Protein AF-U1GDG0-F1 (afdb_monomer)

Foldseek 3Di:
DAVDDAFPFFPDDPQWAAQQQPVADLAPDALVCRQVVSQFAPLLCCCCLQVVDQCSNQCRRHPDPGHALLVLLNVCCSRLPSNLLCLLLVHDDDVVLQWAFDDPVRGITGHCPCVFVSLLVSLVVLLPDDLLVSVVSLLSSLVSLVVSLSSLVSLLVLLDDPPPLAPDDPDDDDPDDDDDADPVRDDDDDPCLVVLLVVLVVVVPDDDDPSVVVNVVSSSVCSPPRSCSNPPLSSSLSSLVSSLLSLLSSVLSCLLSVSVVVDDRDRDFHAAGVVLVVLCVVLQHQLLLSLLLSVQFTHSLSNSNSGDNQDPPP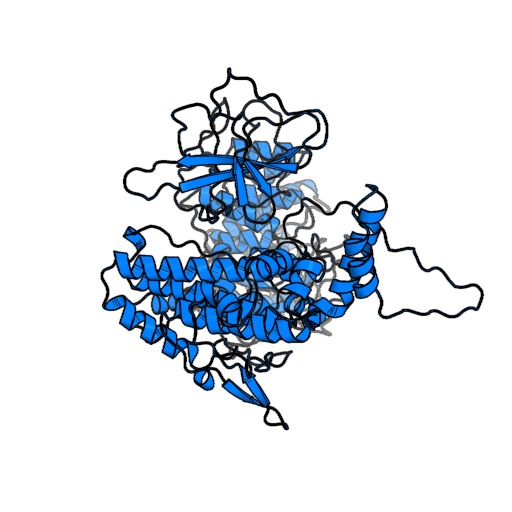PPVDHSPPGHNQDRPSLADDPPPQAADAPDPPDDADKDDDPVLLVLLLVQLVVLFFKKWAWADDPPDLDTHIDIDTLVPAAAEEEAERSSVRQADQPFLIHGSRVVVVLQVQQVVVCVVVVHPHGSMYDYCSNNQARCDDPCNVSSVVSNLSVLLCLLVRLLSHPEYEYYFPSQAADDPVTDLLVSLSSVLSTLLLAAQSSLSNFQNHPWYWYDYNYHIDTVVVSLVVLVVQSVLLSHNPHSGNCSNSSSSRSCSSPVCSHPHDPPDLAVQLLCLLASLSSHDDNDVLVSLLSSQSSSVHRSSVSVVDDAPQVSQVVVVVPRFFHALQQQVFDDAWDPDAQGRSHHSDSNNDHRDDDPPFGTWGGDRRYIRGDDDDDQDPDDQPPCFKFFDDSLDTDTDNHDDQPDWGKIWDWDWDDDDPDDIQIDIDIDTDDGRDDDDDDPPDRDDDDDDPDDPDSPPDD

Radius of gyration: 30.45 Å; Cα contacts (8 Å, |Δi|>4): 1108; chains: 1; bounding box: 68×75×96 Å

Organism: Endocarpon pusillum (strain Z07020 / HMAS-L-300199) (NCBI:txid1263415)

Structure (mmCIF, N/CA/C/O backbone):
data_AF-U1GDG0-F1
#
_entry.id   AF-U1GDG0-F1
#
loop_
_atom_site.group_PDB
_atom_site.id
_atom_site.type_symbol
_atom_site.label_atom_id
_atom_site.label_alt_id
_atom_site.label_comp_id
_atom_site.label_asym_id
_atom_site.label_entity_id
_atom_site.label_seq_id
_atom_site.pdbx_PDB_ins_code
_atom_site.Cartn_x
_atom_site.Cartn_y
_atom_site.Cartn_z
_atom_site.occupancy
_atom_site.B_iso_or_equiv
_atom_site.auth_seq_id
_atom_site.auth_comp_id
_atom_site.auth_asym_id
_atom_site.auth_atom_id
_atom_site.pdbx_PDB_model_num
ATOM 1 N N . MET A 1 1 ? 19.807 -9.017 -7.718 1.00 84.12 1 MET A N 1
ATOM 2 C CA . MET A 1 1 ? 18.995 -7.896 -7.163 1.00 84.12 1 MET A CA 1
ATOM 3 C C . MET A 1 1 ? 19.512 -7.526 -5.771 1.00 84.12 1 MET A C 1
ATOM 5 O O . MET A 1 1 ? 18.758 -7.384 -4.821 1.00 84.12 1 MET A O 1
ATOM 9 N N . ASP A 1 2 ? 20.825 -7.382 -5.652 1.00 89.00 2 ASP A N 1
ATOM 10 C CA . ASP A 1 2 ? 21.575 -7.318 -4.393 1.00 89.00 2 ASP A CA 1
ATOM 11 C C . ASP A 1 2 ? 21.505 -5.936 -3.726 1.00 89.00 2 ASP A C 1
ATOM 13 O O . ASP A 1 2 ? 21.867 -5.788 -2.567 1.00 89.00 2 ASP A O 1
ATOM 17 N N . HIS A 1 3 ? 21.015 -4.924 -4.451 1.00 91.25 3 HIS A N 1
ATOM 18 C CA . HIS A 1 3 ? 20.787 -3.580 -3.915 1.00 91.25 3 HIS A CA 1
ATOM 19 C C . HIS A 1 3 ? 19.530 -3.501 -3.031 1.00 91.25 3 HIS A C 1
ATOM 21 O O . HIS A 1 3 ? 19.345 -2.519 -2.314 1.00 91.25 3 HIS A O 1
ATOM 27 N N . LEU A 1 4 ? 18.652 -4.510 -3.094 1.00 90.44 4 LEU A N 1
ATOM 28 C CA . LEU A 1 4 ? 17.451 -4.579 -2.271 1.00 90.44 4 LEU A CA 1
ATOM 29 C C . LEU A 1 4 ? 17.771 -5.197 -0.900 1.00 90.44 4 LEU A C 1
ATOM 31 O O . LEU A 1 4 ? 18.558 -6.143 -0.818 1.00 90.44 4 LEU A O 1
ATOM 35 N N . PRO A 1 5 ? 17.133 -4.722 0.183 1.00 88.12 5 PRO A N 1
ATOM 36 C CA . PRO A 1 5 ? 17.274 -5.342 1.490 1.00 88.12 5 PRO A CA 1
ATOM 37 C C . PRO A 1 5 ? 16.691 -6.757 1.466 1.00 88.12 5 PRO A C 1
ATOM 39 O O . PRO A 1 5 ? 15.631 -6.999 0.888 1.00 88.12 5 PRO A O 1
ATOM 42 N N . THR A 1 6 ? 17.371 -7.691 2.124 1.00 84.38 6 THR A N 1
ATOM 43 C CA . THR A 1 6 ? 16.848 -9.045 2.341 1.00 84.38 6 THR A CA 1
ATOM 44 C C . THR A 1 6 ? 16.194 -9.100 3.724 1.00 84.38 6 THR A C 1
ATOM 46 O O . THR A 1 6 ? 16.808 -8.615 4.678 1.00 84.38 6 THR A O 1
ATOM 49 N N . PRO A 1 7 ? 14.970 -9.649 3.860 1.00 83.44 7 PRO A N 1
ATOM 50 C CA . PRO A 1 7 ? 14.363 -9.901 5.167 1.00 83.44 7 PRO A CA 1
ATOM 51 C C . PRO A 1 7 ? 15.260 -10.759 6.063 1.00 83.44 7 PRO A C 1
ATOM 53 O O . PRO A 1 7 ? 16.099 -11.501 5.553 1.00 83.44 7 PRO A O 1
ATOM 56 N N . ALA A 1 8 ? 15.057 -10.698 7.382 1.00 81.19 8 ALA A N 1
ATOM 57 C CA . ALA A 1 8 ? 15.880 -11.463 8.325 1.00 81.19 8 ALA A CA 1
ATOM 58 C C . ALA A 1 8 ? 15.814 -12.981 8.062 1.00 81.19 8 ALA A C 1
ATOM 60 O O . ALA A 1 8 ? 16.833 -13.669 8.080 1.00 81.19 8 ALA A O 1
ATOM 61 N N . GLU A 1 9 ? 14.617 -13.481 7.751 1.00 84.94 9 GLU A N 1
ATOM 62 C CA . GLU A 1 9 ? 14.350 -14.884 7.433 1.00 84.94 9 GLU A CA 1
ATOM 63 C C . GLU A 1 9 ? 13.525 -14.956 6.135 1.00 84.94 9 GLU A C 1
ATOM 65 O O . GLU A 1 9 ? 12.297 -14.853 6.174 1.00 84.94 9 GLU A O 1
ATOM 70 N N . PRO A 1 10 ? 14.163 -15.043 4.953 1.00 88.19 10 PRO A N 1
ATOM 71 C CA . PRO A 1 10 ? 13.436 -15.092 3.690 1.00 88.19 10 PRO A CA 1
ATOM 72 C C . PRO A 1 10 ? 12.949 -16.519 3.363 1.00 88.19 10 PRO A C 1
ATOM 74 O O . PRO A 1 10 ? 13.742 -17.460 3.391 1.00 88.19 10 PRO A O 1
ATOM 77 N N . ILE A 1 11 ? 11.675 -16.681 2.965 1.00 89.00 11 ILE A N 1
ATOM 78 C CA . ILE A 1 11 ? 11.102 -17.979 2.525 1.00 89.00 11 ILE A CA 1
ATOM 79 C C . ILE A 1 11 ? 11.868 -18.521 1.316 1.00 89.00 11 ILE A C 1
ATOM 81 O O . ILE A 1 11 ? 12.205 -19.703 1.237 1.00 89.00 11 ILE A O 1
ATOM 85 N N . TYR A 1 12 ? 12.090 -17.650 0.334 1.00 86.69 12 TYR A N 1
ATOM 86 C CA . TYR A 1 12 ? 12.780 -17.992 -0.898 1.00 86.69 12 TYR A CA 1
ATOM 87 C C . TYR A 1 12 ? 14.171 -17.388 -0.874 1.00 86.69 12 TYR A C 1
ATOM 89 O O . TYR A 1 12 ? 14.368 -16.245 -0.461 1.00 86.69 12 TYR A O 1
ATOM 97 N N . ARG A 1 13 ? 15.136 -18.130 -1.415 1.00 86.62 13 ARG A N 1
ATOM 98 C CA . ARG A 1 13 ? 16.431 -17.539 -1.740 1.00 86.62 13 ARG A CA 1
ATOM 99 C C . ARG A 1 13 ? 16.240 -16.412 -2.765 1.00 86.62 13 ARG A C 1
ATOM 101 O O . ARG A 1 13 ? 15.351 -16.522 -3.623 1.00 86.62 13 ARG A O 1
ATOM 108 N N . PRO A 1 14 ? 17.065 -15.351 -2.706 1.00 83.25 14 PRO A N 1
ATOM 109 C CA . PRO A 1 14 ? 17.107 -14.349 -3.762 1.00 83.25 14 PRO A CA 1
ATOM 110 C C . PRO A 1 14 ? 17.258 -15.015 -5.133 1.00 83.25 14 PRO A C 1
ATOM 112 O O . PRO A 1 14 ? 17.994 -15.992 -5.271 1.00 83.25 14 PRO A O 1
ATOM 115 N N . VAL A 1 15 ? 16.540 -14.507 -6.135 1.00 89.50 15 VAL A N 1
ATOM 116 C CA . VAL A 1 15 ? 16.624 -15.047 -7.499 1.00 89.50 15 VAL A CA 1
ATOM 117 C C . VAL A 1 15 ? 18.006 -14.744 -8.066 1.00 89.50 15 VAL A C 1
ATOM 119 O O . VAL A 1 15 ? 18.406 -13.580 -8.145 1.00 89.50 15 VAL A O 1
ATOM 122 N N . GLU A 1 16 ? 18.720 -15.795 -8.458 1.00 91.12 16 GLU A N 1
ATOM 123 C CA . GLU A 1 16 ? 19.957 -15.685 -9.222 1.00 91.12 16 GLU A CA 1
ATOM 124 C C . GLU A 1 16 ? 19.626 -15.708 -10.709 1.00 91.12 16 GLU A C 1
ATOM 126 O O . GLU A 1 16 ? 18.899 -16.585 -11.164 1.00 91.12 16 GLU A O 1
ATOM 131 N N . VAL A 1 17 ? 20.156 -14.734 -11.447 1.00 93.62 17 VAL A N 1
ATOM 132 C CA . VAL A 1 17 ? 19.879 -14.555 -12.875 1.00 93.62 17 VAL A CA 1
ATOM 133 C C . VAL A 1 17 ? 21.170 -14.862 -13.633 1.00 93.62 17 VAL A C 1
ATOM 135 O O . VAL A 1 17 ? 22.176 -14.186 -13.385 1.00 93.62 17 VAL A O 1
ATOM 138 N N . PRO A 1 18 ? 21.198 -15.868 -14.520 1.00 94.19 18 PRO A N 1
ATOM 139 C CA . PRO A 1 18 ? 22.395 -16.223 -15.265 1.00 94.19 18 PRO A CA 1
ATOM 140 C C . PRO A 1 18 ? 22.767 -15.120 -16.259 1.00 94.19 18 PRO A C 1
ATOM 142 O O . PRO A 1 18 ? 21.906 -14.448 -16.830 1.00 94.19 18 PRO A O 1
ATOM 145 N N . TYR A 1 19 ? 24.065 -14.946 -16.488 1.00 94.88 19 TYR A N 1
ATOM 146 C CA . TYR A 1 19 ? 24.556 -14.101 -17.572 1.00 94.88 19 TYR A CA 1
ATOM 147 C C . TYR A 1 19 ? 24.497 -14.853 -18.906 1.00 94.88 19 TYR A C 1
ATOM 149 O O . TYR A 1 19 ? 25.045 -15.949 -19.019 1.00 94.88 19 TYR A O 1
ATOM 157 N N . LEU A 1 20 ? 23.852 -14.252 -19.907 1.00 93.00 20 LEU A N 1
ATOM 158 C CA . LEU A 1 20 ? 23.542 -14.850 -21.209 1.00 93.00 20 LEU A CA 1
ATOM 159 C C . LEU A 1 20 ? 24.191 -14.108 -22.391 1.00 93.00 20 LEU A C 1
ATOM 161 O O . LEU A 1 20 ? 24.066 -14.553 -23.528 1.00 93.00 20 LEU A O 1
ATOM 165 N N . CYS A 1 21 ? 24.858 -12.974 -22.158 1.00 90.75 21 CYS A N 1
ATOM 166 C CA . CYS A 1 21 ? 25.244 -12.040 -23.223 1.00 90.75 21 CYS A CA 1
ATOM 167 C C . CYS A 1 21 ? 26.647 -12.273 -23.810 1.00 90.75 21 CYS A C 1
ATOM 169 O O . CYS A 1 21 ? 27.258 -11.327 -24.297 1.00 90.75 21 CYS A O 1
ATOM 171 N N . ASP A 1 22 ? 27.197 -13.489 -23.765 1.00 86.38 22 ASP A N 1
ATOM 172 C CA . ASP A 1 22 ? 28.567 -13.749 -24.251 1.00 86.38 22 ASP A CA 1
ATOM 173 C C . ASP A 1 22 ? 28.772 -13.409 -25.733 1.00 86.38 22 ASP A C 1
ATOM 175 O O . ASP A 1 22 ? 29.867 -13.025 -26.134 1.00 86.38 22 ASP A O 1
ATOM 179 N N . GLN A 1 23 ? 27.722 -13.529 -26.543 1.00 84.81 23 GLN A N 1
ATOM 180 C CA . GLN A 1 23 ? 27.759 -13.238 -27.975 1.00 84.81 23 GLN A CA 1
ATOM 181 C C . GLN A 1 23 ? 27.514 -11.765 -28.340 1.00 84.81 23 GLN A C 1
ATOM 183 O O . GLN A 1 23 ? 27.457 -11.459 -29.529 1.00 84.81 23 GLN A O 1
ATOM 188 N N . PHE A 1 24 ? 27.317 -10.872 -27.364 1.00 86.62 24 PHE A N 1
ATOM 189 C CA . PHE A 1 24 ? 26.959 -9.475 -27.616 1.00 86.62 24 PHE A CA 1
ATOM 190 C C . PHE A 1 24 ? 27.988 -8.503 -27.044 1.00 86.62 24 PHE A C 1
ATOM 192 O O . PHE A 1 24 ? 28.367 -8.579 -25.875 1.00 86.62 24 PHE A O 1
ATOM 199 N N . SER A 1 25 ? 28.349 -7.507 -27.846 1.00 85.94 25 SER A N 1
ATOM 200 C CA . SER A 1 25 ? 29.149 -6.367 -27.405 1.00 85.94 25 SER A CA 1
ATOM 201 C C . SER A 1 25 ? 28.232 -5.215 -26.991 1.00 85.94 25 SER A C 1
ATOM 203 O O . SER A 1 25 ? 27.806 -4.401 -27.807 1.00 85.94 25 SER A O 1
ATOM 205 N N . VAL A 1 26 ? 27.913 -5.141 -25.698 1.00 84.25 26 VAL A N 1
ATOM 206 C CA . VAL A 1 26 ? 26.933 -4.189 -25.130 1.00 84.25 26 VAL A CA 1
ATOM 207 C C . VAL A 1 26 ? 27.243 -2.712 -25.444 1.00 84.25 26 VAL A C 1
ATOM 209 O O . VAL A 1 26 ? 26.325 -1.901 -25.560 1.00 84.25 26 VAL A O 1
ATOM 212 N N . ASN A 1 27 ? 28.520 -2.345 -25.592 1.00 87.12 27 ASN A N 1
ATOM 213 C CA . ASN A 1 27 ? 28.938 -0.950 -25.778 1.00 87.12 27 ASN A CA 1
ATOM 214 C C . ASN A 1 27 ? 29.034 -0.513 -27.257 1.00 87.12 27 ASN A C 1
ATOM 216 O O . ASN A 1 27 ? 29.220 0.675 -27.516 1.00 87.12 27 ASN A O 1
ATOM 220 N N . ASP A 1 28 ? 28.851 -1.417 -28.226 1.00 80.88 28 ASP A N 1
ATOM 221 C CA . ASP A 1 28 ? 29.126 -1.131 -29.647 1.00 80.88 28 ASP A CA 1
ATOM 222 C C . ASP A 1 28 ? 28.130 -0.153 -30.294 1.00 80.88 28 ASP A C 1
ATOM 224 O O . ASP A 1 28 ? 28.473 0.543 -31.249 1.00 80.88 28 ASP A O 1
ATOM 228 N N . ALA A 1 29 ? 26.893 -0.070 -29.794 1.00 83.25 29 ALA A N 1
ATOM 229 C CA . ALA A 1 29 ? 25.859 0.818 -30.334 1.00 83.25 29 ALA A CA 1
ATOM 230 C C . ALA A 1 29 ? 24.910 1.316 -29.243 1.00 83.25 29 ALA A C 1
ATOM 232 O O . ALA A 1 29 ? 24.711 0.625 -28.247 1.00 83.25 29 ALA A O 1
ATOM 233 N N . GLY A 1 30 ? 24.333 2.511 -29.412 1.00 80.94 30 GLY A N 1
ATOM 234 C CA . GLY A 1 30 ? 23.330 3.067 -28.492 1.00 80.94 30 GLY A CA 1
ATOM 235 C C . GLY A 1 30 ? 22.073 2.194 -28.390 1.00 80.94 30 GLY A C 1
ATOM 236 O O . GLY A 1 30 ? 21.826 1.362 -29.263 1.00 80.94 30 GLY A O 1
ATOM 237 N N . PHE A 1 31 ? 21.265 2.390 -27.340 1.00 89.38 31 PHE A N 1
ATOM 238 C CA . PHE A 1 31 ? 20.115 1.525 -27.035 1.00 89.38 31 PHE A CA 1
ATOM 239 C C . PHE A 1 31 ? 19.168 1.319 -28.229 1.00 89.38 31 PHE A C 1
ATOM 241 O O . PHE A 1 31 ? 18.728 0.201 -28.489 1.00 89.38 31 PHE A O 1
ATOM 248 N N . TRP A 1 32 ? 18.882 2.385 -28.978 1.00 86.38 32 TRP A N 1
ATOM 249 C CA . TRP A 1 32 ? 17.918 2.371 -30.081 1.00 86.38 32 TRP A CA 1
ATOM 250 C C . TRP A 1 32 ? 18.442 1.689 -31.350 1.00 86.38 32 TRP A C 1
ATOM 252 O O . TRP A 1 32 ? 17.655 1.150 -32.116 1.00 86.38 32 TRP A O 1
ATOM 262 N N . GLN A 1 33 ? 19.759 1.696 -31.575 1.00 83.69 33 GLN A N 1
ATOM 263 C CA . GLN A 1 33 ? 20.398 1.065 -32.739 1.00 83.69 33 GLN A CA 1
ATOM 264 C C . GLN A 1 33 ? 20.973 -0.320 -32.416 1.00 83.69 33 GLN A C 1
ATOM 266 O O . GLN A 1 33 ? 21.526 -0.980 -33.296 1.00 83.69 33 GLN A O 1
ATOM 271 N N . PHE A 1 34 ? 20.883 -0.750 -31.155 1.00 86.44 34 PHE A N 1
ATOM 272 C CA . PHE A 1 34 ? 21.508 -1.976 -30.680 1.00 86.44 34 PHE A CA 1
ATOM 273 C C . PHE A 1 34 ? 21.042 -3.228 -31.441 1.00 86.44 34 PHE A C 1
ATOM 275 O O . PHE A 1 34 ? 21.903 -3.986 -31.882 1.00 86.44 34 PHE A O 1
ATOM 282 N N . PRO A 1 35 ? 19.739 -3.464 -31.686 1.00 88.56 35 PRO A N 1
ATOM 283 C CA . PRO A 1 35 ? 19.336 -4.655 -32.428 1.00 88.56 35 PRO A CA 1
ATOM 284 C C . PRO A 1 35 ? 19.920 -4.695 -33.848 1.00 88.56 35 PRO A C 1
ATOM 286 O O . PRO A 1 35 ? 20.500 -5.708 -34.246 1.00 88.56 35 PRO A O 1
ATOM 289 N N . ASP A 1 36 ? 19.854 -3.578 -34.580 1.00 84.25 36 ASP A N 1
ATOM 290 C CA . ASP A 1 36 ? 20.404 -3.476 -35.934 1.00 84.25 36 ASP A CA 1
ATOM 291 C C . ASP A 1 36 ? 21.916 -3.694 -35.982 1.00 84.25 36 ASP A C 1
ATOM 293 O O . ASP A 1 36 ? 22.397 -4.408 -36.868 1.00 84.25 36 ASP A O 1
ATOM 297 N N . SER A 1 37 ? 22.662 -3.138 -35.019 1.00 85.75 37 SER A N 1
ATOM 298 C CA . SER A 1 37 ? 24.119 -3.313 -34.945 1.00 85.75 37 SER A CA 1
ATOM 299 C C . SER A 1 37 ? 24.525 -4.760 -34.665 1.00 85.75 37 SER A C 1
ATOM 301 O O . SER A 1 37 ? 25.589 -5.193 -35.100 1.00 85.75 37 SER A O 1
ATOM 303 N N . GLN A 1 38 ? 23.660 -5.527 -33.997 1.00 88.62 38 GLN A N 1
ATOM 304 C CA . GLN A 1 38 ? 23.868 -6.943 -33.694 1.00 88.62 38 GLN A CA 1
ATOM 305 C C . GLN A 1 38 ? 23.256 -7.884 -34.750 1.00 88.62 38 GLN A C 1
ATOM 307 O O . GLN A 1 38 ? 23.116 -9.086 -34.510 1.00 88.62 38 GLN A O 1
ATOM 312 N N . GLY A 1 39 ? 22.882 -7.363 -35.925 1.00 88.88 39 GLY A N 1
ATOM 313 C CA . GLY A 1 39 ? 22.379 -8.168 -37.041 1.00 88.88 39 GLY A CA 1
ATOM 314 C C . GLY A 1 39 ? 20.913 -8.587 -36.912 1.00 88.88 39 GLY A C 1
ATOM 315 O O . GLY A 1 39 ? 20.502 -9.568 -37.532 1.00 88.88 39 GLY A O 1
ATOM 316 N N . TRP A 1 40 ? 20.113 -7.862 -36.136 1.00 88.31 40 TRP A N 1
ATOM 317 C CA . TRP A 1 40 ? 18.664 -8.047 -36.073 1.00 88.31 40 TRP A CA 1
ATOM 318 C C . TRP A 1 40 ? 17.950 -6.990 -36.907 1.00 88.31 40 TRP A C 1
ATOM 320 O O . TRP A 1 40 ? 18.479 -5.912 -37.144 1.00 88.31 40 TRP A O 1
ATOM 330 N N . ASP A 1 41 ? 16.773 -7.314 -37.417 1.00 85.06 41 ASP A N 1
ATOM 331 C CA . ASP A 1 41 ? 15.872 -6.383 -38.080 1.00 85.06 41 ASP A CA 1
ATOM 332 C C . ASP A 1 41 ? 14.940 -5.771 -37.031 1.00 85.06 41 ASP A C 1
ATOM 334 O O . ASP A 1 41 ? 14.094 -6.462 -36.454 1.00 85.06 41 ASP A O 1
ATOM 338 N N . SER A 1 42 ? 15.128 -4.479 -36.758 1.00 78.94 42 SER A N 1
ATOM 339 C CA . SER A 1 42 ? 14.369 -3.768 -35.727 1.00 78.94 42 SER A CA 1
ATOM 340 C C . SER A 1 42 ? 12.863 -3.745 -36.002 1.00 78.94 42 SER A C 1
ATOM 342 O O . SER A 1 42 ? 12.083 -3.870 -35.061 1.00 78.94 42 SER A O 1
ATOM 344 N N . ALA A 1 43 ? 12.436 -3.662 -37.267 1.00 73.19 43 ALA A N 1
ATOM 345 C CA . ALA A 1 43 ? 11.017 -3.621 -37.619 1.00 73.19 43 ALA A CA 1
ATOM 346 C C . ALA A 1 43 ? 10.343 -4.984 -37.396 1.00 73.19 43 ALA A C 1
ATOM 348 O O . ALA A 1 43 ? 9.235 -5.064 -36.856 1.00 73.19 43 ALA A O 1
ATOM 349 N N . LEU A 1 44 ? 11.025 -6.074 -37.761 1.00 76.06 44 LEU A N 1
ATOM 350 C CA . LEU A 1 44 ? 10.538 -7.430 -37.503 1.00 76.06 44 LEU A CA 1
ATOM 351 C C . LEU A 1 44 ? 10.538 -7.769 -36.007 1.00 76.06 44 LEU A C 1
ATOM 353 O O . LEU A 1 44 ? 9.579 -8.378 -35.526 1.00 76.06 44 LEU A O 1
ATOM 357 N N . LEU A 1 45 ? 11.564 -7.345 -35.259 1.00 79.88 45 LEU A N 1
ATOM 358 C CA . LEU A 1 45 ? 11.595 -7.487 -33.800 1.00 79.88 45 LEU A CA 1
ATOM 359 C C . LEU A 1 45 ? 10.447 -6.729 -33.141 1.00 79.88 45 LEU A C 1
ATOM 361 O O . LEU A 1 45 ? 9.757 -7.295 -32.298 1.00 79.88 45 LEU A O 1
ATOM 365 N N . GLU A 1 46 ? 10.222 -5.472 -33.518 1.00 72.62 46 GLU A N 1
ATOM 366 C CA . GLU A 1 46 ? 9.139 -4.671 -32.957 1.00 72.62 46 GLU A CA 1
ATOM 367 C C . GLU A 1 46 ? 7.777 -5.302 -33.253 1.00 72.62 46 GLU A C 1
ATOM 369 O O . GLU A 1 46 ? 6.957 -5.453 -32.343 1.00 72.62 46 GLU A O 1
ATOM 374 N N . CYS A 1 47 ? 7.553 -5.750 -34.493 1.00 72.12 47 CYS A N 1
ATOM 375 C CA . CYS A 1 47 ? 6.329 -6.451 -34.858 1.00 72.12 47 CYS A CA 1
ATOM 376 C C . CYS A 1 47 ? 6.167 -7.733 -34.026 1.00 72.12 47 CYS A C 1
ATOM 378 O O . CYS A 1 47 ? 5.113 -7.942 -33.425 1.00 72.12 47 CYS A O 1
ATOM 380 N N . GLY A 1 48 ? 7.207 -8.559 -33.914 1.00 71.94 48 GLY A N 1
ATOM 381 C CA . GLY A 1 48 ? 7.142 -9.816 -33.175 1.00 71.94 48 GLY A CA 1
ATOM 382 C C . GLY A 1 48 ? 6.936 -9.648 -31.669 1.00 71.94 48 GLY A C 1
ATOM 383 O O . GLY A 1 48 ? 6.059 -10.286 -31.089 1.00 71.94 48 GLY A O 1
ATOM 384 N N . LEU A 1 49 ? 7.704 -8.757 -31.041 1.00 73.25 49 LEU A N 1
ATOM 385 C CA . LEU A 1 49 ? 7.695 -8.536 -29.593 1.00 73.25 49 LEU A CA 1
ATOM 386 C C . LEU A 1 49 ? 6.482 -7.719 -29.125 1.00 73.25 49 LEU A C 1
ATOM 388 O O . LEU A 1 49 ? 5.964 -7.980 -28.043 1.00 73.25 49 LEU A O 1
ATOM 392 N N . SER A 1 50 ? 6.011 -6.746 -29.918 1.00 63.91 50 SER A N 1
ATOM 393 C CA . SER A 1 50 ? 4.889 -5.882 -29.516 1.00 63.91 50 SER A CA 1
ATOM 394 C C . SER A 1 50 ? 3.519 -6.412 -29.927 1.00 63.91 50 SER A C 1
ATOM 396 O O . SER A 1 50 ? 2.548 -6.144 -29.222 1.00 63.91 50 SER A O 1
ATOM 398 N N . SER A 1 51 ? 3.405 -7.111 -31.064 1.00 64.88 51 SER A N 1
ATOM 399 C CA . SER A 1 51 ? 2.110 -7.603 -31.572 1.00 64.88 51 SER A CA 1
ATOM 400 C C . SER A 1 51 ? 1.889 -9.103 -31.370 1.00 64.88 51 SER A C 1
ATOM 402 O O . SER A 1 51 ? 0.809 -9.604 -31.675 1.00 64.88 51 SER A O 1
ATOM 404 N N . GLY A 1 52 ? 2.891 -9.817 -30.846 1.00 68.56 52 GLY A N 1
ATOM 405 C CA . GLY A 1 52 ? 2.841 -11.268 -30.672 1.00 68.56 52 GLY A CA 1
ATOM 406 C C . GLY A 1 52 ? 2.983 -12.050 -31.983 1.00 68.56 52 GLY A C 1
ATOM 407 O O . GLY A 1 52 ? 2.708 -13.252 -32.000 1.00 68.56 52 GLY A O 1
ATOM 408 N N . ASP A 1 53 ? 3.397 -11.392 -33.077 1.00 74.31 53 ASP A N 1
ATOM 409 C CA . ASP A 1 53 ? 3.547 -12.020 -34.390 1.00 74.31 53 ASP A CA 1
ATOM 410 C C . ASP A 1 53 ? 4.799 -12.902 -34.466 1.00 74.31 53 ASP A C 1
ATOM 412 O O . ASP A 1 53 ? 5.929 -12.444 -34.651 1.00 74.31 53 ASP A O 1
ATOM 416 N N . ILE A 1 54 ? 4.582 -14.209 -34.360 1.00 74.56 54 ILE A N 1
ATOM 417 C CA . ILE A 1 54 ? 5.660 -15.198 -34.284 1.00 74.56 54 ILE A CA 1
ATOM 418 C C . ILE A 1 54 ? 6.510 -15.228 -35.555 1.00 74.56 54 ILE A C 1
ATOM 420 O O . ILE A 1 54 ? 7.716 -15.433 -35.459 1.00 74.56 54 ILE A O 1
ATOM 424 N N . ILE A 1 55 ? 5.923 -14.994 -36.734 1.00 73.56 55 ILE A N 1
ATOM 425 C CA . ILE A 1 55 ? 6.658 -15.053 -38.008 1.00 73.56 55 ILE A CA 1
ATOM 426 C C . ILE A 1 55 ? 7.675 -13.920 -38.088 1.00 73.56 55 ILE A C 1
ATOM 428 O O . ILE A 1 55 ? 8.839 -14.169 -38.409 1.00 73.56 55 ILE A O 1
ATOM 432 N N . SER A 1 56 ? 7.252 -12.692 -37.775 1.00 80.50 56 SER A N 1
ATOM 433 C CA . SER A 1 56 ? 8.175 -11.560 -37.704 1.00 80.50 56 SER A CA 1
ATOM 434 C C . SER A 1 56 ? 9.263 -11.820 -36.668 1.00 80.50 56 SER A C 1
ATOM 436 O O . SER A 1 56 ? 10.439 -11.632 -36.965 1.00 80.50 56 SER A O 1
ATOM 438 N N . LEU A 1 57 ? 8.896 -12.359 -35.499 1.00 80.50 57 LEU A N 1
ATOM 439 C CA . LEU A 1 57 ? 9.848 -12.632 -34.426 1.00 80.50 57 LEU A CA 1
ATOM 440 C C . LEU A 1 57 ? 10.951 -13.616 -34.847 1.00 80.50 57 LEU A C 1
ATOM 442 O O . LEU A 1 57 ? 12.132 -13.295 -34.749 1.00 80.50 57 LEU A O 1
ATOM 446 N N . ILE A 1 58 ? 10.596 -14.801 -35.357 1.00 80.75 58 ILE A N 1
ATOM 447 C CA . ILE A 1 58 ? 11.576 -15.852 -35.694 1.00 80.75 58 ILE A CA 1
ATOM 448 C C . ILE A 1 58 ? 12.470 -15.482 -36.885 1.00 80.75 58 ILE A C 1
ATOM 450 O O . ILE A 1 58 ? 13.604 -15.965 -36.956 1.00 80.75 58 ILE A O 1
ATOM 454 N N . ARG A 1 59 ? 11.976 -14.632 -37.799 1.00 81.50 59 ARG A N 1
ATOM 455 C CA . ARG A 1 59 ? 12.707 -14.133 -38.978 1.00 81.50 59 ARG A CA 1
ATOM 456 C C . ARG A 1 59 ? 13.506 -12.861 -38.696 1.00 81.50 59 ARG A C 1
ATOM 458 O O . ARG A 1 59 ? 14.213 -12.384 -39.577 1.00 81.50 59 ARG A O 1
ATOM 465 N N . ALA A 1 60 ? 13.421 -12.319 -37.484 1.00 85.12 60 ALA A N 1
ATOM 466 C CA . ALA A 1 60 ? 14.028 -11.036 -37.169 1.00 85.12 60 ALA A CA 1
ATOM 467 C C . ALA A 1 60 ? 15.564 -11.051 -37.195 1.00 85.12 60 ALA A C 1
ATOM 469 O O . ALA A 1 60 ? 16.183 -9.999 -37.313 1.00 85.12 60 ALA A O 1
ATOM 470 N N . LYS A 1 61 ? 16.219 -12.214 -37.094 1.00 87.50 61 LYS A N 1
ATOM 471 C CA . LYS A 1 61 ? 17.678 -12.299 -37.222 1.00 87.50 61 LYS A CA 1
ATOM 472 C C . LYS A 1 61 ? 18.087 -12.305 -38.697 1.00 87.50 61 LYS A C 1
ATOM 474 O O . LYS A 1 61 ? 17.782 -13.248 -39.428 1.00 87.50 61 LYS A O 1
ATOM 479 N N . LYS A 1 62 ? 18.832 -11.282 -39.128 1.00 84.81 62 LYS A N 1
ATOM 480 C CA . LYS A 1 62 ? 19.287 -11.139 -40.519 1.00 84.81 62 LYS A CA 1
ATOM 481 C C . LYS A 1 62 ? 20.156 -12.340 -40.906 1.00 84.81 62 LYS A C 1
ATOM 483 O O . LYS A 1 62 ? 21.076 -12.721 -40.185 1.00 84.81 62 LYS A O 1
ATOM 488 N N . GLY A 1 63 ? 19.851 -12.947 -42.052 1.00 77.56 63 GLY A N 1
ATOM 489 C CA . GLY A 1 63 ? 20.588 -14.099 -42.583 1.00 77.56 63 GLY A CA 1
ATOM 490 C C . GLY A 1 63 ? 20.259 -15.454 -41.941 1.00 77.56 63 GLY A C 1
ATOM 491 O O . GLY A 1 63 ? 20.850 -16.453 -42.344 1.00 77.56 63 GLY A O 1
ATOM 492 N N . ALA A 1 64 ? 19.322 -15.526 -40.988 1.00 77.88 64 ALA A N 1
ATOM 493 C CA . ALA A 1 64 ? 18.812 -16.788 -40.450 1.00 77.88 64 ALA A CA 1
ATOM 494 C C . ALA A 1 64 ? 17.408 -17.094 -41.002 1.00 77.88 64 ALA A C 1
ATOM 496 O O . ALA A 1 64 ? 16.564 -16.209 -41.088 1.00 77.88 64 ALA A O 1
ATOM 497 N N . LEU A 1 65 ? 17.145 -18.362 -41.341 1.00 70.62 65 LEU A N 1
ATOM 498 C CA . LEU A 1 65 ? 15.808 -18.827 -41.750 1.00 70.62 65 LEU A CA 1
ATOM 499 C C . LEU A 1 65 ? 14.821 -18.831 -40.570 1.00 70.62 65 LEU A C 1
ATOM 501 O O . LEU A 1 65 ? 13.671 -18.420 -40.715 1.00 70.62 65 LEU A O 1
ATOM 505 N N . THR A 1 66 ? 15.286 -19.269 -39.399 1.00 76.88 66 THR A N 1
ATOM 506 C CA . THR A 1 66 ? 14.534 -19.294 -38.138 1.00 76.88 66 THR A CA 1
ATOM 507 C C . THR A 1 66 ? 15.481 -19.085 -36.964 1.00 76.88 66 THR A C 1
ATOM 509 O O . THR A 1 66 ? 16.583 -19.641 -36.946 1.00 76.88 66 THR A O 1
ATOM 512 N N . THR A 1 67 ? 15.041 -18.335 -35.957 1.00 79.62 67 THR A N 1
ATOM 513 C CA . THR A 1 67 ? 15.835 -18.053 -34.756 1.00 79.62 67 THR A CA 1
ATOM 514 C C . THR A 1 67 ? 15.357 -18.887 -33.563 1.00 79.62 67 THR A C 1
ATOM 516 O O . THR A 1 67 ? 14.169 -18.832 -33.243 1.00 79.62 67 THR A O 1
ATOM 519 N N . PRO A 1 68 ? 16.249 -19.629 -32.879 1.00 80.50 68 PRO A N 1
ATOM 520 C CA . PRO A 1 68 ? 15.904 -20.367 -31.666 1.00 80.50 68 PRO A CA 1
ATOM 521 C C . PRO A 1 68 ? 15.375 -19.461 -30.535 1.00 80.50 68 PRO A C 1
ATOM 523 O O . PRO A 1 68 ? 15.938 -18.383 -30.322 1.00 80.50 68 PRO A O 1
ATOM 526 N N . PRO A 1 69 ? 14.355 -19.893 -29.767 1.00 79.00 69 PRO A N 1
ATOM 527 C CA . PRO A 1 69 ? 13.787 -19.140 -28.643 1.00 79.00 69 PRO A CA 1
ATOM 528 C C . PRO A 1 69 ? 14.819 -18.622 -27.623 1.00 79.00 69 PRO A C 1
ATOM 530 O O . PRO A 1 69 ? 14.810 -17.448 -27.259 1.00 79.00 69 PRO A O 1
ATOM 533 N N . ASN A 1 70 ? 15.774 -19.463 -27.224 1.00 77.69 70 ASN A N 1
ATOM 534 C CA . ASN A 1 70 ? 16.815 -19.123 -26.248 1.00 77.69 70 ASN A CA 1
ATOM 535 C C . ASN A 1 70 ? 17.774 -18.001 -26.704 1.00 77.69 70 ASN A C 1
ATOM 537 O O . ASN A 1 70 ? 18.372 -17.322 -25.869 1.00 77.69 70 ASN A O 1
ATOM 541 N N . HIS A 1 71 ? 17.923 -17.766 -28.013 1.00 85.38 71 HIS A N 1
ATOM 542 C CA . HIS A 1 71 ? 18.728 -16.649 -28.520 1.00 85.38 71 HIS A CA 1
ATOM 543 C C . HIS A 1 71 ? 18.079 -15.291 -28.229 1.00 85.38 71 HIS A C 1
ATOM 545 O O . HIS A 1 71 ? 18.796 -14.295 -28.098 1.00 85.38 71 HIS A O 1
ATOM 551 N N . PHE A 1 72 ? 16.749 -15.243 -28.098 1.00 90.12 72 PHE A N 1
ATOM 552 C CA . PHE A 1 72 ? 16.047 -14.019 -27.728 1.00 90.12 72 PHE A CA 1
ATOM 553 C C . PHE A 1 72 ? 16.313 -13.647 -26.271 1.00 90.12 72 PHE A C 1
ATOM 555 O O . PHE A 1 72 ? 16.582 -12.483 -26.015 1.00 90.12 72 PHE A O 1
ATOM 562 N N . ALA A 1 73 ? 16.354 -14.599 -25.333 1.00 92.88 73 ALA A N 1
ATOM 563 C CA . ALA A 1 73 ? 16.650 -14.293 -23.928 1.00 92.88 73 ALA A CA 1
ATOM 564 C C . ALA A 1 73 ? 17.986 -13.548 -23.765 1.00 92.88 73 ALA A C 1
ATOM 566 O O . ALA A 1 73 ? 18.071 -12.540 -23.064 1.00 92.88 73 ALA A O 1
ATOM 567 N N . ALA A 1 74 ? 19.022 -13.992 -24.479 1.00 93.38 74 ALA A N 1
ATOM 568 C CA . ALA A 1 74 ? 20.313 -13.316 -24.488 1.00 93.38 74 ALA A CA 1
ATOM 569 C C . ALA A 1 74 ? 20.261 -11.929 -25.156 1.00 93.38 74 ALA A C 1
ATOM 571 O O . ALA A 1 74 ? 20.865 -10.988 -24.643 1.00 93.38 74 ALA A O 1
ATOM 572 N N . LEU A 1 75 ? 19.526 -11.783 -26.269 1.00 94.19 75 LEU A N 1
ATOM 573 C CA . LEU A 1 75 ? 19.311 -10.486 -26.923 1.00 94.19 75 LEU A CA 1
ATOM 574 C C . LEU A 1 75 ? 18.603 -9.508 -25.980 1.00 94.19 75 LEU A C 1
ATOM 576 O O . LEU A 1 75 ? 19.056 -8.379 -25.818 1.00 94.19 75 LEU A O 1
ATOM 580 N N . LEU A 1 76 ? 17.510 -9.939 -25.348 1.00 95.19 76 LEU A N 1
ATOM 581 C CA . LEU A 1 76 ? 16.721 -9.127 -24.426 1.00 95.19 76 LEU A CA 1
ATOM 582 C C . LEU A 1 76 ? 17.540 -8.755 -23.187 1.00 95.19 76 LEU A C 1
ATOM 584 O O . LEU A 1 76 ? 17.471 -7.617 -22.740 1.00 95.19 76 LEU A O 1
ATOM 588 N N . GLN A 1 77 ? 18.374 -9.656 -22.662 1.00 95.69 77 GLN A N 1
ATOM 589 C CA . GLN A 1 77 ? 19.287 -9.312 -21.572 1.00 95.69 77 GLN A CA 1
ATOM 590 C C . GLN A 1 77 ? 20.341 -8.282 -22.023 1.00 95.69 77 GLN A C 1
ATOM 592 O O . GLN A 1 77 ? 20.568 -7.287 -21.337 1.00 95.69 77 GLN A O 1
ATOM 597 N N . ALA A 1 78 ? 20.961 -8.450 -23.193 1.00 95.69 78 ALA A N 1
ATOM 598 C CA . ALA A 1 78 ? 21.939 -7.483 -23.693 1.00 95.69 78 ALA A CA 1
ATOM 599 C C . ALA A 1 78 ? 21.301 -6.108 -23.962 1.00 95.69 78 ALA A C 1
ATOM 601 O O . ALA A 1 78 ? 21.875 -5.079 -23.610 1.00 95.69 78 ALA A O 1
ATOM 602 N N . TRP A 1 79 ? 20.090 -6.091 -24.517 1.00 95.00 79 TRP A N 1
ATOM 603 C CA . TRP A 1 79 ? 19.386 -4.879 -24.923 1.00 95.00 79 TRP A CA 1
ATOM 604 C C . TRP A 1 79 ? 18.618 -4.214 -23.773 1.00 95.00 79 TRP A C 1
ATOM 606 O O . TRP A 1 79 ? 18.920 -3.086 -23.390 1.00 95.00 79 TRP A O 1
ATOM 616 N N . TRP A 1 80 ? 17.638 -4.906 -23.192 1.00 96.50 80 TRP A N 1
ATOM 617 C CA . TRP A 1 80 ? 16.709 -4.355 -22.201 1.00 96.50 80 TRP A CA 1
ATOM 618 C C . TRP A 1 80 ? 17.253 -4.338 -20.772 1.00 96.50 80 TRP A C 1
ATOM 620 O O . TRP A 1 80 ? 16.722 -3.596 -19.950 1.00 96.50 80 TRP A O 1
ATOM 630 N N . TYR A 1 81 ? 18.304 -5.105 -20.461 1.00 97.38 81 TYR A N 1
ATOM 631 C CA . TYR A 1 81 ? 18.994 -5.001 -19.171 1.00 97.38 81 TYR A CA 1
ATOM 632 C C . TYR A 1 81 ? 20.241 -4.117 -19.288 1.00 97.38 81 TYR A C 1
ATOM 634 O O . TYR A 1 81 ? 20.285 -3.014 -18.743 1.00 97.38 81 TYR A O 1
ATOM 642 N N . PHE A 1 82 ? 21.257 -4.568 -20.027 1.00 97.06 82 PHE A N 1
ATOM 643 C CA . PHE A 1 82 ? 22.542 -3.866 -20.082 1.00 97.06 82 PHE A CA 1
ATOM 644 C C . PHE A 1 82 ? 22.512 -2.608 -20.960 1.00 97.06 82 PHE A C 1
ATOM 646 O O . PHE A 1 82 ? 23.068 -1.581 -20.569 1.00 97.06 82 PHE A O 1
ATOM 653 N N . GLY A 1 83 ? 21.822 -2.646 -22.101 1.00 95.56 83 GLY A N 1
ATOM 654 C CA . GLY A 1 83 ? 21.603 -1.466 -22.937 1.00 95.56 83 GLY A CA 1
ATOM 655 C C . GLY A 1 83 ? 20.810 -0.382 -22.204 1.00 95.56 83 GLY A C 1
ATOM 656 O O . GLY A 1 83 ? 21.199 0.783 -22.243 1.00 95.56 83 GLY A O 1
ATOM 657 N N . LEU A 1 84 ? 19.750 -0.760 -21.477 1.00 95.81 84 LEU A N 1
ATOM 658 C CA . LEU A 1 84 ? 18.981 0.163 -20.631 1.00 95.81 84 LEU A CA 1
ATOM 659 C C . LEU A 1 84 ? 19.867 0.811 -19.559 1.00 95.81 84 LEU A C 1
ATOM 661 O O . LEU A 1 84 ? 19.855 2.027 -19.382 1.00 95.81 84 LEU A O 1
ATOM 665 N N . LEU A 1 85 ? 20.657 -0.001 -18.855 1.00 96.75 85 LEU A N 1
ATOM 666 C CA . LEU A 1 85 ? 21.586 0.470 -17.834 1.00 96.75 85 LEU A CA 1
ATOM 667 C C . LEU A 1 85 ? 22.589 1.484 -18.404 1.00 96.75 85 LEU A C 1
ATOM 669 O O . LEU A 1 85 ? 22.799 2.538 -17.807 1.00 96.75 85 LEU A O 1
ATOM 673 N N . ARG A 1 86 ? 23.171 1.195 -19.571 1.00 95.38 86 ARG A N 1
ATOM 674 C CA . ARG A 1 86 ? 24.078 2.102 -20.285 1.00 95.38 86 ARG A CA 1
ATOM 675 C C . ARG A 1 86 ? 23.402 3.414 -20.681 1.00 95.38 86 ARG A C 1
ATOM 677 O O . ARG A 1 86 ? 23.977 4.475 -20.445 1.00 95.38 86 ARG A O 1
ATOM 684 N N . GLU A 1 87 ? 22.195 3.348 -21.238 1.00 94.44 87 GLU A N 1
ATOM 685 C CA . GLU A 1 87 ? 21.433 4.532 -21.651 1.00 94.44 87 GLU A CA 1
ATOM 686 C C . GLU A 1 87 ? 21.151 5.453 -20.457 1.00 94.44 87 GLU A C 1
ATOM 688 O O . GLU A 1 87 ? 21.415 6.652 -20.520 1.00 94.44 87 GLU A O 1
ATOM 693 N N . VAL A 1 88 ? 20.690 4.893 -19.331 1.00 95.56 88 VAL A N 1
ATOM 694 C CA . VAL A 1 88 ? 20.384 5.680 -18.126 1.00 95.56 88 VAL A CA 1
ATOM 695 C C . VAL A 1 88 ? 21.649 6.246 -17.480 1.00 95.56 88 VAL A C 1
ATOM 697 O O . VAL A 1 88 ? 21.652 7.394 -17.039 1.00 95.56 88 VAL A O 1
ATOM 700 N N . LEU A 1 89 ? 22.739 5.473 -17.433 1.00 96.12 89 LEU A N 1
ATOM 701 C CA . LEU A 1 89 ? 24.019 5.949 -16.902 1.00 96.12 89 LEU A CA 1
ATOM 702 C C . LEU A 1 89 ? 24.718 6.956 -17.829 1.00 96.12 89 LEU A C 1
ATOM 704 O O . LEU A 1 89 ? 25.642 7.634 -17.380 1.00 96.12 89 LEU A O 1
ATOM 708 N N . GLY A 1 90 ? 24.306 7.055 -19.097 1.00 91.81 90 GLY A N 1
ATOM 709 C CA . GLY A 1 90 ? 24.853 7.997 -20.075 1.00 91.81 90 GLY A CA 1
ATOM 710 C C . GLY A 1 90 ? 26.328 7.760 -20.416 1.00 91.81 90 GLY A C 1
ATOM 711 O O . GLY A 1 90 ? 27.027 8.705 -20.788 1.00 91.81 90 GLY A O 1
ATOM 712 N N . ARG A 1 91 ? 26.824 6.529 -20.238 1.00 92.75 91 ARG A N 1
ATOM 713 C CA . ARG A 1 91 ? 28.212 6.125 -20.512 1.00 92.75 91 ARG A CA 1
ATOM 714 C C . ARG A 1 91 ? 28.317 4.623 -20.736 1.00 92.75 91 ARG A C 1
ATOM 716 O O . ARG A 1 91 ? 27.468 3.867 -20.268 1.00 92.75 91 ARG A O 1
ATOM 723 N N . ASP A 1 92 ? 29.413 4.204 -21.354 1.00 93.00 92 ASP A N 1
ATOM 724 C CA . ASP A 1 92 ? 29.758 2.790 -21.468 1.00 93.00 92 ASP A CA 1
ATOM 725 C C . ASP A 1 92 ? 29.894 2.133 -20.090 1.00 93.00 92 ASP A C 1
ATOM 727 O O . ASP A 1 92 ? 30.315 2.761 -19.109 1.00 93.00 92 ASP A O 1
ATOM 731 N N . ILE A 1 93 ? 29.499 0.862 -20.026 1.00 93.19 93 ILE A N 1
ATOM 732 C CA . ILE A 1 93 ? 29.508 0.075 -18.795 1.00 93.19 93 ILE A CA 1
ATOM 733 C C . ILE A 1 93 ? 30.555 -1.031 -18.868 1.00 93.19 93 ILE A C 1
ATOM 735 O O . ILE A 1 93 ? 30.740 -1.677 -19.903 1.00 93.19 93 ILE A O 1
ATOM 739 N N . GLU A 1 94 ? 31.212 -1.281 -17.742 1.00 93.38 94 GLU A N 1
ATOM 740 C CA . GLU A 1 94 ? 32.043 -2.463 -17.554 1.00 93.38 94 GLU A CA 1
ATOM 741 C C . GLU A 1 94 ? 31.138 -3.605 -17.091 1.00 93.38 94 GLU A C 1
ATOM 743 O O . GLU A 1 94 ? 30.685 -3.634 -15.950 1.00 93.38 94 GLU A O 1
ATOM 748 N N . VAL A 1 95 ? 30.823 -4.547 -17.986 1.00 92.69 95 VAL A N 1
ATOM 749 C CA . VAL A 1 95 ? 29.873 -5.638 -17.692 1.00 92.69 95 VAL A CA 1
ATOM 750 C C . VAL A 1 95 ? 30.295 -6.434 -16.450 1.00 92.69 95 VAL A C 1
ATOM 752 O O . VAL A 1 95 ? 29.438 -6.865 -15.682 1.00 92.69 95 VAL A O 1
ATOM 755 N N . CYS A 1 96 ? 31.600 -6.579 -16.199 1.00 92.56 96 CYS A N 1
ATOM 756 C CA . CYS A 1 96 ? 32.128 -7.254 -15.013 1.00 92.56 96 CYS A CA 1
ATOM 757 C C . CYS A 1 96 ? 31.715 -6.611 -13.681 1.00 92.56 96 CYS A C 1
ATOM 759 O O . CYS A 1 96 ? 31.571 -7.350 -12.711 1.00 92.56 96 CYS A O 1
ATOM 761 N N . ASP A 1 97 ? 31.436 -5.302 -13.633 1.00 94.88 97 ASP A N 1
ATOM 762 C CA . ASP A 1 97 ? 30.936 -4.624 -12.422 1.00 94.88 97 ASP A CA 1
ATOM 763 C C . ASP A 1 97 ? 29.548 -5.132 -11.998 1.00 94.88 97 ASP A C 1
ATOM 765 O O . ASP A 1 97 ? 29.133 -4.955 -10.849 1.00 94.88 97 ASP A O 1
ATOM 769 N N . PHE A 1 98 ? 28.840 -5.787 -12.922 1.00 96.06 98 PHE A N 1
ATOM 770 C CA . PHE A 1 98 ? 27.497 -6.333 -12.753 1.00 96.06 98 PHE A CA 1
ATOM 771 C C . PHE A 1 98 ? 27.477 -7.864 -12.796 1.00 96.06 98 PHE A C 1
ATOM 773 O O . PHE A 1 98 ? 26.408 -8.459 -12.935 1.00 96.06 98 PHE A O 1
ATOM 780 N N . LEU A 1 99 ? 28.635 -8.521 -12.659 1.00 95.38 99 LEU A N 1
ATOM 781 C CA . LEU A 1 99 ? 28.745 -9.977 -12.614 1.00 95.38 99 LEU A CA 1
ATOM 782 C C . LEU A 1 99 ? 29.387 -10.455 -11.315 1.00 95.38 99 LEU A C 1
ATOM 784 O O . LEU A 1 99 ? 30.397 -9.929 -10.860 1.00 95.38 99 LEU A O 1
ATOM 788 N N . LYS A 1 100 ? 28.837 -11.531 -10.754 1.00 94.38 100 LYS A N 1
ATOM 789 C CA . LYS A 1 100 ? 29.484 -12.323 -9.705 1.00 94.38 100 LYS A CA 1
ATOM 790 C C . LYS A 1 100 ? 29.473 -13.795 -10.086 1.00 94.38 100 LYS A C 1
ATOM 792 O O . LYS A 1 100 ? 28.778 -14.214 -11.014 1.00 94.38 100 LYS A O 1
ATOM 797 N N . ARG A 1 101 ? 30.261 -14.596 -9.377 1.00 92.00 101 ARG A N 1
ATOM 798 C CA . ARG A 1 101 ? 30.239 -16.052 -9.524 1.00 92.00 101 ARG A CA 1
ATOM 799 C C . ARG A 1 101 ? 29.402 -16.663 -8.409 1.00 92.00 101 ARG A C 1
ATOM 801 O O . ARG A 1 101 ? 29.544 -16.253 -7.260 1.00 92.00 101 ARG A O 1
ATOM 808 N N . SER A 1 102 ? 28.538 -17.616 -8.752 1.00 87.69 102 SER A N 1
ATOM 809 C CA . SER A 1 102 ? 27.698 -18.314 -7.776 1.00 87.69 102 SER A CA 1
ATOM 810 C C . SER A 1 102 ? 27.556 -19.808 -8.071 1.00 87.69 102 SER A C 1
ATOM 812 O O . SER A 1 102 ? 27.794 -20.283 -9.187 1.00 87.69 102 SER A O 1
ATOM 814 N N . GLY A 1 103 ? 27.164 -20.541 -7.029 1.00 78.88 103 GLY A N 1
ATOM 815 C CA . GLY A 1 103 ? 26.904 -21.973 -7.054 1.00 78.88 103 GLY A CA 1
ATOM 816 C C . GLY A 1 103 ? 28.157 -22.856 -7.164 1.00 78.88 103 GLY A C 1
ATOM 817 O O . GLY A 1 103 ? 29.269 -22.377 -7.394 1.00 78.88 103 GLY A O 1
ATOM 818 N N . PRO A 1 104 ? 27.985 -24.183 -7.030 1.00 70.12 104 PRO A N 1
ATOM 819 C CA . PRO A 1 104 ? 29.088 -25.147 -7.086 1.00 70.12 104 PRO A CA 1
ATOM 820 C C . PRO A 1 104 ? 29.765 -25.207 -8.465 1.00 70.12 104 PRO A C 1
ATOM 822 O O . PRO A 1 104 ? 30.933 -25.566 -8.561 1.00 70.12 104 PRO A O 1
ATOM 825 N N . LEU A 1 105 ? 29.050 -24.818 -9.528 1.00 78.38 105 LEU A N 1
ATOM 826 C CA . LEU A 1 105 ? 29.558 -24.755 -10.903 1.00 78.38 105 LEU A CA 1
ATOM 827 C C . LEU A 1 105 ? 30.235 -23.416 -11.242 1.00 78.38 105 LEU A C 1
ATOM 829 O O . LEU A 1 105 ? 30.622 -23.205 -12.389 1.00 78.38 105 LEU A O 1
ATOM 833 N N . ASN A 1 106 ? 30.371 -22.502 -10.272 1.00 83.31 106 ASN A N 1
ATOM 834 C CA . ASN A 1 106 ? 31.066 -21.223 -10.432 1.00 83.31 106 ASN A CA 1
ATOM 835 C C . ASN A 1 106 ? 30.555 -20.386 -11.627 1.00 83.31 106 ASN A C 1
ATOM 837 O O . ASN A 1 106 ? 31.335 -19.738 -12.341 1.00 83.31 106 ASN A O 1
ATOM 841 N N . SER A 1 107 ? 29.241 -20.450 -11.864 1.00 88.56 107 SER A N 1
ATOM 842 C CA . SER A 1 107 ? 28.560 -19.841 -13.010 1.00 88.56 107 SER A CA 1
ATOM 843 C C . SER A 1 107 ? 28.479 -18.322 -12.852 1.00 88.56 107 SER A C 1
ATOM 845 O O . SER A 1 107 ? 28.385 -17.814 -11.733 1.00 88.56 107 SER A O 1
ATOM 847 N N . ARG A 1 108 ? 28.538 -17.587 -13.971 1.00 94.19 108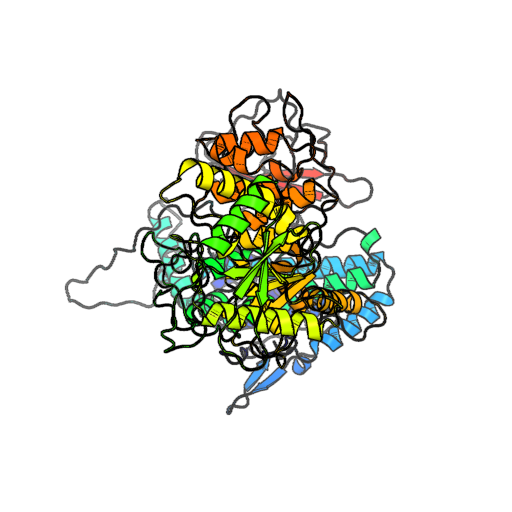 ARG A N 1
ATOM 848 C CA . ARG A 1 108 ? 28.394 -16.123 -13.976 1.00 94.19 108 ARG A CA 1
ATOM 849 C C . ARG A 1 108 ? 26.923 -15.757 -13.825 1.00 94.19 108 ARG A C 1
ATOM 851 O O . ARG A 1 108 ? 26.104 -16.135 -14.660 1.00 94.19 108 ARG A O 1
ATOM 858 N N . VAL A 1 109 ? 26.619 -15.006 -12.777 1.00 95.25 109 VAL A N 1
ATOM 859 C CA . VAL A 1 109 ? 25.280 -14.494 -12.484 1.00 95.25 109 VAL A CA 1
ATOM 860 C C . VAL A 1 109 ? 25.326 -12.978 -12.356 1.00 95.25 109 VAL A C 1
ATOM 862 O O . VAL A 1 109 ? 26.351 -12.404 -11.980 1.00 95.25 109 VAL A O 1
ATOM 865 N N . ILE A 1 110 ? 24.213 -12.328 -12.670 1.00 95.88 110 ILE A N 1
ATOM 866 C CA . ILE A 1 110 ? 24.078 -10.878 -12.579 1.00 95.88 110 ILE A CA 1
ATOM 867 C C . ILE A 1 110 ? 24.046 -10.442 -11.108 1.00 95.88 110 ILE A C 1
ATOM 869 O O . ILE A 1 110 ? 23.330 -11.021 -10.287 1.00 95.88 110 ILE A O 1
ATOM 873 N N . THR A 1 111 ? 24.790 -9.383 -10.792 1.00 95.50 111 THR A N 1
ATOM 874 C CA . THR A 1 111 ? 24.737 -8.658 -9.517 1.00 95.50 111 THR A CA 1
ATOM 875 C C . THR A 1 111 ? 24.430 -7.183 -9.751 1.00 95.50 111 THR A C 1
ATOM 877 O O . THR A 1 111 ? 24.733 -6.614 -10.798 1.00 95.50 111 THR A O 1
ATOM 880 N N . THR A 1 112 ? 23.818 -6.549 -8.758 1.00 95.62 112 THR A N 1
ATOM 881 C CA . THR A 1 112 ? 23.564 -5.097 -8.747 1.00 95.62 112 THR A CA 1
ATOM 882 C C . THR A 1 112 ? 24.245 -4.395 -7.574 1.00 95.62 112 THR A C 1
ATOM 884 O O . THR A 1 112 ? 23.868 -3.280 -7.235 1.00 95.62 112 THR A O 1
ATOM 887 N N . GLU A 1 113 ? 25.201 -5.046 -6.917 1.00 93.94 113 GLU A N 1
ATOM 888 C CA . GLU A 1 113 ? 25.893 -4.521 -5.730 1.00 93.94 113 GLU A CA 1
ATOM 889 C C . GLU A 1 113 ? 26.548 -3.151 -5.982 1.00 93.94 113 GLU A C 1
ATOM 891 O O . GLU A 1 113 ? 26.459 -2.252 -5.149 1.00 93.94 113 GLU A O 1
ATOM 896 N N . ASN A 1 114 ? 27.107 -2.948 -7.179 1.00 95.19 114 ASN A N 1
ATOM 897 C CA . ASN A 1 114 ? 27.769 -1.699 -7.561 1.00 95.19 114 ASN A CA 1
ATOM 898 C C . ASN A 1 114 ? 26.821 -0.622 -8.121 1.00 95.19 114 ASN A C 1
ATOM 900 O O . ASN A 1 114 ? 27.267 0.491 -8.410 1.00 95.19 114 ASN A O 1
ATOM 904 N N . LEU A 1 115 ? 25.521 -0.909 -8.278 1.00 96.19 115 LEU A N 1
ATOM 905 C CA . LEU A 1 115 ? 24.574 -0.013 -8.956 1.00 96.19 115 LEU A CA 1
ATOM 906 C C . LEU A 1 115 ? 24.502 1.376 -8.297 1.00 96.19 115 LEU A C 1
ATOM 908 O O . LEU A 1 115 ? 24.564 2.384 -9.001 1.00 96.19 115 LEU A O 1
ATOM 912 N N . GLU A 1 116 ? 24.457 1.430 -6.962 1.00 95.44 116 GLU A N 1
ATOM 913 C CA . GLU A 1 116 ? 24.459 2.677 -6.179 1.00 95.44 116 GLU A CA 1
ATOM 914 C C . GLU A 1 116 ? 25.643 3.579 -6.559 1.00 95.44 116 GLU A C 1
ATOM 916 O O . GLU A 1 116 ? 25.489 4.772 -6.822 1.00 95.44 116 GLU A O 1
ATOM 921 N N . THR A 1 117 ? 26.836 2.988 -6.661 1.00 95.50 117 THR A N 1
ATOM 922 C CA . THR A 1 117 ? 28.074 3.689 -7.012 1.00 95.50 117 THR A CA 1
ATOM 923 C C . THR A 1 117 ? 27.998 4.278 -8.418 1.00 95.50 117 THR A C 1
ATOM 925 O O . THR A 1 117 ? 28.408 5.421 -8.639 1.00 95.50 117 THR A O 1
ATOM 928 N N . HIS A 1 118 ? 27.458 3.535 -9.389 1.00 97.19 118 HIS A N 1
ATOM 929 C CA . HIS A 1 118 ? 27.304 4.053 -10.748 1.00 97.19 118 HIS A CA 1
ATOM 930 C C . HIS A 1 118 ? 26.286 5.192 -10.817 1.00 97.19 118 HIS A C 1
ATOM 932 O O . HIS A 1 118 ? 26.553 6.180 -11.504 1.00 97.19 118 HIS A O 1
ATOM 938 N N . LEU A 1 119 ? 25.177 5.089 -10.083 1.00 97.19 119 LEU A N 1
ATOM 939 C CA . LEU A 1 119 ? 24.154 6.130 -10.021 1.00 97.19 119 LEU A CA 1
ATOM 940 C C . LEU A 1 119 ? 24.655 7.403 -9.324 1.00 97.19 119 LEU A C 1
ATOM 942 O O . LEU A 1 119 ? 24.387 8.507 -9.789 1.00 97.19 119 LEU A O 1
ATOM 946 N N . MET A 1 120 ? 25.453 7.279 -8.264 1.00 95.56 120 MET A N 1
ATOM 947 C CA . MET A 1 120 ? 26.081 8.439 -7.623 1.00 95.56 120 MET A CA 1
ATOM 948 C C . MET A 1 120 ? 27.086 9.138 -8.545 1.00 95.56 120 MET A C 1
ATOM 950 O O . MET A 1 120 ? 27.161 10.365 -8.558 1.00 95.56 120 MET A O 1
ATOM 954 N N . ARG A 1 121 ? 27.808 8.391 -9.390 1.00 95.44 121 ARG A N 1
ATOM 955 C CA . ARG A 1 121 ? 28.640 8.999 -10.443 1.00 95.44 121 ARG A CA 1
ATOM 956 C C . ARG A 1 121 ? 27.787 9.749 -11.474 1.00 95.44 121 ARG A C 1
ATOM 958 O O . ARG A 1 121 ? 28.192 10.829 -11.895 1.00 95.44 121 ARG A O 1
ATOM 965 N N . LEU A 1 122 ? 26.622 9.213 -11.852 1.00 96.31 122 LEU A N 1
ATOM 966 C CA . LEU A 1 122 ? 25.666 9.908 -12.724 1.00 96.31 122 LEU A CA 1
ATOM 967 C C . LEU A 1 122 ? 25.177 11.217 -12.081 1.00 96.31 122 LEU A C 1
ATOM 969 O O . LEU A 1 122 ? 25.156 12.244 -12.753 1.00 96.31 122 LEU A O 1
ATOM 973 N N . VAL A 1 123 ? 24.864 11.217 -10.777 1.00 96.25 123 VAL A N 1
ATOM 974 C CA . VAL A 1 123 ? 24.524 12.444 -10.027 1.00 96.25 123 VAL A CA 1
ATOM 975 C C . VAL A 1 123 ? 25.620 13.495 -10.194 1.00 96.25 123 VAL A C 1
ATOM 977 O O . VAL A 1 123 ? 25.328 14.603 -10.632 1.00 96.25 123 VAL A O 1
ATOM 980 N N . THR A 1 124 ? 26.878 13.150 -9.903 1.00 94.88 124 THR A N 1
ATOM 981 C CA . THR A 1 124 ? 28.009 14.085 -10.019 1.00 94.88 124 THR A CA 1
ATOM 982 C C . THR A 1 124 ? 28.185 14.613 -11.442 1.00 94.88 124 THR A C 1
ATOM 984 O O . THR A 1 124 ? 28.455 15.796 -11.634 1.00 94.88 124 THR A O 1
ATOM 987 N N . GLN A 1 125 ? 28.001 13.761 -12.454 1.00 95.25 125 GLN A N 1
ATOM 988 C CA . GLN A 1 125 ? 28.072 14.181 -13.854 1.00 95.25 125 GLN A CA 1
ATOM 989 C C . GLN A 1 125 ? 26.973 15.188 -14.205 1.00 95.25 125 GLN A C 1
ATOM 991 O O . GLN A 1 125 ? 27.262 16.213 -14.816 1.00 95.25 125 GLN A O 1
ATOM 996 N N . LEU A 1 126 ? 25.726 14.922 -13.807 1.00 96.50 126 LEU A N 1
ATOM 997 C CA . LEU A 1 126 ? 24.590 15.795 -14.105 1.00 96.50 126 LEU A CA 1
ATOM 998 C C . LEU A 1 126 ? 24.628 17.110 -13.315 1.00 96.50 126 LEU A C 1
ATOM 1000 O O . LEU A 1 126 ? 24.204 18.133 -13.844 1.00 96.50 126 LEU A O 1
ATOM 1004 N N . GLN A 1 127 ? 25.187 17.113 -12.098 1.00 94.88 127 GLN A N 1
ATOM 1005 C CA . GLN A 1 127 ? 25.437 18.334 -11.315 1.00 94.88 127 GLN A CA 1
ATOM 1006 C C . GLN A 1 127 ? 26.349 19.328 -12.044 1.00 94.88 127 GLN A C 1
ATOM 1008 O O . GLN A 1 127 ? 26.212 20.533 -11.853 1.00 94.88 127 GLN A O 1
ATOM 1013 N N . GLY A 1 128 ? 27.275 18.836 -12.872 1.00 94.19 128 GLY A N 1
ATOM 1014 C CA . GLY A 1 128 ? 28.182 19.672 -13.658 1.00 94.19 128 GLY A CA 1
ATOM 1015 C C . GLY A 1 128 ? 27.563 20.279 -14.923 1.00 94.19 128 GLY A C 1
ATOM 1016 O O . GLY A 1 128 ? 28.244 21.033 -15.617 1.00 94.19 128 GLY A O 1
ATOM 1017 N N . LEU A 1 129 ? 26.310 19.950 -15.258 1.00 95.81 129 LEU A N 1
ATOM 1018 C CA . LEU A 1 129 ? 25.646 20.392 -16.487 1.00 95.81 129 LEU A CA 1
ATOM 1019 C C . LEU A 1 129 ? 24.657 21.541 -16.235 1.00 95.81 129 LEU A C 1
ATOM 1021 O O . LEU A 1 129 ? 24.109 21.663 -15.139 1.00 95.81 129 LEU A O 1
ATOM 1025 N N . PRO A 1 130 ? 24.340 22.352 -17.264 1.00 96.19 130 PRO A N 1
ATOM 1026 C CA . PRO A 1 130 ? 23.218 23.283 -17.197 1.00 96.19 130 PRO A CA 1
ATOM 1027 C C . PRO A 1 130 ? 21.892 22.556 -16.883 1.00 96.19 130 PRO A C 1
ATOM 1029 O O . PRO A 1 130 ? 21.653 21.486 -17.455 1.00 96.19 130 PRO A O 1
ATOM 1032 N N . PRO A 1 131 ? 20.982 23.136 -16.070 1.00 93.19 131 PRO A N 1
ATOM 1033 C CA . PRO A 1 131 ? 19.733 22.482 -15.657 1.00 93.19 131 PRO A CA 1
ATOM 1034 C C . PRO A 1 131 ? 18.885 21.923 -16.808 1.00 93.19 131 PRO A C 1
ATOM 1036 O O . PRO A 1 131 ? 18.376 20.808 -16.714 1.00 93.19 131 PRO A O 1
ATOM 1039 N N . ASN A 1 132 ? 18.777 22.652 -17.923 1.00 89.94 132 ASN A N 1
ATOM 1040 C CA . ASN A 1 132 ? 17.998 22.218 -19.090 1.00 89.94 132 ASN A CA 1
ATOM 1041 C C . ASN A 1 132 ? 18.594 20.967 -19.755 1.00 89.94 132 ASN A C 1
ATOM 1043 O O . ASN A 1 132 ? 17.859 20.100 -20.223 1.00 89.94 132 ASN A O 1
ATOM 1047 N N . GLU A 1 133 ? 19.924 20.863 -19.787 1.00 92.56 133 GLU A N 1
ATOM 1048 C CA . GLU A 1 133 ? 20.629 19.721 -20.372 1.00 92.56 133 GLU A CA 1
ATOM 1049 C C . GLU A 1 133 ? 20.552 18.503 -19.445 1.00 92.56 133 GLU A C 1
ATOM 1051 O O . GLU A 1 133 ? 20.229 17.405 -19.897 1.00 92.56 133 GLU A O 1
ATOM 1056 N N . ALA A 1 134 ? 20.751 18.697 -18.135 1.00 94.00 134 ALA A N 1
ATOM 1057 C CA . ALA A 1 134 ? 20.560 17.639 -17.142 1.00 94.00 134 ALA A CA 1
ATOM 1058 C C . ALA A 1 134 ? 19.128 17.080 -17.188 1.00 94.00 134 ALA A C 1
ATOM 1060 O O . ALA A 1 134 ? 18.924 15.866 -17.222 1.00 94.00 134 ALA A O 1
ATOM 1061 N N . TYR A 1 135 ? 18.136 17.968 -17.277 1.00 92.62 135 TYR A N 1
ATOM 1062 C CA . TYR A 1 135 ? 16.736 17.598 -17.429 1.00 92.62 135 TYR A CA 1
ATOM 1063 C C . TYR A 1 135 ? 16.464 16.803 -18.709 1.00 92.62 135 TYR A C 1
ATOM 1065 O O . TYR A 1 135 ? 15.823 15.753 -18.657 1.00 92.62 135 TYR A O 1
ATOM 1073 N N . LYS A 1 136 ? 16.978 17.262 -19.858 1.00 85.94 136 LYS A N 1
ATOM 1074 C CA . LYS A 1 136 ? 16.812 16.572 -21.144 1.00 85.94 136 LYS A CA 1
ATOM 1075 C C . LYS A 1 136 ? 17.398 15.159 -21.109 1.00 85.94 136 LYS A C 1
ATOM 1077 O O . LYS A 1 136 ? 16.769 14.234 -21.617 1.00 85.94 136 LYS A O 1
ATOM 1082 N N . ARG A 1 137 ? 18.559 14.973 -20.471 1.00 90.38 137 ARG A N 1
ATOM 1083 C CA . ARG A 1 137 ? 19.173 13.648 -20.288 1.00 90.38 137 ARG A CA 1
ATOM 1084 C C . ARG A 1 137 ? 18.312 12.724 -19.435 1.00 90.38 137 ARG A C 1
ATOM 1086 O O . ARG A 1 137 ? 18.045 11.604 -19.856 1.00 90.38 137 ARG A O 1
ATOM 1093 N N . LEU A 1 138 ? 17.830 13.198 -18.285 1.00 92.69 138 LEU A N 1
ATOM 1094 C CA . LEU A 1 138 ? 16.948 12.408 -17.417 1.00 92.69 138 LEU A CA 1
ATOM 1095 C C . LEU A 1 138 ? 15.622 12.056 -18.100 1.00 92.69 138 LEU A C 1
ATOM 1097 O O . LEU A 1 138 ? 15.119 10.949 -17.926 1.00 92.69 138 LEU A O 1
ATOM 1101 N N . ARG A 1 139 ? 15.071 12.969 -18.908 1.00 86.06 139 ARG A N 1
ATOM 1102 C CA . ARG A 1 139 ? 13.866 12.706 -19.701 1.00 86.06 139 ARG A CA 1
ATOM 1103 C C . ARG A 1 139 ? 14.103 11.623 -20.755 1.00 86.06 139 ARG A C 1
ATOM 1105 O O . ARG A 1 139 ? 13.334 10.675 -20.798 1.00 86.06 139 ARG A O 1
ATOM 1112 N N . ASN A 1 140 ? 15.178 11.717 -21.540 1.00 82.38 140 ASN A N 1
ATOM 1113 C CA . ASN A 1 140 ? 15.519 10.689 -22.531 1.00 82.38 140 ASN A CA 1
ATOM 1114 C C . ASN A 1 140 ? 15.763 9.317 -21.873 1.00 82.38 140 ASN A C 1
ATOM 1116 O O . ASN A 1 140 ? 15.328 8.292 -22.392 1.00 82.38 140 ASN A O 1
ATOM 1120 N N . ALA A 1 141 ? 16.422 9.303 -20.710 1.00 90.06 141 ALA A N 1
ATOM 1121 C CA . ALA A 1 141 ? 16.616 8.095 -19.917 1.00 90.06 141 ALA A CA 1
ATOM 1122 C C . ALA A 1 141 ? 15.272 7.492 -19.471 1.00 90.06 141 ALA A C 1
ATOM 1124 O O . ALA A 1 141 ? 15.077 6.283 -19.584 1.00 90.06 141 ALA A O 1
ATOM 1125 N N . MET A 1 142 ? 14.324 8.323 -19.020 1.00 90.00 142 MET A N 1
ATOM 1126 C CA . MET A 1 142 ? 12.974 7.874 -18.666 1.00 90.00 142 MET A CA 1
ATOM 1127 C C . MET A 1 142 ? 12.209 7.335 -19.884 1.00 90.00 142 MET A C 1
ATOM 1129 O O . MET A 1 142 ? 11.586 6.286 -19.773 1.00 90.00 142 MET A O 1
ATOM 1133 N N . ASP A 1 143 ? 12.316 7.973 -21.054 1.00 82.75 143 ASP A N 1
ATOM 1134 C CA . ASP A 1 143 ? 11.687 7.482 -22.291 1.00 82.75 143 ASP A CA 1
ATOM 1135 C C . ASP A 1 143 ? 12.187 6.068 -22.657 1.00 82.75 143 ASP A C 1
ATOM 1137 O O . ASP A 1 143 ? 11.401 5.211 -23.069 1.00 82.75 143 ASP A O 1
ATOM 1141 N N . CYS A 1 144 ? 13.481 5.794 -22.455 1.00 86.00 144 CYS A N 1
ATOM 1142 C CA . CYS A 1 144 ? 14.061 4.460 -22.630 1.00 86.00 144 CYS A CA 1
ATOM 1143 C C . CYS A 1 144 ? 13.510 3.449 -21.607 1.00 86.00 144 CYS A C 1
ATOM 1145 O O . CYS A 1 144 ? 13.071 2.357 -21.976 1.00 86.00 144 CYS A O 1
ATOM 1147 N N . VAL A 1 145 ? 13.456 3.830 -20.327 1.00 91.06 145 VAL A N 1
ATOM 1148 C CA . VAL A 1 145 ? 12.855 3.021 -19.251 1.00 91.06 145 VAL A CA 1
ATOM 1149 C C . VAL A 1 145 ? 11.393 2.678 -19.566 1.00 91.06 145 VAL A C 1
ATOM 1151 O O . VAL A 1 145 ? 10.989 1.524 -19.427 1.00 91.06 145 VAL A O 1
ATOM 1154 N N . ASP A 1 146 ? 10.603 3.646 -20.036 1.00 85.12 146 ASP A N 1
ATOM 1155 C CA . ASP A 1 146 ? 9.203 3.445 -20.417 1.00 85.12 146 ASP A CA 1
ATOM 1156 C C . ASP A 1 146 ? 9.041 2.526 -21.628 1.00 85.12 146 ASP A C 1
ATOM 1158 O O . ASP A 1 146 ? 8.106 1.721 -21.667 1.00 85.12 146 ASP A O 1
ATOM 1162 N N . TYR A 1 147 ? 9.925 2.648 -22.621 1.00 85.50 147 TYR A N 1
ATOM 1163 C CA . TYR A 1 147 ? 9.939 1.756 -23.775 1.00 85.50 147 TYR A CA 1
ATOM 1164 C C . TYR A 1 147 ? 10.179 0.309 -23.337 1.00 85.50 147 TYR A C 1
ATOM 1166 O O . TYR A 1 147 ? 9.412 -0.578 -23.722 1.00 85.50 147 TYR A O 1
ATOM 1174 N N . VAL A 1 148 ? 11.189 0.071 -22.492 1.00 91.38 148 VAL A N 1
ATOM 1175 C CA . VAL A 1 148 ? 11.472 -1.272 -21.967 1.00 91.38 148 VAL A CA 1
ATOM 1176 C C . VAL A 1 148 ? 10.293 -1.784 -21.152 1.00 91.38 148 VAL A C 1
ATOM 1178 O O . VAL A 1 148 ? 9.843 -2.901 -21.388 1.00 91.38 148 VAL A O 1
ATOM 1181 N N . HIS A 1 149 ? 9.739 -0.963 -20.257 1.00 89.50 149 HIS A N 1
ATOM 1182 C CA . HIS A 1 149 ? 8.583 -1.343 -19.450 1.00 89.50 149 HIS A CA 1
ATOM 1183 C C . HIS A 1 149 ? 7.412 -1.833 -20.315 1.00 89.50 149 HIS A C 1
ATOM 1185 O O . HIS A 1 149 ? 6.949 -2.959 -20.140 1.00 89.50 149 HIS A O 1
ATOM 1191 N N . LYS A 1 150 ? 6.984 -1.025 -21.295 1.00 84.56 150 LYS A N 1
ATOM 1192 C CA . LYS A 1 150 ? 5.882 -1.377 -22.206 1.00 84.56 150 LYS A CA 1
ATOM 1193 C C . LYS A 1 150 ? 6.200 -2.618 -23.040 1.00 84.56 150 LYS A C 1
ATOM 1195 O O . LYS A 1 150 ? 5.308 -3.416 -23.311 1.00 84.56 150 LYS A O 1
ATOM 1200 N N . SER A 1 151 ? 7.449 -2.772 -23.474 1.00 87.00 151 SER A N 1
ATOM 1201 C CA . SER A 1 151 ? 7.867 -3.906 -24.305 1.00 87.00 151 SER A CA 1
ATOM 1202 C C . SER A 1 151 ? 7.841 -5.216 -23.522 1.00 87.00 151 SER A C 1
ATOM 1204 O O . SER A 1 151 ? 7.310 -6.213 -24.008 1.00 87.00 151 SER A O 1
ATOM 1206 N N . VAL A 1 152 ? 8.347 -5.199 -22.287 1.00 90.62 152 VAL A N 1
ATOM 1207 C CA . VAL A 1 152 ? 8.322 -6.355 -21.387 1.00 90.62 152 VAL A CA 1
ATOM 1208 C C . VAL A 1 152 ? 6.881 -6.710 -21.011 1.00 90.62 152 VAL A C 1
ATOM 1210 O O . VAL A 1 152 ? 6.514 -7.875 -21.101 1.00 90.62 152 VAL A O 1
ATOM 1213 N N . GLU A 1 153 ? 6.041 -5.724 -20.678 1.00 87.12 153 GLU A N 1
ATOM 1214 C CA . GLU A 1 153 ? 4.625 -5.941 -20.343 1.00 87.12 153 GLU A CA 1
ATOM 1215 C C . GLU A 1 153 ? 3.836 -6.570 -21.505 1.00 87.12 153 GLU A C 1
ATOM 1217 O O . GLU A 1 153 ? 3.104 -7.542 -21.308 1.00 87.12 153 GLU A O 1
ATOM 1222 N N . ARG A 1 154 ? 4.019 -6.072 -22.737 1.00 84.69 154 ARG A N 1
ATOM 1223 C CA . ARG A 1 154 ? 3.390 -6.651 -23.941 1.00 84.69 154 ARG A CA 1
ATOM 1224 C C . ARG A 1 154 ? 3.851 -8.081 -24.195 1.00 84.69 154 ARG A C 1
ATOM 1226 O O . ARG A 1 154 ? 3.021 -8.949 -24.469 1.00 84.69 154 ARG A O 1
ATOM 1233 N N . LEU A 1 155 ? 5.159 -8.324 -24.091 1.00 86.00 155 LEU A N 1
ATOM 1234 C CA . LEU A 1 155 ? 5.725 -9.652 -24.295 1.00 86.00 155 LEU A CA 1
ATOM 1235 C C . LEU A 1 155 ? 5.202 -10.628 -23.240 1.00 86.00 155 LEU A C 1
ATOM 1237 O O . LEU A 1 155 ? 4.759 -11.717 -23.589 1.00 86.00 155 LEU A O 1
ATOM 1241 N N . ALA A 1 156 ? 5.171 -10.221 -21.971 1.00 85.81 156 ALA A N 1
ATOM 1242 C CA . ALA A 1 156 ? 4.618 -11.020 -20.886 1.00 85.81 156 ALA A CA 1
ATOM 1243 C C . ALA A 1 156 ? 3.126 -11.326 -21.113 1.00 85.81 156 ALA A C 1
ATOM 1245 O O . ALA A 1 156 ? 2.701 -12.468 -20.936 1.00 85.81 156 ALA A O 1
ATOM 1246 N N . GLY A 1 157 ? 2.357 -10.363 -21.638 1.00 80.25 157 GLY A N 1
ATOM 1247 C CA . GLY A 1 157 ? 0.972 -10.556 -22.086 1.00 80.25 157 GLY A CA 1
ATOM 1248 C C . GLY A 1 157 ? 0.784 -11.645 -23.153 1.00 80.25 157 GLY A C 1
ATOM 1249 O O . GLY A 1 157 ? -0.283 -12.254 -23.220 1.00 80.25 157 GLY A O 1
ATOM 1250 N N . CYS A 1 158 ? 1.815 -11.947 -23.950 1.00 78.44 158 CYS A N 1
ATOM 1251 C CA . CYS A 1 158 ? 1.793 -13.055 -24.912 1.00 78.44 158 CYS A CA 1
ATOM 1252 C C . CYS A 1 158 ? 2.019 -14.429 -24.247 1.00 78.44 158 CYS A C 1
ATOM 1254 O O . CYS A 1 158 ? 1.611 -15.448 -24.800 1.00 78.44 158 CYS A O 1
ATOM 1256 N N . LEU A 1 159 ? 2.640 -14.480 -23.060 1.00 77.62 159 LEU A N 1
ATOM 1257 C CA . LEU A 1 159 ? 3.037 -15.716 -22.363 1.00 77.62 159 LEU A CA 1
ATOM 1258 C C . LEU A 1 159 ? 1.913 -16.370 -21.540 1.00 77.62 159 LEU A C 1
ATOM 1260 O O . LEU A 1 159 ? 2.093 -17.478 -21.031 1.00 77.62 159 LEU A O 1
ATOM 1264 N N . GLY A 1 160 ? 0.769 -15.706 -21.374 1.00 62.53 160 GLY A N 1
ATOM 1265 C CA . GLY A 1 160 ? -0.350 -16.177 -20.554 1.00 62.53 160 GLY A CA 1
ATOM 1266 C C . GLY A 1 160 ? -1.214 -15.026 -20.038 1.00 62.53 160 GLY A C 1
ATOM 1267 O O . GLY A 1 160 ? -0.921 -13.867 -20.308 1.00 62.53 160 GLY A O 1
ATOM 1268 N N . GLU A 1 161 ? -2.297 -15.339 -19.314 1.00 46.44 161 GLU A N 1
ATOM 1269 C CA . GLU A 1 161 ? -3.258 -14.356 -18.783 1.00 46.44 161 GLU A CA 1
ATOM 1270 C C . GLU A 1 161 ? -2.594 -13.358 -17.817 1.00 46.44 161 GLU A C 1
ATOM 1272 O O . GLU A 1 161 ? -2.637 -13.510 -16.595 1.00 46.44 161 GLU A O 1
ATOM 1277 N N . HIS A 1 162 ? -2.035 -12.277 -18.354 1.00 39.50 162 HIS A N 1
ATOM 1278 C CA . HIS A 1 162 ? -2.003 -11.029 -17.617 1.00 39.50 162 HIS A CA 1
ATOM 1279 C C . HIS A 1 162 ? -3.450 -10.567 -17.475 1.00 39.50 162 HIS A C 1
ATOM 1281 O O . HIS A 1 162 ? -4.050 -10.025 -18.403 1.00 39.50 162 HIS A O 1
ATOM 1287 N N . CYS A 1 163 ? -4.023 -10.789 -16.293 1.00 34.59 163 CYS A N 1
ATOM 1288 C CA . CYS A 1 163 ? -5.088 -9.924 -15.819 1.00 34.59 163 CYS A CA 1
ATOM 1289 C C . CYS A 1 163 ? -4.487 -8.519 -15.742 1.00 34.59 163 CYS A C 1
ATOM 1291 O O . CYS A 1 163 ? -3.863 -8.163 -14.743 1.00 34.59 163 CYS A O 1
ATOM 1293 N N . LEU A 1 164 ? -4.653 -7.722 -16.799 1.00 33.94 164 LEU A N 1
ATOM 1294 C CA . LEU A 1 164 ? -4.710 -6.278 -16.633 1.00 33.94 164 LEU A CA 1
ATOM 1295 C C . LEU A 1 164 ? -5.702 -6.056 -15.488 1.00 33.94 164 LEU A C 1
ATOM 1297 O O . LEU A 1 164 ? -6.843 -6.509 -15.562 1.00 33.94 164 LEU A O 1
ATOM 1301 N N . PHE A 1 165 ? -5.262 -5.433 -14.398 1.00 36.16 165 PHE A N 1
ATOM 1302 C CA . PHE A 1 165 ? -6.093 -5.147 -13.223 1.00 36.16 165 PHE A CA 1
ATOM 1303 C C . PHE A 1 165 ? -7.187 -4.091 -13.513 1.00 36.16 165 PHE A C 1
ATOM 1305 O O . PHE A 1 165 ? -7.727 -3.475 -12.598 1.00 36.16 165 PHE A O 1
ATOM 1312 N N . GLU A 1 166 ? -7.548 -3.905 -14.783 1.00 30.70 166 GLU A N 1
ATOM 1313 C CA . GLU A 1 166 ? -8.711 -3.160 -15.238 1.00 30.70 166 GLU A CA 1
ATOM 1314 C C . GLU A 1 166 ? -9.838 -4.152 -15.564 1.00 30.70 166 GLU A C 1
ATOM 1316 O O . GLU A 1 166 ? -9.744 -4.975 -16.473 1.00 30.70 166 GLU A O 1
ATOM 1321 N N . GLU A 1 167 ? -10.920 -4.075 -14.792 1.00 29.98 167 GLU A N 1
ATOM 1322 C CA . GLU A 1 167 ? -12.073 -4.989 -14.765 1.00 29.98 167 GLU A CA 1
ATOM 1323 C C . GLU A 1 167 ? -12.905 -5.089 -16.066 1.00 29.98 167 GLU A C 1
ATOM 1325 O O . GLU A 1 167 ? -14.033 -5.577 -16.034 1.00 29.98 167 GLU A O 1
ATOM 1330 N N . SER A 1 168 ? -12.431 -4.657 -17.234 1.00 28.72 168 SER A N 1
ATOM 1331 C CA . SER A 1 168 ? -13.343 -4.399 -18.357 1.00 28.72 168 SER A CA 1
ATOM 1332 C C . SER A 1 168 ? -13.476 -5.485 -19.428 1.00 28.72 168 SER A C 1
ATOM 1334 O O . SER A 1 168 ? -14.385 -5.353 -20.239 1.00 28.72 168 SER A O 1
ATOM 1336 N N . ASN A 1 169 ? -12.699 -6.581 -19.456 1.00 27.56 169 ASN A N 1
ATOM 1337 C CA . ASN A 1 169 ? -12.796 -7.538 -20.583 1.00 27.56 169 ASN A CA 1
ATOM 1338 C C . ASN A 1 169 ? -12.667 -9.041 -20.260 1.00 27.56 169 ASN A C 1
ATOM 1340 O O . ASN A 1 169 ? -12.306 -9.840 -21.123 1.00 27.56 169 ASN A O 1
ATOM 1344 N N . ALA A 1 170 ? -13.064 -9.483 -19.065 1.00 25.61 170 ALA A N 1
ATOM 1345 C CA . ALA A 1 170 ? -13.243 -10.913 -18.783 1.00 25.61 170 ALA A CA 1
ATOM 1346 C C . ALA A 1 170 ? -14.626 -11.421 -19.255 1.00 25.61 170 ALA A C 1
ATOM 1348 O O . ALA A 1 170 ? -15.457 -11.851 -18.456 1.00 25.61 170 ALA A O 1
ATOM 1349 N N . ARG A 1 171 ? -14.908 -11.383 -20.566 1.00 23.41 171 ARG A N 1
ATOM 1350 C CA . ARG A 1 171 ? -16.008 -12.172 -21.154 1.00 23.41 171 ARG A CA 1
ATOM 1351 C C . ARG A 1 171 ? -15.448 -13.463 -21.751 1.00 23.41 171 ARG A C 1
ATOM 1353 O O . ARG A 1 171 ? -14.797 -13.441 -22.784 1.00 23.41 171 ARG A O 1
ATOM 1360 N N . MET A 1 172 ? -15.765 -14.573 -21.078 1.00 24.41 172 MET A N 1
ATOM 1361 C CA . MET A 1 172 ? -15.778 -15.963 -21.561 1.00 24.41 172 MET A CA 1
ATOM 1362 C C . MET A 1 172 ? -14.575 -16.437 -22.396 1.00 24.41 172 MET A C 1
ATOM 1364 O O . MET A 1 172 ? -14.584 -16.358 -23.622 1.00 24.41 172 MET A O 1
ATOM 1368 N N . ARG A 1 173 ? -13.640 -17.150 -21.758 1.00 24.83 173 ARG A N 1
ATOM 1369 C CA . ARG A 1 173 ? -12.922 -18.250 -22.420 1.00 24.83 173 ARG A CA 1
ATOM 1370 C C . ARG A 1 173 ? -13.510 -19.568 -21.915 1.00 24.83 173 ARG A C 1
ATOM 1372 O O . ARG A 1 173 ? -13.460 -19.865 -20.726 1.00 24.83 173 ARG A O 1
ATOM 1379 N N . ARG A 1 174 ? -14.171 -20.313 -22.808 1.00 22.91 174 ARG A N 1
ATOM 1380 C CA . ARG A 1 174 ? -14.676 -21.667 -22.523 1.00 22.91 174 ARG A CA 1
ATOM 1381 C C . ARG A 1 174 ? -13.486 -22.619 -22.320 1.00 22.91 174 ARG A C 1
ATOM 1383 O O . ARG A 1 174 ? -12.457 -22.414 -22.962 1.00 22.91 174 ARG A O 1
ATOM 1390 N N . PRO A 1 175 ? -13.617 -23.670 -21.492 1.00 21.59 175 PRO A N 1
ATOM 1391 C CA . PRO A 1 175 ? -12.588 -24.695 -21.381 1.00 21.59 175 PRO A CA 1
ATOM 1392 C C . PRO A 1 175 ? -12.359 -25.356 -22.746 1.00 21.59 175 PRO A C 1
ATOM 1394 O O . PRO A 1 175 ? -13.310 -25.667 -23.468 1.00 21.59 175 PRO A O 1
ATOM 1397 N N . ILE A 1 176 ? -11.088 -25.556 -23.091 1.00 29.27 176 ILE A N 1
ATOM 1398 C CA . ILE A 1 176 ? -10.654 -26.232 -24.313 1.00 29.27 176 ILE A CA 1
ATOM 1399 C C . ILE A 1 176 ? -11.118 -27.692 -24.239 1.00 29.27 176 ILE A C 1
ATOM 1401 O O . ILE A 1 176 ? -10.502 -28.536 -23.595 1.00 29.27 176 ILE A O 1
ATOM 1405 N N . SER A 1 177 ? -12.232 -27.991 -24.900 1.00 24.89 177 SER A N 1
ATOM 1406 C CA . SER A 1 177 ? -12.660 -29.345 -25.244 1.00 24.89 177 SER A CA 1
ATOM 1407 C C . SER A 1 177 ? -12.284 -29.574 -26.706 1.00 24.89 177 SER A C 1
ATOM 1409 O O . SER A 1 177 ? -12.969 -29.085 -27.603 1.00 24.89 177 SER A O 1
ATOM 1411 N N . GLY A 1 178 ? -11.197 -30.305 -26.950 1.00 25.73 178 GLY A N 1
ATOM 1412 C CA . GLY A 1 178 ? -10.715 -30.560 -28.309 1.00 25.73 178 GLY A CA 1
ATOM 1413 C C . GLY A 1 178 ? -9.661 -31.659 -28.419 1.00 25.73 178 GLY A C 1
ATOM 1414 O O . GLY A 1 178 ? -8.747 -31.546 -29.223 1.00 25.73 178 GLY A O 1
ATOM 1415 N N . MET A 1 179 ? -9.751 -32.721 -27.614 1.00 26.97 179 MET A N 1
ATOM 1416 C CA . MET A 1 179 ? -8.906 -33.910 -27.775 1.00 26.97 179 MET A CA 1
ATOM 1417 C C . MET A 1 179 ? -9.536 -34.821 -28.842 1.00 26.97 179 MET A C 1
ATOM 1419 O O . MET A 1 179 ? -10.595 -35.400 -28.604 1.00 26.97 179 MET A O 1
ATOM 1423 N N . ARG A 1 180 ? -8.914 -34.967 -30.021 1.00 29.39 180 ARG A N 1
ATOM 1424 C CA . ARG A 1 180 ? -9.290 -36.012 -30.992 1.00 29.39 180 ARG A CA 1
ATOM 1425 C C . ARG A 1 180 ? -8.299 -37.170 -30.922 1.00 29.39 180 ARG A C 1
ATOM 1427 O O . ARG A 1 180 ? -7.097 -36.975 -31.062 1.00 29.39 180 ARG A O 1
ATOM 1434 N N . ARG A 1 181 ? -8.826 -38.377 -30.699 1.00 28.97 181 ARG A N 1
ATOM 1435 C CA . ARG A 1 181 ? -8.092 -39.644 -30.808 1.00 28.97 181 ARG A CA 1
ATOM 1436 C C . ARG A 1 181 ? -8.016 -40.071 -32.274 1.00 28.97 181 ARG A C 1
ATOM 1438 O O . ARG A 1 181 ? -9.026 -40.036 -32.973 1.00 28.97 181 ARG A O 1
ATOM 1445 N N . SER A 1 182 ? -6.840 -40.522 -32.693 1.00 37.06 182 SER A N 1
ATOM 1446 C CA . SER A 1 182 ? -6.668 -41.343 -33.892 1.00 37.06 182 SER A CA 1
ATOM 1447 C C . SER A 1 182 ? -7.275 -42.741 -33.672 1.00 37.06 182 SER A C 1
ATOM 1449 O O . SER A 1 182 ? -7.335 -43.223 -32.536 1.00 37.06 182 SER A O 1
ATOM 1451 N N . ALA A 1 183 ? -7.728 -43.392 -34.748 1.00 38.62 183 ALA A N 1
ATOM 1452 C CA . ALA A 1 183 ? -8.393 -44.701 -34.724 1.00 38.62 183 ALA A CA 1
ATOM 1453 C C . ALA A 1 183 ? -7.503 -45.856 -34.207 1.00 38.62 183 ALA A C 1
ATOM 1455 O O . ALA A 1 183 ? -8.020 -46.918 -33.871 1.00 38.62 183 ALA A O 1
ATOM 1456 N N . ASP A 1 184 ? -6.190 -45.648 -34.094 1.00 34.81 184 ASP A N 1
ATOM 1457 C CA . ASP A 1 184 ? -5.203 -46.607 -33.577 1.00 34.81 184 ASP A CA 1
ATOM 1458 C C . ASP A 1 184 ? -4.770 -46.335 -32.119 1.00 34.81 184 ASP A C 1
ATOM 1460 O O . ASP A 1 184 ? -3.872 -46.994 -31.594 1.00 34.81 184 ASP A O 1
ATOM 1464 N N . GLY A 1 185 ? -5.405 -45.378 -31.432 1.00 32.84 185 GLY A N 1
ATOM 1465 C CA . GLY A 1 185 ? -5.193 -45.139 -30.001 1.00 32.84 185 GLY A CA 1
ATOM 1466 C C . GLY A 1 185 ? -3.866 -44.467 -29.629 1.00 32.84 185 GLY A C 1
ATOM 1467 O O . GLY A 1 185 ? -3.582 -44.329 -28.438 1.00 32.84 185 GLY A O 1
ATOM 1468 N N . ARG A 1 186 ? -3.069 -44.004 -30.600 1.00 28.59 186 ARG A N 1
ATOM 1469 C CA . ARG A 1 186 ? -1.847 -43.228 -30.341 1.00 28.59 186 ARG A CA 1
ATOM 1470 C C . ARG A 1 186 ? -2.146 -41.728 -30.301 1.00 28.59 186 ARG A C 1
ATOM 1472 O O . ARG A 1 186 ? -2.858 -41.195 -31.148 1.00 28.59 186 ARG A O 1
ATOM 1479 N N . ILE A 1 187 ? -1.587 -41.044 -29.303 1.00 32.69 187 ILE A N 1
ATOM 1480 C CA . ILE A 1 187 ? -1.523 -39.580 -29.239 1.00 32.69 187 ILE A CA 1
ATOM 1481 C C . ILE A 1 187 ? -0.140 -39.197 -29.769 1.00 32.69 187 ILE A C 1
ATOM 1483 O O . ILE A 1 187 ? 0.851 -39.374 -29.066 1.00 32.69 187 ILE A O 1
ATOM 1487 N N . SER A 1 188 ? -0.058 -38.712 -31.008 1.00 29.23 188 SER A N 1
ATOM 1488 C CA . SER A 1 188 ? 1.157 -38.082 -31.531 1.00 29.23 188 SER A CA 1
ATOM 1489 C C . SER A 1 188 ? 1.016 -36.567 -31.420 1.00 29.23 188 SER A C 1
ATOM 1491 O O . SER A 1 188 ? 0.192 -35.969 -32.111 1.00 29.23 188 SER A O 1
ATOM 1493 N N . VAL A 1 189 ? 1.810 -35.940 -30.556 1.00 31.09 189 VAL A N 1
ATOM 1494 C CA . VAL A 1 189 ? 2.035 -34.490 -30.587 1.00 31.09 189 VAL A CA 1
ATOM 1495 C C . VAL A 1 189 ? 3.292 -34.288 -31.430 1.00 31.09 189 VAL A C 1
ATOM 1497 O O . VAL A 1 189 ? 4.374 -34.637 -30.974 1.00 31.09 189 VAL A O 1
ATOM 1500 N N . SER A 1 190 ? 3.154 -33.830 -32.676 1.00 31.73 190 SER A N 1
ATOM 1501 C CA . SER A 1 190 ? 4.296 -33.542 -33.553 1.00 31.73 190 SER A CA 1
ATOM 1502 C C . SER A 1 190 ? 4.830 -32.120 -33.348 1.00 31.73 190 SER A C 1
ATOM 1504 O O . SER A 1 190 ? 4.095 -31.210 -32.949 1.00 31.73 190 SER A O 1
ATOM 1506 N N . ASP A 1 191 ? 6.107 -31.937 -33.684 1.00 37.59 191 ASP A N 1
ATOM 1507 C CA . ASP A 1 191 ? 6.901 -30.697 -33.668 1.00 37.59 191 ASP A CA 1
ATOM 1508 C C . ASP A 1 191 ? 6.368 -29.545 -34.553 1.00 37.59 191 ASP A C 1
ATOM 1510 O O . ASP A 1 191 ? 6.934 -28.458 -34.591 1.00 37.59 191 ASP A O 1
ATOM 1514 N N . SER A 1 192 ? 5.238 -29.706 -35.236 1.00 49.94 192 SER A N 1
ATOM 1515 C CA . SER A 1 192 ? 4.877 -28.860 -36.375 1.00 49.94 192 SER A CA 1
ATOM 1516 C C . SER A 1 192 ? 4.000 -27.646 -36.047 1.00 49.94 192 SER A C 1
ATOM 1518 O O . SER A 1 192 ? 3.328 -27.159 -36.946 1.00 49.94 192 SER A O 1
ATOM 1520 N N . ALA A 1 193 ? 3.941 -27.122 -34.815 1.00 47.59 193 ALA A N 1
ATOM 1521 C CA . ALA A 1 193 ? 3.220 -25.852 -34.585 1.00 47.59 193 ALA A CA 1
ATOM 1522 C C . ALA A 1 193 ? 3.885 -24.708 -35.374 1.00 47.59 193 ALA A C 1
ATOM 1524 O O . ALA A 1 193 ? 3.206 -23.924 -36.033 1.00 47.59 193 ALA A O 1
ATOM 1525 N N . LEU A 1 194 ? 5.223 -24.688 -35.378 1.00 51.84 194 LEU A N 1
ATOM 1526 C CA . LEU A 1 194 ? 6.029 -23.773 -36.181 1.00 51.84 194 LEU A CA 1
ATOM 1527 C C . LEU A 1 194 ? 5.882 -24.065 -37.680 1.00 51.84 194 LEU A C 1
ATOM 1529 O O . LEU A 1 194 ? 5.594 -23.148 -38.440 1.00 51.84 194 LEU A O 1
ATOM 1533 N N . ASP A 1 195 ? 5.983 -25.331 -38.093 1.00 53.38 195 ASP A N 1
ATOM 1534 C CA . ASP A 1 195 ? 5.825 -25.711 -39.505 1.00 53.38 195 ASP A CA 1
ATOM 1535 C C . ASP A 1 195 ? 4.408 -25.431 -40.023 1.00 53.38 195 ASP A C 1
ATOM 1537 O O . ASP A 1 195 ? 4.230 -25.063 -41.175 1.00 53.38 195 ASP A O 1
ATOM 1541 N N . THR A 1 196 ? 3.381 -25.547 -39.177 1.00 52.75 196 THR A N 1
ATOM 1542 C CA . THR A 1 196 ? 1.992 -25.201 -39.519 1.00 52.75 196 THR A CA 1
ATOM 1543 C C . THR A 1 196 ? 1.843 -23.691 -39.678 1.00 52.75 196 THR A C 1
ATOM 1545 O O . THR A 1 196 ? 1.232 -23.251 -40.643 1.00 52.75 196 THR A O 1
ATOM 1548 N N . ILE A 1 197 ? 2.442 -22.887 -38.790 1.00 54.91 197 ILE A N 1
ATOM 1549 C CA . ILE A 1 197 ? 2.485 -21.421 -38.924 1.00 54.91 197 ILE A CA 1
ATOM 1550 C C . ILE A 1 197 ? 3.207 -21.016 -40.216 1.00 54.91 197 ILE A C 1
ATOM 1552 O O . ILE A 1 197 ? 2.702 -20.162 -40.940 1.00 54.91 197 ILE A O 1
ATOM 1556 N N . LEU A 1 198 ? 4.352 -21.636 -40.521 1.00 54.81 198 LEU A N 1
ATOM 1557 C CA . LEU A 1 198 ? 5.133 -21.370 -41.732 1.00 54.81 198 LEU A CA 1
ATOM 1558 C C . LEU A 1 198 ? 4.368 -21.779 -43.001 1.00 54.81 198 LEU A C 1
ATOM 1560 O O . LEU A 1 198 ? 4.230 -20.965 -43.909 1.00 54.81 198 LEU A O 1
ATOM 1564 N N . ASN A 1 199 ? 3.775 -22.975 -43.024 1.00 53.09 199 ASN A N 1
ATOM 1565 C CA . ASN A 1 199 ? 2.977 -23.461 -44.153 1.00 53.09 199 ASN A CA 1
ATOM 1566 C C . ASN A 1 199 ? 1.701 -22.627 -44.369 1.00 53.09 199 ASN A C 1
ATOM 1568 O O . ASN A 1 199 ? 1.338 -22.355 -45.511 1.00 53.09 199 ASN A O 1
ATOM 1572 N N . ILE A 1 200 ? 1.020 -22.186 -43.300 1.00 53.12 200 ILE A N 1
ATOM 1573 C CA . ILE A 1 200 ? -0.145 -21.285 -43.395 1.00 53.12 200 ILE A CA 1
ATOM 1574 C C . ILE A 1 200 ? 0.285 -19.912 -43.925 1.00 53.12 200 ILE A C 1
ATOM 1576 O O . ILE A 1 200 ? -0.384 -19.357 -44.790 1.00 53.12 200 ILE A O 1
ATOM 1580 N N . ALA A 1 201 ? 1.414 -19.372 -43.458 1.00 51.66 201 ALA A N 1
ATOM 1581 C CA . ALA A 1 201 ? 1.942 -18.094 -43.936 1.00 51.66 201 ALA A CA 1
ATOM 1582 C C . ALA A 1 201 ? 2.313 -18.119 -45.424 1.00 51.66 201 ALA A C 1
ATOM 1584 O O . ALA A 1 201 ? 2.157 -17.113 -46.110 1.00 51.66 201 ALA A O 1
ATOM 1585 N N . GLU A 1 202 ? 2.789 -19.263 -45.917 1.00 51.47 202 GLU A N 1
ATOM 1586 C CA . GLU A 1 202 ? 3.129 -19.470 -47.328 1.00 51.47 202 GLU A CA 1
ATOM 1587 C C . GLU A 1 202 ? 1.897 -19.735 -48.213 1.00 51.47 202 GLU A C 1
ATOM 1589 O O . GLU A 1 202 ? 1.959 -19.506 -49.419 1.00 51.47 202 GLU A O 1
ATOM 1594 N N . THR A 1 203 ? 0.766 -20.165 -47.637 1.00 44.28 203 THR A N 1
ATOM 1595 C CA . THR A 1 203 ? -0.471 -20.503 -48.373 1.00 44.28 203 THR A CA 1
ATOM 1596 C C . THR A 1 203 ? -1.591 -19.460 -48.265 1.00 44.28 203 THR A C 1
ATOM 1598 O O . THR A 1 203 ? -2.537 -19.520 -49.046 1.00 44.28 203 THR A O 1
ATOM 1601 N N . ALA A 1 204 ? -1.490 -18.471 -47.368 1.00 47.06 204 ALA A N 1
ATOM 1602 C CA . ALA A 1 204 ? -2.518 -17.452 -47.093 1.00 47.06 204 ALA A CA 1
ATOM 1603 C C . ALA A 1 204 ? -2.668 -16.351 -48.172 1.00 47.06 204 ALA A C 1
ATOM 1605 O O . ALA A 1 204 ? -2.902 -15.185 -47.846 1.00 47.06 204 ALA A O 1
ATOM 1606 N N . HIS A 1 205 ? -2.554 -16.710 -49.453 1.00 40.50 205 HIS A N 1
ATOM 1607 C CA . HIS A 1 205 ? -2.858 -15.816 -50.573 1.00 40.50 205 HIS A CA 1
ATOM 1608 C C . HIS A 1 205 ? -4.314 -15.886 -51.062 1.00 40.50 205 HIS A C 1
ATOM 1610 O O . HIS A 1 205 ? -4.725 -14.960 -51.751 1.00 40.50 205 HIS A O 1
ATOM 1616 N N . ASP A 1 206 ? -5.108 -16.878 -50.644 1.00 40.75 206 ASP A N 1
ATOM 1617 C CA . ASP A 1 206 ? -6.528 -17.008 -51.000 1.00 40.75 206 ASP A CA 1
ATOM 1618 C C . ASP A 1 206 ? -7.345 -17.608 -49.827 1.00 40.75 206 ASP A C 1
ATOM 1620 O O . ASP A 1 206 ? -6.906 -18.541 -49.162 1.00 40.75 206 ASP A O 1
ATOM 1624 N N . ASP A 1 207 ? -8.548 -17.071 -49.597 1.00 38.69 207 ASP A N 1
ATOM 1625 C CA . ASP A 1 207 ? -9.616 -17.484 -48.660 1.00 38.69 207 ASP A CA 1
ATOM 1626 C C . ASP A 1 207 ? -9.560 -17.097 -47.159 1.00 38.69 207 ASP A C 1
ATOM 1628 O O . ASP A 1 207 ? -8.785 -17.570 -46.329 1.00 38.69 207 ASP A O 1
ATOM 1632 N N . ASN A 1 208 ? -10.524 -16.245 -46.777 1.00 48.62 208 ASN A N 1
ATOM 1633 C CA . ASN A 1 208 ? -10.616 -15.529 -45.504 1.00 48.62 208 ASN A CA 1
ATOM 1634 C C . ASN A 1 208 ? -11.761 -16.063 -44.618 1.00 48.62 208 ASN A C 1
ATOM 1636 O O . ASN A 1 208 ? -12.928 -15.939 -44.989 1.00 48.62 208 ASN A O 1
ATOM 1640 N N . ARG A 1 209 ? -11.408 -16.590 -43.428 1.00 41.88 209 ARG A N 1
ATOM 1641 C CA . ARG A 1 209 ? -12.151 -16.650 -42.130 1.00 41.88 209 ARG A CA 1
ATOM 1642 C C . ARG A 1 209 ? -11.925 -17.950 -41.344 1.00 41.88 209 ARG A C 1
ATOM 1644 O O . ARG A 1 209 ? -11.907 -17.897 -40.124 1.00 41.88 209 ARG A O 1
ATOM 1651 N N . GLY A 1 210 ? -11.705 -19.095 -41.997 1.00 42.41 210 GLY A N 1
ATOM 1652 C CA . GLY A 1 210 ? -11.404 -20.367 -41.305 1.00 42.41 210 GLY A CA 1
ATOM 1653 C C . GLY A 1 210 ? -9.933 -20.522 -40.890 1.00 42.41 210 GLY A C 1
ATOM 1654 O O . GLY A 1 210 ? -9.627 -21.120 -39.862 1.00 42.41 210 GLY A O 1
ATOM 1655 N N . LEU A 1 211 ? -9.019 -19.932 -41.667 1.00 46.97 211 LEU A N 1
ATOM 1656 C CA . LEU A 1 211 ? -7.568 -19.977 -41.446 1.00 46.97 211 LEU A CA 1
ATOM 1657 C C . LEU A 1 211 ? -7.101 -19.073 -40.294 1.00 46.97 211 LEU A C 1
ATOM 1659 O O . LEU A 1 211 ? -6.095 -19.373 -39.654 1.00 46.97 211 LEU A O 1
ATOM 1663 N N . SER A 1 212 ? -7.838 -18.000 -39.978 1.00 53.41 212 SER A N 1
ATOM 1664 C CA . SER A 1 212 ? -7.450 -17.065 -38.914 1.00 53.41 212 SER A CA 1
ATOM 1665 C C . SER A 1 212 ? -7.534 -17.685 -37.523 1.00 53.41 212 SER A C 1
ATOM 1667 O O . SER A 1 212 ? -6.686 -17.400 -36.682 1.00 53.41 212 SER A O 1
ATOM 1669 N N . ASP A 1 213 ? -8.527 -18.541 -37.272 1.00 52.03 213 ASP A N 1
ATOM 1670 C CA . ASP A 1 213 ? -8.683 -19.196 -35.971 1.00 52.03 213 ASP A CA 1
ATOM 1671 C C . ASP A 1 213 ? -7.627 -20.292 -35.774 1.00 52.03 213 ASP A C 1
ATOM 1673 O O . ASP A 1 213 ? -6.982 -20.332 -34.730 1.00 52.03 213 ASP A O 1
ATOM 1677 N N . VAL A 1 214 ? -7.330 -21.084 -36.812 1.00 55.41 214 VAL A N 1
ATOM 1678 C CA . VAL A 1 214 ? -6.240 -22.081 -36.790 1.00 55.41 214 VAL A CA 1
ATOM 1679 C C . VAL A 1 214 ? -4.873 -21.421 -36.575 1.00 55.41 214 VAL A C 1
ATOM 1681 O O . VAL A 1 214 ? -4.040 -21.922 -35.813 1.00 55.41 214 VAL A O 1
ATOM 1684 N N . PHE A 1 215 ? -4.642 -20.278 -37.225 1.00 60.62 215 PHE A N 1
ATOM 1685 C CA . PHE A 1 215 ? -3.429 -19.487 -37.052 1.00 60.62 215 PHE A CA 1
ATOM 1686 C C . PHE A 1 215 ? -3.314 -18.938 -35.624 1.00 60.62 215 PHE A C 1
ATOM 1688 O O . PHE A 1 215 ? -2.276 -19.113 -34.990 1.00 60.62 215 PHE A O 1
ATOM 1695 N N . ARG A 1 216 ? -4.388 -18.361 -35.067 1.00 64.19 216 ARG A N 1
ATOM 1696 C CA . ARG A 1 216 ? -4.430 -17.881 -33.671 1.00 64.19 216 ARG A CA 1
ATOM 1697 C C . ARG A 1 216 ? -4.217 -19.003 -32.654 1.00 64.19 216 ARG A C 1
ATOM 1699 O O . ARG A 1 216 ? -3.502 -18.803 -31.668 1.00 64.19 216 ARG A O 1
ATOM 1706 N N . ASP A 1 217 ? -4.786 -20.178 -32.900 1.00 65.38 217 ASP A N 1
ATOM 1707 C CA . ASP A 1 217 ? -4.599 -21.358 -32.052 1.00 65.38 217 ASP A CA 1
ATOM 1708 C C . ASP A 1 217 ? -3.145 -21.840 -32.088 1.00 65.38 217 ASP A C 1
ATOM 1710 O O . ASP A 1 217 ? -2.558 -22.138 -31.046 1.00 65.38 217 ASP A O 1
ATOM 1714 N N . SER A 1 218 ? -2.523 -21.844 -33.267 1.00 66.88 218 SER A N 1
ATOM 1715 C CA . SER A 1 218 ? -1.120 -22.232 -33.431 1.00 66.88 218 SER A CA 1
ATOM 1716 C C . SER A 1 218 ? -0.161 -21.215 -32.810 1.00 66.88 218 SER A C 1
ATOM 1718 O O . SER A 1 218 ? 0.796 -21.608 -32.140 1.00 66.88 218 SER A O 1
ATOM 1720 N N . GLN A 1 219 ? -0.447 -19.915 -32.933 1.00 70.38 219 GLN A N 1
ATOM 1721 C CA . GLN A 1 219 ? 0.311 -18.877 -32.237 1.00 70.38 219 GLN A CA 1
ATOM 1722 C C . GLN A 1 219 ? 0.235 -19.045 -30.713 1.00 70.38 219 GLN A C 1
ATOM 1724 O O . GLN A 1 219 ? 1.255 -19.012 -30.024 1.00 70.38 219 GLN A O 1
ATOM 1729 N N . SER A 1 220 ? -0.965 -19.302 -30.186 1.00 72.38 220 SER A N 1
ATOM 1730 C CA . SER A 1 220 ? -1.175 -19.544 -28.754 1.00 72.38 220 SER A CA 1
ATOM 1731 C C . SER A 1 220 ? -0.391 -20.768 -28.262 1.00 72.38 220 SER A C 1
ATOM 1733 O O . SER A 1 220 ? 0.212 -20.732 -27.190 1.00 72.38 220 SER A O 1
ATOM 1735 N N . GLN A 1 221 ? -0.339 -21.842 -29.057 1.00 74.62 221 GLN A N 1
ATOM 1736 C CA . GLN A 1 221 ? 0.453 -23.035 -28.739 1.00 74.62 221 GLN A CA 1
ATOM 1737 C C . GLN A 1 221 ? 1.961 -22.772 -28.773 1.00 74.62 221 GLN A C 1
ATOM 1739 O O . GLN A 1 221 ? 2.680 -23.293 -27.921 1.00 74.62 221 GLN A O 1
ATOM 1744 N N . PHE A 1 222 ? 2.452 -21.972 -29.725 1.00 81.25 222 PHE A N 1
ATOM 1745 C CA . PHE A 1 222 ? 3.864 -21.597 -29.776 1.00 81.25 222 PHE A CA 1
ATOM 1746 C C . PHE A 1 222 ? 4.275 -20.825 -28.521 1.00 81.25 222 PHE A C 1
ATOM 1748 O O . PHE A 1 222 ? 5.266 -21.198 -27.895 1.00 81.25 222 PHE A O 1
ATOM 1755 N N . TRP A 1 223 ? 3.509 -19.802 -28.128 1.00 82.44 223 TRP A N 1
ATOM 1756 C CA . TRP A 1 223 ? 3.801 -19.009 -26.931 1.00 82.44 223 TRP A CA 1
ATOM 1757 C C . TRP A 1 223 ? 3.739 -19.851 -25.655 1.00 82.44 223 TRP A C 1
ATOM 1759 O O . TRP A 1 223 ? 4.638 -19.756 -24.821 1.00 82.44 223 TRP A O 1
ATOM 1769 N N . ALA A 1 224 ? 2.751 -20.744 -25.542 1.00 79.50 224 ALA A N 1
ATOM 1770 C CA . ALA A 1 224 ? 2.640 -21.664 -24.412 1.00 79.50 224 ALA A CA 1
ATOM 1771 C C . ALA A 1 224 ? 3.836 -22.629 -24.289 1.00 79.50 224 ALA A C 1
ATOM 1773 O O . ALA A 1 224 ? 4.181 -23.028 -23.179 1.00 79.50 224 ALA A O 1
ATOM 1774 N N . ARG A 1 225 ? 4.462 -23.014 -25.410 1.00 81.06 225 ARG A N 1
ATOM 1775 C CA . ARG A 1 225 ? 5.607 -23.942 -25.431 1.00 81.06 225 ARG A CA 1
ATOM 1776 C C . ARG A 1 225 ? 6.955 -23.234 -25.293 1.00 81.06 225 ARG A C 1
ATOM 1778 O O . ARG A 1 225 ? 7.772 -23.654 -24.489 1.00 81.06 225 ARG A O 1
ATOM 1785 N N . ASN A 1 226 ? 7.177 -22.171 -26.064 1.00 83.94 226 ASN A N 1
ATOM 1786 C CA . ASN A 1 226 ? 8.498 -21.561 -26.263 1.00 83.94 226 ASN A CA 1
ATOM 1787 C C . ASN A 1 226 ? 8.649 -20.199 -25.579 1.00 83.94 226 ASN A C 1
ATOM 1789 O O . ASN A 1 226 ? 9.753 -19.673 -25.462 1.00 83.94 226 ASN A O 1
ATOM 1793 N N . GLY A 1 227 ? 7.552 -19.584 -25.137 1.00 85.88 227 GLY A N 1
ATOM 1794 C CA . GLY A 1 227 ? 7.578 -18.207 -24.660 1.00 85.88 227 GLY A CA 1
ATOM 1795 C C . GLY A 1 227 ? 8.472 -17.992 -23.431 1.00 85.88 227 GLY A C 1
ATOM 1796 O O . GLY A 1 227 ? 9.147 -16.970 -23.332 1.00 85.88 227 GLY A O 1
ATOM 1797 N N . ARG A 1 228 ? 8.560 -18.979 -22.529 1.00 90.19 228 ARG A N 1
ATOM 1798 C CA . ARG A 1 228 ? 9.462 -18.931 -21.362 1.00 90.19 228 ARG A CA 1
ATOM 1799 C C . ARG A 1 228 ? 10.926 -19.232 -21.685 1.00 90.19 228 ARG A C 1
ATOM 1801 O O . ARG A 1 228 ? 11.780 -18.941 -20.858 1.00 90.19 228 ARG A O 1
ATOM 1808 N N . GLU A 1 229 ? 11.229 -19.738 -22.877 1.00 89.25 229 GLU A N 1
ATOM 1809 C CA . GLU A 1 229 ? 12.606 -19.783 -23.387 1.00 89.25 229 GLU A CA 1
ATOM 1810 C C . GLU A 1 229 ? 13.034 -18.430 -23.976 1.00 89.25 229 GLU A C 1
ATOM 1812 O O . GLU A 1 229 ? 14.209 -18.080 -23.907 1.00 89.25 229 GLU A O 1
ATOM 1817 N N . ILE A 1 230 ? 12.082 -17.658 -24.521 1.00 90.19 230 ILE A N 1
ATOM 1818 C CA . ILE A 1 230 ? 12.295 -16.288 -25.023 1.00 90.19 230 ILE A CA 1
ATOM 1819 C C . ILE A 1 230 ? 12.463 -15.307 -23.860 1.00 90.19 230 ILE A C 1
ATOM 1821 O O . ILE A 1 230 ? 13.395 -14.506 -23.856 1.00 90.19 230 ILE A O 1
ATOM 1825 N N . LEU A 1 231 ? 11.562 -15.371 -22.875 1.00 92.31 231 LEU A N 1
ATOM 1826 C CA . LEU A 1 231 ? 11.586 -14.538 -21.675 1.00 92.31 231 LEU A CA 1
ATOM 1827 C C . LEU A 1 231 ? 11.438 -15.413 -20.411 1.00 92.31 231 LEU A C 1
ATOM 1829 O O . LEU A 1 231 ? 10.324 -15.599 -19.897 1.00 92.31 231 LEU A O 1
ATOM 1833 N N . PRO A 1 232 ? 12.559 -15.969 -19.914 1.00 93.75 232 PRO A N 1
ATOM 1834 C CA . PRO A 1 232 ? 12.612 -16.672 -18.636 1.00 93.75 232 PRO A CA 1
ATOM 1835 C C . PRO A 1 232 ? 12.067 -15.825 -17.475 1.00 93.75 232 PRO A C 1
ATOM 1837 O O . PRO A 1 232 ? 12.201 -14.601 -17.477 1.00 93.75 232 PRO A O 1
ATOM 1840 N N . GLU A 1 233 ? 11.443 -16.461 -16.477 1.00 93.62 233 GLU A N 1
ATOM 1841 C CA . GLU A 1 233 ? 10.801 -15.757 -15.347 1.00 93.62 233 GLU A CA 1
ATOM 1842 C C . GLU A 1 233 ? 11.802 -14.937 -14.506 1.00 93.62 233 GLU A C 1
ATOM 1844 O O . GLU A 1 233 ? 11.475 -13.860 -14.003 1.00 93.62 233 GLU A O 1
ATOM 1849 N N . ASP A 1 234 ? 13.028 -15.436 -14.351 1.00 93.75 234 ASP A N 1
ATOM 1850 C CA . ASP A 1 234 ? 14.132 -14.756 -13.673 1.00 93.75 234 ASP A CA 1
ATOM 1851 C C . ASP A 1 234 ? 14.647 -13.558 -14.482 1.00 93.75 234 ASP A C 1
ATOM 1853 O O . ASP A 1 234 ? 14.881 -12.491 -13.909 1.00 93.75 234 ASP A O 1
ATOM 1857 N N . LEU A 1 235 ? 14.748 -13.695 -15.809 1.00 95.12 235 LEU A N 1
ATOM 1858 C CA . LEU A 1 235 ? 15.095 -12.595 -16.706 1.00 95.12 235 LEU A CA 1
ATOM 1859 C C . LEU A 1 235 ? 14.020 -11.498 -16.693 1.00 95.12 235 LEU A C 1
ATOM 1861 O O . LEU A 1 235 ? 14.366 -10.334 -16.490 1.00 95.12 235 LEU A O 1
ATOM 1865 N N . GLU A 1 236 ? 12.741 -11.860 -16.841 1.00 95.56 236 GLU A N 1
ATOM 1866 C CA . GLU A 1 236 ? 11.589 -10.947 -16.750 1.00 95.56 236 GLU A CA 1
ATOM 1867 C C . GLU A 1 236 ? 11.646 -10.126 -15.458 1.00 95.56 236 GLU A C 1
ATOM 1869 O O . GLU A 1 236 ? 11.628 -8.893 -15.484 1.00 95.56 236 GLU A O 1
ATOM 1874 N N . LEU A 1 237 ? 11.789 -10.816 -14.321 1.00 95.38 237 LEU A N 1
ATOM 1875 C CA . LEU A 1 237 ? 11.883 -10.187 -13.011 1.00 95.38 237 LEU A CA 1
ATOM 1876 C C . LEU A 1 237 ? 13.104 -9.265 -12.903 1.00 95.38 237 LEU A C 1
ATOM 1878 O O . LEU A 1 237 ? 13.006 -8.187 -12.318 1.00 95.38 237 LEU A O 1
ATOM 1882 N N . SER A 1 238 ? 14.249 -9.672 -13.457 1.00 96.19 238 SER A N 1
ATOM 1883 C CA . SER A 1 238 ? 15.491 -8.896 -13.396 1.00 96.19 238 SER A CA 1
ATOM 1884 C C . SER A 1 238 ? 15.418 -7.592 -14.190 1.00 96.19 238 SER A C 1
ATOM 1886 O O . SER A 1 238 ? 15.843 -6.554 -13.679 1.00 96.19 238 SER A O 1
ATOM 1888 N N . ILE A 1 239 ? 14.832 -7.625 -15.393 1.00 97.19 239 ILE A N 1
ATOM 1889 C CA . ILE A 1 239 ? 14.610 -6.439 -16.228 1.00 97.19 239 ILE A CA 1
ATOM 1890 C C . ILE A 1 239 ? 13.600 -5.527 -15.535 1.00 97.19 239 ILE A C 1
ATOM 1892 O O . ILE A 1 239 ? 13.853 -4.330 -15.397 1.00 97.19 239 ILE A O 1
ATOM 1896 N N . GLY A 1 240 ? 12.505 -6.103 -15.026 1.00 95.62 240 GLY A N 1
ATOM 1897 C CA . GLY A 1 240 ? 11.495 -5.376 -14.265 1.00 95.62 240 GLY A CA 1
ATOM 1898 C C . GLY A 1 240 ? 12.078 -4.647 -13.054 1.00 95.62 240 GLY A C 1
ATOM 1899 O O . GLY A 1 240 ? 11.852 -3.450 -12.886 1.00 95.62 240 GLY A O 1
ATOM 1900 N N . MET A 1 241 ? 12.873 -5.337 -12.227 1.00 95.25 241 MET A N 1
ATOM 1901 C CA . MET A 1 241 ? 13.520 -4.707 -11.072 1.00 95.25 241 MET A CA 1
ATOM 1902 C C . MET A 1 241 ? 14.499 -3.624 -11.470 1.00 95.25 241 MET A C 1
ATOM 1904 O O . MET A 1 241 ? 14.471 -2.553 -10.874 1.00 95.25 241 MET A O 1
ATOM 1908 N N . LEU A 1 242 ? 15.371 -3.888 -12.446 1.00 96.62 242 LEU A N 1
ATOM 1909 C CA . LEU A 1 242 ? 16.337 -2.889 -12.880 1.00 96.62 242 LEU A CA 1
ATOM 1910 C C . LEU A 1 242 ? 15.610 -1.633 -13.361 1.00 96.62 242 LEU A C 1
ATOM 1912 O O . LEU A 1 242 ? 15.903 -0.538 -12.892 1.00 96.62 242 LEU A O 1
ATOM 1916 N N . GLY A 1 243 ? 14.632 -1.792 -14.249 1.00 96.12 243 GLY A N 1
ATOM 1917 C CA . GLY A 1 243 ? 13.866 -0.680 -14.782 1.00 96.12 243 GLY A CA 1
ATOM 1918 C C . GLY A 1 243 ? 13.093 0.082 -13.703 1.00 96.12 243 GLY A C 1
ATOM 1919 O O . GLY A 1 243 ? 13.099 1.315 -13.708 1.00 96.12 243 GLY A O 1
ATOM 1920 N N . HIS A 1 244 ? 12.511 -0.611 -12.720 1.00 94.94 244 HIS A N 1
ATOM 1921 C CA . HIS A 1 244 ? 11.865 0.029 -11.573 1.00 94.94 244 HIS A CA 1
ATOM 1922 C C . HIS A 1 244 ? 12.867 0.830 -10.727 1.00 94.94 244 HIS A C 1
ATOM 1924 O O . HIS A 1 244 ? 12.625 1.999 -10.416 1.00 94.94 244 HIS A O 1
ATOM 1930 N N . THR A 1 245 ? 14.015 0.240 -10.396 1.00 95.62 245 THR A N 1
ATOM 1931 C CA . THR A 1 245 ? 15.085 0.896 -9.634 1.00 95.62 245 THR A CA 1
ATOM 1932 C C . THR A 1 245 ? 15.631 2.119 -10.369 1.00 95.62 245 THR A C 1
ATOM 1934 O O . THR A 1 245 ? 15.803 3.173 -9.759 1.00 95.62 245 THR A O 1
ATOM 1937 N N . LEU A 1 246 ? 15.843 2.030 -11.686 1.00 96.56 246 LEU A N 1
ATOM 1938 C CA . LEU A 1 246 ? 16.284 3.158 -12.510 1.00 96.56 246 LEU A CA 1
ATOM 1939 C C . LEU A 1 246 ? 15.207 4.247 -12.608 1.00 96.56 246 LEU A C 1
ATOM 1941 O O . LEU A 1 246 ? 15.539 5.429 -12.541 1.00 96.56 246 LEU A O 1
ATOM 1945 N N . SER A 1 247 ? 13.925 3.872 -12.680 1.00 95.19 247 SER A N 1
ATOM 1946 C CA . SER A 1 247 ? 12.807 4.826 -12.638 1.00 95.19 247 SER A CA 1
ATOM 1947 C C . SER A 1 247 ? 12.831 5.656 -11.351 1.00 95.19 247 SER A C 1
ATOM 1949 O O . SER A 1 247 ? 12.718 6.883 -11.381 1.00 95.19 247 SER A O 1
ATOM 1951 N N . HIS A 1 248 ? 13.007 4.979 -10.212 1.00 93.56 248 HIS A N 1
ATOM 1952 C CA . HIS A 1 248 ? 13.128 5.614 -8.905 1.00 93.56 248 HIS A CA 1
ATOM 1953 C C . HIS A 1 248 ? 14.377 6.501 -8.825 1.00 93.56 248 HIS A C 1
ATOM 1955 O O . HIS A 1 248 ? 14.277 7.662 -8.431 1.00 93.56 248 HIS A O 1
ATOM 1961 N N . ALA A 1 249 ? 15.533 5.994 -9.263 1.00 95.25 249 ALA A N 1
ATOM 1962 C CA . ALA A 1 249 ? 16.781 6.746 -9.270 1.00 95.25 249 ALA A CA 1
ATOM 1963 C C . ALA A 1 249 ? 16.665 8.032 -10.100 1.00 95.25 249 ALA A C 1
ATOM 1965 O O . ALA A 1 249 ? 16.990 9.101 -9.596 1.00 95.25 249 ALA A O 1
ATOM 1966 N N . ILE A 1 250 ? 16.134 7.969 -11.328 1.00 95.88 250 ILE A N 1
ATOM 1967 C CA . ILE A 1 250 ? 15.908 9.155 -12.173 1.00 95.88 250 ILE A CA 1
ATOM 1968 C C . ILE A 1 250 ? 15.051 10.189 -11.434 1.00 95.88 250 ILE A C 1
ATOM 1970 O O . ILE A 1 250 ? 15.387 11.374 -11.434 1.00 95.88 250 ILE A O 1
ATOM 1974 N N . GLN A 1 251 ? 13.984 9.750 -10.761 1.00 93.06 251 GLN A N 1
ATOM 1975 C CA . GLN A 1 251 ? 13.104 10.637 -10.004 1.00 93.06 251 GLN A CA 1
ATOM 1976 C C . GLN A 1 251 ? 13.813 11.297 -8.812 1.00 93.06 251 GLN A C 1
ATOM 1978 O O . GLN A 1 251 ? 13.604 12.489 -8.569 1.00 93.06 251 GLN A O 1
ATOM 1983 N N . MET A 1 252 ? 14.642 10.550 -8.078 1.00 92.94 252 MET A N 1
ATOM 1984 C CA . MET A 1 252 ? 15.421 11.080 -6.954 1.00 92.94 252 MET A CA 1
ATOM 1985 C C . MET A 1 252 ? 16.489 12.060 -7.435 1.00 92.94 252 MET A C 1
ATOM 1987 O O . MET A 1 252 ? 16.582 13.166 -6.909 1.00 92.94 252 MET A O 1
ATOM 1991 N N . ILE A 1 253 ? 17.225 11.722 -8.498 1.00 95.44 253 ILE A N 1
ATOM 1992 C CA . ILE A 1 253 ? 18.217 12.612 -9.114 1.00 95.44 253 ILE A CA 1
ATOM 1993 C C . ILE A 1 253 ? 17.543 13.903 -9.596 1.00 95.44 253 ILE A C 1
ATOM 1995 O O . ILE A 1 253 ? 18.016 14.994 -9.294 1.00 95.44 253 ILE A O 1
ATOM 1999 N N . TYR A 1 254 ? 16.405 13.801 -10.285 1.00 95.19 254 TYR A N 1
ATOM 2000 C CA . TYR A 1 254 ? 15.636 14.956 -10.749 1.00 95.19 254 TYR A CA 1
ATOM 2001 C C . TYR A 1 254 ? 15.258 15.915 -9.607 1.00 95.19 254 TYR A C 1
ATOM 2003 O O . TYR A 1 254 ? 15.440 17.128 -9.739 1.00 95.19 254 TYR A O 1
ATOM 2011 N N . ARG A 1 255 ? 14.779 15.384 -8.470 1.00 93.00 255 ARG A N 1
ATOM 2012 C CA . ARG A 1 255 ? 14.428 16.195 -7.289 1.00 93.00 255 ARG A CA 1
ATOM 2013 C C . ARG A 1 255 ? 15.656 16.800 -6.623 1.00 93.00 255 ARG A C 1
ATOM 2015 O O . ARG A 1 255 ? 15.662 17.991 -6.325 1.00 93.00 255 ARG A O 1
ATOM 2022 N N . ARG A 1 256 ? 16.703 15.995 -6.458 1.00 93.31 256 ARG A N 1
ATOM 2023 C CA . ARG A 1 256 ? 17.979 16.374 -5.845 1.00 93.31 256 ARG A CA 1
ATOM 2024 C C . ARG A 1 256 ? 18.689 17.507 -6.576 1.00 93.31 256 ARG A C 1
ATOM 2026 O O . ARG A 1 256 ? 19.350 18.327 -5.947 1.00 93.31 256 ARG A O 1
ATOM 2033 N N . LEU A 1 257 ? 18.561 17.550 -7.900 1.00 94.06 257 LEU A N 1
ATOM 2034 C CA . LEU A 1 257 ? 19.130 18.601 -8.743 1.00 94.06 257 LEU A CA 1
ATOM 2035 C C . LEU A 1 257 ? 18.240 19.850 -8.857 1.00 94.06 257 LEU A C 1
ATOM 2037 O O . LEU A 1 257 ? 18.615 20.789 -9.553 1.00 94.06 257 LEU A O 1
ATOM 2041 N N . GLY A 1 258 ? 17.073 19.885 -8.204 1.00 92.81 258 GLY A N 1
ATOM 2042 C CA . GLY A 1 258 ? 16.193 21.056 -8.233 1.00 92.81 258 GLY A CA 1
ATOM 2043 C C . GLY A 1 258 ? 15.560 21.325 -9.607 1.00 92.81 258 GLY A C 1
ATOM 2044 O O . GLY A 1 258 ? 15.313 22.478 -9.962 1.00 92.81 258 GLY A O 1
ATOM 2045 N N . LEU A 1 259 ? 15.326 20.287 -10.420 1.00 91.19 259 LEU A N 1
ATOM 2046 C CA . LEU A 1 259 ? 14.889 20.430 -11.817 1.00 91.19 259 LEU A CA 1
ATOM 2047 C C . LEU A 1 259 ? 13.369 20.616 -11.988 1.00 91.19 259 LEU A C 1
ATOM 2049 O O . LEU A 1 259 ? 12.873 20.607 -13.114 1.00 91.19 259 LEU A O 1
ATOM 2053 N N . GLN A 1 260 ? 12.622 20.825 -10.900 1.00 86.50 260 GLN A N 1
ATOM 2054 C CA . GLN A 1 260 ? 11.157 20.931 -10.898 1.00 86.50 260 GLN A CA 1
ATOM 2055 C C . GLN A 1 260 ? 10.631 22.056 -11.798 1.00 86.50 260 GLN A C 1
ATOM 2057 O O . GLN A 1 260 ? 9.609 21.895 -12.463 1.00 86.50 260 GLN A O 1
ATOM 2062 N N . ALA A 1 261 ? 11.370 23.165 -11.893 1.00 78.31 261 ALA A N 1
ATOM 2063 C CA . ALA A 1 261 ? 11.020 24.295 -12.754 1.00 78.31 261 ALA A CA 1
ATOM 2064 C C . ALA A 1 261 ? 11.022 23.954 -14.261 1.00 78.31 261 ALA A C 1
ATOM 2066 O O . ALA A 1 261 ? 10.436 24.690 -15.048 1.00 78.31 261 ALA A O 1
ATOM 2067 N N . GLN A 1 262 ? 11.651 22.845 -14.672 1.00 78.88 262 GLN A N 1
ATOM 2068 C CA . GLN A 1 262 ? 11.723 22.407 -16.075 1.00 78.88 262 GLN A CA 1
ATOM 2069 C C . GLN A 1 262 ? 10.497 21.587 -16.520 1.00 78.88 262 GLN A C 1
ATOM 2071 O O . GLN A 1 262 ? 10.365 21.219 -17.693 1.00 78.88 262 GLN A O 1
ATOM 2076 N N . GLY A 1 263 ? 9.589 21.284 -15.591 1.00 74.44 263 GLY A N 1
ATOM 2077 C CA . GLY A 1 263 ? 8.407 20.453 -15.808 1.00 74.44 263 GLY A CA 1
ATOM 2078 C C . GLY A 1 263 ? 8.575 19.018 -15.294 1.00 74.44 263 GLY A C 1
ATOM 2079 O O . GLY A 1 263 ? 9.689 18.612 -14.955 1.00 74.44 263 GLY A O 1
ATOM 2080 N N . PRO A 1 264 ? 7.477 18.249 -15.200 1.00 78.19 264 PRO A N 1
ATOM 2081 C CA . PRO A 1 264 ? 7.467 16.940 -14.554 1.00 78.19 264 PRO A CA 1
ATOM 2082 C C . PRO A 1 264 ? 8.131 15.848 -15.406 1.00 78.19 264 PRO A C 1
ATOM 2084 O O . PRO A 1 264 ? 8.006 15.827 -16.632 1.00 78.19 264 PRO A O 1
ATOM 2087 N N . ILE A 1 265 ? 8.777 14.890 -14.734 1.00 75.69 265 ILE A N 1
ATOM 2088 C CA . ILE A 1 265 ? 9.150 13.590 -15.308 1.00 75.69 265 ILE A CA 1
ATOM 2089 C C . ILE A 1 265 ? 8.182 12.551 -14.741 1.00 75.69 265 ILE A C 1
ATOM 2091 O O . ILE A 1 265 ? 8.166 12.292 -13.540 1.00 75.69 265 ILE A O 1
ATOM 2095 N N . ASN A 1 266 ? 7.342 11.983 -15.604 1.00 73.38 266 ASN A N 1
ATOM 2096 C CA . ASN A 1 266 ? 6.328 11.017 -15.194 1.00 73.38 266 ASN A CA 1
ATOM 2097 C C . ASN A 1 266 ? 6.905 9.604 -15.166 1.00 73.38 266 ASN A C 1
ATOM 2099 O O . ASN A 1 266 ? 7.298 9.075 -16.207 1.00 73.38 266 ASN A O 1
ATOM 2103 N N . VAL A 1 267 ? 6.869 8.980 -13.992 1.00 72.19 267 VAL A N 1
ATOM 2104 C CA . VAL A 1 267 ? 7.278 7.588 -13.794 1.00 72.19 267 VAL A CA 1
ATOM 2105 C C . VAL A 1 267 ? 6.082 6.659 -13.982 1.00 72.19 267 VAL A C 1
ATOM 2107 O O . VAL A 1 267 ? 5.131 6.697 -13.196 1.00 72.19 267 VAL A O 1
ATOM 2110 N N . SER A 1 268 ? 6.143 5.793 -14.994 1.00 67.69 268 SER A N 1
ATOM 2111 C CA . SER A 1 268 ? 5.175 4.704 -15.157 1.00 67.69 268 SER A CA 1
ATOM 2112 C C . SER A 1 268 ? 5.367 3.656 -14.050 1.00 67.69 268 SER A C 1
ATOM 2114 O O . SER A 1 268 ? 6.488 3.375 -13.624 1.00 67.69 268 SER A O 1
ATOM 2116 N N . GLY A 1 269 ? 4.277 3.084 -13.534 1.00 71.94 269 GLY A N 1
ATOM 2117 C CA . GLY A 1 269 ? 4.366 1.972 -12.583 1.00 71.94 269 GLY A CA 1
ATOM 2118 C C . GLY A 1 269 ? 4.706 0.675 -13.309 1.00 71.94 269 GLY A C 1
ATOM 2119 O O . GLY A 1 269 ? 4.047 0.376 -14.292 1.00 71.94 269 GLY A O 1
ATOM 2120 N N . TRP A 1 270 ? 5.694 -0.079 -12.823 1.00 86.62 270 TRP A N 1
ATOM 2121 C CA . TRP A 1 270 ? 6.038 -1.398 -13.364 1.00 86.62 270 TRP A CA 1
ATOM 2122 C C . TRP A 1 270 ? 5.029 -2.461 -12.924 1.00 86.62 270 TRP A C 1
ATOM 2124 O O . TRP A 1 270 ? 4.695 -2.518 -11.735 1.00 86.62 270 TRP A O 1
ATOM 2134 N N . TYR A 1 271 ? 4.576 -3.305 -13.857 1.00 85.50 271 TYR A N 1
ATOM 2135 C CA . TYR A 1 271 ? 3.692 -4.431 -13.545 1.00 85.50 271 TYR A CA 1
ATOM 2136 C C . TYR A 1 271 ? 4.388 -5.477 -12.654 1.00 85.50 271 TYR A C 1
ATOM 2138 O O . TYR A 1 271 ? 5.614 -5.513 -12.534 1.00 85.50 271 TYR A O 1
ATOM 2146 N N . ILE A 1 272 ? 3.594 -6.337 -12.011 1.00 87.25 272 ILE A N 1
ATOM 2147 C CA . ILE A 1 272 ? 4.085 -7.420 -11.149 1.00 87.25 272 ILE A CA 1
ATOM 2148 C C . ILE A 1 272 ? 4.157 -8.722 -11.971 1.00 87.25 272 ILE A C 1
ATOM 2150 O O . ILE A 1 272 ? 3.097 -9.227 -12.355 1.00 87.25 272 ILE A O 1
ATOM 2154 N N . PRO A 1 273 ? 5.353 -9.297 -12.224 1.00 89.44 273 PRO A N 1
ATOM 2155 C CA . PRO A 1 273 ? 5.504 -10.577 -12.906 1.00 89.44 273 PRO A CA 1
ATOM 2156 C C . PRO A 1 273 ? 4.753 -11.712 -12.221 1.00 89.44 273 PRO A C 1
ATOM 2158 O O . PRO A 1 273 ? 4.664 -11.787 -10.990 1.00 89.44 273 PRO A O 1
ATOM 2161 N N . ASP A 1 274 ? 4.281 -12.659 -13.028 1.00 85.25 274 ASP A N 1
ATOM 2162 C CA . ASP A 1 274 ? 3.489 -13.790 -12.546 1.00 85.25 274 ASP A CA 1
ATOM 2163 C C . ASP A 1 274 ? 4.255 -14.670 -11.542 1.00 85.25 274 ASP A C 1
ATOM 2165 O O . ASP A 1 274 ? 3.661 -15.196 -10.603 1.00 85.25 274 ASP A O 1
ATOM 2169 N N . LEU A 1 275 ? 5.587 -14.755 -11.663 1.00 89.88 275 LEU A N 1
ATOM 2170 C CA . LEU A 1 275 ? 6.458 -15.418 -10.686 1.00 89.88 275 LEU A CA 1
ATOM 2171 C C . LEU A 1 275 ? 6.263 -14.863 -9.264 1.00 89.88 275 LEU A C 1
ATOM 2173 O O . LEU A 1 275 ? 6.136 -15.629 -8.308 1.00 89.88 275 LEU A O 1
ATOM 2177 N N . VAL A 1 276 ? 6.220 -13.536 -9.110 1.00 91.12 276 VAL A N 1
ATOM 2178 C CA . VAL A 1 276 ? 6.045 -12.878 -7.802 1.00 91.12 276 VAL A CA 1
ATOM 2179 C C . VAL A 1 276 ? 4.647 -13.158 -7.255 1.00 91.12 276 VAL A C 1
ATOM 2181 O O . VAL A 1 276 ? 4.492 -13.508 -6.085 1.00 91.12 276 VAL A O 1
ATOM 2184 N N . ARG A 1 277 ? 3.628 -13.082 -8.120 1.00 86.31 277 ARG A N 1
ATOM 2185 C CA . ARG A 1 277 ? 2.239 -13.406 -7.771 1.00 86.31 277 ARG A CA 1
ATOM 2186 C C . ARG A 1 277 ? 2.096 -14.855 -7.299 1.00 86.31 277 ARG A C 1
ATOM 2188 O O . ARG A 1 277 ? 1.513 -15.095 -6.244 1.00 86.31 277 ARG A O 1
ATOM 2195 N N . LYS A 1 278 ? 2.657 -15.809 -8.048 1.00 87.06 278 LYS A N 1
ATOM 2196 C CA . LYS A 1 278 ? 2.686 -17.236 -7.697 1.00 87.06 278 LYS A CA 1
ATOM 2197 C C . LYS A 1 278 ? 3.344 -17.457 -6.341 1.00 87.06 278 LYS A C 1
ATOM 2199 O O . LYS A 1 278 ? 2.756 -18.154 -5.524 1.00 87.06 278 LYS A O 1
ATOM 2204 N N . ARG A 1 279 ? 4.493 -16.818 -6.077 1.00 90.19 279 ARG A N 1
ATOM 2205 C CA . ARG A 1 279 ? 5.192 -16.901 -4.780 1.00 90.19 279 ARG A CA 1
ATOM 2206 C C . ARG A 1 279 ? 4.338 -16.414 -3.618 1.00 90.19 279 ARG A C 1
ATOM 2208 O O . ARG A 1 279 ? 4.313 -17.063 -2.581 1.00 90.19 279 ARG A O 1
ATOM 2215 N N . LEU A 1 280 ? 3.634 -15.292 -3.778 1.00 86.31 280 LEU A N 1
ATOM 2216 C CA . LEU A 1 280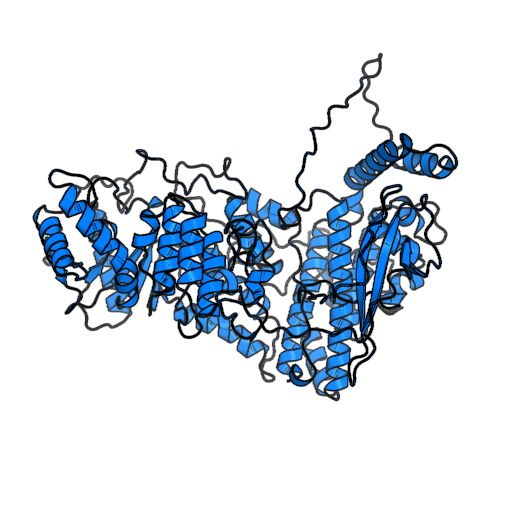 ? 2.734 -14.783 -2.739 1.00 86.31 280 LEU A CA 1
ATOM 2217 C C . LEU A 1 280 ? 1.625 -15.796 -2.430 1.00 86.31 280 LEU A C 1
ATOM 2219 O O . LEU A 1 280 ? 1.421 -16.154 -1.271 1.00 86.31 280 LEU A O 1
ATOM 2223 N N . LEU A 1 281 ? 0.950 -16.301 -3.465 1.00 84.88 281 LEU A N 1
ATOM 2224 C CA . LEU A 1 281 ? -0.134 -17.275 -3.314 1.00 84.88 281 LEU A CA 1
ATOM 2225 C C . LEU A 1 281 ? 0.359 -18.602 -2.715 1.00 84.88 281 LEU A C 1
ATOM 2227 O O . LEU A 1 281 ? -0.274 -19.133 -1.805 1.00 84.88 281 LEU A O 1
ATOM 2231 N N . SER A 1 282 ? 1.506 -19.120 -3.167 1.00 84.00 282 SER A N 1
ATOM 2232 C CA . SER A 1 282 ? 2.084 -20.366 -2.646 1.00 84.00 282 SER A CA 1
ATOM 2233 C C . SER A 1 282 ? 2.606 -20.235 -1.214 1.00 84.00 282 SER A C 1
ATOM 2235 O O . SER A 1 282 ? 2.655 -21.229 -0.497 1.00 84.00 282 SER A O 1
ATOM 2237 N N . SER A 1 283 ? 2.942 -19.020 -0.775 1.00 79.81 283 SER A N 1
ATOM 2238 C CA . SER A 1 283 ? 3.304 -18.706 0.613 1.00 79.81 283 SER A CA 1
ATOM 2239 C C . SER A 1 283 ? 2.092 -18.471 1.530 1.00 79.81 283 SER A C 1
ATOM 2241 O O . SER A 1 283 ? 2.265 -18.030 2.665 1.00 79.81 283 SER A O 1
ATOM 2243 N N . GLY A 1 284 ? 0.869 -18.749 1.063 1.00 76.69 284 GLY A N 1
ATOM 2244 C CA . GLY A 1 284 ? -0.352 -18.690 1.871 1.00 76.69 284 GLY A CA 1
ATOM 2245 C C . GLY A 1 284 ? -1.058 -17.331 1.895 1.00 76.69 284 GLY A C 1
ATOM 2246 O O . GLY A 1 284 ? -2.007 -17.161 2.659 1.00 76.69 284 GLY A O 1
ATOM 2247 N N . PHE A 1 285 ? -0.652 -16.358 1.067 1.00 81.25 285 PHE A N 1
ATOM 2248 C CA . PHE A 1 285 ? -1.389 -15.096 0.978 1.00 81.25 285 PHE A CA 1
ATOM 2249 C C . PHE A 1 285 ? -2.771 -15.306 0.349 1.00 81.25 285 PHE A C 1
ATOM 2251 O O . PHE A 1 285 ? -2.918 -15.901 -0.718 1.00 81.25 285 PHE A O 1
ATOM 2258 N N . CYS A 1 286 ? -3.791 -14.715 0.969 1.00 81.00 286 CYS A N 1
ATOM 2259 C CA . CYS A 1 286 ? -5.143 -14.673 0.423 1.00 81.00 286 CYS A CA 1
ATOM 2260 C C . CYS A 1 286 ? -5.187 -13.934 -0.940 1.00 81.00 286 CYS A C 1
ATOM 2262 O O . CYS A 1 286 ? -4.675 -12.811 -1.033 1.00 81.00 286 CYS A O 1
ATOM 2264 N N . PRO A 1 287 ? -5.870 -14.474 -1.975 1.00 84.38 287 PRO A N 1
ATOM 2265 C CA . PRO A 1 287 ? -6.034 -13.824 -3.282 1.00 84.38 287 PRO A CA 1
ATOM 2266 C C . PRO A 1 287 ? -6.563 -12.385 -3.217 1.00 84.38 287 PRO A C 1
ATOM 2268 O O . PRO A 1 287 ? -6.086 -11.515 -3.946 1.00 84.38 287 PRO A O 1
ATOM 2271 N N . ARG A 1 288 ? -7.498 -12.098 -2.300 1.00 82.75 288 ARG A N 1
ATOM 2272 C CA . ARG A 1 288 ? -8.004 -10.735 -2.059 1.00 82.75 288 ARG A CA 1
ATOM 2273 C C . ARG A 1 288 ? -6.908 -9.793 -1.566 1.00 82.75 288 ARG A C 1
ATOM 2275 O O . ARG A 1 288 ? -6.899 -8.620 -1.927 1.00 82.75 288 ARG A O 1
ATOM 2282 N N . VAL A 1 289 ? -6.000 -10.287 -0.726 1.00 82.00 289 VAL A N 1
ATOM 2283 C CA . VAL A 1 289 ? -4.888 -9.494 -0.189 1.00 82.00 289 VAL A CA 1
ATOM 2284 C C . VAL A 1 289 ? -3.898 -9.174 -1.295 1.00 82.00 289 VAL A C 1
ATOM 2286 O O . VAL A 1 289 ? -3.544 -8.010 -1.446 1.00 82.00 289 VAL A O 1
ATOM 2289 N N . VAL A 1 290 ? -3.538 -10.164 -2.115 1.00 83.94 290 VAL A N 1
ATOM 2290 C CA . VAL A 1 290 ? -2.682 -9.960 -3.294 1.00 83.94 290 VAL A CA 1
ATOM 2291 C C . VAL A 1 290 ? -3.300 -8.932 -4.248 1.00 83.94 290 VAL A C 1
ATOM 2293 O O . VAL A 1 290 ? -2.618 -7.992 -4.647 1.00 83.94 290 VAL A O 1
ATOM 2296 N N . TYR A 1 291 ? -4.603 -9.045 -4.543 1.00 82.31 291 TYR A N 1
ATOM 2297 C CA . TYR A 1 291 ? -5.320 -8.070 -5.373 1.00 82.31 291 TYR A CA 1
ATOM 2298 C C . TYR A 1 291 ? -5.268 -6.658 -4.781 1.00 82.31 291 TYR A C 1
ATOM 2300 O O . TYR A 1 291 ? -4.821 -5.729 -5.445 1.00 82.31 291 TYR A O 1
ATOM 2308 N N . ARG A 1 292 ? -5.655 -6.484 -3.512 1.00 80.31 292 ARG A N 1
ATOM 2309 C CA . ARG A 1 292 ? -5.653 -5.171 -2.849 1.00 80.31 292 ARG A CA 1
ATOM 2310 C C . ARG A 1 292 ? -4.271 -4.514 -2.890 1.00 80.31 292 ARG A C 1
ATOM 2312 O O . ARG A 1 292 ? -4.163 -3.325 -3.153 1.00 80.31 292 ARG A O 1
ATOM 2319 N N . LEU A 1 293 ? -3.221 -5.289 -2.630 1.00 75.50 293 LEU A N 1
ATOM 2320 C CA . LEU A 1 293 ? -1.856 -4.773 -2.615 1.00 75.50 293 LEU A CA 1
ATOM 2321 C C . LEU A 1 293 ? -1.352 -4.425 -4.005 1.00 75.50 293 LEU A C 1
ATOM 2323 O O . LEU A 1 293 ? -0.616 -3.464 -4.120 1.00 75.50 293 LEU A O 1
ATOM 2327 N N . SER A 1 294 ? -1.769 -5.130 -5.057 1.00 74.88 294 SER A N 1
ATOM 2328 C CA . SER A 1 294 ? -1.408 -4.739 -6.428 1.00 74.88 294 SER A CA 1
ATOM 2329 C C . SER A 1 294 ? -1.897 -3.330 -6.804 1.00 74.88 294 SER A C 1
ATOM 2331 O O . SER A 1 294 ? -1.375 -2.725 -7.734 1.00 74.88 294 SER A O 1
ATOM 2333 N N . MET A 1 295 ? -2.876 -2.788 -6.065 1.00 70.25 295 MET A N 1
ATOM 2334 C CA . MET A 1 295 ? -3.381 -1.426 -6.251 1.00 70.25 295 MET A CA 1
ATOM 2335 C C . MET A 1 295 ? -2.561 -0.362 -5.501 1.00 70.25 295 MET A C 1
ATOM 2337 O O . MET A 1 295 ? -2.667 0.819 -5.826 1.00 70.25 295 MET A O 1
ATOM 2341 N N . THR A 1 296 ? -1.782 -0.743 -4.481 1.00 68.88 296 THR A N 1
ATOM 2342 C CA . THR A 1 296 ? -1.041 0.195 -3.610 1.00 68.88 296 THR A CA 1
ATOM 2343 C C . THR A 1 296 ? 0.473 -0.002 -3.658 1.00 68.88 296 THR A C 1
ATOM 2345 O O . THR A 1 296 ? 1.223 0.969 -3.604 1.00 68.88 296 THR A O 1
ATOM 2348 N N . MET A 1 297 ? 0.922 -1.247 -3.779 1.00 75.75 297 MET A N 1
ATOM 2349 C CA . MET A 1 297 ? 2.306 -1.671 -3.937 1.00 75.75 297 MET A CA 1
ATOM 2350 C C . MET A 1 297 ? 2.620 -1.890 -5.414 1.00 75.75 297 MET A C 1
ATOM 2352 O O . MET A 1 297 ? 1.771 -2.333 -6.187 1.00 75.75 297 MET A O 1
ATOM 2356 N N . LYS A 1 298 ? 3.861 -1.608 -5.797 1.00 83.25 298 LYS A N 1
ATOM 2357 C CA . LYS A 1 298 ? 4.370 -1.860 -7.140 1.00 83.25 298 LYS A CA 1
ATOM 2358 C C . LYS A 1 298 ? 5.274 -3.100 -7.091 1.00 83.25 298 LYS A C 1
ATOM 2360 O O . LYS A 1 298 ? 5.158 -3.969 -6.224 1.00 83.25 298 LYS A O 1
ATOM 2365 N N . LEU A 1 299 ? 6.141 -3.208 -8.085 1.00 89.31 299 LEU A N 1
ATOM 2366 C CA . LEU A 1 299 ? 6.982 -4.361 -8.332 1.00 89.31 299 LEU A CA 1
ATOM 2367 C C . LEU A 1 299 ? 7.974 -4.675 -7.189 1.00 89.31 299 LEU A C 1
ATOM 2369 O O . LEU A 1 299 ? 8.032 -5.828 -6.752 1.00 89.31 299 LEU A O 1
ATOM 2373 N N . VAL A 1 300 ? 8.734 -3.696 -6.674 1.00 90.50 300 VAL A N 1
ATOM 2374 C CA . VAL A 1 300 ? 9.781 -3.965 -5.662 1.00 90.50 300 VAL A CA 1
ATOM 2375 C C . VAL A 1 300 ? 9.152 -4.409 -4.350 1.00 90.50 300 VAL A C 1
ATOM 2377 O O . VAL A 1 300 ? 9.586 -5.389 -3.745 1.00 90.50 300 VAL A O 1
ATOM 2380 N N . GLY A 1 301 ? 8.099 -3.718 -3.928 1.00 89.00 301 GLY A N 1
ATOM 2381 C CA . GLY A 1 301 ? 7.349 -4.033 -2.731 1.00 89.00 301 GLY A CA 1
ATOM 2382 C C . GLY A 1 301 ? 6.755 -5.429 -2.824 1.00 89.00 301 GLY A C 1
ATOM 2383 O O . GLY A 1 301 ? 7.025 -6.232 -1.941 1.00 89.00 301 GLY A O 1
ATOM 2384 N N . ALA A 1 302 ? 6.047 -5.759 -3.911 1.00 89.31 302 ALA A N 1
ATOM 2385 C CA . ALA A 1 302 ? 5.479 -7.095 -4.112 1.00 89.31 302 ALA A CA 1
ATOM 2386 C C . ALA A 1 302 ? 6.545 -8.206 -4.106 1.00 89.31 302 ALA A C 1
ATOM 2388 O O . ALA A 1 302 ? 6.326 -9.276 -3.530 1.00 89.31 302 ALA A O 1
ATOM 2389 N N . TYR A 1 303 ? 7.714 -7.958 -4.708 1.00 91.62 303 TYR A N 1
ATOM 2390 C CA . TYR A 1 303 ? 8.831 -8.900 -4.664 1.00 91.62 303 TYR A CA 1
ATOM 2391 C C . TYR A 1 303 ? 9.333 -9.113 -3.233 1.00 91.62 303 TYR A C 1
ATOM 2393 O O . TYR A 1 303 ? 9.438 -10.261 -2.801 1.00 91.62 303 TYR A O 1
ATOM 2401 N N . LEU A 1 304 ? 9.575 -8.042 -2.472 1.00 90.06 304 LEU A N 1
ATOM 2402 C CA . LEU A 1 304 ? 10.003 -8.140 -1.073 1.00 90.06 304 LEU A CA 1
ATOM 2403 C C . LEU A 1 304 ? 8.958 -8.846 -0.207 1.00 90.06 304 LEU A C 1
ATOM 2405 O O . LEU A 1 304 ? 9.315 -9.715 0.585 1.00 90.06 304 LEU A O 1
ATOM 2409 N N . SER A 1 305 ? 7.670 -8.559 -0.411 1.00 88.38 305 SER A N 1
ATOM 2410 C CA . SER A 1 305 ? 6.565 -9.272 0.237 1.00 88.38 305 SER A CA 1
ATOM 2411 C C . SER A 1 305 ? 6.618 -10.771 -0.023 1.00 88.38 305 SER A C 1
ATOM 2413 O O . SER A 1 305 ? 6.365 -11.558 0.884 1.00 88.38 305 SER A O 1
ATOM 2415 N N . SER A 1 306 ? 6.966 -11.170 -1.251 1.00 89.44 306 SER A N 1
ATOM 2416 C CA . SER A 1 306 ? 7.045 -12.582 -1.635 1.00 89.44 306 SER A CA 1
ATOM 2417 C C . SER A 1 306 ? 8.149 -13.344 -0.898 1.00 89.44 306 SER A C 1
ATOM 2419 O O . SER A 1 306 ? 8.091 -14.569 -0.831 1.00 89.44 306 SER A O 1
ATOM 2421 N N . LEU A 1 307 ? 9.129 -12.636 -0.321 1.00 89.69 307 LEU A N 1
ATOM 2422 C CA . LEU A 1 307 ? 10.199 -13.216 0.491 1.00 89.69 307 LEU A CA 1
ATOM 2423 C C . LEU A 1 307 ? 9.806 -13.381 1.966 1.00 89.69 307 LEU A C 1
ATOM 2425 O O . LEU A 1 307 ? 10.478 -14.121 2.676 1.00 89.69 307 LEU A O 1
ATOM 2429 N N . LEU A 1 308 ? 8.757 -12.711 2.449 1.00 86.19 308 LEU A N 1
ATOM 2430 C CA . LEU A 1 308 ? 8.398 -12.720 3.867 1.00 86.19 308 LEU A CA 1
ATOM 2431 C C . LEU A 1 308 ? 7.639 -13.986 4.254 1.00 86.19 308 LEU A C 1
ATOM 2433 O O . LEU A 1 308 ? 6.664 -14.348 3.599 1.00 86.19 308 LEU A O 1
ATOM 2437 N N . HIS A 1 309 ? 8.007 -14.580 5.396 1.00 78.88 309 HIS A N 1
ATOM 2438 C CA . HIS A 1 309 ? 7.144 -15.527 6.102 1.00 78.88 309 HIS A CA 1
ATOM 2439 C C . HIS A 1 309 ? 5.851 -14.830 6.491 1.00 78.88 309 HIS A C 1
ATOM 2441 O O . HIS A 1 309 ? 5.826 -14.070 7.460 1.00 78.88 309 HIS A O 1
ATOM 2447 N N . PHE A 1 310 ? 4.764 -15.090 5.774 1.00 68.25 310 PHE A N 1
ATOM 2448 C CA . PHE A 1 310 ? 3.462 -14.788 6.337 1.00 68.25 310 PHE A CA 1
ATOM 2449 C C . PHE A 1 310 ? 3.281 -15.730 7.530 1.00 68.25 310 PHE A C 1
ATOM 2451 O O . PHE A 1 310 ? 3.483 -16.937 7.353 1.00 68.25 310 PHE A O 1
ATOM 2458 N N . PRO A 1 311 ? 3.031 -15.218 8.753 1.00 55.88 311 PRO A N 1
ATOM 2459 C CA . PRO A 1 311 ? 2.862 -16.101 9.892 1.00 55.88 311 PRO A CA 1
ATOM 2460 C C . PRO A 1 311 ? 1.788 -17.126 9.516 1.00 55.88 311 PRO A C 1
ATOM 2462 O O . PRO A 1 311 ? 0.749 -16.711 8.990 1.00 55.88 311 PRO A O 1
ATOM 2465 N N . PRO A 1 312 ? 2.030 -18.438 9.727 1.00 46.94 312 PRO A N 1
ATOM 2466 C CA . PRO A 1 312 ? 0.949 -19.399 9.625 1.00 46.94 312 PRO A CA 1
ATOM 2467 C C . PRO A 1 312 ? -0.130 -18.844 10.532 1.00 46.94 312 PRO A C 1
ATOM 2469 O O . PRO A 1 312 ? 0.165 -18.484 11.677 1.00 46.94 312 PRO A O 1
ATOM 2472 N N . GLU A 1 313 ? -1.319 -18.639 9.978 1.00 47.91 313 GLU A N 1
ATOM 2473 C CA . GLU A 1 313 ? -2.460 -18.199 10.753 1.00 47.91 313 GLU A CA 1
ATOM 2474 C C . GLU A 1 313 ? -2.424 -18.942 12.089 1.00 47.91 313 GLU A C 1
ATOM 2476 O O . GLU A 1 313 ? -2.438 -20.175 12.109 1.00 47.91 313 GLU A O 1
ATOM 2481 N N . VAL A 1 314 ? -2.276 -18.208 13.202 1.00 41.72 314 VAL A N 1
ATOM 2482 C CA . VAL A 1 314 ? -2.573 -18.753 14.534 1.00 41.72 314 VAL A CA 1
ATOM 2483 C C . VAL A 1 314 ? -3.873 -19.507 14.341 1.00 41.72 314 VAL A C 1
ATOM 2485 O O . VAL A 1 314 ? -4.786 -18.822 13.899 1.00 41.72 314 VAL A O 1
ATOM 2488 N N . PRO A 1 315 ? -3.943 -20.834 14.565 1.00 40.62 315 PRO A N 1
ATOM 2489 C CA . PRO A 1 315 ? -4.853 -21.752 13.882 1.00 40.62 315 PRO A CA 1
ATOM 2490 C C . PRO A 1 315 ? -6.296 -21.246 13.874 1.00 40.62 315 PRO A C 1
ATOM 2492 O O . PRO A 1 315 ? -7.130 -21.647 14.683 1.00 40.62 315 PRO A O 1
ATOM 2495 N N . SER A 1 316 ? -6.594 -20.339 12.948 1.00 42.66 316 SER A N 1
ATOM 2496 C CA . SER A 1 316 ? -7.929 -20.003 12.541 1.00 42.66 316 SER A CA 1
ATOM 2497 C C . SER A 1 316 ? -8.257 -21.138 11.614 1.00 42.66 316 SER A C 1
ATOM 2499 O O . SER A 1 316 ? -7.568 -21.404 10.636 1.00 42.66 316 SER A O 1
ATOM 2501 N N . SER A 1 317 ? -9.282 -21.881 11.978 1.00 45.75 317 SER A N 1
ATOM 2502 C CA . SER A 1 317 ? -9.803 -23.040 11.269 1.00 45.75 317 SER A CA 1
ATOM 2503 C C . SER A 1 317 ? -10.333 -22.717 9.860 1.00 45.75 317 SER A C 1
ATOM 2505 O O . SER A 1 317 ? -11.214 -23.422 9.376 1.00 45.75 317 SER A O 1
ATOM 2507 N N . VAL A 1 318 ? -9.892 -21.630 9.219 1.00 54.88 318 VAL A N 1
ATOM 2508 C CA . VAL A 1 318 ? -10.542 -21.046 8.049 1.00 54.88 318 VAL A CA 1
ATOM 2509 C C . VAL A 1 318 ? -9.551 -20.899 6.905 1.00 54.88 318 VAL A C 1
ATOM 2511 O O . VAL A 1 318 ? -8.769 -19.964 6.830 1.00 54.88 318 VAL A O 1
ATOM 2514 N N . SER A 1 319 ? -9.620 -21.860 5.993 1.00 61.97 319 SER A N 1
ATOM 2515 C CA . SER A 1 319 ? -8.833 -21.899 4.767 1.00 61.97 319 SER A CA 1
ATOM 2516 C C . SER A 1 319 ? -9.076 -20.674 3.872 1.00 61.97 319 SER A C 1
ATOM 2518 O O . SER A 1 319 ? -10.217 -20.270 3.646 1.00 61.97 319 SER A O 1
ATOM 2520 N N . HIS A 1 320 ? -8.011 -20.125 3.282 1.00 72.50 320 HIS A N 1
ATOM 2521 C CA . HIS A 1 320 ? -8.092 -19.116 2.219 1.00 72.50 320 HIS A CA 1
ATOM 2522 C C . HIS A 1 320 ? -8.334 -19.707 0.814 1.00 72.50 320 HIS A C 1
ATOM 2524 O O . HIS A 1 320 ? -8.338 -18.958 -0.161 1.00 72.50 320 HIS A O 1
ATOM 2530 N N . VAL A 1 321 ? -8.552 -21.024 0.692 1.00 69.44 321 VAL A N 1
ATOM 2531 C CA . VAL A 1 321 ? -8.760 -21.713 -0.600 1.00 69.44 321 VAL A CA 1
ATOM 2532 C C . VAL A 1 321 ? -9.983 -21.184 -1.356 1.00 69.44 321 VAL A C 1
ATOM 2534 O O . VAL A 1 321 ? -9.926 -21.051 -2.574 1.00 69.44 321 VAL A O 1
ATOM 2537 N N . ASP A 1 322 ? -11.048 -20.809 -0.644 1.00 73.88 322 ASP A N 1
ATOM 2538 C CA . ASP A 1 322 ? -12.287 -20.305 -1.257 1.00 73.88 322 ASP A CA 1
ATOM 2539 C C . ASP A 1 322 ? -12.278 -18.780 -1.480 1.00 73.88 322 ASP A C 1
ATOM 2541 O O . ASP A 1 322 ? -13.261 -18.196 -1.937 1.00 73.88 322 ASP A O 1
ATOM 2545 N N . CYS A 1 323 ? -11.182 -18.093 -1.139 1.00 79.69 323 CYS A N 1
ATOM 2546 C CA . CYS A 1 323 ? -11.052 -16.654 -1.349 1.00 79.69 323 CYS A CA 1
ATOM 2547 C C . CYS A 1 323 ? -10.913 -16.303 -2.836 1.00 79.69 323 CYS A C 1
ATOM 2549 O O . CYS A 1 323 ? -10.203 -16.957 -3.593 1.00 79.69 323 CYS A O 1
ATOM 2551 N N . THR A 1 324 ? -11.521 -15.190 -3.238 1.00 82.44 324 THR A N 1
ATOM 2552 C CA . THR A 1 324 ? -11.424 -14.639 -4.597 1.00 82.44 324 THR A CA 1
ATOM 2553 C C . THR A 1 324 ? -10.692 -13.296 -4.582 1.00 82.44 324 THR A C 1
ATOM 2555 O O . THR A 1 324 ? -10.435 -12.720 -3.525 1.00 82.44 324 THR A O 1
ATOM 2558 N N . MET A 1 325 ? -10.363 -12.751 -5.757 1.00 77.19 325 MET A N 1
ATOM 2559 C CA . MET A 1 325 ? -9.751 -11.415 -5.874 1.00 77.19 325 MET A CA 1
ATOM 2560 C C . MET A 1 325 ? -10.675 -10.296 -5.354 1.00 77.19 325 MET A C 1
ATOM 2562 O O . MET A 1 325 ? -10.204 -9.274 -4.850 1.00 77.19 325 MET A O 1
ATOM 2566 N N . SER A 1 326 ? -11.993 -10.502 -5.408 1.00 73.75 326 SER A N 1
ATOM 2567 C CA . SER A 1 326 ? -12.993 -9.547 -4.924 1.00 73.75 326 SER A CA 1
ATOM 2568 C C . SER A 1 326 ? -13.388 -9.766 -3.461 1.00 73.75 326 SER A C 1
ATOM 2570 O O . SER A 1 326 ? -13.834 -8.818 -2.815 1.00 73.75 326 SER A O 1
ATOM 2572 N N . ARG A 1 327 ? -13.180 -10.963 -2.885 1.00 74.75 327 ARG A N 1
ATOM 2573 C CA . ARG A 1 327 ? -13.648 -11.280 -1.525 1.00 74.75 327 ARG A CA 1
ATOM 2574 C C . ARG A 1 327 ? -12.737 -12.233 -0.747 1.00 74.75 327 ARG A C 1
ATOM 2576 O O . ARG A 1 327 ? -12.411 -13.323 -1.206 1.00 74.75 327 ARG A O 1
ATOM 2583 N N . CYS A 1 328 ? -12.411 -11.850 0.492 1.00 77.00 328 CYS A N 1
ATOM 2584 C CA . CYS A 1 328 ? -11.816 -12.745 1.487 1.00 77.00 328 CYS A CA 1
ATOM 2585 C C . CYS A 1 328 ? -12.933 -13.439 2.280 1.00 77.00 328 CYS A C 1
ATOM 2587 O O . CYS A 1 328 ? -13.698 -12.766 2.972 1.00 77.00 328 CYS A O 1
ATOM 2589 N N . HIS A 1 329 ? -13.034 -14.764 2.183 1.00 72.62 329 HIS A N 1
ATOM 2590 C CA . HIS A 1 329 ? -14.032 -15.548 2.915 1.00 72.62 329 HIS A CA 1
ATOM 2591 C C . HIS A 1 329 ? -13.610 -15.849 4.358 1.00 72.62 329 HIS A C 1
ATOM 2593 O O . HIS A 1 329 ? -14.475 -15.952 5.223 1.00 72.62 329 HIS A O 1
ATOM 2599 N N . ALA A 1 330 ? -12.305 -15.897 4.646 1.00 65.69 330 ALA A N 1
ATOM 2600 C CA . ALA A 1 330 ? -11.819 -16.202 5.992 1.00 65.69 330 ALA A CA 1
ATOM 2601 C C . ALA A 1 330 ? -12.020 -15.062 7.003 1.00 65.69 330 ALA A C 1
ATOM 2603 O O . ALA A 1 330 ? -12.288 -15.308 8.175 1.00 65.69 330 ALA A O 1
ATOM 2604 N N . ASP A 1 331 ? -11.965 -13.808 6.545 1.00 61.69 331 ASP A N 1
ATOM 2605 C CA . ASP A 1 331 ? -12.247 -12.644 7.397 1.00 61.69 331 ASP A CA 1
ATOM 2606 C C . ASP A 1 331 ? -13.761 -12.391 7.566 1.00 61.69 331 ASP A C 1
ATOM 2608 O O . ASP A 1 331 ? -14.172 -11.508 8.329 1.00 61.69 331 ASP A O 1
ATOM 2612 N N . TYR A 1 332 ? -14.608 -13.129 6.838 1.00 63.50 332 TYR A N 1
ATOM 2613 C CA . TYR A 1 332 ? -16.051 -12.921 6.808 1.00 63.50 332 TYR A CA 1
ATOM 2614 C C . TYR A 1 332 ? -16.729 -13.734 7.921 1.00 63.50 332 TYR A C 1
ATOM 2616 O O . TYR A 1 332 ? -16.865 -14.951 7.842 1.00 63.50 332 TYR A O 1
ATOM 2624 N N . MET A 1 333 ? -17.170 -13.052 8.980 1.00 62.03 333 MET A N 1
ATOM 2625 C CA . MET A 1 333 ? -17.836 -13.685 10.126 1.00 62.03 333 MET A CA 1
ATOM 2626 C C . MET A 1 333 ? -19.253 -14.152 9.745 1.00 62.03 333 MET A C 1
ATOM 2628 O O . MET A 1 333 ? -20.172 -13.329 9.648 1.00 62.03 333 MET A O 1
ATOM 2632 N N . VAL A 1 334 ? -19.444 -15.461 9.550 1.00 60.44 334 VAL A N 1
ATOM 2633 C CA . VAL A 1 334 ? -20.771 -16.069 9.341 1.00 60.44 334 VAL A CA 1
ATOM 2634 C C . VAL A 1 334 ? -21.627 -15.883 10.603 1.00 60.44 334 VAL A C 1
ATOM 2636 O O . VAL A 1 334 ? -21.131 -15.938 11.730 1.00 60.44 334 VAL A O 1
ATOM 2639 N N . ASP A 1 335 ? -22.916 -15.580 10.430 1.00 57.12 335 ASP A N 1
ATOM 2640 C CA . ASP A 1 335 ? -23.831 -15.420 11.563 1.00 57.12 335 ASP A CA 1
ATOM 2641 C C . ASP A 1 335 ? -23.951 -16.709 12.379 1.00 57.12 335 ASP A C 1
ATOM 2643 O O . ASP A 1 335 ? -24.107 -17.797 11.832 1.00 57.12 335 ASP A O 1
ATOM 2647 N N . GLY A 1 336 ? -23.871 -16.575 13.706 1.00 60.84 336 GLY A N 1
ATOM 2648 C CA . GLY A 1 336 ? -23.972 -17.697 14.644 1.00 60.84 336 GLY A CA 1
ATOM 2649 C C . GLY A 1 336 ? -22.700 -18.538 14.812 1.00 60.84 336 GLY A C 1
ATOM 2650 O O . GLY A 1 336 ? -22.703 -19.442 15.640 1.00 60.84 336 GLY A O 1
ATOM 2651 N N . SER A 1 337 ? -21.609 -18.243 14.094 1.00 67.38 337 SER A N 1
ATOM 2652 C CA . SER A 1 337 ? -20.353 -19.013 14.160 1.00 67.38 337 SER A CA 1
ATOM 2653 C C . SER A 1 337 ? -19.192 -18.259 14.822 1.00 67.38 337 SER A C 1
ATOM 2655 O O . SER A 1 337 ? -18.028 -18.603 14.611 1.00 67.38 337 SER A O 1
ATOM 2657 N N . TYR A 1 338 ? -19.472 -17.184 15.563 1.00 77.31 338 TYR A N 1
ATOM 2658 C CA . TYR A 1 338 ? -18.428 -16.357 16.163 1.00 77.31 338 TYR A CA 1
ATOM 2659 C C . TYR A 1 338 ? -17.816 -17.040 17.396 1.00 77.31 338 TYR A C 1
ATOM 2661 O O . TYR A 1 338 ? -18.505 -17.293 18.386 1.00 77.31 338 TYR A O 1
ATOM 2669 N N . ILE A 1 339 ? -16.510 -17.309 17.349 1.00 80.94 339 ILE A N 1
ATOM 2670 C CA . ILE A 1 339 ? -15.775 -17.971 18.432 1.00 80.94 339 ILE A CA 1
ATOM 2671 C C . ILE A 1 339 ? -15.074 -16.910 19.284 1.00 80.94 339 ILE A C 1
ATOM 2673 O O . ILE A 1 339 ? -14.222 -16.166 18.802 1.00 80.94 339 ILE A O 1
ATOM 2677 N N . ARG A 1 340 ? -15.433 -16.853 20.570 1.00 88.81 340 ARG A N 1
ATOM 2678 C CA . ARG A 1 340 ? -14.742 -16.029 21.573 1.00 88.81 340 ARG A CA 1
ATOM 2679 C C . ARG A 1 340 ? -13.472 -16.738 22.038 1.00 88.81 340 ARG A C 1
ATOM 2681 O O . ARG A 1 340 ? -13.498 -17.948 22.251 1.00 88.81 340 ARG A O 1
ATOM 2688 N N . SER A 1 341 ? -12.411 -15.977 22.290 1.00 88.06 341 SER A N 1
ATOM 2689 C CA . SER A 1 341 ? -11.107 -16.529 22.674 1.00 88.06 341 SER A CA 1
ATOM 2690 C C . SER A 1 341 ? -10.689 -16.087 24.071 1.00 88.06 341 SER A C 1
ATOM 2692 O O . SER A 1 341 ? -10.797 -14.913 24.435 1.00 88.06 341 SER A O 1
ATOM 2694 N N . HIS A 1 342 ? -10.140 -17.020 24.847 1.00 92.00 342 HIS A N 1
ATOM 2695 C CA . HIS A 1 342 ? -9.376 -16.686 26.045 1.00 92.00 342 HIS A CA 1
ATOM 2696 C C . HIS A 1 342 ? -8.049 -16.000 25.680 1.00 92.00 342 HIS A C 1
ATOM 2698 O O . HIS A 1 342 ? -7.596 -16.044 24.539 1.00 92.00 342 HIS A O 1
ATOM 2704 N N . ALA A 1 343 ? -7.430 -15.339 26.661 1.00 88.62 343 ALA A N 1
ATOM 2705 C CA . ALA A 1 343 ? -6.128 -14.694 26.491 1.00 88.62 343 ALA A CA 1
ATOM 2706 C C . ALA A 1 343 ? -4.999 -15.720 26.293 1.00 88.62 343 ALA A C 1
ATOM 2708 O O . ALA A 1 343 ? -4.029 -15.431 25.598 1.00 88.62 343 ALA A O 1
ATOM 2709 N N . GLU A 1 344 ? -5.150 -16.903 26.894 1.00 85.25 344 GLU A N 1
ATOM 2710 C CA . GLU A 1 344 ? -4.198 -18.010 26.852 1.00 85.25 344 GLU A CA 1
ATOM 2711 C C . GLU A 1 344 ? -4.912 -19.302 26.441 1.00 85.25 344 GLU A C 1
ATOM 2713 O O . GLU A 1 344 ? -6.048 -19.562 26.857 1.00 85.25 344 GLU A O 1
ATOM 2718 N N . THR A 1 345 ? -4.235 -20.124 25.639 1.00 83.81 345 THR A N 1
ATOM 2719 C CA . THR A 1 345 ? -4.718 -21.451 25.243 1.00 83.81 345 THR A CA 1
ATOM 2720 C C . THR A 1 345 ? -4.893 -22.340 26.476 1.00 83.81 345 THR A C 1
ATOM 2722 O O . THR A 1 345 ? -3.986 -22.451 27.295 1.00 83.81 345 THR A O 1
ATOM 2725 N N . GLY A 1 346 ? -6.050 -22.993 26.610 1.00 86.31 346 GLY A N 1
ATOM 2726 C CA . GLY A 1 346 ? -6.350 -23.890 27.736 1.00 86.31 346 GLY A CA 1
ATOM 2727 C C . GLY A 1 346 ? -6.925 -23.208 28.984 1.00 86.31 346 GLY A C 1
ATOM 2728 O O . GLY A 1 346 ? -7.262 -23.895 29.945 1.00 86.31 346 GLY A O 1
ATOM 2729 N N . CYS A 1 347 ? -7.093 -21.882 28.981 1.00 90.75 347 CYS A N 1
ATOM 2730 C CA . CYS A 1 347 ? -7.821 -21.181 30.038 1.00 90.75 347 CYS A CA 1
ATOM 2731 C C . CYS A 1 347 ? -9.332 -21.476 29.960 1.00 90.75 347 CYS A C 1
ATOM 2733 O O . CYS A 1 347 ? -9.898 -21.535 28.872 1.00 90.75 347 CYS A O 1
ATOM 2735 N N . SER A 1 348 ? -9.986 -21.613 31.117 1.00 90.94 348 SER A N 1
ATOM 2736 C CA . SER A 1 348 ? -11.429 -21.880 31.258 1.00 90.94 348 SER A CA 1
ATOM 2737 C C . SER A 1 348 ? -12.121 -20.906 32.223 1.00 90.94 348 SER A C 1
ATOM 2739 O O . SER A 1 348 ? -13.099 -21.248 32.886 1.00 90.94 348 SER A O 1
ATOM 2741 N N . CYS A 1 349 ? -11.582 -19.689 32.358 1.00 91.56 349 CYS A N 1
ATOM 2742 C CA . CYS A 1 349 ? -12.102 -18.701 33.304 1.00 91.56 349 CYS A CA 1
ATOM 2743 C C . CYS A 1 349 ? -13.522 -18.212 32.963 1.00 91.56 349 CYS A C 1
ATOM 2745 O O . CYS A 1 349 ? -13.998 -18.307 31.834 1.00 91.56 349 CYS A O 1
ATOM 2747 N N . GLU A 1 350 ? -14.188 -17.644 33.963 1.00 91.25 350 GLU A N 1
ATOM 2748 C CA . GLU A 1 350 ? -15.535 -17.095 33.825 1.00 91.25 350 GLU A CA 1
ATOM 2749 C C . GLU A 1 350 ? -15.607 -15.888 32.870 1.00 91.25 350 GLU A C 1
ATOM 2751 O O . GLU A 1 350 ? -14.627 -15.168 32.633 1.00 91.25 350 GLU A O 1
ATOM 2756 N N . VAL A 1 351 ? -16.800 -15.671 32.318 1.00 89.81 351 VAL A N 1
ATOM 2757 C CA . VAL A 1 351 ? -17.141 -14.492 31.516 1.00 89.81 351 VAL A CA 1
ATOM 2758 C C . VAL A 1 351 ? -17.599 -13.371 32.449 1.00 89.81 351 VAL A C 1
ATOM 2760 O O . VAL A 1 351 ? -18.299 -13.621 33.425 1.00 89.81 351 VAL A O 1
ATOM 2763 N N . MET A 1 352 ? -17.212 -12.135 32.142 1.00 85.81 352 MET A N 1
ATOM 2764 C CA . MET A 1 352 ? -17.613 -10.934 32.870 1.00 85.81 352 MET A CA 1
ATOM 2765 C C . MET A 1 352 ? -18.078 -9.864 31.877 1.00 85.81 352 MET A C 1
ATOM 2767 O O . MET A 1 352 ? -17.385 -9.560 30.900 1.00 85.81 352 MET A O 1
ATOM 2771 N N . PRO A 1 353 ? -19.248 -9.278 32.146 1.00 70.12 353 PRO A N 1
ATOM 2772 C CA . PRO A 1 353 ? -19.298 -8.082 32.960 1.00 70.12 353 PRO A CA 1
ATOM 2773 C C . PRO A 1 353 ? -20.203 -8.311 34.169 1.00 70.12 353 PRO A C 1
ATOM 2775 O O . PRO A 1 353 ? -21.012 -9.235 34.223 1.00 70.12 353 PRO A O 1
ATOM 2778 N N . GLU A 1 354 ? -20.141 -7.392 35.119 1.00 68.06 354 GLU A N 1
ATOM 2779 C CA . GLU A 1 354 ? -21.186 -7.288 36.126 1.00 68.06 354 GLU A CA 1
ATOM 2780 C C . GLU A 1 354 ? -22.388 -6.538 35.524 1.00 68.06 354 GLU A C 1
ATOM 2782 O O . GLU A 1 354 ? -22.226 -5.592 34.747 1.00 68.06 354 GLU A O 1
ATOM 2787 N N . PHE A 1 355 ? -23.615 -6.920 35.895 1.00 75.44 355 PHE A N 1
ATOM 2788 C CA . PHE A 1 355 ? -24.851 -6.215 35.505 1.00 75.44 355 PHE A CA 1
ATOM 2789 C C . PHE A 1 355 ? -24.764 -4.695 35.746 1.00 75.44 355 PHE A C 1
ATOM 2791 O O . PHE A 1 355 ? -25.260 -3.891 34.953 1.00 75.44 355 PHE A O 1
ATOM 2798 N N . GLU A 1 356 ? -24.061 -4.302 36.807 1.00 81.38 356 GLU A N 1
ATOM 2799 C CA . GLU A 1 356 ? -23.798 -2.911 37.156 1.00 81.38 356 GLU A CA 1
ATOM 2800 C C . GLU A 1 356 ? -22.887 -2.194 36.149 1.00 81.38 356 GLU A C 1
ATOM 2802 O O . GLU A 1 356 ? -23.125 -1.026 35.844 1.00 81.38 356 GLU A O 1
ATOM 2807 N N . THR A 1 357 ? -21.896 -2.863 35.552 1.00 85.25 357 THR A N 1
ATOM 2808 C CA . THR A 1 357 ? -21.056 -2.274 34.495 1.00 85.25 357 THR A CA 1
ATOM 2809 C C . THR A 1 357 ? -21.915 -1.844 33.304 1.00 85.25 357 THR A C 1
ATOM 2811 O O . THR A 1 357 ? -21.814 -0.707 32.844 1.00 85.25 357 THR A O 1
ATOM 2814 N N . SER A 1 358 ? -22.824 -2.714 32.849 1.00 86.62 358 SER A N 1
ATOM 2815 C CA . SER A 1 358 ? -23.702 -2.419 31.708 1.00 86.62 358 SER A CA 1
ATOM 2816 C C . SER A 1 358 ? -24.643 -1.239 31.980 1.00 86.62 358 SER A C 1
ATOM 2818 O O . SER A 1 358 ? -24.837 -0.395 31.104 1.00 86.62 358 SER A O 1
ATOM 2820 N N . LYS A 1 359 ? -25.198 -1.127 33.196 1.00 89.81 359 LYS A N 1
ATOM 2821 C CA . LYS A 1 359 ? -26.032 0.024 33.583 1.00 89.81 359 LYS A CA 1
ATOM 2822 C C . LYS A 1 359 ? -25.263 1.340 33.562 1.00 89.81 359 LYS A C 1
ATOM 2824 O O . LYS A 1 359 ? -25.784 2.338 33.072 1.00 89.81 359 LYS A O 1
ATOM 2829 N N . HIS A 1 360 ? -24.040 1.357 34.091 1.00 93.94 360 HIS A N 1
ATOM 2830 C CA . HIS A 1 360 ? -23.232 2.575 34.118 1.00 93.94 360 HIS A CA 1
ATOM 2831 C C . HIS A 1 360 ? -22.822 3.020 32.710 1.00 93.94 360 HIS A C 1
ATOM 2833 O O . HIS A 1 360 ? -22.910 4.209 32.412 1.00 93.94 360 HIS A O 1
ATOM 2839 N N . VAL A 1 361 ? -22.465 2.078 31.827 1.00 94.38 361 VAL A N 1
ATOM 2840 C CA . VAL A 1 361 ? -22.225 2.355 30.399 1.00 94.38 361 VAL A CA 1
ATOM 2841 C C . VAL A 1 361 ? -23.452 3.020 29.770 1.00 94.38 361 VAL A C 1
ATOM 2843 O O . VAL A 1 361 ? -23.336 4.090 29.178 1.00 94.38 361 VAL A O 1
ATOM 2846 N N . GLN A 1 362 ? -24.640 2.436 29.957 1.00 93.38 362 GLN A N 1
ATOM 2847 C CA . GLN A 1 362 ? -25.888 2.987 29.417 1.00 93.38 362 GLN A CA 1
ATOM 2848 C C . GLN A 1 362 ? -26.191 4.388 29.964 1.00 93.38 362 GLN A C 1
ATOM 2850 O O . GLN A 1 362 ? -26.545 5.274 29.193 1.00 93.38 362 GLN A O 1
ATOM 2855 N N . LYS A 1 363 ? -25.993 4.619 31.268 1.00 95.31 363 LYS A N 1
ATOM 2856 C CA . LYS A 1 363 ? -26.206 5.927 31.906 1.00 95.31 363 LYS A CA 1
ATOM 2857 C C . LYS A 1 363 ? -25.316 7.023 31.310 1.00 95.31 363 LYS A C 1
ATOM 2859 O O . LYS A 1 363 ? -25.783 8.138 31.107 1.00 95.31 363 LYS A O 1
ATOM 2864 N N . ILE A 1 364 ? -24.050 6.716 31.031 1.00 96.75 364 ILE A N 1
ATOM 2865 C CA . ILE A 1 364 ? -23.107 7.667 30.420 1.00 96.75 364 ILE A CA 1
ATOM 2866 C C . ILE A 1 364 ? -23.495 7.942 28.960 1.00 96.75 364 ILE A C 1
ATOM 2868 O O . ILE A 1 364 ? -23.531 9.096 28.536 1.00 96.75 364 ILE A O 1
ATOM 2872 N N . LEU A 1 365 ? -23.880 6.907 28.205 1.00 95.69 365 LEU A N 1
ATOM 2873 C CA . LEU A 1 365 ? -24.352 7.071 26.825 1.00 95.69 365 LEU A CA 1
ATOM 2874 C C . LEU A 1 365 ? -25.647 7.895 26.740 1.00 95.69 365 LEU A C 1
ATOM 2876 O O . LEU A 1 365 ? -25.774 8.721 25.842 1.00 95.69 365 LEU A O 1
ATOM 2880 N N . GLN A 1 366 ? -26.573 7.742 27.694 1.00 94.69 366 GLN A N 1
ATOM 2881 C CA . GLN A 1 366 ? -27.785 8.573 27.798 1.00 94.69 366 GLN A CA 1
ATOM 2882 C C . GLN A 1 366 ? -27.469 10.063 27.994 1.00 94.69 366 GLN A C 1
ATOM 2884 O O . GLN A 1 366 ? -28.252 10.920 27.596 1.00 94.69 366 GLN A O 1
ATOM 2889 N N . GLN A 1 367 ? -26.316 10.384 28.584 1.00 94.12 367 GLN A N 1
ATOM 2890 C CA . GLN A 1 367 ? -25.821 11.758 28.735 1.00 94.12 367 GLN A CA 1
ATOM 2891 C C . GLN A 1 367 ? -25.086 12.258 27.478 1.00 94.12 367 GLN A C 1
ATOM 2893 O O . GLN A 1 367 ? -24.593 13.387 27.444 1.00 94.12 367 GLN A O 1
ATOM 2898 N N . GLY A 1 368 ? -24.999 11.422 26.438 1.00 90.81 368 GLY A N 1
ATOM 2899 C CA . GLY A 1 368 ? -24.267 11.693 25.208 1.00 90.81 368 GLY A CA 1
ATOM 2900 C C . GLY A 1 368 ? -22.749 11.663 25.382 1.00 90.81 368 GLY A C 1
ATOM 2901 O O . GLY A 1 368 ? -22.048 12.252 24.560 1.00 90.81 368 GLY A O 1
ATOM 2902 N N . GLU A 1 369 ? -22.243 11.034 26.444 1.00 94.62 369 GLU A N 1
ATOM 2903 C CA . GLU A 1 369 ? -20.822 10.958 26.795 1.00 94.62 369 GLU A CA 1
ATOM 2904 C C . GLU A 1 369 ? -20.208 9.606 26.396 1.00 94.62 369 GLU A C 1
ATOM 2906 O O . GLU A 1 369 ? -20.926 8.644 26.125 1.00 94.62 369 GLU A O 1
ATOM 2911 N N . ILE A 1 370 ? -18.871 9.517 26.365 1.00 96.88 370 ILE A N 1
ATOM 2912 C CA . ILE A 1 370 ? -18.158 8.279 26.017 1.00 96.88 370 ILE A CA 1
ATOM 2913 C C . ILE A 1 370 ? -17.782 7.535 27.313 1.00 96.88 370 ILE A C 1
ATOM 2915 O O . ILE A 1 370 ? -17.047 8.086 28.141 1.00 96.88 370 ILE A O 1
ATOM 2919 N N . PRO A 1 371 ? -18.263 6.295 27.519 1.00 97.12 371 PRO A N 1
ATOM 2920 C CA . PRO A 1 371 ? -17.917 5.494 28.688 1.00 97.12 371 PRO A CA 1
ATOM 2921 C C . PRO A 1 371 ? -16.513 4.901 28.553 1.00 97.12 371 PRO A C 1
ATOM 2923 O O . PRO A 1 371 ? -16.177 4.322 27.526 1.00 97.12 371 PRO A O 1
ATOM 2926 N N . VAL A 1 372 ? -15.708 4.990 29.608 1.00 96.56 372 VAL A N 1
ATOM 2927 C CA . VAL A 1 372 ? -14.356 4.419 29.682 1.00 96.56 372 VAL A CA 1
ATOM 2928 C C . VAL A 1 372 ? -14.226 3.515 30.904 1.00 96.56 372 VAL A C 1
ATOM 2930 O O . VAL A 1 372 ? -14.951 3.658 31.886 1.00 96.56 372 VAL A O 1
ATOM 2933 N N . LEU A 1 373 ? -13.312 2.558 30.841 1.00 96.00 373 LEU A N 1
ATOM 2934 C CA . LEU A 1 373 ? -13.225 1.433 31.764 1.00 96.00 373 LEU A CA 1
ATOM 2935 C C . LEU A 1 373 ? -11.935 1.511 32.574 1.00 96.00 373 LEU A C 1
ATOM 2937 O O . LEU A 1 373 ? -10.874 1.838 32.042 1.00 96.00 373 LEU A O 1
ATOM 2941 N N . ARG A 1 374 ? -12.011 1.155 33.857 1.00 94.19 374 ARG A N 1
ATOM 2942 C CA . ARG A 1 374 ? -10.852 0.973 34.734 1.00 94.19 374 ARG A CA 1
ATOM 2943 C C . ARG A 1 374 ? -10.958 -0.354 35.470 1.00 94.19 374 ARG A C 1
ATOM 2945 O O . ARG A 1 374 ? -11.947 -0.622 36.148 1.00 94.19 374 ARG A O 1
ATOM 2952 N N . VAL A 1 375 ? -9.899 -1.152 35.396 1.00 92.25 375 VAL A N 1
ATOM 2953 C CA . VAL A 1 375 ? -9.758 -2.366 36.204 1.00 92.25 375 VAL A CA 1
ATOM 2954 C C . VAL A 1 375 ? -9.171 -1.978 37.562 1.00 92.25 375 VAL A C 1
ATOM 2956 O O . VAL A 1 375 ? -8.013 -1.576 37.651 1.00 92.25 375 VAL A O 1
ATOM 2959 N N . LYS A 1 376 ? -9.971 -2.072 38.630 1.00 88.62 376 LYS A N 1
ATOM 2960 C CA . LYS A 1 376 ? -9.520 -1.883 40.016 1.00 88.62 376 LYS A CA 1
ATOM 2961 C C . LYS A 1 376 ? -9.130 -3.223 40.611 1.00 88.62 376 LYS A C 1
ATOM 2963 O O . LYS A 1 376 ? -9.994 -4.027 40.957 1.00 88.62 376 LYS A O 1
ATOM 2968 N N . LYS A 1 377 ? -7.828 -3.436 40.752 1.00 81.81 377 LYS A N 1
ATOM 2969 C CA . LYS A 1 377 ? -7.244 -4.643 41.332 1.00 81.81 377 LYS A CA 1
ATOM 2970 C C . LYS A 1 377 ? -6.555 -4.291 42.649 1.00 81.81 377 LYS A C 1
ATOM 2972 O O . LYS A 1 377 ? -5.785 -3.335 42.701 1.00 81.81 377 LYS A O 1
ATOM 2977 N N . ALA A 1 378 ? -6.837 -5.045 43.708 1.00 75.50 378 ALA A N 1
ATOM 2978 C CA . ALA A 1 378 ? -6.070 -4.933 44.947 1.00 75.50 378 ALA A CA 1
ATOM 2979 C C . ALA A 1 378 ? -4.675 -5.563 44.754 1.00 75.50 378 ALA A C 1
ATOM 2981 O O . ALA A 1 378 ? -4.560 -6.538 44.001 1.00 75.50 378 ALA A O 1
ATOM 2982 N N . PRO A 1 379 ? -3.620 -5.063 45.425 1.00 70.06 379 PRO A N 1
ATOM 2983 C CA . PRO A 1 379 ? -2.304 -5.696 45.381 1.00 70.06 379 PRO A CA 1
ATOM 2984 C C . PRO A 1 379 ? -2.422 -7.191 45.719 1.00 70.06 379 PRO A C 1
ATOM 2986 O O . PRO A 1 379 ? -3.041 -7.549 46.717 1.00 70.06 379 PRO A O 1
ATOM 2989 N N . ASN A 1 380 ? -1.857 -8.060 44.876 1.00 68.19 380 ASN A N 1
ATOM 2990 C CA . ASN A 1 380 ? -1.818 -9.524 45.041 1.00 68.19 380 ASN A CA 1
ATOM 2991 C C . ASN A 1 380 ? -3.161 -10.292 44.980 1.00 68.19 380 ASN A C 1
ATOM 2993 O O . ASN A 1 380 ? -3.149 -11.506 45.170 1.00 68.19 380 ASN A O 1
ATOM 2997 N N . SER A 1 381 ? -4.298 -9.658 44.666 1.00 75.94 381 SER A N 1
ATOM 2998 C CA . SER A 1 381 ? -5.565 -10.379 44.424 1.00 75.94 381 SER A CA 1
ATOM 2999 C C . SER A 1 381 ? -5.755 -10.695 42.941 1.00 75.94 381 SER A C 1
ATOM 3001 O O . SER A 1 381 ? -5.456 -9.855 42.098 1.00 75.94 381 SER A O 1
ATOM 3003 N N . GLN A 1 382 ? -6.275 -11.876 42.589 1.00 70.25 382 GLN A N 1
ATOM 3004 C CA . GLN A 1 382 ? -6.768 -12.133 41.225 1.00 70.25 382 GLN A CA 1
ATOM 3005 C C . GLN A 1 382 ? -8.175 -11.569 40.982 1.00 70.25 382 GLN A C 1
ATOM 3007 O O . GLN A 1 382 ? -8.614 -11.488 39.833 1.00 70.25 382 GLN A O 1
ATOM 3012 N N . GLU A 1 383 ? -8.873 -11.158 42.039 1.00 82.44 383 GLU A N 1
ATOM 3013 C CA . GLU A 1 383 ? -10.148 -10.464 41.925 1.00 82.44 383 GLU A CA 1
ATOM 3014 C C . GLU A 1 383 ? -9.934 -8.988 41.591 1.00 82.44 383 GLU A C 1
ATOM 3016 O O . GLU A 1 383 ? -9.039 -8.314 42.111 1.00 82.44 383 GLU A O 1
ATOM 3021 N N . PHE A 1 384 ? -10.787 -8.480 40.711 1.00 88.81 384 PHE A N 1
ATOM 3022 C CA . PHE A 1 384 ? -10.815 -7.082 40.320 1.00 88.81 384 PHE A CA 1
ATOM 3023 C C . PHE A 1 384 ? -12.259 -6.641 40.116 1.00 88.81 384 PHE A C 1
ATOM 3025 O O . PHE A 1 384 ? -13.133 -7.454 39.823 1.00 88.81 384 PHE A O 1
ATOM 3032 N N . LYS A 1 385 ? -12.493 -5.336 40.244 1.00 89.75 385 LYS A N 1
ATOM 3033 C CA . LYS A 1 385 ? -13.770 -4.703 39.908 1.00 89.75 385 LYS A CA 1
ATOM 3034 C C . LYS A 1 385 ? -13.606 -3.820 38.686 1.00 89.75 385 LYS A C 1
ATOM 3036 O O . LYS A 1 385 ? -12.557 -3.196 38.509 1.00 89.75 385 LYS A O 1
ATOM 3041 N N . ILE A 1 386 ? -14.650 -3.742 37.871 1.00 92.44 386 ILE A N 1
ATOM 3042 C CA . ILE A 1 386 ? -14.692 -2.839 36.722 1.00 92.44 386 ILE A CA 1
ATOM 3043 C C . ILE A 1 386 ? -15.398 -1.552 37.132 1.00 92.44 386 ILE A C 1
ATOM 3045 O O . ILE A 1 386 ? -16.585 -1.547 37.446 1.00 92.44 386 ILE A O 1
ATOM 3049 N N . GLU A 1 387 ? -14.657 -0.451 37.123 1.00 93.81 387 GLU A N 1
ATOM 3050 C CA . GLU A 1 387 ? -15.208 0.892 37.267 1.00 93.81 387 GLU A CA 1
ATOM 3051 C C . GLU A 1 387 ? -15.465 1.483 35.875 1.00 93.81 387 GLU A C 1
ATOM 3053 O O .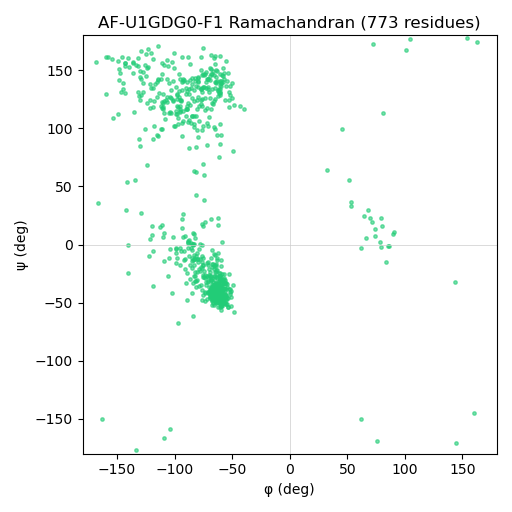 GLU A 1 387 ? -14.600 1.413 35.000 1.00 93.81 387 GLU A O 1
ATOM 3058 N N . VAL A 1 388 ? -16.648 2.071 35.678 1.00 95.44 388 VAL A N 1
ATOM 3059 C CA . VAL A 1 388 ? -17.015 2.788 34.450 1.00 95.44 388 VAL A CA 1
ATOM 3060 C C . VAL A 1 388 ? -17.016 4.285 34.744 1.00 95.44 388 VAL A C 1
ATOM 3062 O O . VAL A 1 388 ? -17.654 4.734 35.695 1.00 95.44 388 VAL A O 1
ATOM 3065 N N . LEU A 1 389 ? -16.295 5.049 33.933 1.00 95.56 389 LEU A N 1
ATOM 3066 C CA . LEU A 1 389 ? -16.092 6.488 34.072 1.00 95.56 389 LEU A CA 1
ATOM 3067 C C . LEU A 1 389 ? -16.505 7.203 32.787 1.00 95.56 389 LEU A C 1
ATOM 3069 O O . LEU A 1 389 ? -16.614 6.588 31.730 1.00 95.56 389 LEU A O 1
ATOM 3073 N N . SER A 1 390 ? -16.697 8.515 32.871 1.00 95.94 390 SER A N 1
ATOM 3074 C CA . SER A 1 390 ? -16.905 9.364 31.697 1.00 95.94 390 SER A CA 1
ATOM 3075 C C . SER A 1 390 ? -15.577 9.880 31.143 1.00 95.94 390 SER A C 1
ATOM 3077 O O . SER A 1 390 ? -14.700 10.301 31.911 1.00 95.94 390 SER A O 1
ATOM 3079 N N . SER A 1 391 ? -15.460 9.913 29.813 1.00 94.88 391 SER A N 1
ATOM 3080 C CA . SER A 1 391 ? -14.332 10.518 29.101 1.00 94.88 391 SER A CA 1
ATOM 3081 C C . SER A 1 391 ? -14.190 12.026 29.332 1.00 94.88 391 SER A C 1
ATOM 3083 O O . SER A 1 391 ? -13.084 12.539 29.193 1.00 94.88 391 SER A O 1
ATOM 3085 N N . ARG A 1 392 ? -15.252 12.746 29.744 1.00 92.00 392 ARG A N 1
ATOM 3086 C CA . ARG A 1 392 ? -15.195 14.210 29.962 1.00 92.00 392 ARG A CA 1
ATOM 3087 C C . ARG A 1 392 ? -14.088 14.629 30.927 1.00 92.00 392 ARG A C 1
ATOM 3089 O O . ARG A 1 392 ? -13.515 15.699 30.773 1.00 92.00 392 ARG A O 1
ATOM 3096 N N . ASN A 1 393 ? -13.820 13.788 31.923 1.00 89.12 393 ASN A N 1
ATOM 3097 C CA . ASN A 1 393 ? -12.859 14.058 32.993 1.00 89.12 393 ASN A CA 1
ATOM 3098 C C . ASN A 1 393 ? -11.742 13.006 33.059 1.00 89.12 393 ASN A C 1
ATOM 3100 O O . ASN A 1 393 ? -10.941 13.018 33.992 1.00 89.12 393 ASN A O 1
ATOM 3104 N N . THR A 1 394 ? -11.707 12.064 32.111 1.00 92.88 394 THR A N 1
ATOM 3105 C CA . THR A 1 394 ? -10.841 10.884 32.190 1.00 92.88 394 THR A CA 1
ATOM 3106 C C . THR A 1 394 ? -10.156 10.643 30.856 1.00 92.88 394 THR A C 1
ATOM 3108 O O . THR A 1 394 ? -10.806 10.281 29.881 1.00 92.88 394 THR A O 1
ATOM 3111 N N . SER A 1 395 ? -8.830 10.782 30.830 1.00 93.19 395 SER A N 1
ATOM 3112 C CA . SER A 1 395 ? -8.008 10.335 29.701 1.00 93.19 395 SER A CA 1
ATOM 3113 C C . SER A 1 395 ? -8.053 8.811 29.574 1.00 93.19 395 SER A C 1
ATOM 3115 O O . SER A 1 395 ? -8.139 8.103 30.581 1.00 93.19 395 SER A O 1
ATOM 3117 N N . TYR A 1 396 ? -7.999 8.289 28.354 1.00 95.75 396 TYR A N 1
ATOM 3118 C CA . TYR A 1 396 ? -8.102 6.856 28.096 1.00 95.75 396 TYR A CA 1
ATOM 3119 C C . TYR A 1 396 ? -7.315 6.440 26.854 1.00 95.75 396 TYR A C 1
ATOM 3121 O O . TYR A 1 396 ? -7.056 7.244 25.954 1.00 95.75 396 TYR A O 1
ATOM 3129 N N . VAL A 1 397 ? -6.977 5.152 26.814 1.00 97.06 397 VAL A N 1
ATOM 3130 C CA . VAL A 1 397 ? -6.483 4.460 25.620 1.00 97.06 397 VAL A CA 1
ATOM 3131 C C . VAL A 1 397 ? -7.663 3.789 24.916 1.00 97.06 397 VAL A C 1
ATOM 3133 O O . VAL A 1 397 ? -8.371 2.996 25.532 1.00 97.06 397 VAL A O 1
ATOM 3136 N N . ALA A 1 398 ? -7.899 4.077 23.640 1.00 97.56 398 ALA A N 1
ATOM 3137 C CA . ALA A 1 398 ? -8.878 3.334 22.850 1.00 97.56 398 ALA A CA 1
ATOM 3138 C C . ALA A 1 398 ? -8.228 2.072 22.276 1.00 97.56 398 ALA A C 1
ATOM 3140 O O . ALA A 1 398 ? -7.191 2.135 21.620 1.00 97.56 398 ALA A O 1
ATOM 3141 N N . ILE A 1 399 ? -8.826 0.913 22.527 1.00 97.81 399 ILE A N 1
ATOM 3142 C CA . ILE A 1 399 ? -8.354 -0.364 21.997 1.00 97.81 399 ILE A CA 1
ATOM 3143 C C . ILE A 1 399 ? -9.028 -0.599 20.647 1.00 97.81 399 ILE A C 1
ATOM 3145 O O . ILE A 1 399 ? -10.246 -0.747 20.568 1.00 97.81 399 ILE A O 1
ATOM 3149 N N . SER A 1 400 ? -8.214 -0.648 19.597 1.00 96.31 400 SER A N 1
ATOM 3150 C CA . SER A 1 400 ? -8.617 -0.942 18.227 1.00 96.31 400 SER A CA 1
ATOM 3151 C C . SER A 1 400 ? -8.287 -2.396 17.912 1.00 96.31 400 SER A C 1
ATOM 3153 O O . SER A 1 400 ? -7.125 -2.745 17.699 1.00 96.31 400 SER A O 1
ATOM 3155 N N . HIS A 1 401 ? -9.285 -3.279 17.938 1.00 93.19 401 HIS A N 1
ATOM 3156 C CA . HIS A 1 401 ? -9.057 -4.722 17.811 1.00 93.19 401 HIS A CA 1
ATOM 3157 C C . HIS A 1 401 ? -9.728 -5.359 16.599 1.00 93.19 401 HIS A C 1
ATOM 3159 O O . HIS A 1 401 ? -10.696 -4.858 16.026 1.00 93.19 401 HIS A O 1
ATOM 3165 N N . VAL A 1 402 ? -9.221 -6.522 16.213 1.00 87.81 402 VAL A N 1
ATOM 3166 C CA . VAL A 1 402 ? -9.804 -7.332 15.148 1.00 87.81 402 VAL A CA 1
ATOM 3167 C C . VAL A 1 402 ? -10.776 -8.342 15.758 1.00 87.81 402 VAL A C 1
ATOM 3169 O O . VAL A 1 402 ? -10.371 -9.260 16.463 1.00 87.81 402 VAL A O 1
ATOM 3172 N N . TRP A 1 403 ? -12.074 -8.217 15.457 1.00 85.06 403 TRP A N 1
ATOM 3173 C CA . TRP A 1 403 ? -13.096 -9.107 16.036 1.00 85.06 403 TRP A CA 1
ATOM 3174 C C . TRP A 1 403 ? -12.833 -10.584 15.751 1.00 85.06 403 TRP A C 1
ATOM 3176 O O . TRP A 1 403 ? -13.019 -11.407 16.633 1.00 85.06 403 TRP A O 1
ATOM 3186 N N . SER A 1 404 ? -12.351 -10.938 14.557 1.00 79.44 404 SER A N 1
ATOM 3187 C CA . SER A 1 404 ? -12.041 -12.335 14.216 1.00 79.44 404 SER A CA 1
ATOM 3188 C C . SER A 1 404 ? -10.940 -12.962 15.085 1.00 79.44 404 SER A C 1
ATOM 3190 O O . SER A 1 404 ? -10.720 -14.162 14.988 1.00 79.44 404 SER A O 1
ATOM 3192 N N . ASP A 1 405 ? -10.274 -12.187 15.947 1.00 83.62 405 ASP A N 1
ATOM 3193 C CA . ASP A 1 405 ? -9.313 -12.690 16.933 1.00 83.62 405 ASP A CA 1
ATOM 3194 C C . ASP A 1 405 ? -9.976 -13.078 18.274 1.00 83.62 405 ASP A C 1
ATOM 3196 O O . ASP A 1 405 ? -9.299 -13.480 19.222 1.00 83.62 405 ASP A O 1
ATOM 3200 N N . GLY A 1 406 ? -11.308 -12.983 18.366 1.00 87.44 406 GLY A N 1
ATOM 3201 C CA . GLY A 1 406 ? -12.103 -13.534 19.465 1.00 87.44 406 GLY A CA 1
ATOM 3202 C C . GLY A 1 406 ? -12.346 -12.587 20.644 1.00 87.44 406 GLY A C 1
ATOM 3203 O O . GLY A 1 406 ? -12.839 -13.041 21.677 1.00 87.44 406 GLY A O 1
ATOM 3204 N N . LEU A 1 407 ? -12.024 -11.294 20.508 1.00 90.38 407 LEU A N 1
ATOM 3205 C CA . LEU A 1 407 ? -12.262 -10.262 21.532 1.00 90.38 407 LEU A CA 1
ATOM 3206 C C . LEU A 1 407 ? -13.612 -9.531 21.402 1.00 90.38 407 LEU A C 1
ATOM 3208 O O . LEU A 1 407 ? -14.007 -8.846 22.334 1.00 90.38 407 LEU A O 1
ATOM 3212 N N . GLY A 1 408 ? -14.325 -9.665 20.285 1.00 88.69 408 GLY A N 1
ATOM 3213 C CA . GLY A 1 408 ? -15.720 -9.228 20.137 1.00 88.69 408 GLY A CA 1
ATOM 3214 C C . GLY A 1 408 ? -16.732 -10.148 20.833 1.00 88.69 408 GLY A C 1
ATOM 3215 O O . GLY A 1 408 ? -16.403 -11.267 21.235 1.00 88.69 408 GLY A O 1
ATOM 3216 N N . ASN A 1 409 ? -17.986 -9.700 20.938 1.00 89.25 409 ASN A N 1
ATOM 3217 C CA . ASN A 1 409 ? -19.112 -10.504 21.421 1.00 89.25 409 ASN A CA 1
ATOM 3218 C C . ASN A 1 409 ? -20.439 -9.970 20.825 1.00 89.25 409 ASN A C 1
ATOM 3220 O O . ASN A 1 409 ? -20.867 -8.873 21.188 1.00 89.25 409 ASN A O 1
ATOM 3224 N N . PRO A 1 410 ? -21.082 -10.691 19.884 1.00 85.19 410 PRO A N 1
ATOM 3225 C CA . PRO A 1 410 ? -22.294 -10.210 19.213 1.00 85.19 410 PRO A CA 1
ATOM 3226 C C . PRO A 1 410 ? -23.558 -10.292 20.081 1.00 85.19 410 PRO A C 1
ATOM 3228 O O . PRO A 1 410 ? -24.552 -9.639 19.759 1.00 85.19 410 PRO A O 1
ATOM 3231 N N . ASP A 1 411 ? -23.531 -11.079 21.160 1.00 85.12 411 ASP A N 1
ATOM 3232 C CA . ASP A 1 411 ? -24.727 -11.438 21.927 1.00 85.12 411 ASP A CA 1
ATOM 3233 C C . ASP A 1 411 ? -24.819 -10.707 23.269 1.00 85.12 411 ASP A C 1
ATOM 3235 O O . ASP A 1 411 ? -25.920 -10.469 23.771 1.00 85.12 411 ASP A O 1
ATOM 3239 N N . ALA A 1 412 ? -23.682 -10.308 23.843 1.00 87.12 412 ALA A N 1
ATOM 3240 C CA . ALA A 1 412 ? -23.643 -9.580 25.105 1.00 87.12 412 ALA A CA 1
ATOM 3241 C C . ALA A 1 412 ? -22.375 -8.716 25.246 1.00 87.12 412 ALA A C 1
ATOM 3243 O O . ALA A 1 412 ? -21.363 -8.953 24.595 1.00 87.12 412 ALA A O 1
ATOM 3244 N N . ASN A 1 413 ? -22.411 -7.708 26.120 1.00 91.06 413 ASN A N 1
ATOM 3245 C CA . ASN A 1 413 ? -21.275 -6.815 26.373 1.00 91.06 413 ASN A CA 1
ATOM 3246 C C . ASN A 1 413 ? -20.269 -7.438 27.354 1.00 91.06 413 ASN A C 1
ATOM 3248 O O . ASN A 1 413 ? -20.083 -6.927 28.455 1.00 91.06 413 ASN A O 1
ATOM 3252 N N . GLU A 1 414 ? -19.661 -8.568 26.977 1.00 92.25 414 GLU A N 1
ATOM 3253 C CA . GLU A 1 414 ? -18.871 -9.411 27.886 1.00 92.25 414 GLU A CA 1
ATOM 3254 C C . GLU A 1 414 ? -17.555 -9.918 27.310 1.00 92.25 414 GLU A C 1
ATOM 3256 O O . GLU A 1 414 ? -17.482 -10.259 26.130 1.00 92.25 414 GLU A O 1
ATOM 3261 N N . LEU A 1 415 ? -16.562 -10.067 28.191 1.00 93.50 415 LEU A N 1
ATOM 3262 C CA . LEU A 1 415 ? -15.238 -10.630 27.925 1.00 93.50 415 LEU A CA 1
ATOM 3263 C C . LEU A 1 415 ? -14.874 -11.674 28.988 1.00 93.50 415 LEU A C 1
ATOM 3265 O O . LEU A 1 415 ? -15.300 -11.588 30.138 1.00 93.50 415 LEU A O 1
ATOM 3269 N N . PHE A 1 416 ? -14.021 -12.637 28.639 1.00 93.94 416 PHE A N 1
ATOM 3270 C CA . PHE A 1 416 ? -13.445 -13.555 29.626 1.00 93.94 416 PHE A CA 1
ATOM 3271 C C . PHE A 1 416 ? -12.566 -12.812 30.643 1.00 93.94 416 PHE A C 1
ATOM 3273 O O . PHE A 1 416 ? -11.831 -11.889 30.281 1.00 93.94 416 PHE A O 1
ATOM 3280 N N . LYS A 1 417 ? -12.573 -13.252 31.908 1.00 92.88 417 LYS A N 1
ATOM 3281 C CA . LYS A 1 417 ? -11.777 -12.664 33.004 1.00 92.88 417 LYS A CA 1
ATOM 3282 C C . LYS A 1 417 ? -10.293 -12.501 32.654 1.00 92.88 417 LYS A C 1
ATOM 3284 O O . LYS A 1 417 ? -9.687 -11.472 32.949 1.00 92.88 417 LYS A O 1
ATOM 3289 N N . CYS A 1 418 ? -9.706 -13.483 31.971 1.00 93.69 418 CYS A N 1
ATOM 3290 C CA . CYS A 1 418 ? -8.318 -13.422 31.512 1.00 93.69 418 CYS A CA 1
ATOM 3291 C C . CYS A 1 418 ? -8.071 -12.293 30.494 1.00 93.69 418 CYS A C 1
ATOM 3293 O O . CYS A 1 418 ? -7.001 -11.691 30.503 1.00 93.69 418 CYS A O 1
ATOM 3295 N N . GLN A 1 419 ? -9.050 -11.973 29.637 1.00 94.56 419 GLN A N 1
ATOM 3296 C CA . GLN A 1 419 ? -8.922 -10.881 28.669 1.00 94.56 419 GLN A CA 1
ATOM 3297 C C . GLN A 1 419 ? -8.951 -9.528 29.377 1.00 94.56 419 GLN A C 1
ATOM 3299 O O . GLN A 1 419 ? -8.121 -8.683 29.070 1.00 94.56 419 GLN A O 1
ATOM 3304 N N . TRP A 1 420 ? -9.804 -9.337 30.387 1.00 93.44 420 TRP A N 1
ATOM 3305 C CA . TRP A 1 420 ? -9.781 -8.122 31.214 1.00 93.44 420 TRP A CA 1
ATOM 3306 C C . TRP A 1 420 ? -8.409 -7.866 31.840 1.00 93.44 420 TRP A C 1
ATOM 3308 O O . TRP A 1 420 ? -7.872 -6.762 31.736 1.00 93.44 420 TRP A O 1
ATOM 3318 N N . LEU A 1 421 ? -7.818 -8.900 32.447 1.00 92.44 421 LEU A N 1
ATOM 3319 C CA . LEU A 1 421 ? -6.476 -8.812 33.017 1.00 92.44 421 LEU A CA 1
ATOM 3320 C C . LEU A 1 421 ? -5.434 -8.511 31.940 1.00 92.44 421 LEU A C 1
ATOM 3322 O O . LEU A 1 421 ? -4.595 -7.638 32.144 1.00 92.44 421 LEU A O 1
ATOM 3326 N N . ARG A 1 422 ? -5.495 -9.189 30.792 1.00 93.94 422 ARG A N 1
ATOM 3327 C CA . ARG A 1 422 ? -4.584 -8.950 29.670 1.00 93.94 422 ARG A CA 1
ATOM 3328 C C . ARG A 1 422 ? -4.668 -7.509 29.166 1.00 93.94 422 ARG A C 1
ATOM 3330 O O . ARG A 1 422 ? -3.638 -6.853 29.070 1.00 93.94 422 ARG A O 1
ATOM 3337 N N . LEU A 1 423 ? -5.869 -7.006 28.880 1.00 95.50 423 LEU A N 1
ATOM 3338 C CA . LEU A 1 423 ? -6.077 -5.639 28.395 1.00 95.50 423 LEU A CA 1
ATOM 3339 C C . LEU A 1 423 ? -5.582 -4.606 29.411 1.00 95.50 423 LEU A C 1
ATOM 3341 O O . LEU A 1 423 ? -4.895 -3.664 29.027 1.00 95.50 423 LEU A O 1
ATOM 3345 N N . HIS A 1 424 ? -5.848 -4.823 30.703 1.00 93.88 424 HIS A N 1
ATOM 3346 C CA . HIS A 1 424 ? -5.307 -3.976 31.762 1.00 93.88 424 HIS A CA 1
ATOM 3347 C C . HIS A 1 424 ? -3.776 -3.932 31.738 1.00 93.88 424 HIS A C 1
ATOM 3349 O O . HIS A 1 424 ? -3.226 -2.839 31.707 1.00 93.88 424 HIS A O 1
ATOM 3355 N N . HIS A 1 425 ? -3.092 -5.082 31.694 1.00 93.44 425 HIS A N 1
ATOM 3356 C CA . HIS A 1 425 ? -1.624 -5.112 31.652 1.00 93.44 425 HIS A CA 1
ATOM 3357 C C . HIS A 1 425 ? -1.063 -4.440 30.396 1.00 93.44 425 HIS A C 1
ATOM 3359 O O . HIS A 1 425 ? -0.065 -3.730 30.486 1.00 93.44 425 HIS A O 1
ATOM 3365 N N . LEU A 1 426 ? -1.694 -4.638 29.233 1.00 95.56 426 LEU A N 1
ATOM 3366 C CA . LEU A 1 426 ? -1.259 -4.001 27.989 1.00 95.56 426 LEU A CA 1
ATOM 3367 C C . LEU A 1 426 ? -1.348 -2.471 28.090 1.00 95.56 426 LEU A C 1
ATOM 3369 O O . LEU A 1 426 ? -0.374 -1.769 27.832 1.00 95.56 426 LEU A O 1
ATOM 3373 N N . VAL A 1 427 ? -2.493 -1.953 28.534 1.00 95.56 427 VAL A N 1
ATOM 3374 C CA . VAL A 1 427 ? -2.706 -0.507 28.692 1.00 95.56 427 VAL A CA 1
ATOM 3375 C C . VAL A 1 427 ? -1.786 0.072 29.769 1.00 95.56 427 VAL A C 1
ATOM 3377 O O . VAL A 1 427 ? -1.180 1.118 29.562 1.00 95.56 427 VAL A O 1
ATOM 3380 N N . ASP A 1 428 ? -1.642 -0.617 30.898 1.00 93.00 428 ASP A N 1
ATOM 3381 C CA . ASP A 1 428 ? -0.791 -0.204 32.015 1.00 93.00 428 ASP A CA 1
ATOM 3382 C C . ASP A 1 428 ? 0.693 -0.128 31.616 1.00 93.00 428 ASP A C 1
ATOM 3384 O O . ASP A 1 428 ? 1.365 0.862 31.906 1.00 93.00 428 ASP A O 1
ATOM 3388 N N . ASN A 1 429 ? 1.191 -1.123 30.873 1.00 93.75 429 ASN A N 1
ATOM 3389 C CA . ASN A 1 429 ? 2.544 -1.102 30.310 1.00 93.75 429 ASN A CA 1
ATOM 3390 C C . ASN A 1 429 ? 2.732 0.065 29.338 1.00 93.75 429 ASN A C 1
ATOM 3392 O O . ASN A 1 429 ? 3.683 0.828 29.492 1.00 93.75 429 ASN A O 1
ATOM 3396 N N . LEU A 1 430 ? 1.807 0.245 28.391 1.00 94.50 430 LEU A N 1
ATOM 3397 C CA . LEU A 1 430 ? 1.890 1.313 27.395 1.00 94.50 430 LEU A CA 1
ATOM 3398 C C . LEU A 1 430 ? 1.934 2.705 28.047 1.00 94.50 430 LEU A C 1
ATOM 3400 O O . LEU A 1 430 ? 2.752 3.547 27.672 1.00 94.50 430 LEU A O 1
ATOM 3404 N N . VAL A 1 431 ? 1.081 2.944 29.048 1.00 91.88 431 VAL A N 1
ATOM 3405 C CA . VAL A 1 431 ? 1.024 4.214 29.791 1.00 91.88 431 VAL A CA 1
ATOM 3406 C C . VAL A 1 431 ? 2.325 4.462 30.559 1.00 91.88 431 VAL A C 1
ATOM 3408 O O . VAL A 1 431 ? 2.848 5.581 30.517 1.00 91.88 431 VAL A O 1
ATOM 3411 N N . ARG A 1 432 ? 2.879 3.429 31.213 1.00 89.31 432 ARG A N 1
ATOM 3412 C CA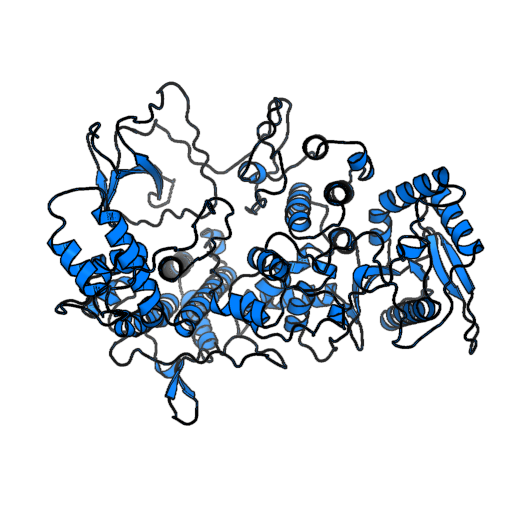 . ARG A 1 432 ? 4.167 3.514 31.923 1.00 89.31 432 ARG A CA 1
ATOM 3413 C C . ARG A 1 432 ? 5.333 3.813 30.988 1.00 89.31 432 ARG A C 1
ATOM 3415 O O . ARG A 1 432 ? 6.108 4.725 31.267 1.00 89.31 432 ARG A O 1
ATOM 3422 N N . GLU A 1 433 ? 5.456 3.067 29.893 1.00 87.94 433 GLU A N 1
ATOM 3423 C CA . GLU A 1 433 ? 6.527 3.244 28.902 1.00 87.94 433 GLU A CA 1
ATOM 3424 C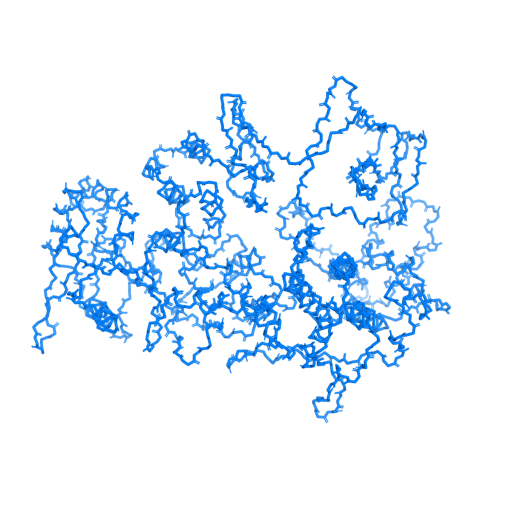 C . GLU A 1 433 ? 6.465 4.631 28.253 1.00 87.94 433 GLU A C 1
ATOM 3426 O O . GLU A 1 433 ? 7.493 5.277 28.051 1.00 87.94 433 GLU A O 1
ATOM 3431 N N . SER A 1 434 ? 5.251 5.143 28.040 1.00 84.75 434 SER A N 1
ATOM 3432 C CA . SER A 1 434 ? 5.013 6.493 27.520 1.00 84.75 434 SER A CA 1
ATOM 3433 C C . SER A 1 434 ? 5.189 7.607 28.564 1.00 84.75 434 SER A C 1
ATOM 3435 O O . SER A 1 434 ? 4.988 8.778 28.242 1.00 84.75 434 SER A O 1
ATOM 3437 N N . LYS A 1 435 ? 5.548 7.271 29.815 1.00 82.06 435 LYS A N 1
ATOM 3438 C CA . LYS A 1 435 ? 5.747 8.202 30.945 1.00 82.06 435 LYS A CA 1
ATOM 3439 C C . LYS A 1 435 ? 4.556 9.137 31.194 1.00 82.06 435 LYS A C 1
ATOM 3441 O O . LYS A 1 435 ? 4.737 10.288 31.595 1.00 82.06 435 LYS A O 1
ATOM 3446 N N . LEU A 1 436 ? 3.333 8.667 30.947 1.00 70.81 436 LEU A N 1
ATOM 3447 C CA . LEU A 1 436 ? 2.141 9.488 31.138 1.00 70.81 436 LEU A CA 1
ATOM 3448 C C . LEU A 1 436 ? 1.695 9.498 32.613 1.00 70.81 436 LEU A C 1
ATOM 3450 O O . LEU A 1 436 ? 1.695 8.452 33.259 1.00 70.81 436 LEU A O 1
ATOM 3454 N N . PRO A 1 437 ? 1.243 10.649 33.149 1.00 59.28 437 PRO A N 1
ATOM 3455 C CA . PRO A 1 437 ? 0.824 10.800 34.548 1.00 59.28 437 PRO A CA 1
ATOM 3456 C C . PRO A 1 437 ? -0.554 10.178 34.875 1.00 59.28 437 PRO A C 1
ATOM 3458 O O . PRO A 1 437 ? -1.170 10.528 35.879 1.00 59.28 437 PRO A O 1
ATOM 3461 N N . THR A 1 438 ? -1.093 9.303 34.022 1.00 60.34 438 THR A N 1
ATOM 3462 C CA . THR A 1 438 ? -2.515 8.909 34.010 1.00 60.34 438 THR A CA 1
ATOM 3463 C C . THR A 1 438 ? -2.791 7.507 34.555 1.00 60.34 438 THR A C 1
ATOM 3465 O O . THR A 1 438 ? -1.928 6.636 34.544 1.00 60.34 438 THR A O 1
ATOM 3468 N N . SER A 1 439 ? -4.041 7.272 34.981 1.00 74.56 439 SER A N 1
ATOM 3469 C CA . SER A 1 439 ? -4.551 5.932 35.307 1.00 74.56 439 SER A CA 1
ATOM 3470 C C . SER A 1 439 ? -4.680 5.052 34.064 1.00 74.56 439 SER A C 1
ATOM 3472 O O . SER A 1 439 ? -5.011 5.567 33.000 1.00 74.56 439 SER A O 1
ATOM 3474 N N . SER A 1 440 ? -4.542 3.735 34.223 1.00 86.31 440 SER A N 1
ATOM 3475 C CA . SER A 1 440 ? -4.665 2.707 33.171 1.00 86.31 440 SER A CA 1
ATOM 3476 C C . SER A 1 440 ? -6.129 2.467 32.757 1.00 86.31 440 SER A C 1
ATOM 3478 O O . SER A 1 440 ? -6.686 1.381 32.940 1.00 86.31 440 SER A O 1
ATOM 3480 N N . THR A 1 441 ? -6.779 3.529 32.275 1.00 95.19 441 THR A N 1
ATOM 3481 C CA . THR A 1 441 ? -8.153 3.574 31.760 1.00 95.19 441 THR A CA 1
ATOM 3482 C C . THR A 1 441 ? -8.185 3.337 30.259 1.00 95.19 441 THR A C 1
ATOM 3484 O O . THR A 1 441 ? -7.334 3.838 29.523 1.00 95.19 441 THR A O 1
ATOM 3487 N N . PHE A 1 442 ? -9.187 2.599 29.786 1.00 97.06 442 PHE A N 1
ATOM 3488 C CA . PHE A 1 442 ? -9.307 2.269 28.371 1.00 97.06 442 PHE A CA 1
ATOM 3489 C C . PHE A 1 442 ? -10.748 2.187 27.880 1.00 97.06 442 PHE A C 1
ATOM 3491 O O . PHE A 1 442 ? -11.686 2.031 28.657 1.00 97.06 442 PHE A O 1
ATOM 3498 N N . TRP A 1 443 ? -10.915 2.279 26.568 1.00 97.50 443 TRP A N 1
ATOM 3499 C CA . TRP A 1 443 ? -12.171 2.066 25.862 1.00 97.50 443 TRP A CA 1
ATOM 3500 C C . TRP A 1 443 ? -12.037 0.840 24.956 1.00 97.50 443 TRP A C 1
ATOM 3502 O O . TRP A 1 443 ? -10.996 0.656 24.328 1.00 97.50 443 TRP A O 1
ATOM 3512 N N . ILE A 1 444 ? -13.074 0.008 24.881 1.00 96.44 444 ILE A N 1
ATOM 3513 C CA . ILE A 1 444 ? -13.171 -1.094 23.915 1.00 96.44 444 ILE A CA 1
ATOM 3514 C C . ILE A 1 444 ? -14.627 -1.253 23.480 1.00 96.44 444 ILE A C 1
ATOM 3516 O O . ILE A 1 444 ? -15.538 -1.272 24.314 1.00 96.44 444 ILE A O 1
ATOM 3520 N N . ASP A 1 445 ? -14.844 -1.386 22.176 1.00 94.25 445 ASP A N 1
ATOM 3521 C CA . ASP A 1 445 ? -16.172 -1.423 21.555 1.00 94.25 445 ASP A CA 1
ATOM 3522 C C . ASP A 1 445 ? -17.084 -2.510 22.144 1.00 94.25 445 ASP A C 1
ATOM 3524 O O . ASP A 1 445 ? -18.263 -2.283 22.396 1.00 94.25 445 ASP A O 1
ATOM 3528 N N . THR A 1 446 ? -16.516 -3.668 22.461 1.00 93.56 446 THR A N 1
ATOM 3529 C CA . THR A 1 446 ? -17.229 -4.860 22.928 1.00 93.56 446 THR A CA 1
ATOM 3530 C C . THR A 1 446 ? -17.979 -4.609 24.231 1.00 93.56 446 THR A C 1
ATOM 3532 O O . THR A 1 446 ? -19.033 -5.195 24.472 1.00 93.56 446 THR A O 1
ATOM 3535 N N . ILE A 1 447 ? -17.475 -3.701 25.066 1.00 94.81 447 ILE A N 1
ATOM 3536 C CA . ILE A 1 447 ? -18.103 -3.334 26.336 1.00 94.81 447 ILE A CA 1
ATOM 3537 C C . ILE A 1 447 ? -18.835 -1.995 26.221 1.00 94.81 447 ILE A C 1
ATOM 3539 O O . ILE A 1 447 ? -19.938 -1.850 26.746 1.00 94.81 447 ILE A O 1
ATOM 3543 N N . CYS A 1 448 ? -18.232 -1.019 25.541 1.00 95.56 448 CYS A N 1
ATOM 3544 C CA . CYS A 1 448 ? -18.722 0.356 25.510 1.00 95.56 448 CYS A CA 1
ATOM 3545 C C . CYS A 1 448 ? -19.815 0.612 24.459 1.00 95.56 448 CYS A C 1
ATOM 3547 O O . CYS A 1 448 ? -20.470 1.651 24.527 1.00 95.56 448 CYS A O 1
ATOM 3549 N N . VAL A 1 449 ? -20.040 -0.309 23.515 1.00 93.50 449 VAL A N 1
ATOM 3550 C CA . VAL A 1 449 ? -21.113 -0.237 22.510 1.00 93.50 449 VAL A CA 1
ATOM 3551 C C . VAL A 1 449 ? -22.189 -1.274 22.845 1.00 93.50 449 VAL A C 1
ATOM 3553 O O . VAL A 1 449 ? -21.962 -2.470 22.649 1.00 93.50 449 VAL A O 1
ATOM 3556 N N . PRO A 1 450 ? -23.379 -0.868 23.327 1.00 91.25 450 PRO A N 1
ATOM 3557 C CA . PRO A 1 450 ? -24.426 -1.804 23.718 1.00 91.25 450 PRO A CA 1
ATOM 3558 C C . PRO A 1 450 ? -24.814 -2.791 22.608 1.00 91.25 450 PRO A C 1
ATOM 3560 O O . PRO A 1 450 ? -24.928 -2.443 21.425 1.00 91.25 450 PRO A O 1
ATOM 3563 N N . VAL A 1 451 ? -25.063 -4.043 22.995 1.00 86.31 451 VAL A N 1
ATOM 3564 C CA . VAL A 1 451 ? -25.686 -5.020 22.095 1.00 86.31 451 VAL A CA 1
ATOM 3565 C C . VAL A 1 451 ? -27.170 -4.680 21.955 1.00 86.31 451 VAL A C 1
ATOM 3567 O O . VAL A 1 451 ? -27.897 -4.581 22.943 1.00 86.31 451 VAL A O 1
ATOM 3570 N N . GLY A 1 452 ? -27.642 -4.525 20.717 1.00 70.12 452 GLY A N 1
ATOM 3571 C CA . GLY A 1 452 ? -29.021 -4.125 20.401 1.00 70.12 452 GLY A CA 1
ATOM 3572 C C . GLY A 1 452 ? -30.089 -5.207 20.626 1.00 70.12 452 GLY A C 1
ATOM 3573 O O . GLY A 1 452 ? -31.157 -5.122 20.032 1.00 70.12 452 GLY A O 1
ATOM 3574 N N . ARG A 1 453 ? -29.811 -6.249 21.423 1.00 66.06 453 ARG A N 1
ATOM 3575 C CA . ARG A 1 453 ? -30.719 -7.370 21.740 1.00 66.06 453 ARG A CA 1
ATOM 3576 C C . ARG A 1 453 ? -30.869 -7.506 23.271 1.00 66.06 453 ARG A C 1
ATOM 3578 O O . ARG A 1 453 ? -29.923 -7.242 24.018 1.00 66.06 453 ARG A O 1
ATOM 3585 N N . GLY A 1 454 ? -32.055 -7.883 23.774 1.00 62.06 454 GLY A N 1
ATOM 3586 C CA . GLY A 1 454 ? -32.296 -8.163 25.207 1.00 62.06 454 GLY A CA 1
ATOM 3587 C C . GLY A 1 454 ? -33.679 -7.749 25.744 1.00 62.06 454 GLY A C 1
ATOM 3588 O O . GLY A 1 454 ? -34.554 -7.362 24.980 1.00 62.06 454 GLY A O 1
ATOM 3589 N N . ARG A 1 455 ? -33.887 -7.810 27.075 1.00 52.94 455 ARG A N 1
ATOM 3590 C CA . ARG A 1 455 ? -35.190 -7.494 27.721 1.00 52.94 455 ARG A CA 1
ATOM 3591 C C . ARG A 1 455 ? -35.693 -6.059 27.480 1.00 52.94 455 ARG A C 1
ATOM 3593 O O . ARG A 1 455 ? -36.896 -5.855 27.525 1.00 52.94 455 ARG A O 1
ATOM 3600 N N . ASP A 1 456 ? -34.799 -5.109 27.198 1.00 65.88 456 ASP A N 1
ATOM 3601 C CA . ASP A 1 456 ? -35.118 -3.711 26.860 1.00 65.88 456 ASP A CA 1
ATOM 3602 C C . ASP A 1 456 ? -34.503 -3.350 25.496 1.00 65.88 456 ASP A C 1
ATOM 3604 O O . ASP A 1 456 ? -33.481 -2.669 25.383 1.00 65.88 456 ASP A O 1
ATOM 3608 N N . THR A 1 457 ? -35.050 -3.963 24.443 1.00 74.88 457 THR A N 1
ATOM 3609 C CA . THR A 1 457 ? -34.464 -3.920 23.092 1.00 74.88 457 THR A CA 1
ATOM 3610 C C . THR A 1 457 ? -34.490 -2.508 22.491 1.00 74.88 457 THR A C 1
ATOM 3612 O O . THR A 1 457 ? -33.548 -2.141 21.793 1.00 74.88 457 THR A O 1
ATOM 3615 N N . SER A 1 458 ? -35.516 -1.696 22.771 1.00 83.19 458 SER A N 1
ATOM 3616 C CA . SER A 1 458 ? -35.655 -0.346 22.205 1.00 83.19 458 SER A CA 1
ATOM 3617 C C . SER A 1 458 ? -34.592 0.619 22.721 1.00 83.19 458 SER A C 1
ATOM 3619 O O . SER A 1 458 ? -33.877 1.206 21.911 1.00 83.19 458 SER A O 1
ATOM 3621 N N . LEU A 1 459 ? -34.425 0.728 24.045 1.00 85.19 459 LEU A N 1
ATOM 3622 C CA . LEU A 1 459 ? -33.431 1.628 24.635 1.00 85.19 459 LEU A CA 1
ATOM 3623 C C . LEU A 1 459 ? -32.009 1.198 24.260 1.00 85.19 459 LEU A C 1
ATOM 3625 O O . LEU A 1 459 ? -31.173 2.021 23.901 1.00 85.19 459 LEU A O 1
ATOM 3629 N N . ARG A 1 460 ? -31.717 -0.108 24.296 1.00 83.38 460 ARG A N 1
ATOM 3630 C CA . ARG A 1 460 ? -30.389 -0.615 23.916 1.00 83.38 460 ARG A CA 1
ATOM 3631 C C . ARG A 1 460 ? -30.050 -0.345 22.459 1.00 83.38 460 ARG A C 1
ATOM 3633 O O . ARG A 1 460 ? -28.890 -0.076 22.161 1.00 83.38 460 ARG A O 1
ATOM 3640 N N . LYS A 1 461 ? -31.036 -0.426 21.563 1.00 86.75 461 LYS A N 1
ATOM 3641 C CA . LYS A 1 461 ? -30.849 -0.091 20.151 1.00 86.75 461 LYS A CA 1
ATOM 3642 C C . LYS A 1 461 ? -30.528 1.394 19.985 1.00 86.75 461 LYS A C 1
ATOM 3644 O O . LYS A 1 461 ? -29.532 1.712 19.351 1.00 86.75 461 LYS A O 1
ATOM 3649 N N . GLU A 1 462 ? -31.284 2.274 20.636 1.00 89.88 462 GLU A N 1
ATOM 3650 C CA . GLU A 1 462 ? -31.014 3.716 20.620 1.00 89.88 462 GLU A CA 1
ATOM 3651 C C . GLU A 1 462 ? -29.607 4.041 21.150 1.00 89.88 462 GLU A C 1
ATOM 3653 O O . GLU A 1 462 ? -28.838 4.745 20.501 1.00 89.88 462 GLU A O 1
ATOM 3658 N N . LEU A 1 463 ? -29.215 3.462 22.288 1.00 92.19 463 LEU A N 1
ATOM 3659 C CA . LEU A 1 463 ? -27.888 3.694 22.869 1.00 92.19 463 LEU A CA 1
ATOM 3660 C C . LEU A 1 463 ? -26.752 3.093 22.036 1.00 92.19 463 LEU A C 1
ATOM 3662 O O . LEU A 1 463 ? -25.649 3.640 22.023 1.00 92.19 463 LEU A O 1
ATOM 3666 N N . ARG A 1 464 ? -27.004 1.991 21.322 1.00 90.88 464 ARG A N 1
ATOM 3667 C CA . ARG A 1 464 ? -26.071 1.460 20.324 1.00 90.88 464 ARG A CA 1
ATOM 3668 C C . ARG A 1 464 ? -25.882 2.452 19.182 1.00 90.88 464 ARG A C 1
ATOM 3670 O O . ARG A 1 464 ? -24.743 2.696 18.792 1.00 90.88 464 ARG A O 1
ATOM 3677 N N . ASP A 1 465 ? -26.966 3.033 18.679 1.00 88.81 465 ASP A N 1
ATOM 3678 C CA . ASP A 1 465 ? -26.907 3.996 17.581 1.00 88.81 465 ASP A CA 1
ATOM 3679 C C . ASP A 1 465 ? -26.151 5.264 18.001 1.00 88.81 465 ASP A C 1
ATOM 3681 O O . ASP A 1 465 ? -25.294 5.736 17.250 1.00 88.81 465 ASP A O 1
ATOM 3685 N N . VAL A 1 466 ? -26.379 5.742 19.234 1.00 91.38 466 VAL A N 1
ATOM 3686 C CA . VAL A 1 466 ? -25.615 6.837 19.862 1.00 91.38 466 VAL A CA 1
ATOM 3687 C C . VAL A 1 466 ? -24.129 6.492 19.961 1.00 91.38 466 VAL A C 1
ATOM 3689 O O . VAL A 1 466 ? -23.287 7.308 19.588 1.00 91.38 466 VAL A O 1
ATOM 3692 N N . ALA A 1 467 ? -23.785 5.292 20.435 1.00 92.31 467 ALA A N 1
ATOM 3693 C CA . ALA A 1 467 ? -22.392 4.868 20.559 1.00 92.31 467 ALA A CA 1
ATOM 3694 C C . ALA A 1 467 ? -21.691 4.776 19.190 1.00 92.31 467 ALA A C 1
ATOM 3696 O O . ALA A 1 467 ? -20.557 5.232 19.059 1.00 92.31 467 ALA A O 1
ATOM 3697 N N . ILE A 1 468 ? -22.372 4.251 18.164 1.00 88.88 468 ILE A N 1
ATOM 3698 C CA . ILE A 1 468 ? -21.848 4.175 16.791 1.00 88.88 468 ILE A CA 1
ATOM 3699 C C . ILE A 1 468 ? -21.660 5.578 16.194 1.00 88.88 468 ILE A C 1
ATOM 3701 O O . ILE A 1 468 ? -20.606 5.857 15.628 1.00 88.88 468 ILE A O 1
ATOM 3705 N N . GLU A 1 469 ? -22.624 6.487 16.367 1.00 89.06 469 GLU A N 1
ATOM 3706 C CA . GLU A 1 469 ? -22.505 7.880 15.899 1.00 89.06 469 GLU A CA 1
ATOM 3707 C C . GLU A 1 469 ? -21.319 8.598 16.579 1.00 89.06 469 GLU A C 1
ATOM 3709 O O . GLU A 1 469 ? -20.641 9.424 15.968 1.00 89.06 469 GLU A O 1
ATOM 3714 N N . ARG A 1 470 ? -21.005 8.227 17.827 1.00 90.50 470 ARG A N 1
ATOM 3715 C CA . ARG A 1 470 ? -19.863 8.731 18.608 1.00 90.50 470 ARG A CA 1
ATOM 3716 C C . ARG A 1 470 ? -18.539 8.023 18.329 1.00 90.50 470 ARG A C 1
ATOM 3718 O O . ARG A 1 470 ? -17.532 8.398 18.935 1.00 90.50 470 ARG A O 1
ATOM 3725 N N . MET A 1 471 ? -18.480 7.031 17.439 1.00 90.25 471 MET A N 1
ATOM 3726 C CA . MET A 1 471 ? -17.230 6.311 17.163 1.00 90.25 471 MET A CA 1
ATOM 3727 C C . MET A 1 471 ? -16.123 7.275 16.739 1.00 90.25 471 MET A C 1
ATOM 3729 O O . MET A 1 471 ? -15.000 7.164 17.222 1.00 90.25 471 MET A O 1
ATOM 3733 N N . ARG A 1 472 ? -16.422 8.266 15.888 1.00 89.50 472 ARG A N 1
ATOM 3734 C CA . ARG A 1 472 ? -15.428 9.263 15.451 1.00 89.50 472 ARG A CA 1
ATOM 3735 C C . ARG A 1 472 ? -14.797 9.994 16.622 1.00 89.50 472 ARG A C 1
ATOM 3737 O O . ARG A 1 472 ? -13.574 10.044 16.737 1.00 89.50 472 ARG A O 1
ATOM 3744 N N . ASP A 1 473 ? -15.643 10.520 17.495 1.00 92.12 473 ASP A N 1
ATOM 3745 C CA . ASP A 1 473 ? -15.225 11.237 18.693 1.00 92.12 473 ASP A CA 1
ATOM 3746 C C . ASP A 1 473 ? -14.429 10.330 19.633 1.00 92.12 473 ASP A C 1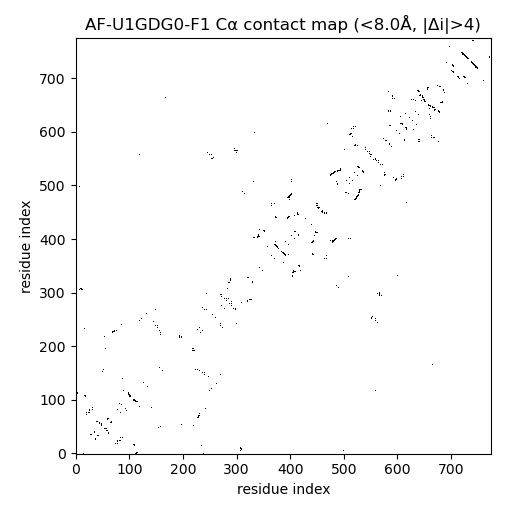
ATOM 3748 O O . ASP A 1 473 ? -13.426 10.757 20.192 1.00 92.12 473 ASP A O 1
ATOM 3752 N N . THR A 1 474 ? -14.829 9.065 19.754 1.00 95.25 474 THR A N 1
ATOM 3753 C CA . THR A 1 474 ? -14.190 8.083 20.635 1.00 95.25 474 THR A CA 1
ATOM 3754 C C . THR A 1 474 ? -12.716 7.875 20.310 1.00 95.25 474 THR A C 1
ATOM 3756 O O . THR A 1 474 ? -11.891 7.901 21.220 1.00 95.25 474 THR A O 1
ATOM 3759 N N . TYR A 1 475 ? -12.357 7.689 19.041 1.00 95.44 475 TYR A N 1
ATOM 3760 C CA . TYR A 1 475 ? -10.952 7.484 18.667 1.00 95.44 475 TYR A CA 1
ATOM 3761 C C . TYR A 1 475 ? -10.191 8.806 18.540 1.00 95.44 475 TYR A C 1
ATOM 3763 O O . TYR A 1 475 ? -9.011 8.859 18.870 1.00 95.44 475 TYR A O 1
ATOM 3771 N N . ARG A 1 476 ? -10.868 9.891 18.137 1.00 93.12 476 ARG A N 1
ATOM 3772 C CA . ARG A 1 476 ? -10.261 11.227 18.028 1.00 93.12 476 ARG A CA 1
ATOM 3773 C C . ARG A 1 476 ? -9.889 11.822 19.388 1.00 93.12 476 ARG A C 1
ATOM 3775 O O . ARG A 1 476 ? -8.882 12.506 19.491 1.00 93.12 476 ARG A O 1
ATOM 3782 N N . GLN A 1 477 ? -10.720 11.611 20.410 1.00 94.38 477 GLN A N 1
ATOM 3783 C CA . GLN A 1 477 ? -10.501 12.127 21.768 1.00 94.38 477 GLN A CA 1
ATOM 3784 C C . GLN A 1 477 ? -9.650 11.186 22.631 1.00 94.38 477 GLN A C 1
ATOM 3786 O O . GLN A 1 477 ? -9.253 11.560 23.736 1.00 94.38 477 GLN A O 1
ATOM 3791 N N . ALA A 1 478 ? -9.378 9.966 22.156 1.00 94.88 478 ALA A N 1
ATOM 3792 C CA . ALA A 1 478 ? -8.495 9.046 22.851 1.00 94.88 478 ALA A CA 1
ATOM 3793 C C . ALA A 1 478 ? -7.082 9.627 22.910 1.00 94.88 478 ALA A C 1
ATOM 3795 O O . ALA A 1 478 ? -6.568 10.155 21.926 1.00 94.88 478 ALA A O 1
ATOM 3796 N N . ARG A 1 479 ? -6.416 9.472 24.056 1.00 93.50 479 ARG A N 1
ATOM 3797 C CA . ARG A 1 479 ? -5.023 9.913 24.199 1.00 93.50 479 ARG A CA 1
ATOM 3798 C C . ARG A 1 479 ? -4.086 9.085 23.324 1.00 93.50 479 ARG A C 1
ATOM 3800 O O . ARG A 1 479 ? -3.080 9.595 22.848 1.00 93.50 479 ARG A O 1
ATOM 3807 N N . MET A 1 480 ? -4.402 7.802 23.182 1.00 94.38 480 MET A N 1
ATOM 3808 C CA . MET A 1 480 ? -3.690 6.830 22.359 1.00 94.38 480 MET A CA 1
ATOM 3809 C C . MET A 1 480 ? -4.690 5.816 21.814 1.00 94.38 480 MET A C 1
ATOM 3811 O O . MET A 1 480 ? -5.640 5.446 22.510 1.00 94.38 480 MET A O 1
ATOM 3815 N N . VAL A 1 481 ? -4.429 5.312 20.613 1.00 96.31 481 VAL A N 1
ATOM 3816 C CA . VAL A 1 481 ? -5.094 4.140 20.048 1.00 96.31 481 VAL A CA 1
ATOM 3817 C C . VAL A 1 481 ? -4.121 2.967 20.056 1.00 96.31 481 VAL A C 1
ATOM 3819 O O . VAL A 1 481 ? -3.027 3.058 19.507 1.00 96.31 481 VAL A O 1
ATOM 3822 N N . LEU A 1 482 ? -4.515 1.860 20.684 1.00 97.50 482 LEU A N 1
ATOM 3823 C CA . LEU A 1 482 ? -3.731 0.628 20.741 1.00 97.50 482 LEU A CA 1
ATOM 3824 C C . LEU A 1 482 ? -4.314 -0.412 19.779 1.00 97.50 482 LEU A C 1
ATOM 3826 O O . LEU A 1 482 ? -5.416 -0.911 20.004 1.00 97.50 482 LEU A O 1
ATOM 3830 N N . ILE A 1 483 ? -3.559 -0.762 18.739 1.00 97.06 483 ILE A N 1
ATOM 3831 C CA . ILE A 1 483 ? -3.919 -1.783 17.754 1.00 97.06 483 ILE A CA 1
ATOM 3832 C C . ILE A 1 483 ? -3.627 -3.179 18.309 1.00 97.06 483 ILE A C 1
ATOM 3834 O O . ILE A 1 483 ? -2.483 -3.502 18.647 1.00 97.06 483 ILE A O 1
ATOM 3838 N N . LEU A 1 484 ? -4.664 -4.019 18.325 1.00 95.62 484 LEU A N 1
ATOM 3839 C CA . LEU A 1 484 ? -4.613 -5.448 18.622 1.00 95.62 484 LEU A CA 1
ATOM 3840 C C . LEU A 1 484 ? -5.096 -6.261 17.401 1.00 95.62 484 LEU A C 1
ATOM 3842 O O . LEU A 1 484 ? -6.279 -6.565 17.262 1.00 95.62 484 LEU A O 1
ATOM 3846 N N . ASP A 1 485 ? -4.156 -6.632 16.536 1.00 92.25 485 ASP A N 1
ATOM 3847 C CA . ASP A 1 485 ? -4.273 -7.650 15.482 1.00 92.25 485 ASP A CA 1
ATOM 3848 C C . ASP A 1 485 ? -3.311 -8.852 15.616 1.00 92.25 485 ASP A C 1
ATOM 3850 O O . ASP A 1 485 ? -2.092 -8.677 15.544 1.00 92.25 485 ASP A O 1
ATOM 3854 N N . SER A 1 486 ? -3.848 -10.068 15.769 1.00 87.62 486 SER A N 1
ATOM 3855 C CA . SER A 1 486 ? -3.101 -11.319 15.997 1.00 87.62 486 SER A CA 1
ATOM 3856 C C . SER A 1 486 ? -1.996 -11.604 14.980 1.00 87.62 486 SER A C 1
ATOM 3858 O O . SER A 1 486 ? -1.021 -12.270 15.323 1.00 87.62 486 SER A O 1
ATOM 3860 N N . SER A 1 487 ? -2.092 -11.073 13.759 1.00 85.94 487 SER A N 1
ATOM 3861 C CA . SER A 1 487 ? -1.037 -11.182 12.741 1.00 85.94 487 SER A CA 1
ATOM 3862 C C . SER A 1 487 ? 0.243 -10.410 13.093 1.00 85.94 487 SER A C 1
ATOM 3864 O O . SER A 1 487 ? 1.299 -10.698 12.533 1.00 85.94 487 SER A O 1
ATOM 3866 N N . LEU A 1 488 ? 0.174 -9.472 14.045 1.00 91.25 488 LEU A N 1
ATOM 3867 C CA . LEU A 1 488 ? 1.306 -8.683 14.537 1.00 91.25 488 LEU A CA 1
ATOM 3868 C C . LEU A 1 488 ? 1.948 -9.273 15.806 1.00 91.25 488 LEU A C 1
ATOM 3870 O O . LEU A 1 488 ? 3.087 -8.937 16.121 1.00 91.25 488 LEU A O 1
ATOM 3874 N N . TRP A 1 489 ? 1.265 -10.173 16.529 1.00 86.75 489 TRP A N 1
ATOM 3875 C CA . TRP A 1 489 ? 1.800 -10.792 17.757 1.00 86.75 489 TRP A CA 1
ATOM 3876 C C . TRP A 1 489 ? 3.107 -11.562 17.556 1.00 86.75 489 TRP A C 1
ATOM 3878 O O . TRP A 1 489 ? 3.892 -11.576 18.498 1.00 86.75 489 TRP A O 1
ATOM 3888 N N . PRO A 1 490 ? 3.355 -12.257 16.427 1.00 87.19 490 PRO A N 1
ATOM 3889 C CA . PRO A 1 490 ? 4.606 -12.990 16.251 1.00 87.19 490 PRO A CA 1
ATOM 3890 C C . PRO A 1 490 ? 5.819 -12.076 16.056 1.00 87.19 490 PRO A C 1
ATOM 3892 O O . PRO A 1 490 ? 6.946 -12.542 16.197 1.00 87.19 490 PRO A O 1
ATOM 3895 N N . LEU A 1 491 ? 5.597 -10.803 15.713 1.00 90.62 491 LEU A N 1
ATOM 3896 C CA . LEU A 1 491 ? 6.659 -9.863 15.364 1.00 90.62 491 LEU A CA 1
ATOM 3897 C C . LEU A 1 491 ? 7.418 -9.424 16.616 1.00 90.62 491 LEU A C 1
ATOM 3899 O O . LEU A 1 491 ? 6.819 -9.281 17.679 1.00 90.62 491 LEU A O 1
ATOM 3903 N N . THR A 1 492 ? 8.721 -9.191 16.497 1.00 91.62 492 THR A N 1
ATOM 3904 C CA . THR A 1 492 ? 9.580 -8.758 17.609 1.00 91.62 492 THR A CA 1
ATOM 3905 C C . THR A 1 492 ? 10.227 -7.414 17.312 1.00 91.62 492 THR A C 1
ATOM 3907 O O . THR A 1 492 ? 10.257 -6.963 16.165 1.00 91.62 492 THR A O 1
ATOM 3910 N N . SER A 1 493 ? 10.757 -6.778 18.351 1.00 90.69 493 SER A N 1
ATOM 3911 C CA . SER A 1 493 ? 11.480 -5.509 18.249 1.00 90.69 493 SER A CA 1
ATOM 3912 C C . SER A 1 493 ? 12.816 -5.607 17.495 1.00 90.69 493 SER A C 1
ATOM 3914 O O . SER A 1 493 ? 13.312 -4.587 17.025 1.00 90.69 493 SER A O 1
ATOM 3916 N N . ASP A 1 494 ? 13.359 -6.817 17.308 1.00 89.12 494 ASP A N 1
ATOM 3917 C CA . ASP A 1 494 ? 14.573 -7.078 16.512 1.00 89.12 494 ASP A CA 1
ATOM 3918 C C . ASP A 1 494 ? 14.356 -6.906 14.995 1.00 89.12 494 ASP A C 1
ATOM 3920 O O . ASP A 1 494 ? 15.309 -6.841 14.215 1.00 89.12 494 ASP A O 1
ATOM 3924 N N . MET A 1 495 ? 13.097 -6.853 14.556 1.00 89.81 495 MET A N 1
ATOM 3925 C CA . MET A 1 495 ? 12.725 -6.687 13.156 1.00 89.81 495 MET A CA 1
ATOM 3926 C C . MET A 1 495 ? 13.068 -5.286 12.636 1.00 89.81 495 MET A C 1
ATOM 3928 O O . MET A 1 495 ? 12.923 -4.285 13.333 1.00 89.81 495 MET A O 1
ATOM 3932 N N . THR A 1 496 ? 13.458 -5.193 11.362 1.00 91.12 496 THR A N 1
ATOM 3933 C CA . THR A 1 496 ? 13.688 -3.885 10.732 1.00 91.12 496 THR A CA 1
ATOM 3934 C C . THR A 1 496 ? 12.384 -3.098 10.558 1.00 91.12 496 THR A C 1
ATOM 3936 O O . THR A 1 496 ? 11.337 -3.672 10.252 1.00 91.12 496 THR A O 1
ATOM 3939 N N . ASP A 1 497 ? 12.463 -1.766 10.656 1.00 92.19 497 ASP A N 1
ATOM 3940 C CA . ASP A 1 497 ? 11.327 -0.854 10.436 1.00 92.19 497 ASP A CA 1
ATOM 3941 C C . ASP A 1 497 ? 10.627 -1.113 9.080 1.00 92.19 497 ASP A C 1
ATOM 3943 O O . ASP A 1 497 ? 9.399 -1.081 8.980 1.00 92.19 497 ASP A O 1
ATOM 3947 N N . LEU A 1 498 ? 11.403 -1.424 8.033 1.00 89.81 498 LEU A N 1
ATOM 3948 C CA . LEU A 1 498 ? 10.886 -1.725 6.696 1.00 89.81 498 LEU A CA 1
ATOM 3949 C C . LEU A 1 498 ? 10.130 -3.061 6.648 1.00 89.81 498 LEU A C 1
ATOM 3951 O O . LEU A 1 498 ? 9.047 -3.138 6.067 1.00 89.81 498 LEU A O 1
ATOM 3955 N N . GLU A 1 499 ? 10.683 -4.113 7.257 1.00 90.38 499 GLU A N 1
ATOM 3956 C CA . GLU A 1 499 ? 10.013 -5.414 7.318 1.00 90.38 499 GLU A CA 1
ATOM 3957 C C . GLU A 1 499 ? 8.705 -5.319 8.115 1.00 90.38 499 GLU A C 1
ATOM 3959 O O . GLU A 1 499 ? 7.669 -5.817 7.661 1.00 90.38 499 GLU A O 1
ATOM 3964 N N . PHE A 1 500 ? 8.718 -4.608 9.248 1.00 92.44 500 PHE A N 1
ATOM 3965 C CA . PHE A 1 500 ? 7.507 -4.342 10.018 1.00 92.44 500 PHE A CA 1
ATOM 3966 C C . PHE A 1 500 ? 6.469 -3.580 9.181 1.00 92.44 500 PHE A C 1
ATOM 3968 O O . PHE A 1 500 ? 5.305 -3.973 9.165 1.00 92.44 500 PHE A O 1
ATOM 3975 N N . ALA A 1 501 ? 6.866 -2.543 8.435 1.00 92.19 501 ALA A N 1
ATOM 3976 C CA . ALA A 1 501 ? 5.952 -1.761 7.598 1.00 92.19 501 ALA A CA 1
ATOM 3977 C C . ALA A 1 501 ? 5.265 -2.605 6.508 1.00 92.19 501 ALA A C 1
ATOM 3979 O O . ALA A 1 501 ? 4.056 -2.468 6.281 1.00 92.19 501 ALA A O 1
ATOM 3980 N N . PHE A 1 502 ? 5.997 -3.521 5.864 1.00 89.31 502 PHE A N 1
ATOM 3981 C CA . PHE A 1 502 ? 5.391 -4.474 4.932 1.00 89.31 502 PHE A CA 1
ATOM 3982 C C . PHE A 1 502 ? 4.412 -5.405 5.654 1.00 89.31 502 PHE A C 1
ATOM 3984 O O . PHE A 1 502 ? 3.251 -5.492 5.262 1.00 89.31 502 PHE A O 1
ATOM 3991 N N . ARG A 1 503 ? 4.819 -6.039 6.758 1.00 89.31 503 ARG A N 1
ATOM 3992 C CA . ARG A 1 503 ? 3.946 -6.957 7.514 1.00 89.31 503 ARG A CA 1
ATOM 3993 C C . ARG A 1 503 ? 2.693 -6.272 8.055 1.00 89.31 503 ARG A C 1
ATOM 3995 O O . ARG A 1 503 ? 1.601 -6.830 7.956 1.00 89.31 503 ARG A O 1
ATOM 4002 N N . PHE A 1 504 ? 2.822 -5.040 8.539 1.00 91.00 504 PHE A N 1
ATOM 4003 C CA . PHE A 1 504 ? 1.698 -4.215 8.969 1.00 91.00 504 PHE A CA 1
ATOM 4004 C C . PHE A 1 504 ? 0.720 -3.949 7.821 1.00 91.00 504 PHE A C 1
ATOM 4006 O O . PHE A 1 504 ? -0.493 -4.049 8.016 1.00 91.00 504 PHE A O 1
ATOM 4013 N N . SER A 1 505 ? 1.228 -3.713 6.606 1.00 87.75 505 SER A N 1
ATOM 4014 C CA . SER A 1 505 ? 0.395 -3.543 5.409 1.00 87.75 505 SER A CA 1
ATOM 4015 C C . SER A 1 505 ? -0.509 -4.751 5.152 1.00 87.75 505 SER A C 1
ATOM 4017 O O . SER A 1 505 ? -1.599 -4.571 4.618 1.00 87.75 505 SER A O 1
ATOM 4019 N N . TYR A 1 506 ? -0.115 -5.965 5.557 1.00 83.69 506 TYR A N 1
ATOM 4020 C CA . TYR A 1 506 ? -0.869 -7.218 5.347 1.00 83.69 506 TYR A CA 1
ATOM 4021 C C . TYR A 1 506 ? -1.760 -7.630 6.520 1.00 83.69 506 TYR A C 1
ATOM 4023 O O . TYR A 1 506 ? -2.491 -8.623 6.433 1.00 83.69 506 TYR A O 1
ATOM 4031 N N . SER A 1 507 ? -1.710 -6.872 7.610 1.00 87.69 507 SER A N 1
ATOM 4032 C CA . SER A 1 507 ? -2.440 -7.161 8.838 1.00 87.69 507 SER A CA 1
ATOM 4033 C C . SER A 1 507 ? -3.959 -7.251 8.601 1.00 87.69 507 SER A C 1
ATOM 4035 O O . SER A 1 507 ? -4.511 -6.655 7.669 1.00 87.69 507 SER A O 1
ATOM 4037 N N . LYS A 1 508 ? -4.675 -8.029 9.420 1.00 86.25 508 LYS A N 1
ATOM 4038 C CA . LYS A 1 508 ? -6.153 -8.064 9.436 1.00 86.25 508 LYS A CA 1
ATOM 4039 C C . LYS A 1 508 ? -6.738 -6.669 9.699 1.00 86.25 508 LYS A C 1
ATOM 4041 O O . LYS A 1 508 ? -7.772 -6.313 9.137 1.00 86.25 508 LYS A O 1
ATOM 4046 N N . TRP A 1 509 ? -6.058 -5.851 10.494 1.00 90.62 509 TRP A N 1
ATOM 4047 C CA . TRP A 1 509 ? -6.420 -4.484 10.826 1.00 90.62 509 TRP A CA 1
ATOM 4048 C C . TRP A 1 509 ? -6.430 -3.598 9.585 1.00 90.62 509 TRP A C 1
ATOM 4050 O O . TRP A 1 509 ? -7.403 -2.887 9.357 1.00 90.62 509 TRP A O 1
ATOM 4060 N N . MET A 1 510 ? -5.433 -3.714 8.706 1.00 89.06 510 MET A N 1
ATOM 4061 C CA . MET A 1 510 ? -5.416 -2.989 7.429 1.00 89.06 510 MET A CA 1
ATOM 4062 C C . MET A 1 510 ? -6.482 -3.465 6.427 1.00 89.06 510 MET A C 1
ATOM 4064 O O . MET A 1 510 ? -6.716 -2.801 5.419 1.00 89.06 510 MET A O 1
ATOM 4068 N N . ARG A 1 511 ? -7.138 -4.604 6.681 1.00 85.00 511 ARG A N 1
ATOM 4069 C CA . ARG A 1 511 ? -8.149 -5.200 5.791 1.00 85.00 511 ARG A CA 1
ATOM 4070 C C . ARG A 1 511 ? -9.587 -4.906 6.202 1.00 85.00 511 ARG A C 1
ATOM 4072 O O . ARG A 1 511 ? -10.482 -5.100 5.384 1.00 85.00 511 ARG A O 1
ATOM 4079 N N . ARG A 1 512 ? -9.837 -4.449 7.431 1.00 85.56 512 ARG A N 1
ATOM 4080 C CA . ARG A 1 512 ? -11.193 -4.191 7.944 1.00 85.56 512 ARG A CA 1
ATOM 4081 C C . ARG A 1 512 ? -11.610 -2.746 7.714 1.00 85.56 512 ARG A C 1
ATOM 4083 O O . ARG A 1 512 ? -10.804 -1.831 7.826 1.00 85.56 512 ARG A O 1
ATOM 4090 N N . LEU A 1 513 ? -12.883 -2.542 7.389 1.00 89.06 513 LEU A N 1
ATOM 4091 C CA . LEU A 1 513 ? -13.428 -1.215 7.110 1.00 89.06 513 LEU A CA 1
ATOM 4092 C C . LEU A 1 513 ? -13.418 -0.316 8.354 1.00 89.06 513 LEU A C 1
ATOM 4094 O O . LEU A 1 513 ? -12.892 0.788 8.298 1.00 89.06 513 LEU A O 1
ATOM 4098 N N . TRP A 1 514 ? -13.973 -0.787 9.473 1.00 89.56 514 TRP A N 1
ATOM 4099 C CA . TRP A 1 514 ? -14.121 0.021 10.690 1.00 89.56 514 TRP A CA 1
ATOM 4100 C C . TRP A 1 514 ? -12.779 0.519 11.243 1.00 89.56 514 TRP A C 1
ATOM 4102 O O . TRP A 1 514 ? -12.661 1.691 11.584 1.00 89.56 514 TRP A O 1
ATOM 4112 N N . THR A 1 515 ? -11.728 -0.297 11.172 1.00 91.50 515 THR A N 1
ATOM 4113 C CA . THR A 1 515 ? -10.374 0.076 11.612 1.00 91.50 515 THR A CA 1
ATOM 4114 C C . THR A 1 515 ? -9.764 1.221 10.795 1.00 91.50 515 THR A C 1
ATOM 4116 O O . THR A 1 515 ? -8.896 1.932 11.295 1.00 91.50 515 THR A O 1
ATOM 4119 N N . MET A 1 516 ? -10.237 1.461 9.562 1.00 90.12 516 MET A N 1
ATOM 4120 C CA . MET A 1 516 ? -9.848 2.632 8.759 1.00 90.12 516 MET A CA 1
ATOM 4121 C C . MET A 1 516 ? -10.179 3.911 9.504 1.00 90.12 516 MET A C 1
ATOM 4123 O O . MET A 1 516 ? -9.360 4.815 9.615 1.00 90.12 516 MET A O 1
ATOM 4127 N N . HIS A 1 517 ? -11.406 3.964 10.008 1.00 87.38 517 HIS A N 1
ATOM 4128 C CA . HIS A 1 517 ? -11.928 5.105 10.719 1.00 87.38 517 HIS A CA 1
ATOM 4129 C C . HIS A 1 517 ? -11.200 5.292 12.053 1.00 87.38 517 HIS A C 1
ATOM 4131 O O . HIS A 1 517 ? -10.870 6.417 12.410 1.00 87.38 517 HIS A O 1
ATOM 4137 N N . GLU A 1 518 ? -10.889 4.193 12.742 1.00 92.00 518 GLU A N 1
ATOM 4138 C CA . GLU A 1 518 ? -10.165 4.182 14.019 1.00 92.00 518 GLU A CA 1
ATOM 4139 C C . GLU A 1 518 ? -8.754 4.776 13.898 1.00 92.00 518 GLU A C 1
ATOM 4141 O O . GLU A 1 518 ? -8.363 5.584 14.736 1.00 92.00 518 GLU A O 1
ATOM 4146 N N . GLY A 1 519 ? -8.006 4.432 12.842 1.00 90.75 519 GLY A N 1
ATOM 4147 C CA . GLY A 1 519 ? -6.677 5.003 12.589 1.00 90.75 519 GLY A CA 1
ATOM 4148 C C . GLY A 1 519 ? -6.697 6.405 11.980 1.00 90.75 519 GLY A C 1
ATOM 4149 O O . GLY A 1 519 ? -5.854 7.237 12.314 1.00 90.75 519 GLY A O 1
ATOM 4150 N N . ALA A 1 520 ? -7.670 6.697 11.112 1.00 89.62 520 ALA A N 1
ATOM 4151 C CA . ALA A 1 520 ? -7.725 7.962 10.381 1.00 89.62 520 ALA A CA 1
ATOM 4152 C C . ALA A 1 520 ? -7.876 9.182 11.300 1.00 89.62 520 ALA A C 1
ATOM 4154 O O . ALA A 1 520 ? -7.330 10.245 11.004 1.00 89.62 520 ALA A O 1
ATOM 4155 N N . VAL A 1 521 ? -8.629 9.034 12.395 1.00 90.88 521 VAL A N 1
ATOM 4156 C CA . VAL A 1 521 ? -8.992 10.136 13.302 1.00 90.88 521 VAL A CA 1
ATOM 4157 C C . VAL A 1 521 ? -8.103 10.224 14.543 1.00 90.88 521 VAL A C 1
ATOM 4159 O O . VAL A 1 521 ? -8.206 11.204 15.278 1.00 90.88 521 VAL A O 1
ATOM 4162 N N . ALA A 1 522 ? -7.283 9.202 14.799 1.00 92.31 522 ALA A N 1
ATOM 4163 C CA . ALA A 1 522 ? -6.442 9.109 15.984 1.00 92.31 522 ALA A CA 1
ATOM 4164 C C . ALA A 1 522 ? -5.268 10.093 15.930 1.00 92.31 522 ALA A C 1
ATOM 4166 O O . ALA A 1 522 ? -4.658 10.282 14.879 1.00 92.31 522 ALA A O 1
ATOM 4167 N N . GLU A 1 523 ? -4.919 10.676 17.080 1.00 88.69 523 GLU A N 1
ATOM 4168 C CA . GLU A 1 523 ? -3.740 11.541 17.215 1.00 88.69 523 GLU A CA 1
ATOM 4169 C C . GLU A 1 523 ? -2.455 10.739 17.457 1.00 88.69 523 GLU A C 1
ATOM 4171 O O . GLU A 1 523 ? -1.386 11.146 17.020 1.00 88.69 523 GLU A O 1
ATOM 4176 N N . THR A 1 524 ? -2.523 9.607 18.160 1.00 92.19 524 THR A N 1
ATOM 4177 C CA . THR A 1 524 ? -1.348 8.772 18.458 1.00 92.19 524 THR A CA 1
ATOM 4178 C C . THR A 1 524 ? -1.722 7.297 18.420 1.00 92.19 524 THR A C 1
ATOM 4180 O O . THR A 1 524 ? -2.695 6.893 19.062 1.00 92.19 524 THR A O 1
ATOM 4183 N N . ILE A 1 525 ? -0.950 6.487 17.697 1.00 95.25 525 ILE A N 1
ATOM 4184 C CA . ILE A 1 525 ? -1.260 5.092 17.390 1.00 95.25 525 ILE A CA 1
ATOM 4185 C C . ILE A 1 525 ? -0.074 4.192 17.743 1.00 95.25 525 ILE A C 1
ATOM 4187 O O . ILE A 1 525 ? 1.051 4.373 17.279 1.00 95.25 525 ILE A O 1
ATOM 4191 N N . PHE A 1 526 ? -0.356 3.140 18.507 1.00 96.00 526 PHE A N 1
ATOM 4192 C CA . PHE A 1 526 ? 0.603 2.094 18.840 1.00 96.00 526 PHE A CA 1
ATOM 4193 C C . PHE A 1 526 ? 0.129 0.745 18.320 1.00 96.00 526 PHE A C 1
ATOM 4195 O O . PHE A 1 526 ? -1.016 0.358 18.544 1.00 96.00 526 PHE A O 1
ATOM 4202 N N . ALA A 1 527 ? 1.023 -0.014 17.691 1.00 96.19 527 ALA A N 1
ATOM 4203 C CA . ALA A 1 527 ? 0.778 -1.414 17.362 1.00 96.19 527 ALA A CA 1
ATOM 4204 C C . ALA A 1 527 ? 1.408 -2.339 18.407 1.00 96.19 527 ALA A C 1
ATOM 4206 O O . ALA A 1 527 ? 2.595 -2.216 18.713 1.00 96.19 527 ALA A O 1
ATOM 4207 N N . ARG A 1 528 ? 0.629 -3.280 18.956 1.00 95.69 528 ARG A N 1
ATOM 4208 C CA . ARG A 1 528 ? 1.162 -4.315 19.851 1.00 95.69 528 ARG A CA 1
ATOM 4209 C C . ARG A 1 528 ? 1.873 -5.404 19.042 1.00 95.69 528 ARG A C 1
ATOM 4211 O O . ARG A 1 528 ? 1.252 -6.031 18.188 1.00 95.69 528 ARG A O 1
ATOM 4218 N N . ILE A 1 529 ? 3.137 -5.660 19.372 1.00 95.19 529 ILE A N 1
ATOM 4219 C CA . ILE A 1 529 ? 3.935 -6.791 18.859 1.00 95.19 529 ILE A CA 1
ATOM 4220 C C . ILE A 1 529 ? 4.168 -7.833 19.970 1.00 95.19 529 ILE A C 1
ATOM 4222 O O . ILE A 1 529 ? 3.480 -7.785 20.987 1.00 95.19 529 ILE A O 1
ATOM 4226 N N . LYS A 1 530 ? 5.077 -8.804 19.822 1.00 92.44 530 LYS A N 1
ATOM 4227 C CA . LYS A 1 530 ? 5.328 -9.856 20.830 1.00 92.44 530 LYS A CA 1
ATOM 4228 C C . LYS A 1 530 ? 5.879 -9.305 22.142 1.00 92.44 530 LYS A C 1
ATOM 4230 O O . LYS A 1 530 ? 5.450 -9.693 23.228 1.00 92.44 530 LYS A O 1
ATOM 4235 N N . ASP A 1 531 ? 6.832 -8.393 22.043 1.00 93.19 531 ASP A N 1
ATOM 4236 C CA . ASP A 1 531 ? 7.763 -7.985 23.100 1.00 93.19 531 ASP A CA 1
ATOM 4237 C C . ASP A 1 531 ? 7.699 -6.484 23.426 1.00 93.19 531 ASP A C 1
ATOM 4239 O O . ASP A 1 531 ? 8.196 -6.076 24.466 1.00 93.19 531 ASP A O 1
ATOM 4243 N N . GLY A 1 532 ? 6.996 -5.680 22.625 1.00 94.56 532 GLY A N 1
ATOM 4244 C CA . GLY A 1 532 ? 6.758 -4.264 22.924 1.00 94.56 532 GLY A CA 1
ATOM 4245 C C . GLY A 1 532 ? 5.620 -3.622 22.130 1.00 94.56 532 GLY A C 1
ATOM 4246 O O . GLY A 1 532 ? 4.645 -4.282 21.743 1.00 94.56 532 GLY A O 1
ATOM 4247 N N . TYR A 1 533 ? 5.754 -2.320 21.895 1.00 95.62 533 TYR A N 1
ATOM 4248 C CA . TYR A 1 533 ? 4.826 -1.508 21.114 1.00 95.62 533 TYR A CA 1
ATOM 4249 C C . TYR A 1 533 ? 5.587 -0.752 20.031 1.00 95.62 533 TYR A C 1
ATOM 4251 O O . TYR A 1 533 ? 6.658 -0.206 20.291 1.00 95.62 533 TYR A O 1
ATOM 4259 N N . VAL A 1 534 ? 5.014 -0.682 18.833 1.00 95.62 534 VAL A N 1
ATOM 4260 C CA . VAL A 1 534 ? 5.553 0.135 17.743 1.00 95.62 534 VAL A CA 1
ATOM 4261 C C . VAL A 1 534 ? 4.773 1.452 17.679 1.00 95.62 534 VAL A C 1
ATOM 4263 O O . VAL A 1 534 ? 3.586 1.417 17.346 1.00 95.62 534 VAL A O 1
ATOM 4266 N N . PRO A 1 535 ? 5.396 2.602 18.005 1.00 94.75 535 PRO A N 1
ATOM 4267 C CA . PRO A 1 535 ? 4.804 3.921 17.784 1.00 94.75 535 PRO A CA 1
ATOM 4268 C C . PRO A 1 535 ? 4.755 4.223 16.283 1.00 94.75 535 PRO A C 1
ATOM 4270 O O . PRO A 1 535 ? 5.793 4.442 15.645 1.00 94.75 535 PRO A O 1
ATOM 4273 N N . MET A 1 536 ? 3.552 4.230 15.710 1.00 93.81 536 MET A N 1
ATOM 4274 C CA . MET A 1 536 ? 3.370 4.290 14.258 1.00 93.81 536 MET A CA 1
ATOM 4275 C C . MET A 1 536 ? 3.804 5.635 13.666 1.00 93.81 536 MET A C 1
ATOM 4277 O O . MET A 1 536 ? 4.286 5.684 12.535 1.00 93.81 536 MET A O 1
ATOM 4281 N N . GLU A 1 537 ? 3.714 6.719 14.434 1.00 91.00 537 GLU A N 1
ATOM 4282 C CA . GLU A 1 537 ? 4.160 8.058 14.036 1.00 91.00 537 GLU A CA 1
ATOM 4283 C C . GLU A 1 537 ? 5.678 8.133 13.896 1.00 91.00 537 GLU A C 1
ATOM 4285 O O . GLU A 1 537 ? 6.198 8.678 12.921 1.00 91.00 537 GLU A O 1
ATOM 4290 N N . ILE A 1 538 ? 6.398 7.550 14.858 1.00 93.12 538 ILE A N 1
ATOM 4291 C CA . ILE A 1 538 ? 7.862 7.503 14.839 1.00 93.12 538 ILE A CA 1
ATOM 4292 C C . ILE A 1 538 ? 8.320 6.627 13.676 1.00 93.12 538 ILE A C 1
ATOM 4294 O O . ILE A 1 538 ? 9.224 7.020 12.942 1.00 93.12 538 ILE A O 1
ATOM 4298 N N . LEU A 1 539 ? 7.672 5.477 13.467 1.00 93.81 539 LEU A N 1
ATOM 4299 C CA . LEU A 1 539 ? 7.934 4.621 12.312 1.00 93.81 539 LEU A CA 1
ATOM 4300 C C . LEU A 1 539 ? 7.717 5.382 10.994 1.00 93.81 539 LEU A C 1
ATOM 4302 O O . LEU A 1 539 ? 8.604 5.396 10.142 1.00 93.81 539 LEU A O 1
ATOM 4306 N N . LYS A 1 540 ? 6.569 6.057 10.840 1.00 92.56 540 LYS A N 1
ATOM 4307 C CA . LYS A 1 540 ? 6.248 6.878 9.662 1.00 92.56 540 LYS A CA 1
ATOM 4308 C C . LYS A 1 540 ? 7.319 7.941 9.426 1.00 92.56 540 LYS A C 1
ATOM 4310 O O . LYS A 1 540 ? 7.794 8.068 8.303 1.00 92.56 540 LYS A O 1
ATOM 4315 N N . HIS A 1 541 ? 7.734 8.662 10.466 1.00 92.12 541 HIS A N 1
ATOM 4316 C CA . HIS A 1 541 ? 8.764 9.695 10.359 1.00 92.12 541 HIS A CA 1
ATOM 4317 C C . HIS A 1 541 ? 10.130 9.124 9.954 1.00 92.12 541 HIS A C 1
ATOM 4319 O O . HIS A 1 541 ? 10.728 9.622 9.004 1.00 92.12 541 HIS A O 1
ATOM 4325 N N . LYS A 1 542 ? 10.595 8.047 10.603 1.00 92.88 542 LYS A N 1
ATOM 4326 C CA . LYS A 1 542 ? 11.857 7.373 10.249 1.00 92.88 542 LYS A CA 1
ATOM 4327 C C . LYS A 1 542 ? 11.874 6.906 8.795 1.00 92.88 542 LYS A C 1
ATOM 4329 O O . LYS A 1 542 ? 12.876 7.064 8.108 1.00 92.88 542 LYS A O 1
ATOM 4334 N N . LEU A 1 543 ? 10.765 6.336 8.327 1.00 92.12 543 LEU A N 1
ATOM 4335 C CA . LEU A 1 543 ? 10.636 5.886 6.948 1.00 92.12 543 LEU A CA 1
ATOM 4336 C C . LEU A 1 543 ? 10.649 7.076 5.978 1.00 92.12 543 LEU A C 1
ATOM 4338 O O . LEU A 1 543 ? 11.452 7.096 5.049 1.00 92.12 543 LEU A O 1
ATOM 4342 N N . LEU A 1 544 ? 9.831 8.106 6.217 1.00 90.38 544 LEU A N 1
ATOM 4343 C CA . LEU A 1 544 ? 9.824 9.317 5.387 1.00 90.38 544 LEU A CA 1
ATOM 4344 C C . LEU A 1 544 ? 11.189 10.019 5.356 1.00 90.38 544 LEU A C 1
ATOM 4346 O O . LEU A 1 544 ? 11.548 10.582 4.325 1.00 90.38 544 LEU A O 1
ATOM 4350 N N . GLN A 1 545 ? 11.977 9.932 6.432 1.00 90.88 545 GLN A N 1
ATOM 4351 C CA . GLN A 1 545 ? 13.326 10.490 6.469 1.00 90.88 545 GLN A CA 1
ATOM 4352 C C . GLN A 1 545 ? 14.240 9.878 5.400 1.00 90.88 545 GLN A C 1
ATOM 4354 O O . GLN A 1 545 ? 15.026 10.610 4.813 1.00 90.88 545 GLN A O 1
ATOM 4359 N N . PHE A 1 546 ? 14.094 8.592 5.056 1.00 89.94 546 PHE A N 1
ATOM 4360 C CA . PHE A 1 546 ? 14.862 8.006 3.950 1.00 89.94 546 PHE A CA 1
ATOM 4361 C C . PHE A 1 546 ? 14.568 8.682 2.604 1.00 89.94 546 PHE A C 1
ATOM 4363 O O . PHE A 1 546 ? 15.475 8.804 1.786 1.00 89.94 546 PHE A O 1
ATOM 4370 N N . ILE A 1 547 ? 13.328 9.135 2.374 1.00 87.88 547 ILE A N 1
ATOM 4371 C CA . ILE A 1 547 ? 12.962 9.887 1.161 1.00 87.88 547 ILE A CA 1
ATOM 4372 C C . ILE A 1 547 ? 13.664 11.248 1.174 1.00 87.88 547 ILE A C 1
ATOM 4374 O O . ILE A 1 547 ? 14.320 11.609 0.202 1.00 87.88 547 ILE A O 1
ATOM 4378 N N . CYS A 1 548 ? 13.586 11.973 2.293 1.00 89.56 548 CYS A N 1
ATOM 4379 C CA . CYS A 1 548 ? 14.261 13.263 2.453 1.00 89.56 548 CYS A CA 1
ATOM 4380 C C . CYS A 1 548 ? 15.788 13.146 2.290 1.00 89.56 548 CYS A C 1
ATOM 4382 O O . CYS A 1 548 ? 16.418 14.006 1.674 1.00 89.56 548 CYS A O 1
ATOM 4384 N N . ASP A 1 549 ? 16.384 12.081 2.828 1.00 90.06 549 ASP A N 1
ATOM 4385 C CA . ASP A 1 549 ? 17.819 11.822 2.738 1.00 90.06 549 ASP A CA 1
ATOM 4386 C C . ASP A 1 549 ? 18.248 11.560 1.288 1.00 90.06 549 ASP A C 1
ATOM 4388 O O . ASP A 1 549 ? 19.257 12.105 0.843 1.00 90.06 549 ASP A O 1
ATOM 4392 N N . ASP A 1 550 ? 17.500 10.757 0.528 1.00 89.94 550 ASP A N 1
ATOM 4393 C CA . ASP A 1 550 ? 17.811 10.475 -0.881 1.00 89.94 550 ASP A CA 1
ATOM 4394 C C . ASP A 1 550 ? 17.616 11.709 -1.788 1.00 89.94 550 ASP A C 1
ATOM 4396 O O . ASP A 1 550 ? 18.345 11.880 -2.770 1.00 89.94 550 ASP A O 1
ATOM 4400 N N . GLU A 1 551 ? 16.692 12.614 -1.440 1.00 88.50 551 GLU A N 1
ATOM 4401 C CA . GLU A 1 551 ? 16.514 13.906 -2.120 1.00 88.50 551 GLU A CA 1
ATOM 4402 C C . GLU A 1 551 ? 17.623 14.922 -1.781 1.00 88.50 551 GLU A C 1
ATOM 4404 O O . GLU A 1 551 ? 17.936 15.798 -2.589 1.00 88.50 551 GLU A O 1
ATOM 4409 N N . SER A 1 552 ? 18.260 14.814 -0.612 1.00 88.75 552 SER A N 1
ATOM 4410 C CA . SER A 1 552 ? 19.306 15.744 -0.170 1.00 88.75 552 SER A CA 1
ATOM 4411 C C . SER A 1 552 ? 20.588 15.584 -0.978 1.00 88.75 552 SER A C 1
ATOM 4413 O O . SER A 1 552 ? 21.121 14.485 -1.073 1.00 88.75 552 SER A O 1
ATOM 4415 N N . ILE A 1 553 ? 21.175 16.672 -1.489 1.00 84.12 553 ILE A N 1
ATOM 4416 C CA . ILE A 1 553 ? 22.438 16.639 -2.255 1.00 84.12 553 ILE A CA 1
ATOM 4417 C C . ILE A 1 553 ? 23.657 16.176 -1.435 1.00 84.12 553 ILE A C 1
ATOM 4419 O O . ILE A 1 553 ? 24.670 15.784 -2.007 1.00 84.12 553 ILE A O 1
ATOM 4423 N N . LEU A 1 554 ? 23.556 16.204 -0.101 1.00 83.50 554 LEU A N 1
ATOM 4424 C CA . LEU A 1 554 ? 24.643 15.862 0.822 1.00 83.50 554 LEU A CA 1
ATOM 4425 C C . LEU A 1 554 ? 24.746 14.356 1.113 1.00 83.50 554 LEU A C 1
ATOM 4427 O O . LEU A 1 554 ? 25.745 13.906 1.669 1.00 83.50 554 LEU A O 1
ATOM 4431 N N . ASN A 1 555 ? 23.720 13.572 0.773 1.00 85.25 555 ASN A N 1
ATOM 4432 C CA . ASN A 1 555 ? 23.696 12.139 1.060 1.00 85.25 555 ASN A CA 1
ATOM 4433 C C . ASN A 1 555 ? 24.602 11.337 0.097 1.00 85.25 555 ASN A C 1
ATOM 4435 O O . ASN A 1 555 ? 24.735 11.638 -1.085 1.00 85.25 555 ASN A O 1
ATOM 4439 N N . GLY A 1 556 ? 25.229 10.264 0.568 1.00 86.00 556 GLY A N 1
ATOM 4440 C CA . GLY A 1 556 ? 26.052 9.397 -0.290 1.00 86.00 556 GLY A CA 1
ATOM 4441 C C . GLY A 1 556 ? 25.250 8.357 -1.076 1.00 86.00 556 GLY A C 1
ATOM 4442 O O . GLY A 1 556 ? 25.850 7.527 -1.753 1.00 86.00 556 GLY A O 1
ATOM 4443 N N . ARG A 1 557 ? 23.922 8.345 -0.914 1.00 90.25 557 ARG A N 1
ATOM 4444 C CA . ARG A 1 557 ? 23.011 7.297 -1.383 1.00 90.25 557 ARG A CA 1
ATOM 4445 C C . ARG A 1 557 ? 21.752 7.889 -2.021 1.00 90.25 557 ARG A C 1
ATOM 4447 O O . ARG A 1 557 ? 21.421 9.036 -1.729 1.00 90.25 557 ARG A O 1
ATOM 4454 N N . ILE A 1 558 ? 21.093 7.126 -2.895 1.00 91.62 558 ILE A N 1
ATOM 4455 C CA . ILE A 1 558 ? 19.841 7.504 -3.578 1.00 91.62 558 ILE A CA 1
ATOM 4456 C C . ILE A 1 558 ? 18.820 6.361 -3.731 1.00 91.62 558 ILE A C 1
ATOM 4458 O O . ILE A 1 558 ? 17.772 6.583 -4.332 1.00 91.62 558 ILE A O 1
ATOM 4462 N N . LEU A 1 559 ? 19.118 5.140 -3.262 1.00 92.44 559 LEU A N 1
ATOM 4463 C CA . LEU A 1 559 ? 18.191 3.998 -3.349 1.00 92.44 559 LEU A CA 1
ATOM 4464 C C . LEU A 1 559 ? 17.601 3.557 -1.996 1.00 92.44 559 LEU A C 1
ATOM 4466 O O . LEU A 1 559 ? 16.911 2.537 -1.943 1.00 92.44 559 LEU A O 1
ATOM 4470 N N . ARG A 1 560 ? 17.831 4.269 -0.881 1.00 88.44 560 ARG A N 1
ATOM 4471 C CA . ARG A 1 560 ? 17.313 3.838 0.442 1.00 88.44 560 ARG A CA 1
ATOM 4472 C C . ARG A 1 560 ? 15.790 3.928 0.512 1.00 88.44 560 ARG A C 1
ATOM 4474 O O . ARG A 1 560 ? 15.143 3.108 1.162 1.00 88.44 560 ARG A O 1
ATOM 4481 N N . SER A 1 561 ? 15.225 4.916 -0.164 1.00 89.94 561 SER A N 1
ATOM 4482 C CA . SER A 1 561 ? 13.800 5.208 -0.211 1.00 89.94 561 SER A CA 1
ATOM 4483 C C . SER A 1 561 ? 13.027 4.346 -1.210 1.00 89.94 561 SER A C 1
ATOM 4485 O O . SER A 1 561 ? 11.795 4.310 -1.137 1.00 89.94 561 SER A O 1
ATOM 4487 N N . LEU A 1 562 ? 13.718 3.585 -2.070 1.00 89.81 562 LEU A N 1
ATOM 4488 C CA . LEU A 1 562 ? 13.123 2.687 -3.064 1.00 89.81 562 LEU A CA 1
ATOM 4489 C C . LEU A 1 562 ? 12.046 1.796 -2.434 1.00 89.81 562 LEU A C 1
ATOM 4491 O O . LEU A 1 562 ? 10.871 1.886 -2.781 1.00 89.81 562 LEU A O 1
ATOM 4495 N N . CYS A 1 563 ? 12.419 1.012 -1.423 1.00 87.69 563 CYS A N 1
ATOM 4496 C CA . CYS A 1 563 ? 11.494 0.102 -0.745 1.00 87.69 563 CYS A CA 1
ATOM 4497 C C . CYS A 1 563 ? 10.499 0.840 0.161 1.00 87.69 563 CYS A C 1
ATOM 4499 O O . CYS A 1 563 ? 9.382 0.374 0.391 1.00 87.69 563 CYS A O 1
ATOM 4501 N N . VAL A 1 564 ? 10.902 1.996 0.692 1.00 86.81 564 VAL A N 1
ATOM 4502 C CA . VAL A 1 564 ? 10.092 2.768 1.634 1.00 86.81 564 VAL A CA 1
ATOM 4503 C C . VAL A 1 564 ? 8.851 3.323 0.957 1.00 86.81 564 VAL A C 1
ATOM 4505 O O . VAL A 1 564 ? 7.756 3.160 1.497 1.00 86.81 564 VAL A O 1
ATOM 4508 N N . THR A 1 565 ? 9.011 3.921 -0.228 1.00 79.38 565 THR A N 1
ATOM 4509 C CA . THR A 1 565 ? 7.895 4.480 -1.008 1.00 79.38 565 THR A CA 1
ATOM 4510 C C . THR A 1 565 ? 6.802 3.440 -1.267 1.00 79.38 565 THR A C 1
ATOM 4512 O O . THR A 1 565 ? 5.616 3.765 -1.235 1.00 79.38 565 THR A O 1
ATOM 4515 N N . GLU A 1 566 ? 7.175 2.171 -1.420 1.00 81.56 566 GLU A N 1
ATOM 4516 C CA . GLU A 1 566 ? 6.231 1.068 -1.595 1.00 81.56 566 GLU A CA 1
ATOM 4517 C C . GLU A 1 566 ? 5.629 0.545 -0.284 1.00 81.56 566 GLU A C 1
ATOM 4519 O O . GLU A 1 566 ? 4.452 0.192 -0.239 1.00 81.56 566 GLU A O 1
ATOM 4524 N N . SER A 1 567 ? 6.402 0.510 0.803 1.00 83.38 567 SER A N 1
ATOM 4525 C CA . SER A 1 567 ? 5.887 0.060 2.103 1.00 83.38 567 SER A CA 1
ATOM 4526 C C . SER A 1 567 ? 4.900 1.053 2.729 1.00 83.38 567 SER A C 1
ATOM 4528 O O . SER A 1 567 ? 3.931 0.647 3.365 1.00 83.38 567 SER A O 1
ATOM 4530 N N . ILE A 1 568 ? 5.134 2.361 2.563 1.00 82.88 568 ILE A N 1
ATOM 4531 C CA . ILE A 1 568 ? 4.459 3.406 3.341 1.00 82.88 568 ILE A CA 1
ATOM 4532 C C . ILE A 1 568 ? 3.121 3.815 2.722 1.00 82.88 568 ILE A C 1
ATOM 4534 O O . ILE A 1 568 ? 2.189 4.191 3.435 1.00 82.88 568 ILE A O 1
ATOM 4538 N N . THR A 1 569 ? 3.001 3.719 1.398 1.00 77.56 569 THR A N 1
ATOM 4539 C CA . THR A 1 569 ? 1.799 4.088 0.631 1.00 77.56 569 THR A CA 1
ATOM 4540 C C . THR A 1 569 ? 0.581 3.255 1.011 1.00 77.56 569 THR A C 1
ATOM 4542 O O . THR A 1 569 ? -0.540 3.749 0.937 1.00 77.56 569 THR A O 1
ATOM 4545 N N . SER A 1 570 ? 0.792 2.027 1.490 1.00 76.69 570 SER A N 1
ATOM 4546 C CA . SER A 1 570 ? -0.294 1.117 1.861 1.00 76.69 570 SER A CA 1
ATOM 4547 C C . SER A 1 570 ? -0.972 1.459 3.192 1.00 76.69 570 SER A C 1
ATOM 4549 O O . SER A 1 570 ? -2.088 1.003 3.415 1.00 76.69 570 SER A O 1
ATOM 4551 N N . TRP A 1 571 ? -0.340 2.229 4.089 1.00 86.06 571 TRP A N 1
ATOM 4552 C CA . TRP A 1 571 ? -0.894 2.480 5.432 1.00 86.06 571 TRP A CA 1
ATOM 4553 C C . TRP A 1 571 ? -0.732 3.903 5.964 1.00 86.06 571 TRP A C 1
ATOM 4555 O O . TRP A 1 571 ? -1.529 4.322 6.798 1.00 86.06 571 TRP A O 1
ATOM 4565 N N . SER A 1 572 ? 0.248 4.681 5.504 1.00 82.94 572 SER A N 1
ATOM 4566 C CA . SER A 1 572 ? 0.534 6.001 6.092 1.00 82.94 572 SER A CA 1
ATOM 4567 C C . SER A 1 572 ? -0.583 7.020 5.916 1.00 82.94 572 SER A C 1
ATOM 4569 O O . SER A 1 572 ? -0.759 7.880 6.781 1.00 82.94 572 SER A O 1
ATOM 4571 N N . SER A 1 573 ? -1.340 6.917 4.820 1.00 77.19 573 SER A N 1
ATOM 4572 C CA . SER A 1 573 ? -2.538 7.720 4.577 1.00 77.19 573 SER A CA 1
ATOM 4573 C C . SER A 1 573 ? -3.734 7.258 5.402 1.00 77.19 573 SER A C 1
ATOM 4575 O O . SER A 1 573 ? -4.709 7.983 5.464 1.00 77.19 573 SER A O 1
ATOM 4577 N N . CYS A 1 574 ? -3.675 6.092 6.048 1.00 81.62 574 CYS A N 1
ATOM 4578 C CA . CYS A 1 574 ? -4.723 5.604 6.950 1.00 81.62 574 CYS A CA 1
ATOM 4579 C C . CYS A 1 574 ? -4.527 6.074 8.398 1.00 81.62 574 CYS A C 1
ATOM 4581 O O . CYS A 1 574 ? -5.278 5.659 9.277 1.00 81.62 574 CYS A O 1
ATOM 4583 N N . MET A 1 575 ? -3.499 6.886 8.658 1.00 84.44 575 MET A N 1
ATOM 4584 C CA . MET A 1 575 ? -3.105 7.329 9.992 1.00 84.44 575 MET A CA 1
ATOM 4585 C C . MET A 1 575 ? -2.992 8.847 10.029 1.00 84.44 575 MET A C 1
ATOM 4587 O O . MET A 1 575 ? -2.306 9.424 9.180 1.00 84.44 575 MET A O 1
ATOM 4591 N N . GLN A 1 576 ? -3.614 9.462 11.040 1.00 73.88 576 GLN A N 1
ATOM 4592 C CA . GLN A 1 576 ? -3.536 10.905 11.306 1.00 73.88 576 GLN A CA 1
ATOM 4593 C C . GLN A 1 576 ? -3.851 11.753 10.062 1.00 73.88 576 GLN A C 1
ATOM 4595 O O . GLN A 1 576 ? -3.035 12.552 9.596 1.00 73.88 576 GLN A O 1
ATOM 4600 N N . ILE A 1 577 ? -5.017 11.531 9.460 1.00 77.88 577 ILE A N 1
ATOM 4601 C CA . ILE A 1 577 ? -5.367 12.179 8.193 1.00 77.88 577 ILE A CA 1
ATOM 4602 C C . ILE A 1 577 ? -5.620 13.663 8.428 1.00 77.88 577 ILE A C 1
ATOM 4604 O O . ILE A 1 577 ? -6.348 14.036 9.347 1.00 77.88 577 ILE A O 1
ATOM 4608 N N . SER A 1 578 ? -5.054 14.514 7.568 1.00 71.94 578 SER A N 1
ATOM 4609 C CA . SER A 1 578 ? -5.412 15.931 7.566 1.00 71.94 578 SER A CA 1
ATOM 4610 C C . SER A 1 578 ? -6.842 16.107 7.054 1.00 71.94 578 SER A C 1
ATOM 4612 O O . SER A 1 578 ? -7.191 15.666 5.958 1.00 71.94 578 SER A O 1
ATOM 4614 N N . PHE A 1 579 ? -7.661 16.787 7.853 1.00 71.69 579 PHE A N 1
ATOM 4615 C CA . PHE A 1 579 ? -9.033 17.165 7.507 1.00 71.69 579 PHE A CA 1
ATOM 4616 C C . PHE A 1 579 ? -9.104 18.550 6.838 1.00 71.69 579 PHE A C 1
ATOM 4618 O O . PHE A 1 579 ? -10.198 19.062 6.627 1.00 71.69 579 PHE A O 1
ATOM 4625 N N . GLU A 1 580 ? -7.961 19.169 6.522 1.00 74.94 580 GLU A N 1
ATOM 4626 C CA . GLU A 1 580 ? -7.893 20.538 5.984 1.00 74.94 580 GLU A CA 1
ATOM 4627 C C . GLU A 1 580 ? -8.318 20.631 4.514 1.00 74.94 580 GLU A C 1
ATOM 4629 O O . GLU A 1 580 ? -8.740 21.692 4.067 1.00 74.94 580 GLU A O 1
ATOM 4634 N N . SER A 1 581 ? -8.238 19.528 3.760 1.00 82.62 581 SER A N 1
ATOM 4635 C CA . SER A 1 581 ? -8.643 19.479 2.353 1.00 82.62 581 SER A CA 1
ATOM 4636 C C . SER A 1 581 ? -9.796 18.488 2.150 1.00 82.62 581 SER A C 1
ATOM 4638 O O . SER A 1 581 ? -9.556 17.274 2.089 1.00 82.62 581 SER A O 1
ATOM 4640 N N . PRO A 1 582 ? -11.048 18.970 2.013 1.00 85.44 582 PRO A N 1
ATOM 4641 C CA . PRO A 1 582 ? -12.215 18.111 1.818 1.00 85.44 582 PRO A CA 1
ATOM 4642 C C . PRO A 1 582 ? -12.103 17.201 0.590 1.00 85.44 582 PRO A C 1
ATOM 4644 O O . PRO A 1 582 ? -12.448 16.024 0.679 1.00 85.44 582 PRO A O 1
ATOM 4647 N N . GLN A 1 583 ? -11.542 17.687 -0.527 1.00 86.00 583 GLN A 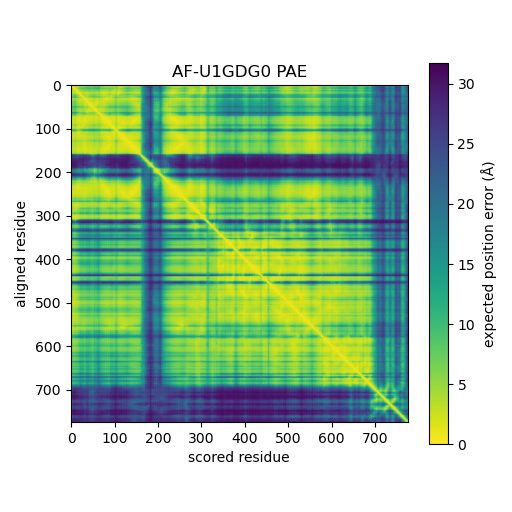N 1
ATOM 4648 C CA . GLN A 1 583 ? -11.324 16.848 -1.710 1.00 86.00 583 GLN A CA 1
ATOM 4649 C C . GLN A 1 583 ? -10.329 15.706 -1.446 1.00 86.00 583 GLN A C 1
ATOM 4651 O O . GLN A 1 583 ? -10.571 14.564 -1.837 1.00 86.00 583 GLN A O 1
ATOM 4656 N N . HIS A 1 584 ? -9.224 15.962 -0.738 1.00 84.94 584 HIS A N 1
ATOM 4657 C CA . HIS A 1 584 ? -8.256 14.911 -0.421 1.00 84.94 584 HIS A CA 1
ATOM 4658 C C . HIS A 1 584 ? -8.840 13.890 0.552 1.00 84.94 584 HIS A C 1
ATOM 4660 O O . HIS A 1 584 ? -8.653 12.688 0.350 1.00 84.94 584 HIS A O 1
ATOM 4666 N N . LEU A 1 585 ? -9.600 14.354 1.547 1.00 88.06 585 LEU A N 1
ATOM 4667 C CA . LEU A 1 585 ? -10.323 13.485 2.465 1.00 88.06 585 LEU A CA 1
ATOM 4668 C C . LEU A 1 585 ? -11.345 12.620 1.720 1.00 88.06 585 LEU A C 1
ATOM 4670 O O . LEU A 1 585 ? -11.356 11.408 1.918 1.00 88.06 585 LEU A O 1
ATOM 4674 N N . PHE A 1 586 ? -12.145 13.203 0.819 1.00 91.06 586 PHE A N 1
ATOM 4675 C CA . PHE A 1 586 ? -13.110 12.461 0.003 1.00 91.06 586 PHE A CA 1
ATOM 4676 C C . PHE A 1 586 ? -12.432 11.388 -0.844 1.00 91.06 586 PHE A C 1
ATOM 4678 O O . PHE A 1 586 ? -12.844 10.229 -0.840 1.00 91.06 586 PHE A O 1
ATOM 4685 N N . ARG A 1 587 ? -11.349 11.754 -1.537 1.00 89.31 587 ARG A N 1
ATOM 4686 C CA . ARG A 1 587 ? -10.562 10.819 -2.344 1.00 89.31 587 ARG A CA 1
ATOM 4687 C C . ARG A 1 587 ? -10.019 9.672 -1.496 1.00 89.31 587 ARG A C 1
ATOM 4689 O O . ARG A 1 587 ? -10.092 8.519 -1.919 1.00 89.31 587 ARG A O 1
ATOM 4696 N N . PHE A 1 588 ? -9.484 9.989 -0.316 1.00 89.00 588 PHE A N 1
ATOM 4697 C CA . PHE A 1 588 ? -8.988 8.995 0.625 1.00 89.00 588 PHE A CA 1
ATOM 4698 C C . PHE A 1 588 ? -10.104 8.033 1.046 1.00 89.00 588 PHE A C 1
ATOM 4700 O O . PHE A 1 588 ? -9.964 6.835 0.822 1.00 89.00 588 PHE A O 1
ATOM 4707 N N . VAL A 1 589 ? -11.222 8.529 1.592 1.00 91.31 589 VAL A N 1
ATOM 4708 C CA . VAL A 1 589 ? -12.286 7.649 2.107 1.00 91.31 589 VAL A CA 1
ATOM 4709 C C . VAL A 1 589 ? -12.943 6.838 0.992 1.00 91.31 589 VAL A C 1
ATOM 4711 O O . VAL A 1 589 ? -13.281 5.673 1.202 1.00 91.31 589 VAL A O 1
ATOM 4714 N N . TRP A 1 590 ? -13.070 7.406 -0.213 1.00 90.81 590 TRP A N 1
ATOM 4715 C CA . TRP A 1 590 ? -13.566 6.694 -1.389 1.00 90.81 590 TRP A CA 1
ATOM 4716 C C . TRP A 1 590 ? -12.655 5.523 -1.755 1.00 90.81 590 TRP A C 1
ATOM 4718 O O . TRP A 1 590 ? -13.113 4.390 -1.873 1.00 90.81 590 TRP A O 1
ATOM 4728 N N . ASN A 1 591 ? -11.358 5.782 -1.924 1.00 88.44 591 ASN A N 1
ATOM 4729 C CA . ASN A 1 591 ? -10.409 4.769 -2.373 1.00 88.44 591 ASN A CA 1
ATOM 4730 C C . ASN A 1 591 ? -10.120 3.727 -1.286 1.00 88.44 591 ASN A C 1
ATOM 4732 O O . ASN A 1 591 ? -10.156 2.530 -1.562 1.00 88.44 591 ASN A O 1
ATOM 4736 N N . GLU A 1 592 ? -9.860 4.169 -0.057 1.00 88.00 592 GLU A N 1
ATOM 4737 C CA . GLU A 1 592 ? -9.434 3.283 1.025 1.00 88.00 592 GLU A CA 1
ATOM 4738 C C . GLU A 1 592 ? -10.574 2.403 1.535 1.00 88.00 592 GLU A C 1
ATOM 4740 O O . GLU A 1 592 ? -10.352 1.231 1.842 1.00 88.00 592 GLU A O 1
ATOM 4745 N N . SER A 1 593 ? -11.815 2.908 1.553 1.00 89.88 593 SER A N 1
ATOM 4746 C CA . SER A 1 593 ? -12.953 2.069 1.927 1.00 89.88 593 SER A CA 1
ATOM 4747 C C . SER A 1 593 ? -13.057 0.861 0.995 1.00 89.88 593 SER A C 1
ATOM 4749 O O . SER A 1 593 ? -13.139 -0.259 1.490 1.00 89.88 593 SER A O 1
ATOM 4751 N N . ARG A 1 594 ? -12.966 1.042 -0.333 1.00 86.06 594 ARG A N 1
ATOM 4752 C CA . ARG A 1 594 ? -13.041 -0.030 -1.356 1.00 86.06 594 ARG A CA 1
ATOM 4753 C C . ARG A 1 594 ? -11.981 -1.118 -1.177 1.00 86.06 594 ARG A C 1
ATOM 4755 O O . ARG A 1 594 ? -12.222 -2.287 -1.484 1.00 86.06 594 ARG A O 1
ATOM 4762 N N . ASN A 1 595 ? -10.831 -0.747 -0.625 1.00 81.69 595 ASN A N 1
ATOM 4763 C CA . ASN A 1 595 ? -9.742 -1.671 -0.325 1.00 81.69 595 ASN A CA 1
ATOM 4764 C C . ASN A 1 595 ? -10.005 -2.524 0.925 1.00 81.69 595 ASN A C 1
ATOM 4766 O O . ASN A 1 595 ? -9.283 -3.491 1.172 1.00 81.69 595 ASN A O 1
ATOM 4770 N N . ARG A 1 596 ? -11.052 -2.219 1.698 1.00 85.38 596 ARG A N 1
ATOM 4771 C CA . ARG A 1 596 ? -11.359 -2.860 2.978 1.00 85.38 596 ARG A CA 1
ATOM 4772 C C . ARG A 1 596 ? -12.661 -3.653 2.943 1.00 85.38 596 ARG A C 1
ATOM 4774 O O . ARG A 1 596 ? -13.656 -3.271 2.323 1.00 85.38 596 ARG A O 1
ATOM 4781 N N . GLY A 1 597 ? -12.628 -4.788 3.631 1.00 82.69 597 GLY A N 1
ATOM 4782 C CA . GLY A 1 597 ? -13.757 -5.684 3.810 1.00 82.69 597 GLY A CA 1
ATOM 4783 C C . GLY A 1 597 ? -14.671 -5.233 4.945 1.00 82.69 597 GLY A C 1
ATOM 4784 O O . GLY A 1 597 ? -14.218 -4.765 5.995 1.00 82.69 597 GLY A O 1
ATOM 4785 N N . THR A 1 598 ? -15.967 -5.427 4.738 1.00 84.62 598 THR A N 1
ATOM 4786 C CA . THR A 1 598 ? -17.010 -5.290 5.752 1.00 84.62 598 THR A CA 1
ATOM 4787 C C . THR A 1 598 ? -17.988 -6.456 5.633 1.00 84.62 598 THR A C 1
ATOM 4789 O O . THR A 1 598 ? -18.066 -7.106 4.591 1.00 84.62 598 THR A O 1
ATOM 4792 N N . LYS A 1 599 ? -18.706 -6.756 6.719 1.00 78.38 599 LYS A N 1
ATOM 4793 C CA . LYS A 1 599 ? -19.781 -7.751 6.693 1.00 78.38 599 LYS A CA 1
ATOM 4794 C C . LYS A 1 599 ? -21.031 -7.175 6.032 1.00 78.38 599 LYS A C 1
ATOM 4796 O O . LYS A 1 599 ? -21.597 -7.820 5.154 1.00 78.38 599 LYS A O 1
ATOM 4801 N N . TYR A 1 600 ? -21.419 -5.975 6.450 1.00 83.38 600 TYR A N 1
ATOM 4802 C CA . TYR A 1 600 ? -22.570 -5.242 5.939 1.00 83.38 600 TYR A CA 1
ATOM 4803 C C . TYR A 1 600 ? -22.060 -4.093 5.073 1.00 83.38 600 TYR A C 1
ATOM 4805 O O . TYR A 1 600 ? -21.245 -3.291 5.530 1.00 83.38 600 TYR A O 1
ATOM 4813 N N . GLU A 1 601 ? -22.481 -4.039 3.810 1.00 85.25 601 GLU A N 1
ATOM 4814 C CA . GLU A 1 601 ? -22.022 -3.007 2.869 1.00 85.25 601 GLU A CA 1
ATOM 4815 C C . GLU A 1 601 ? -22.584 -1.623 3.219 1.00 85.25 601 GLU A C 1
ATOM 4817 O O . GLU A 1 601 ? -21.985 -0.602 2.891 1.00 85.25 601 GLU A O 1
ATOM 4822 N N . GLU A 1 602 ? -23.682 -1.561 3.970 1.00 88.56 602 GLU A N 1
ATOM 4823 C CA . GLU A 1 602 ? -24.224 -0.327 4.533 1.00 88.56 602 GLU A CA 1
ATOM 4824 C C . GLU A 1 602 ? -23.206 0.380 5.440 1.00 88.56 602 GLU A C 1
ATOM 4826 O O . GLU A 1 602 ? -23.075 1.606 5.367 1.00 88.56 602 GLU A O 1
ATOM 4831 N N . ASP A 1 603 ? -22.420 -0.384 6.213 1.00 89.44 603 ASP A N 1
ATOM 4832 C CA . ASP A 1 603 ? -21.364 0.140 7.088 1.00 89.44 603 ASP A CA 1
ATOM 4833 C C . ASP A 1 603 ? -20.341 0.971 6.300 1.00 89.44 603 ASP A C 1
ATOM 4835 O O . ASP A 1 603 ? -19.772 1.924 6.833 1.00 89.44 603 ASP A O 1
ATOM 4839 N N . ARG A 1 604 ? -20.108 0.645 5.019 1.00 91.94 604 ARG A N 1
ATOM 4840 C CA . ARG A 1 604 ? -19.185 1.385 4.142 1.00 91.94 604 ARG A CA 1
ATOM 4841 C C . ARG A 1 604 ? -19.589 2.841 4.036 1.00 91.94 604 ARG A C 1
ATOM 4843 O O . ARG A 1 604 ? -18.770 3.729 4.263 1.00 91.94 604 ARG A O 1
ATOM 4850 N N . TYR A 1 605 ? -20.861 3.076 3.747 1.00 92.75 605 TYR A N 1
ATOM 4851 C CA . TYR A 1 605 ? -21.404 4.418 3.622 1.00 92.75 605 TYR A CA 1
ATOM 4852 C C . TYR A 1 605 ? -21.426 5.133 4.971 1.00 92.75 605 TYR A C 1
ATOM 4854 O O . TYR A 1 605 ? -21.133 6.324 5.017 1.00 92.75 605 TYR A O 1
ATOM 4862 N N . VAL A 1 606 ? -21.718 4.417 6.063 1.00 91.94 606 VAL A N 1
ATOM 4863 C CA . VAL A 1 606 ? -21.701 4.971 7.429 1.00 91.94 606 VAL A CA 1
ATOM 4864 C C . VAL A 1 606 ? -20.309 5.493 7.769 1.00 91.94 606 VAL A C 1
ATOM 4866 O O . VAL A 1 606 ? -20.160 6.655 8.132 1.00 91.94 606 VAL A O 1
ATOM 4869 N N . VAL A 1 607 ? -19.281 4.664 7.577 1.00 92.19 607 VAL A N 1
ATOM 4870 C CA . VAL A 1 607 ? -17.884 5.019 7.845 1.00 92.19 607 VAL A CA 1
ATOM 4871 C C . VAL A 1 607 ? -17.430 6.199 6.981 1.00 92.19 607 VAL A C 1
ATOM 4873 O O . VAL A 1 607 ? -16.810 7.132 7.497 1.00 92.19 607 VAL A O 1
ATOM 4876 N N . ILE A 1 608 ? -17.762 6.189 5.685 1.00 92.50 608 ILE A N 1
ATOM 4877 C CA . ILE A 1 608 ? -17.457 7.291 4.763 1.00 92.50 608 ILE A CA 1
ATOM 4878 C C . ILE A 1 608 ? -18.115 8.589 5.244 1.00 92.50 608 ILE A C 1
ATOM 4880 O O . ILE A 1 608 ? -17.426 9.594 5.424 1.00 92.50 608 ILE A O 1
ATOM 4884 N N . ALA A 1 609 ? -19.425 8.564 5.502 1.00 92.56 609 ALA A N 1
ATOM 4885 C CA . ALA A 1 609 ? -20.185 9.718 5.971 1.00 92.56 609 ALA A CA 1
ATOM 4886 C C . ALA A 1 609 ? -19.610 10.276 7.284 1.00 92.56 609 ALA A C 1
ATOM 4888 O O . ALA A 1 609 ? -19.344 11.475 7.371 1.00 92.56 609 ALA A O 1
ATOM 4889 N N . SER A 1 610 ? -19.330 9.414 8.267 1.00 90.62 610 SER A N 1
ATOM 4890 C CA . SER A 1 610 ? -18.757 9.816 9.557 1.00 90.62 610 SER A CA 1
ATOM 4891 C C . SER A 1 610 ? -17.396 10.504 9.409 1.00 90.62 610 SER A C 1
ATOM 4893 O O . SER A 1 610 ? -17.169 11.556 10.020 1.00 90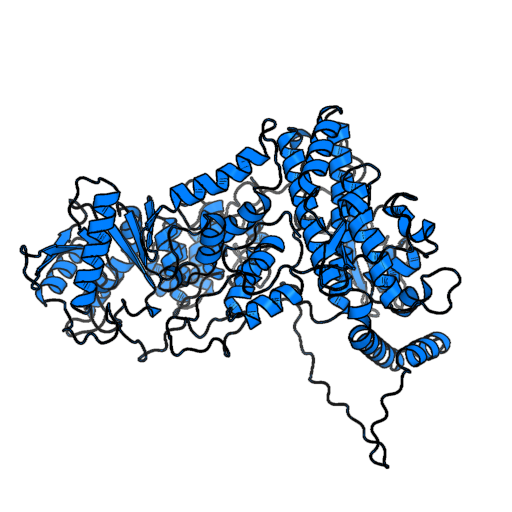.62 610 SER A O 1
ATOM 4895 N N . LEU A 1 611 ? -16.495 9.968 8.575 1.00 90.25 611 LEU A N 1
ATOM 4896 C CA . LEU A 1 611 ? -15.185 10.584 8.318 1.00 90.25 611 LEU A CA 1
ATOM 4897 C C . LEU A 1 611 ? -15.310 11.942 7.622 1.00 90.25 611 LEU A C 1
ATOM 4899 O O . LEU A 1 611 ? -14.577 12.869 7.963 1.00 90.25 611 LEU A O 1
ATOM 4903 N N . LEU A 1 612 ? -16.286 12.088 6.726 1.00 90.00 612 LEU A N 1
ATOM 4904 C CA . LEU A 1 612 ? -16.590 13.338 6.026 1.00 90.00 612 LEU A CA 1
ATOM 4905 C C . LEU A 1 612 ? -17.328 14.373 6.891 1.00 90.00 612 LEU A C 1
ATOM 4907 O O . LEU A 1 612 ? -17.605 15.470 6.422 1.00 90.00 612 LEU A O 1
ATOM 4911 N N . GLY A 1 613 ? -17.627 14.063 8.158 1.00 88.31 613 GLY A N 1
ATOM 4912 C CA . GLY A 1 613 ? -18.349 14.980 9.053 1.00 88.31 613 GLY A CA 1
ATOM 4913 C C . GLY A 1 613 ? -19.857 15.006 8.849 1.00 88.31 613 GLY A C 1
ATOM 4914 O O . GLY A 1 613 ? -20.520 15.907 9.354 1.00 88.31 613 GLY A O 1
ATOM 4915 N N . LEU A 1 614 ? -20.401 14.014 8.150 1.00 91.00 614 LEU A N 1
ATOM 4916 C CA . LEU A 1 614 ? -21.833 13.803 7.996 1.00 91.00 614 LEU A CA 1
ATOM 4917 C C . LEU A 1 614 ? -22.348 12.831 9.067 1.00 91.00 614 LEU A C 1
ATOM 4919 O O . LEU A 1 614 ? -21.591 12.052 9.649 1.00 91.00 614 LEU A O 1
ATOM 4923 N N . ARG A 1 615 ? -23.664 12.847 9.299 1.00 89.00 615 ARG A N 1
ATOM 4924 C CA . ARG A 1 615 ? -24.331 11.896 10.201 1.00 89.00 615 ARG A CA 1
ATOM 4925 C C . ARG A 1 615 ? -24.348 10.500 9.584 1.00 89.00 615 ARG A C 1
ATOM 4927 O O . ARG A 1 615 ? -25.158 10.227 8.696 1.00 89.00 615 ARG A O 1
ATOM 4934 N N . GLY A 1 616 ? -23.459 9.625 10.050 1.00 87.69 616 GLY A N 1
ATOM 4935 C CA . GLY A 1 616 ? -23.281 8.275 9.512 1.00 87.69 616 GLY A CA 1
ATOM 4936 C C . GLY A 1 616 ? -24.547 7.430 9.622 1.00 87.69 616 GLY A C 1
ATOM 4937 O O . GLY A 1 616 ? -24.907 6.738 8.673 1.00 87.69 616 GLY A O 1
ATOM 4938 N N . GLN A 1 617 ? -25.288 7.561 10.726 1.00 86.75 617 GLN A N 1
ATOM 4939 C CA . GLN A 1 617 ? -26.519 6.793 10.941 1.00 86.75 617 GLN A CA 1
ATOM 4940 C C . GLN A 1 617 ? -27.621 7.048 9.907 1.00 86.75 617 GLN A C 1
ATOM 4942 O O . GLN A 1 617 ? -28.444 6.167 9.650 1.00 86.75 617 GLN A O 1
ATOM 4947 N N . GLN A 1 618 ? -27.613 8.212 9.249 1.00 89.56 618 GLN A N 1
ATOM 4948 C CA . GLN A 1 618 ? -28.553 8.515 8.169 1.00 89.56 618 GLN A CA 1
ATOM 4949 C C . GLN A 1 618 ? -28.436 7.503 7.013 1.00 89.56 618 GLN A C 1
ATOM 4951 O O . GLN A 1 618 ? -29.416 7.247 6.315 1.00 89.56 618 GLN A O 1
ATOM 4956 N N . MET A 1 619 ? -27.269 6.868 6.839 1.00 91.81 619 MET A N 1
ATOM 4957 C CA . MET A 1 619 ? -27.031 5.890 5.774 1.00 91.81 619 MET A CA 1
ATOM 4958 C C . MET A 1 619 ? -27.884 4.625 5.892 1.00 91.81 619 MET A C 1
ATOM 4960 O O . MET A 1 619 ? -28.187 4.008 4.868 1.00 91.81 619 MET A O 1
ATOM 4964 N N . TYR A 1 620 ? -28.301 4.237 7.101 1.00 89.94 620 TYR A N 1
ATOM 4965 C CA . TYR A 1 620 ? -29.178 3.075 7.287 1.00 89.94 620 TYR A CA 1
ATOM 4966 C C . TYR A 1 620 ? -30.640 3.366 6.934 1.00 89.94 620 TYR A C 1
ATOM 4968 O O . TYR A 1 620 ? -31.398 2.431 6.688 1.00 89.94 620 TYR A O 1
ATOM 4976 N N . ALA A 1 621 ? -31.045 4.640 6.890 1.00 90.31 621 ALA A N 1
ATOM 4977 C CA . ALA A 1 621 ? -32.405 5.023 6.510 1.00 90.31 621 ALA A CA 1
ATOM 4978 C C . ALA A 1 621 ? -32.647 4.881 4.997 1.00 90.31 621 ALA A C 1
ATOM 4980 O O . ALA A 1 621 ? -33.777 4.648 4.565 1.00 90.31 621 ALA A O 1
ATOM 4981 N N . PHE A 1 622 ? -31.593 5.003 4.188 1.00 91.62 622 PHE A N 1
ATOM 4982 C CA . PHE A 1 622 ? -31.672 4.813 2.745 1.00 91.62 622 PHE A CA 1
ATOM 4983 C C . PHE A 1 622 ? -31.726 3.328 2.399 1.00 91.62 622 PHE A C 1
ATOM 4985 O O . PHE A 1 622 ? -30.931 2.541 2.903 1.00 91.62 622 PHE A O 1
ATOM 4992 N N . GLN A 1 623 ? -32.641 2.937 1.511 1.00 88.06 623 GLN A N 1
ATOM 4993 C CA . GLN A 1 623 ? -32.760 1.542 1.078 1.00 88.06 623 GLN A CA 1
ATOM 4994 C C . GLN A 1 623 ? -31.796 1.223 -0.068 1.00 88.06 623 GLN A C 1
ATOM 4996 O O . GLN A 1 623 ? -31.157 0.169 -0.067 1.00 88.06 623 GLN A O 1
ATOM 5001 N N . ARG A 1 624 ? -31.660 2.131 -1.043 1.00 88.50 624 ARG A N 1
ATOM 5002 C CA . ARG A 1 624 ? -30.852 1.891 -2.244 1.00 88.50 624 ARG A CA 1
ATOM 5003 C C . ARG A 1 624 ? -29.427 2.422 -2.055 1.00 88.50 624 ARG A C 1
ATOM 5005 O O . ARG A 1 624 ? -29.257 3.515 -1.517 1.00 88.50 624 ARG A O 1
ATOM 5012 N N . PRO A 1 625 ? -28.391 1.701 -2.525 1.00 85.44 625 PRO A N 1
ATOM 5013 C CA . PRO A 1 625 ? -27.015 2.210 -2.549 1.00 85.44 625 PRO A CA 1
ATOM 5014 C C . PRO A 1 625 ? -26.878 3.557 -3.271 1.00 85.44 625 PRO A C 1
ATOM 5016 O O . PRO A 1 625 ? -26.143 4.427 -2.811 1.00 85.44 625 PRO A O 1
ATOM 5019 N N . GLU A 1 626 ? -27.639 3.757 -4.351 1.00 90.62 626 GLU A N 1
ATOM 5020 C CA . GLU A 1 626 ? -27.663 5.016 -5.102 1.00 90.62 626 GLU A CA 1
ATOM 5021 C C . GLU A 1 626 ? -28.096 6.204 -4.224 1.00 90.62 626 GLU A C 1
ATOM 5023 O O . GLU A 1 626 ? -27.459 7.251 -4.267 1.00 90.62 626 GLU A O 1
ATOM 5028 N N . ASP A 1 627 ? -29.108 6.037 -3.365 1.00 92.69 627 ASP A N 1
ATOM 5029 C CA . ASP A 1 627 ? -29.607 7.112 -2.492 1.00 92.69 627 ASP A CA 1
ATOM 5030 C C . ASP A 1 627 ? -28.563 7.522 -1.436 1.00 92.69 627 ASP A C 1
ATOM 5032 O O . ASP A 1 627 ? -28.449 8.696 -1.083 1.00 92.69 627 ASP A O 1
ATOM 5036 N N . ARG A 1 628 ? -27.738 6.569 -0.975 1.00 93.00 628 ARG A N 1
ATOM 5037 C CA . ARG A 1 628 ? -26.605 6.850 -0.076 1.00 93.00 628 ARG A CA 1
ATOM 5038 C C . ARG A 1 628 ? -25.547 7.695 -0.780 1.00 93.00 628 ARG A C 1
ATOM 5040 O O . ARG A 1 628 ? -25.058 8.664 -0.208 1.00 93.00 628 ARG A O 1
ATOM 5047 N N . LEU A 1 629 ? -25.220 7.355 -2.028 1.00 92.62 629 LEU A N 1
ATOM 5048 C CA . LEU A 1 629 ? -24.280 8.124 -2.847 1.00 92.62 629 LEU A CA 1
ATOM 5049 C C . LEU A 1 629 ? -24.799 9.530 -3.143 1.00 92.62 629 LEU A C 1
ATOM 5051 O O . LEU A 1 629 ? -24.044 10.487 -2.985 1.00 92.62 629 LEU A O 1
ATOM 5055 N N . LYS A 1 630 ? -26.082 9.669 -3.498 1.00 92.69 630 LYS A N 1
ATOM 5056 C CA . LYS A 1 630 ? -26.727 10.978 -3.677 1.00 92.69 630 LYS A CA 1
ATOM 5057 C C . LYS A 1 630 ? -26.572 11.834 -2.433 1.00 92.69 630 LYS A C 1
ATOM 5059 O O . LYS A 1 630 ? -26.032 12.930 -2.524 1.00 92.69 630 LYS A O 1
ATOM 5064 N N . TYR A 1 631 ? -26.924 11.295 -1.265 1.00 93.31 631 TYR A N 1
ATOM 5065 C CA . TYR A 1 631 ? -26.764 12.020 -0.011 1.00 93.31 631 TYR A CA 1
ATOM 5066 C C . TYR A 1 631 ? -25.315 12.471 0.220 1.00 93.31 631 TYR A C 1
ATOM 5068 O O . TYR A 1 631 ? -25.091 13.618 0.605 1.00 93.31 631 TYR A O 1
ATOM 5076 N N . LEU A 1 632 ? -24.323 11.608 -0.031 1.00 91.88 632 LEU A N 1
ATOM 5077 C CA . LEU A 1 632 ? -22.914 11.994 0.086 1.00 91.88 632 LEU A CA 1
ATOM 5078 C C . LEU A 1 632 ? -22.580 13.157 -0.859 1.00 91.88 632 LEU A C 1
ATOM 5080 O O . LEU A 1 632 ? -22.094 14.187 -0.403 1.00 91.88 632 LEU A O 1
ATOM 5084 N N . PHE A 1 633 ? -22.884 13.036 -2.154 1.00 91.56 633 PHE A N 1
ATOM 5085 C CA . PHE A 1 633 ? -22.585 14.082 -3.140 1.00 91.56 633 PHE A CA 1
ATOM 5086 C C . PHE A 1 633 ? -23.342 15.388 -2.887 1.00 91.56 633 PHE A C 1
ATOM 5088 O O . PHE A 1 633 ? -22.857 16.462 -3.241 1.00 91.56 633 PHE A O 1
ATOM 5095 N N . GLU A 1 634 ? -24.518 15.323 -2.268 1.00 89.81 634 GLU A N 1
ATOM 5096 C CA . GLU A 1 634 ? -25.332 16.501 -1.998 1.00 89.81 634 GLU A CA 1
ATOM 5097 C C . GLU A 1 634 ? -24.896 17.301 -0.773 1.00 89.81 634 GLU A C 1
ATOM 5099 O O . GLU A 1 634 ? -25.188 18.498 -0.694 1.00 89.81 634 GLU A O 1
ATOM 5104 N N . ASN A 1 635 ? -24.197 16.656 0.161 1.00 90.19 635 ASN A N 1
ATOM 5105 C CA . ASN A 1 635 ? -23.823 17.233 1.452 1.00 90.19 635 ASN A CA 1
ATOM 5106 C C . ASN A 1 635 ? -22.321 17.532 1.569 1.00 90.19 635 ASN A C 1
ATOM 5108 O O . ASN A 1 635 ? -21.840 17.870 2.648 1.00 90.19 635 ASN A O 1
ATOM 5112 N N . ILE A 1 636 ? -21.577 17.434 0.467 1.00 86.50 636 ILE A N 1
ATOM 5113 C CA . ILE A 1 636 ? -20.140 17.715 0.414 1.00 86.50 636 ILE A CA 1
ATOM 5114 C C . ILE A 1 636 ? -19.912 18.873 -0.548 1.00 86.50 636 ILE A C 1
ATOM 5116 O O . ILE A 1 636 ? -20.327 18.826 -1.703 1.00 86.50 636 ILE A O 1
ATOM 5120 N N . ALA A 1 637 ? -19.277 19.933 -0.049 1.00 77.12 637 ALA A N 1
ATOM 5121 C CA . ALA A 1 637 ? -19.101 21.172 -0.803 1.00 77.12 637 ALA A CA 1
ATOM 5122 C C . ALA A 1 637 ? -18.052 21.046 -1.919 1.00 77.12 637 ALA A C 1
ATOM 5124 O O . ALA A 1 637 ? -18.263 21.537 -3.025 1.00 77.12 637 ALA A O 1
ATOM 5125 N N . GLU A 1 638 ? -16.942 20.374 -1.621 1.00 86.81 638 GLU A N 1
ATOM 5126 C CA . GLU A 1 638 ? -15.774 20.269 -2.492 1.00 86.81 638 GLU A CA 1
ATOM 5127 C C . GLU A 1 638 ? -15.483 18.803 -2.800 1.00 86.81 638 GLU A C 1
ATOM 5129 O O . GLU A 1 638 ? -15.183 18.008 -1.904 1.00 86.81 638 GLU A O 1
ATOM 5134 N N . LEU A 1 639 ? -15.565 18.446 -4.080 1.00 90.69 639 LEU A N 1
ATOM 5135 C CA . LEU A 1 639 ? -15.312 17.090 -4.558 1.00 90.69 639 LEU A CA 1
ATOM 5136 C C . LEU A 1 639 ? -14.000 17.026 -5.345 1.00 90.69 639 LEU A C 1
ATOM 5138 O O . LEU A 1 639 ? -13.588 18.020 -5.939 1.00 90.69 639 LEU A O 1
ATOM 5142 N N . PRO A 1 640 ? -13.336 15.862 -5.421 1.00 90.94 640 PRO A N 1
ATOM 5143 C CA . PRO A 1 640 ? -12.187 15.712 -6.303 1.00 90.94 640 PRO A CA 1
ATOM 5144 C C . PRO A 1 640 ? -12.617 15.849 -7.766 1.00 90.94 640 PRO A C 1
ATOM 5146 O O . PRO A 1 640 ? -13.439 15.063 -8.233 1.00 90.94 640 PRO A O 1
ATOM 5149 N N . SER A 1 641 ? -12.005 16.759 -8.526 1.00 89.00 641 SER A N 1
ATOM 5150 C CA . SER A 1 641 ? -12.292 16.934 -9.964 1.00 89.00 641 SER A CA 1
ATOM 5151 C C . SER A 1 641 ? -12.102 15.649 -10.775 1.00 89.00 641 SER A C 1
ATOM 5153 O O . SER A 1 641 ? -12.880 15.353 -11.683 1.00 89.00 641 SER A O 1
ATOM 5155 N N . MET A 1 642 ? -11.146 14.804 -10.376 1.00 86.19 642 MET A N 1
ATOM 5156 C CA . MET A 1 642 ? -10.889 13.509 -11.016 1.00 86.19 642 MET A CA 1
ATOM 5157 C C . MET A 1 642 ? -12.038 12.495 -10.887 1.00 86.19 642 MET A C 1
ATOM 5159 O O . MET A 1 642 ? -11.996 11.460 -11.551 1.00 86.19 642 MET A O 1
ATOM 5163 N N . ILE A 1 643 ? -13.078 12.766 -10.086 1.00 88.81 643 ILE A N 1
ATOM 5164 C CA . ILE A 1 643 ? -14.250 11.886 -9.979 1.00 88.81 643 ILE A CA 1
ATOM 5165 C C . ILE A 1 643 ? -14.975 11.708 -11.319 1.00 88.81 643 ILE A C 1
ATOM 5167 O O . ILE A 1 643 ? -15.556 10.653 -11.561 1.00 88.81 643 ILE A O 1
ATOM 5171 N N . LEU A 1 644 ? -14.887 12.689 -12.224 1.00 86.94 644 LEU A N 1
ATOM 5172 C CA . LEU A 1 644 ? -15.494 12.623 -13.557 1.00 86.94 644 LEU A CA 1
ATOM 5173 C C . LEU A 1 644 ? -14.965 11.472 -14.416 1.00 86.94 644 LEU A C 1
ATOM 5175 O O . LEU A 1 644 ? -15.710 10.937 -15.236 1.00 86.94 644 LEU A O 1
ATOM 5179 N N . PHE A 1 645 ? -13.709 11.078 -14.206 1.00 83.69 645 PHE A N 1
ATOM 5180 C CA . PHE A 1 645 ? -13.022 10.048 -14.990 1.00 83.69 645 PHE A CA 1
ATOM 5181 C C . PHE A 1 645 ? -13.129 8.649 -14.385 1.00 83.69 645 PHE A C 1
ATOM 5183 O O . PHE A 1 645 ? -12.501 7.703 -14.860 1.00 83.69 645 PHE A O 1
ATOM 5190 N N . THR A 1 646 ? -13.921 8.501 -13.327 1.00 84.50 646 THR A N 1
ATOM 5191 C CA . THR A 1 646 ? -14.235 7.181 -12.788 1.00 84.50 646 THR A CA 1
ATOM 5192 C C . THR A 1 646 ? -14.999 6.357 -13.829 1.00 84.50 646 THR A C 1
ATOM 5194 O O . THR A 1 646 ? -15.851 6.857 -14.558 1.00 84.50 646 THR A O 1
ATOM 5197 N N . GLN A 1 647 ? -14.709 5.072 -13.943 1.00 81.00 647 GLN A N 1
ATOM 5198 C CA . GLN A 1 647 ? -15.416 4.165 -14.843 1.00 81.00 647 GLN A CA 1
ATOM 5199 C C . GLN A 1 647 ? -16.784 3.775 -14.273 1.00 81.00 647 GLN A C 1
ATOM 5201 O O . GLN A 1 647 ? -17.023 3.902 -13.071 1.00 81.00 647 GLN A O 1
ATOM 5206 N N . GLY A 1 648 ? -17.685 3.282 -15.125 1.00 83.12 648 GLY A N 1
ATOM 5207 C CA . GLY A 1 648 ? -18.969 2.710 -14.707 1.00 83.12 648 GLY A CA 1
ATOM 5208 C C . GLY A 1 648 ? -20.207 3.589 -14.932 1.00 83.12 648 GLY A C 1
ATOM 5209 O O . GLY A 1 648 ? -20.103 4.723 -15.405 1.00 83.12 648 GLY A O 1
ATOM 5210 N N . PRO A 1 649 ? -21.405 3.066 -14.610 1.00 88.69 649 PRO A N 1
ATOM 5211 C CA . PRO A 1 649 ? -22.667 3.769 -14.822 1.00 88.69 649 PRO A CA 1
ATOM 5212 C C . PRO A 1 649 ? -22.761 5.049 -13.981 1.00 88.69 649 PRO A C 1
ATOM 5214 O O . PRO A 1 649 ? -22.201 5.143 -12.886 1.00 88.69 649 PRO A O 1
ATOM 5217 N N . ARG A 1 650 ? -23.498 6.035 -14.500 1.00 91.06 650 ARG A N 1
ATOM 5218 C CA . ARG A 1 650 ? -23.779 7.313 -13.834 1.00 91.06 650 ARG A CA 1
ATOM 5219 C C . ARG A 1 650 ? -25.211 7.374 -13.319 1.00 91.06 650 ARG A C 1
ATOM 5221 O O . ARG A 1 650 ? -26.099 6.729 -13.881 1.00 91.06 650 ARG A O 1
ATOM 5228 N N . ILE A 1 651 ? -25.435 8.176 -12.283 1.00 92.00 651 ILE A N 1
ATOM 5229 C CA . ILE A 1 651 ? -26.778 8.499 -11.788 1.00 92.00 651 ILE A CA 1
ATOM 5230 C C . ILE A 1 651 ? -27.547 9.223 -12.901 1.00 92.00 651 ILE A C 1
ATOM 5232 O O . ILE A 1 651 ? -27.023 10.136 -13.523 1.00 92.00 651 ILE A O 1
ATOM 5236 N N . GLN A 1 652 ? -28.784 8.824 -13.197 1.00 92.31 652 GLN A N 1
ATOM 5237 C CA . GLN A 1 652 ? -29.521 9.381 -14.350 1.00 92.31 652 GLN A CA 1
ATOM 5238 C C . GLN A 1 652 ? -30.263 10.695 -14.044 1.00 92.31 652 GLN A C 1
ATOM 5240 O O . GLN A 1 652 ? -30.723 11.395 -14.955 1.00 92.31 652 GLN A O 1
ATOM 5245 N N . GLU A 1 653 ? -30.351 11.047 -12.764 1.00 91.94 653 GLU A N 1
ATOM 5246 C CA . GLU A 1 653 ? -31.030 12.241 -12.270 1.00 91.94 653 GLU A CA 1
ATOM 5247 C C . GLU A 1 653 ? -30.386 13.538 -12.807 1.00 91.94 653 GLU A C 1
ATOM 5249 O O . GLU A 1 653 ? -29.155 13.670 -12.784 1.00 91.94 653 GLU A O 1
ATOM 5254 N N . PRO A 1 654 ? -31.182 14.503 -13.317 1.00 90.88 654 PRO A N 1
ATOM 5255 C CA . PRO A 1 654 ? -30.672 15.807 -13.740 1.00 90.88 654 PRO A CA 1
ATOM 5256 C C . PRO A 1 654 ? -29.833 16.481 -12.644 1.00 90.88 654 PRO A C 1
ATOM 5258 O O . PRO A 1 654 ? -30.199 16.452 -11.477 1.00 90.88 654 PRO A O 1
ATOM 5261 N N . GLY A 1 655 ? -28.688 17.064 -13.012 1.00 88.50 655 GLY A N 1
ATOM 5262 C CA . GLY A 1 655 ? -27.733 17.647 -12.056 1.00 88.50 655 GLY A CA 1
ATOM 5263 C C . GLY A 1 655 ? -26.750 16.648 -11.421 1.00 88.50 655 GLY A C 1
ATOM 5264 O O . GLY A 1 655 ? -25.709 17.064 -10.915 1.00 88.50 655 GLY A O 1
ATOM 5265 N N . LEU A 1 656 ? -26.996 15.333 -11.514 1.00 91.81 656 LEU A N 1
ATOM 5266 C CA . LEU A 1 656 ? -26.113 14.281 -10.977 1.00 91.81 656 LEU A CA 1
ATOM 5267 C C . LEU A 1 656 ? -25.573 13.310 -12.038 1.00 91.81 656 LEU A C 1
ATOM 5269 O O . LEU A 1 656 ? -24.887 12.351 -11.701 1.00 91.81 656 LEU A O 1
ATOM 5273 N N . ARG A 1 657 ? -25.790 13.576 -13.332 1.00 91.56 657 ARG A N 1
ATOM 5274 C CA . ARG A 1 657 ? -25.317 12.718 -14.446 1.00 91.56 657 ARG A CA 1
ATOM 5275 C C . ARG A 1 657 ? -23.804 12.579 -14.577 1.00 91.56 657 ARG A C 1
ATOM 5277 O O . ARG A 1 657 ? -23.319 11.727 -15.315 1.00 91.56 657 ARG A O 1
ATOM 5284 N N . TRP A 1 658 ? -23.059 13.398 -13.852 1.00 89.69 658 TRP A N 1
ATOM 5285 C CA . TRP A 1 658 ? -21.614 13.291 -13.721 1.00 89.69 658 TRP A CA 1
ATOM 5286 C C . TRP A 1 658 ? -21.194 12.252 -12.665 1.00 89.69 658 TRP A C 1
ATOM 5288 O O . TRP A 1 658 ? -20.082 11.729 -12.737 1.00 89.69 658 TRP A O 1
ATOM 5298 N N . ALA A 1 659 ? -22.065 11.952 -11.694 1.00 91.69 659 ALA A N 1
ATOM 5299 C CA . ALA A 1 659 ? -21.743 11.199 -10.490 1.00 91.69 659 ALA A CA 1
ATOM 5300 C C . ALA A 1 659 ? -21.829 9.677 -10.712 1.00 91.69 659 ALA A C 1
ATOM 5302 O O . ALA A 1 659 ? -22.784 9.203 -11.343 1.00 91.69 659 ALA A O 1
ATOM 5303 N N . PRO A 1 660 ? -20.877 8.887 -10.183 1.00 91.56 660 PRO A N 1
ATOM 5304 C CA . PRO A 1 660 ? -20.935 7.426 -10.241 1.00 91.56 660 PRO A CA 1
ATOM 5305 C C . PRO A 1 660 ? -22.178 6.871 -9.542 1.00 91.56 660 PRO A C 1
ATOM 5307 O O . PRO A 1 660 ? -22.517 7.298 -8.440 1.00 91.56 660 PRO A O 1
ATOM 5310 N N . ALA A 1 661 ? -22.827 5.881 -10.157 1.00 90.50 661 ALA A N 1
ATOM 5311 C CA . ALA A 1 661 ? -23.967 5.175 -9.561 1.00 90.50 661 ALA A CA 1
ATOM 5312 C C . ALA A 1 661 ? -23.549 4.044 -8.601 1.00 90.50 661 ALA A C 1
ATOM 5314 O O . ALA A 1 661 ? -24.378 3.522 -7.859 1.00 90.50 661 ALA A O 1
ATOM 5315 N N . SER A 1 662 ? -22.270 3.657 -8.612 1.00 86.62 662 SER A N 1
ATOM 5316 C CA . SER A 1 662 ? -21.681 2.696 -7.678 1.00 86.62 662 SER A CA 1
ATOM 5317 C C . SER A 1 662 ? -20.253 3.111 -7.321 1.00 86.62 662 SER A C 1
ATOM 5319 O O . SER A 1 662 ? -19.588 3.817 -8.081 1.00 86.62 662 SER A O 1
ATOM 5321 N N . MET A 1 663 ? -19.782 2.649 -6.162 1.00 82.75 663 MET A N 1
ATOM 5322 C CA . MET A 1 663 ? -18.379 2.752 -5.769 1.00 82.75 663 MET A CA 1
ATOM 5323 C C . MET A 1 663 ? -17.511 1.639 -6.362 1.00 82.75 663 MET A C 1
ATOM 5325 O O . MET A 1 663 ? -16.293 1.740 -6.290 1.00 82.75 663 MET A O 1
ATOM 5329 N N . ASP A 1 664 ? -18.077 0.579 -6.937 1.00 72.94 664 ASP A N 1
ATOM 5330 C CA . ASP A 1 664 ? -17.305 -0.629 -7.260 1.00 72.94 664 ASP A CA 1
ATOM 5331 C C . ASP A 1 664 ? -16.328 -0.433 -8.426 1.00 72.94 664 ASP A C 1
ATOM 5333 O O . ASP A 1 664 ? -15.254 -1.021 -8.439 1.00 72.94 664 ASP A O 1
ATOM 5337 N N . THR A 1 665 ? -16.628 0.473 -9.354 1.00 65.19 665 THR A N 1
ATOM 5338 C CA . THR A 1 665 ? -16.063 0.458 -10.710 1.00 65.19 665 THR A CA 1
ATOM 5339 C C . THR A 1 665 ? -14.687 1.096 -10.892 1.00 65.19 665 THR A C 1
ATOM 5341 O O . THR A 1 665 ? -13.985 0.728 -11.827 1.00 65.19 665 THR A O 1
ATOM 5344 N N . SER A 1 666 ? -14.261 2.070 -10.074 1.00 75.69 666 SER A N 1
ATOM 5345 C CA . SER A 1 666 ? -12.900 2.641 -10.202 1.00 75.69 666 SER A CA 1
ATOM 5346 C C . SER A 1 666 ? -12.463 3.535 -9.037 1.00 75.69 666 SER A C 1
ATOM 5348 O O . SER A 1 666 ? -13.277 4.078 -8.284 1.00 75.69 666 SER A O 1
ATOM 5350 N N . MET A 1 667 ? -11.138 3.669 -8.881 1.00 81.69 667 MET A N 1
ATOM 5351 C CA . MET A 1 667 ? -10.526 4.602 -7.929 1.00 81.69 667 MET A CA 1
ATOM 5352 C C . MET A 1 667 ? -10.571 6.028 -8.472 1.00 81.69 667 MET A C 1
ATOM 5354 O O . MET A 1 667 ? -10.455 6.249 -9.675 1.00 81.69 667 MET A O 1
ATOM 5358 N N . ILE A 1 668 ? -10.636 7.001 -7.568 1.00 85.81 668 ILE A N 1
ATOM 5359 C CA . ILE A 1 668 ? -10.401 8.402 -7.908 1.00 85.81 668 ILE A CA 1
ATOM 5360 C C . ILE A 1 668 ? -8.885 8.628 -7.954 1.00 85.81 668 ILE A C 1
ATOM 5362 O O . ILE A 1 668 ? -8.192 8.588 -6.925 1.00 85.81 668 ILE A O 1
ATOM 5366 N N . GLN A 1 669 ? -8.373 8.856 -9.162 1.00 80.06 669 GLN A N 1
ATOM 5367 C CA . GLN A 1 669 ? -6.954 9.100 -9.411 1.00 80.06 669 GLN A CA 1
ATOM 5368 C C . GLN A 1 669 ? -6.473 10.388 -8.726 1.00 80.06 669 GLN A C 1
ATOM 5370 O O . GLN A 1 669 ? -7.242 11.329 -8.524 1.00 80.06 669 GLN A O 1
ATOM 5375 N N . PHE A 1 670 ? -5.198 10.416 -8.329 1.00 70.88 670 PHE A N 1
ATOM 5376 C CA . PHE A 1 670 ? -4.550 11.646 -7.868 1.00 70.88 670 PHE A CA 1
ATOM 5377 C C . PHE A 1 670 ? -4.001 12.399 -9.072 1.00 70.88 670 PHE A C 1
ATOM 5379 O O . PHE A 1 670 ? -3.336 11.787 -9.903 1.00 70.88 670 PHE A O 1
ATOM 5386 N N . ASN A 1 671 ? -4.222 13.708 -9.138 1.00 67.56 671 ASN A N 1
ATOM 5387 C CA . ASN A 1 671 ? -3.621 14.540 -10.173 1.00 67.56 671 ASN A CA 1
ATOM 5388 C C . ASN A 1 671 ? -3.190 15.902 -9.606 1.00 67.56 671 ASN A C 1
ATOM 5390 O O . ASN A 1 671 ? -3.616 16.942 -10.086 1.00 67.56 671 ASN A O 1
ATOM 5394 N N . GLY A 1 672 ? -2.387 15.884 -8.536 1.00 64.88 672 GLY A N 1
ATOM 5395 C CA . GLY A 1 672 ? -1.812 17.100 -7.952 1.00 64.88 672 GLY A CA 1
ATOM 5396 C C . GLY A 1 672 ? -2.848 18.096 -7.416 1.00 64.88 672 GLY A C 1
ATOM 5397 O O . GLY A 1 672 ? -3.936 17.703 -6.989 1.00 64.88 672 GLY A O 1
ATOM 5398 N N . ASP A 1 673 ? -2.490 19.382 -7.460 1.00 65.56 673 ASP A N 1
ATOM 5399 C CA . ASP A 1 673 ? -3.244 20.517 -6.906 1.00 65.56 673 ASP A CA 1
ATOM 5400 C C . ASP A 1 673 ? -4.376 21.002 -7.829 1.00 65.56 673 ASP A C 1
ATOM 5402 O O . ASP A 1 673 ? -4.581 22.204 -8.019 1.00 65.56 673 ASP A O 1
ATOM 5406 N N . LEU A 1 674 ? -5.128 20.075 -8.430 1.00 78.50 674 LEU A N 1
ATOM 5407 C CA . LEU A 1 674 ? -6.349 20.459 -9.134 1.00 78.50 674 LEU A CA 1
ATOM 5408 C C . LEU A 1 674 ? -7.294 21.180 -8.173 1.00 78.50 674 LEU A C 1
ATOM 5410 O O . LEU A 1 674 ? -7.485 20.774 -7.019 1.00 78.50 674 LEU A O 1
ATOM 5414 N N . LYS A 1 675 ? -7.931 22.235 -8.687 1.00 86.44 675 LYS A N 1
ATOM 5415 C CA . LYS A 1 675 ? -8.995 22.917 -7.959 1.00 86.44 675 LYS A CA 1
ATOM 5416 C C . LYS A 1 675 ? -10.125 21.922 -7.667 1.00 86.44 675 LYS A C 1
ATOM 5418 O O . LYS A 1 675 ? -10.460 21.121 -8.553 1.00 86.44 675 LYS A O 1
ATOM 5423 N N . PRO A 1 676 ? -10.718 21.970 -6.462 1.00 88.50 676 PRO A N 1
ATOM 5424 C CA . PRO A 1 676 ? -11.875 21.156 -6.147 1.00 88.50 676 PRO A CA 1
ATOM 5425 C C . PRO A 1 676 ? -13.023 21.421 -7.114 1.00 88.50 676 PRO A C 1
ATOM 5427 O O . PRO A 1 676 ? -13.255 22.549 -7.552 1.00 88.50 676 PRO A O 1
ATOM 5430 N N . ALA A 1 677 ? -13.767 20.368 -7.408 1.00 90.25 677 ALA A N 1
ATOM 5431 C CA . ALA A 1 677 ? -14.988 20.453 -8.168 1.00 90.25 677 ALA A CA 1
ATOM 5432 C C . ALA A 1 677 ? -16.108 21.043 -7.308 1.00 90.25 677 ALA A C 1
ATOM 5434 O O . ALA A 1 677 ? -16.303 20.634 -6.158 1.00 90.25 677 ALA A O 1
ATOM 5435 N N . ILE A 1 678 ? -16.862 21.973 -7.891 1.00 88.62 678 ILE A N 1
ATOM 5436 C CA . ILE A 1 678 ? -17.950 22.690 -7.225 1.00 88.62 678 ILE A CA 1
ATOM 5437 C C . ILE A 1 678 ? -19.272 22.236 -7.831 1.00 88.62 678 ILE A C 1
ATOM 5439 O O . ILE A 1 678 ? -19.504 22.359 -9.033 1.00 88.62 678 ILE A O 1
ATOM 5443 N N . ARG A 1 679 ? -20.176 21.726 -7.000 1.00 88.94 679 ARG A N 1
ATOM 5444 C CA . ARG A 1 679 ? -21.514 21.323 -7.443 1.00 88.94 679 ARG A CA 1
ATOM 5445 C C . ARG A 1 679 ? -22.441 22.537 -7.575 1.00 88.94 679 ARG A C 1
ATOM 5447 O O . ARG A 1 679 ? -22.463 23.403 -6.704 1.00 88.94 679 ARG A O 1
ATOM 5454 N N . ASN A 1 680 ? -23.275 22.550 -8.612 1.00 85.88 680 ASN A N 1
ATOM 5455 C CA . ASN A 1 680 ? -24.428 23.445 -8.736 1.00 85.88 680 ASN A CA 1
ATOM 5456 C C . ASN A 1 680 ? -25.681 22.668 -9.194 1.00 85.88 680 ASN A C 1
ATOM 5458 O O . ASN A 1 680 ? -25.652 21.448 -9.330 1.00 85.88 680 ASN A O 1
ATOM 5462 N N . THR A 1 681 ? -26.799 23.362 -9.418 1.00 83.75 681 THR A N 1
ATOM 5463 C CA . THR A 1 681 ? -28.064 22.733 -9.847 1.00 83.75 681 THR A CA 1
ATOM 5464 C C . THR A 1 681 ? -28.003 22.114 -11.247 1.00 83.75 681 THR A C 1
ATOM 5466 O O . THR A 1 681 ? -28.815 21.248 -11.563 1.00 83.75 681 THR A O 1
ATOM 5469 N N . ALA A 1 682 ? -27.055 22.534 -12.088 1.00 84.44 682 ALA A N 1
ATOM 5470 C CA . ALA A 1 682 ? -26.875 22.014 -13.440 1.00 84.44 682 ALA A CA 1
ATOM 5471 C C . ALA A 1 682 ? -25.941 20.791 -13.491 1.00 84.44 682 ALA A C 1
ATOM 5473 O O . ALA A 1 682 ? -26.043 19.985 -14.416 1.00 84.44 682 ALA A O 1
ATOM 5474 N N . GLY A 1 683 ? -25.044 20.628 -12.514 1.00 89.00 683 GLY A N 1
ATOM 5475 C CA . GLY A 1 683 ? -24.056 19.557 -12.521 1.00 89.00 683 GLY A CA 1
ATOM 5476 C C . GLY A 1 683 ? -22.851 19.810 -11.619 1.00 89.00 683 GLY A C 1
ATOM 5477 O O . GLY A 1 683 ? -22.949 20.407 -10.546 1.00 89.00 683 GLY A O 1
ATOM 5478 N N . LEU A 1 684 ? -21.695 19.336 -12.082 1.00 90.25 684 LEU A N 1
ATOM 5479 C CA . LEU A 1 684 ? -20.400 19.523 -11.440 1.00 90.25 684 LEU A CA 1
ATOM 5480 C C . LEU A 1 684 ? -19.547 20.471 -12.282 1.00 90.25 684 LEU A C 1
ATOM 5482 O O . LEU A 1 684 ? -19.274 20.192 -13.447 1.00 90.25 684 LEU A O 1
ATOM 5486 N N . MET A 1 685 ? -19.115 21.574 -11.683 1.00 90.06 685 MET A N 1
ATOM 5487 C CA . MET A 1 685 ? -18.146 22.493 -12.267 1.00 90.06 685 MET A CA 1
ATOM 5488 C C . MET A 1 685 ? -16.739 22.027 -11.913 1.00 90.06 685 MET A C 1
ATOM 5490 O O . MET A 1 685 ? -16.434 21.789 -10.746 1.00 90.06 685 MET A O 1
ATOM 5494 N N . VAL A 1 686 ? -15.885 21.923 -12.922 1.00 87.88 686 VAL A N 1
ATOM 5495 C CA . VAL A 1 686 ? -14.488 21.496 -12.807 1.00 87.88 686 VAL A CA 1
ATOM 5496 C C . VAL A 1 686 ? -13.600 22.439 -13.603 1.00 87.88 686 VAL A C 1
ATOM 5498 O O . VAL A 1 686 ? -14.046 23.041 -14.580 1.00 87.88 686 VAL A O 1
ATOM 5501 N N . GLU A 1 687 ? -12.339 22.537 -13.203 1.00 84.25 687 GLU A N 1
ATOM 5502 C CA . GLU A 1 687 ? -11.308 23.257 -13.942 1.00 84.25 687 GLU A CA 1
ATOM 5503 C C . GLU A 1 687 ? -10.152 22.293 -14.209 1.00 84.25 687 GLU A C 1
ATOM 5505 O O . GLU A 1 687 ? -9.588 21.714 -13.280 1.00 84.25 687 GLU A O 1
ATOM 5510 N N . PHE A 1 688 ? -9.830 22.104 -15.485 1.00 75.06 688 PHE A N 1
ATOM 5511 C CA . PHE A 1 688 ? -8.698 21.304 -15.931 1.00 75.06 688 PHE A CA 1
ATOM 5512 C C . PHE A 1 688 ? -7.854 22.125 -16.891 1.00 75.06 688 PHE A C 1
ATOM 5514 O O . PHE A 1 688 ? -8.381 22.925 -17.668 1.00 75.06 688 PHE A O 1
ATOM 5521 N N . GLU A 1 689 ? -6.554 21.862 -16.887 1.00 67.94 689 GLU A N 1
ATOM 5522 C CA . GLU A 1 689 ? -5.723 22.209 -18.028 1.00 67.94 689 GLU A CA 1
ATOM 5523 C C . GLU A 1 689 ? -6.178 21.380 -19.232 1.00 67.94 689 GLU A C 1
ATOM 5525 O O . GLU A 1 689 ? -6.449 20.182 -19.126 1.00 67.94 689 GLU A O 1
ATOM 5530 N N . GLY A 1 690 ? -6.306 22.031 -20.380 1.00 63.38 690 GLY A N 1
ATOM 5531 C CA . GLY A 1 690 ? -6.788 21.397 -21.592 1.00 63.38 690 GLY A CA 1
ATOM 5532 C C . GLY A 1 690 ? -6.373 22.186 -22.818 1.00 63.38 690 GLY A C 1
ATOM 5533 O O . GLY A 1 690 ? -6.029 23.365 -22.741 1.00 63.38 690 GLY A O 1
ATOM 5534 N N . VAL A 1 691 ? -6.418 21.522 -23.965 1.00 56.19 691 VAL A N 1
ATOM 5535 C CA . VAL A 1 691 ? -6.111 22.144 -25.249 1.00 56.19 691 VAL A CA 1
ATOM 5536 C C . VAL A 1 691 ? -7.416 22.568 -25.906 1.00 56.19 691 VAL A C 1
ATOM 5538 O O . VAL A 1 691 ? -8.329 21.760 -26.079 1.00 56.19 691 VAL A O 1
ATOM 5541 N N . ARG A 1 692 ? -7.503 23.839 -26.307 1.00 53.59 692 ARG A N 1
ATOM 5542 C CA . ARG A 1 692 ? -8.597 24.317 -27.153 1.00 53.59 692 ARG A CA 1
ATOM 5543 C C . ARG A 1 692 ? -8.215 24.141 -28.614 1.00 53.59 692 ARG A C 1
ATOM 5545 O O . ARG A 1 692 ? -7.276 24.768 -29.093 1.00 53.59 692 ARG A O 1
ATOM 5552 N N . LEU A 1 693 ? -8.994 23.345 -29.335 1.00 55.00 693 LEU A N 1
ATOM 5553 C CA . LEU A 1 693 ? -8.863 23.234 -30.782 1.00 55.00 693 LEU A CA 1
ATOM 5554 C C . LEU A 1 693 ? -9.383 24.528 -31.421 1.00 55.00 693 LEU A C 1
ATOM 5556 O O . LEU A 1 693 ? -10.542 24.901 -31.236 1.00 55.00 693 LEU A O 1
ATOM 5560 N N . LEU A 1 694 ? -8.504 25.250 -32.122 1.00 54.78 694 LEU A N 1
ATOM 5561 C CA . LEU A 1 694 ? -8.840 26.519 -32.787 1.00 54.78 694 LEU A CA 1
ATOM 5562 C C . LEU A 1 694 ? -9.649 26.317 -34.073 1.00 54.78 694 LEU A C 1
ATOM 5564 O O . LEU A 1 694 ? -10.285 27.245 -34.564 1.00 54.78 694 LEU A O 1
ATOM 5568 N N . SER A 1 695 ? -9.634 25.101 -34.606 1.00 57.12 695 SER A N 1
ATOM 5569 C CA . SER A 1 695 ? -10.460 24.673 -35.725 1.00 57.12 695 SER A CA 1
ATOM 5570 C C . SER A 1 695 ? -10.956 23.259 -35.463 1.00 57.12 695 SER A C 1
ATOM 5572 O O . SER A 1 695 ? -10.334 22.495 -34.719 1.00 57.12 695 SER A O 1
ATOM 5574 N N . HIS A 1 696 ? -12.103 22.926 -36.046 1.00 54.09 696 HIS A N 1
ATOM 5575 C CA . HIS A 1 696 ? -12.605 21.564 -36.011 1.00 54.09 696 HIS A CA 1
ATOM 5576 C C . HIS A 1 696 ? -11.585 20.649 -36.704 1.00 54.09 696 HIS A C 1
ATOM 5578 O O . HIS A 1 696 ? -11.172 20.971 -37.825 1.00 54.09 696 HIS A O 1
ATOM 5584 N N . PRO A 1 697 ? -11.157 19.536 -36.080 1.00 54.91 697 PRO A N 1
ATOM 5585 C CA . PRO A 1 697 ? -10.300 18.579 -36.755 1.00 54.91 697 PRO A CA 1
ATOM 5586 C C . PRO A 1 697 ? -10.964 18.130 -38.053 1.00 54.91 697 PRO A C 1
ATOM 5588 O O . PRO A 1 697 ? -12.168 17.862 -38.102 1.00 54.91 697 PRO A O 1
ATOM 5591 N N . ASP A 1 698 ? -10.177 18.055 -39.118 1.00 56.22 698 ASP A N 1
ATOM 5592 C CA . ASP A 1 698 ? -10.624 17.448 -40.363 1.00 56.22 698 ASP A CA 1
ATOM 5593 C C . ASP A 1 698 ? -10.695 15.930 -40.151 1.00 56.22 698 ASP A C 1
ATOM 5595 O O . ASP A 1 698 ? -9.740 15.204 -40.417 1.00 56.22 698 ASP A O 1
ATOM 5599 N N . TRP A 1 699 ? -11.822 15.442 -39.626 1.00 52.41 699 TRP A N 1
ATOM 5600 C CA . TRP A 1 699 ? -12.045 14.015 -39.361 1.00 52.41 699 TRP A CA 1
ATOM 5601 C C . TRP A 1 699 ? -12.107 13.163 -40.642 1.00 52.41 699 TRP A C 1
ATOM 5603 O O . TRP A 1 699 ? -12.128 11.926 -40.563 1.00 52.41 699 TRP A O 1
ATOM 5613 N N . GLY A 1 700 ? -12.131 13.812 -41.814 1.00 51.53 700 GLY A N 1
ATOM 5614 C CA . GLY A 1 700 ? -11.922 13.194 -43.120 1.00 51.53 700 GLY A CA 1
ATOM 5615 C C . GLY A 1 700 ? -10.465 12.781 -43.346 1.00 51.53 700 GLY A C 1
ATOM 5616 O O . GLY A 1 700 ? -10.216 11.788 -44.030 1.00 51.53 700 GLY A O 1
ATOM 5617 N N . LYS A 1 701 ? -9.502 13.457 -42.702 1.00 50.91 701 LYS A N 1
ATOM 5618 C CA . LYS A 1 701 ? -8.094 13.038 -42.648 1.00 50.91 701 LYS A CA 1
ATOM 5619 C C . LYS A 1 701 ? -7.927 11.950 -41.596 1.00 50.91 701 LYS A C 1
ATOM 5621 O O . LYS A 1 701 ? -7.723 12.205 -40.411 1.00 50.91 701 LYS A O 1
ATOM 5626 N N . ARG A 1 702 ? -8.024 10.707 -42.053 1.00 57.03 702 ARG A N 1
ATOM 5627 C CA . ARG A 1 702 ? -7.825 9.518 -41.225 1.00 57.03 702 ARG A CA 1
ATOM 5628 C C . ARG A 1 702 ? -6.441 8.962 -41.493 1.00 57.03 702 ARG A C 1
ATOM 5630 O O . ARG A 1 702 ? -5.992 8.921 -42.638 1.00 57.03 702 ARG A O 1
ATOM 5637 N N . PHE A 1 703 ? -5.784 8.498 -40.444 1.00 54.25 703 PHE A N 1
ATOM 5638 C CA . PHE A 1 703 ? -4.546 7.753 -40.581 1.00 54.25 703 PHE A CA 1
ATOM 5639 C C . PHE A 1 703 ? -4.866 6.277 -40.407 1.00 54.25 703 PHE A C 1
ATOM 5641 O O . PHE A 1 703 ? -5.455 5.892 -39.396 1.00 54.25 703 PHE A O 1
ATOM 5648 N N . ARG A 1 704 ? -4.532 5.441 -41.391 1.00 52.88 704 ARG A N 1
ATOM 5649 C CA . ARG A 1 704 ? -4.627 3.989 -41.204 1.00 52.88 704 ARG A CA 1
ATOM 5650 C C . ARG A 1 704 ? -3.441 3.578 -40.346 1.00 52.88 704 ARG A C 1
ATOM 5652 O O . ARG A 1 704 ? -2.299 3.892 -40.673 1.00 52.88 704 ARG A O 1
ATOM 5659 N N . ARG A 1 705 ? -3.716 2.894 -39.238 1.00 41.88 705 ARG A N 1
ATOM 5660 C CA . ARG A 1 705 ? -2.677 2.359 -38.365 1.00 41.88 705 ARG A CA 1
ATOM 5661 C C . ARG A 1 705 ? -2.301 0.972 -38.875 1.00 41.88 705 ARG A C 1
ATOM 5663 O O . ARG A 1 705 ? -3.069 0.025 -38.714 1.00 41.88 705 ARG A O 1
ATOM 5670 N N . SER A 1 706 ? -1.127 0.847 -39.484 1.00 44.56 706 SER A N 1
ATOM 5671 C CA . SER A 1 706 ? -0.569 -0.441 -39.906 1.00 44.56 706 SER A CA 1
ATOM 5672 C C . SER A 1 706 ? 0.867 -0.569 -39.418 1.00 44.56 706 SER A C 1
ATOM 5674 O O . SER A 1 706 ? 1.679 0.294 -39.727 1.00 44.56 706 SER A O 1
ATOM 5676 N N . ARG A 1 707 ? 1.170 -1.646 -38.675 1.00 37.16 707 ARG A N 1
ATOM 5677 C CA . ARG A 1 707 ? 2.532 -2.138 -38.370 1.00 37.16 707 ARG A CA 1
ATOM 5678 C C . ARG A 1 707 ? 3.604 -1.031 -38.248 1.00 37.16 707 ARG A C 1
ATOM 5680 O O . ARG A 1 707 ? 4.517 -0.967 -39.061 1.00 37.16 707 ARG A O 1
ATOM 5687 N N . GLY A 1 708 ? 3.463 -0.158 -37.249 1.00 35.12 708 GLY A N 1
ATOM 5688 C CA . GLY A 1 708 ? 4.479 0.850 -36.907 1.00 35.12 708 GLY A CA 1
ATOM 5689 C C . GLY A 1 708 ? 4.436 2.172 -37.688 1.00 35.12 708 GLY A C 1
ATOM 5690 O O . GLY A 1 708 ? 5.215 3.056 -37.365 1.00 35.12 708 GLY A O 1
ATOM 5691 N N . TRP A 1 709 ? 3.522 2.354 -38.651 1.00 36.03 709 TRP A N 1
ATOM 5692 C CA . TRP A 1 709 ? 3.385 3.604 -39.416 1.00 36.03 709 TRP A CA 1
ATOM 5693 C C . TRP A 1 709 ? 1.933 4.111 -39.458 1.00 36.03 709 TRP A C 1
ATOM 5695 O O . TRP A 1 709 ? 0.974 3.328 -39.444 1.00 36.03 709 TRP A O 1
ATOM 5705 N N . THR A 1 710 ? 1.772 5.436 -39.536 1.00 42.94 710 THR A N 1
ATOM 5706 C CA . THR A 1 710 ? 0.491 6.118 -39.792 1.00 42.94 710 THR A CA 1
ATOM 5707 C C . THR A 1 710 ? 0.524 6.769 -41.170 1.00 42.94 710 THR A C 1
ATOM 5709 O O . THR A 1 710 ? 1.059 7.863 -41.335 1.00 42.94 710 THR A O 1
ATOM 5712 N N . GLU A 1 711 ? -0.067 6.115 -42.171 1.00 46.38 711 GLU A N 1
ATOM 5713 C CA . GLU A 1 711 ? -0.223 6.707 -43.502 1.00 46.38 711 GLU A CA 1
ATOM 5714 C C . GLU A 1 711 ? -1.517 7.517 -43.585 1.00 46.38 711 GLU A C 1
ATOM 5716 O O . GLU A 1 711 ? -2.590 7.069 -43.165 1.00 46.38 711 GLU A O 1
ATOM 5721 N N . LYS A 1 712 ? -1.415 8.726 -44.145 1.00 48.84 712 LYS A N 1
ATOM 5722 C CA . LYS A 1 712 ? -2.566 9.589 -44.410 1.00 48.84 712 LYS A CA 1
ATOM 5723 C C . LYS A 1 712 ? -3.419 8.965 -45.513 1.00 48.84 712 LYS A C 1
ATOM 5725 O O . LYS A 1 712 ? -2.985 8.871 -46.659 1.00 48.84 712 LYS A O 1
ATOM 5730 N N . VAL A 1 713 ? -4.656 8.607 -45.187 1.00 55.19 713 VAL A N 1
ATOM 5731 C CA . VAL A 1 713 ? -5.625 8.093 -46.155 1.00 55.19 713 VAL A CA 1
ATOM 5732 C C . VAL A 1 713 ? -6.513 9.250 -46.605 1.00 55.19 713 VAL A C 1
ATOM 5734 O O . VAL A 1 713 ? -7.203 9.862 -45.793 1.00 55.19 713 VAL A O 1
ATOM 5737 N N . ASN A 1 714 ? -6.485 9.575 -47.901 1.00 48.91 714 ASN A N 1
ATOM 5738 C CA . ASN A 1 714 ? -7.259 10.695 -48.455 1.00 48.91 714 ASN A CA 1
ATOM 5739 C C . ASN A 1 714 ? -8.747 10.348 -48.695 1.00 48.91 714 ASN A C 1
ATOM 5741 O O . ASN A 1 714 ? -9.554 11.257 -48.862 1.00 48.91 714 ASN A O 1
ATOM 5745 N N . SER A 1 715 ? -9.122 9.060 -48.695 1.00 52.16 715 SER A N 1
ATOM 5746 C CA . SER A 1 715 ? -10.514 8.586 -48.789 1.00 52.16 715 SER A CA 1
ATOM 5747 C C . SER A 1 715 ? -10.643 7.148 -48.270 1.00 52.16 715 SER A C 1
ATOM 5749 O O . SER A 1 715 ? -9.893 6.283 -48.714 1.00 52.16 715 SER A O 1
ATOM 5751 N N . VAL A 1 716 ? -11.590 6.884 -47.364 1.00 47.94 716 VAL A N 1
ATOM 5752 C CA . VAL A 1 716 ? -11.929 5.529 -46.881 1.00 47.94 716 VAL A CA 1
ATOM 5753 C C . VAL A 1 716 ? -13.150 5.037 -47.655 1.00 47.94 716 VAL A C 1
ATOM 5755 O O . VAL A 1 716 ? -14.165 5.733 -47.689 1.00 47.94 716 VAL A O 1
ATOM 5758 N N . THR A 1 717 ? -13.057 3.868 -48.286 1.00 52.19 717 THR A N 1
ATOM 5759 C CA . THR A 1 717 ? -14.198 3.229 -48.966 1.00 52.19 717 THR A CA 1
ATOM 5760 C C . THR A 1 717 ? -14.984 2.346 -47.991 1.00 52.19 717 THR A C 1
ATOM 5762 O O . THR A 1 717 ? -14.474 1.991 -46.929 1.00 52.19 717 THR A O 1
ATOM 5765 N N . ALA A 1 718 ? -16.233 1.990 -48.315 1.00 46.47 718 ALA A N 1
ATOM 5766 C CA . ALA A 1 718 ? -17.089 1.162 -47.448 1.00 46.47 718 ALA A CA 1
ATOM 5767 C C . ALA A 1 718 ? -16.500 -0.234 -47.126 1.00 46.47 718 ALA A C 1
ATOM 5769 O O . ALA A 1 718 ? -16.963 -0.886 -46.191 1.00 46.47 718 ALA A O 1
ATOM 5770 N N . ASP A 1 719 ? -15.460 -0.649 -47.856 1.00 42.38 719 ASP A N 1
ATOM 5771 C CA . ASP A 1 719 ? -14.798 -1.951 -47.742 1.00 42.38 719 ASP A CA 1
ATOM 5772 C C . ASP A 1 719 ? -13.505 -1.924 -46.895 1.00 42.38 719 ASP A C 1
ATOM 5774 O O . ASP A 1 719 ? -12.902 -2.966 -46.633 1.00 42.38 719 ASP A O 1
ATOM 5778 N N . ASP A 1 720 ? -13.065 -0.755 -46.415 1.00 50.97 720 ASP A N 1
ATOM 5779 C CA . ASP A 1 720 ? -11.814 -0.613 -45.663 1.00 50.97 720 ASP A CA 1
ATOM 5780 C C . ASP A 1 720 ? -11.973 -0.989 -44.175 1.00 50.97 720 ASP A C 1
ATOM 5782 O O . ASP A 1 720 ? -12.123 -0.136 -43.297 1.00 50.97 720 ASP A O 1
ATOM 5786 N N . SER A 1 721 ? -11.872 -2.282 -43.855 1.00 49.81 721 SER A N 1
ATOM 5787 C CA . SER A 1 721 ? -11.740 -2.743 -42.464 1.00 49.81 721 SER A CA 1
ATOM 5788 C C . SER A 1 721 ? -10.343 -2.433 -41.903 1.00 49.81 721 SER A C 1
ATOM 5790 O O . SER A 1 721 ? -9.338 -2.683 -42.572 1.00 49.81 721 SER A O 1
ATOM 5792 N N . GLY A 1 722 ? -10.251 -1.911 -40.675 1.00 53.06 722 GLY A N 1
ATOM 5793 C CA . GLY A 1 722 ? -8.964 -1.643 -40.021 1.00 53.06 722 GLY A CA 1
ATOM 5794 C C . GLY A 1 722 ? -9.041 -0.687 -38.829 1.00 53.06 722 GLY A C 1
ATOM 5795 O O . GLY A 1 722 ? -10.095 -0.120 -38.533 1.00 53.06 722 GLY A O 1
ATOM 5796 N N . THR A 1 723 ? -7.907 -0.512 -38.144 1.00 44.94 723 THR A N 1
ATOM 5797 C CA . THR A 1 723 ? -7.744 0.481 -37.073 1.00 44.94 723 THR A CA 1
ATOM 5798 C C . THR A 1 723 ? -7.301 1.804 -37.682 1.00 44.94 723 THR A C 1
ATOM 5800 O O . THR A 1 723 ? -6.263 1.886 -38.340 1.00 44.94 723 THR A O 1
ATOM 5803 N N . PHE A 1 724 ? -8.082 2.847 -37.450 1.00 49.47 724 PHE A N 1
ATOM 5804 C CA . PHE A 1 724 ? -7.796 4.205 -37.880 1.00 49.47 724 PHE A CA 1
ATOM 5805 C C . PHE A 1 724 ? -7.486 5.079 -36.671 1.00 49.47 724 PHE A C 1
ATOM 5807 O O . PHE A 1 724 ? -7.889 4.785 -35.547 1.00 49.47 724 PHE A O 1
ATOM 5814 N N . ALA A 1 725 ? -6.750 6.155 -36.906 1.00 47.66 725 ALA A N 1
ATOM 5815 C CA . ALA A 1 725 ? -6.428 7.150 -35.907 1.00 47.66 725 ALA A CA 1
ATOM 5816 C C . ALA A 1 725 ? -6.739 8.552 -36.423 1.00 47.66 725 ALA A C 1
ATOM 5818 O O . ALA A 1 725 ? -6.518 8.865 -37.597 1.00 47.66 725 ALA A O 1
ATOM 5819 N N . TRP A 1 726 ? -7.206 9.402 -35.517 1.00 53.09 726 TRP A N 1
ATOM 5820 C CA . TRP A 1 726 ? -7.137 10.844 -35.688 1.00 53.09 726 TRP A CA 1
ATOM 5821 C C . TRP A 1 726 ? -5.935 11.367 -34.930 1.00 53.09 726 TRP A C 1
ATOM 5823 O O . TRP A 1 726 ? -5.764 11.053 -33.751 1.00 53.09 726 TRP A O 1
ATOM 5833 N N . VAL A 1 727 ? -5.119 12.155 -35.623 1.00 47.88 727 VAL A N 1
ATOM 5834 C CA . VAL A 1 727 ? -3.944 12.804 -35.052 1.00 47.88 727 VAL A CA 1
ATOM 5835 C C . VAL A 1 727 ? -4.237 14.292 -34.953 1.00 47.88 727 VAL A C 1
ATOM 5837 O O . VAL A 1 727 ? -4.580 14.930 -35.947 1.00 47.88 727 VAL A O 1
ATOM 5840 N N . VAL A 1 728 ? -4.122 14.828 -33.746 1.00 50.91 728 VAL A N 1
ATOM 5841 C CA . VAL A 1 728 ? -4.241 16.253 -33.461 1.00 50.91 728 VAL A CA 1
ATOM 5842 C C . VAL A 1 728 ? -2.858 16.759 -33.095 1.00 50.91 728 VAL A C 1
ATOM 5844 O O . VAL A 1 728 ? -2.301 16.373 -32.070 1.00 50.91 728 VAL A O 1
ATOM 5847 N N . GLU A 1 729 ? -2.301 17.613 -33.943 1.00 48.16 729 GLU A N 1
ATOM 5848 C CA . GLU A 1 729 ? -1.078 18.344 -33.637 1.00 48.16 729 GLU A CA 1
ATOM 5849 C C . GLU A 1 729 ? -1.429 19.577 -32.809 1.00 48.16 729 GLU A C 1
ATOM 5851 O O . GLU A 1 729 ? -2.271 20.386 -33.203 1.00 48.16 729 GLU A O 1
ATOM 5856 N N . VAL A 1 730 ? -0.817 19.690 -31.632 1.00 48.09 730 VAL A N 1
ATOM 5857 C CA . VAL A 1 730 ? -1.023 20.812 -30.721 1.00 48.09 730 VAL A CA 1
ATOM 5858 C C . VAL A 1 730 ? 0.240 21.658 -30.695 1.00 48.09 730 VAL A C 1
ATOM 5860 O O . VAL A 1 730 ? 1.302 21.209 -30.258 1.00 48.09 730 VAL A O 1
ATOM 5863 N N . GLU A 1 731 ? 0.097 22.896 -31.156 1.00 44.22 731 GLU A N 1
ATOM 5864 C CA . GLU A 1 731 ? 1.121 23.931 -31.081 1.00 44.22 731 GLU A CA 1
ATOM 5865 C C . GLU A 1 731 ? 1.055 24.583 -29.685 1.00 44.22 731 GLU A C 1
ATOM 5867 O O . GLU A 1 731 ? 0.160 25.377 -29.388 1.00 44.22 731 GLU A O 1
ATOM 5872 N N . GLU A 1 732 ? 1.962 24.198 -28.782 1.00 47.12 732 GLU A N 1
ATOM 5873 C CA . GLU A 1 732 ? 2.112 24.842 -27.469 1.00 47.12 732 GLU A CA 1
ATOM 5874 C C . GLU A 1 732 ? 3.112 26.006 -27.564 1.00 47.12 732 GLU A C 1
ATOM 5876 O O . GLU A 1 732 ? 4.229 25.841 -28.059 1.00 47.12 732 GLU A O 1
ATOM 5881 N N . TYR A 1 733 ? 2.756 27.177 -27.022 1.00 35.44 733 TYR A N 1
ATOM 5882 C CA . TYR A 1 733 ? 3.684 28.308 -26.892 1.00 35.44 733 TYR A CA 1
ATOM 5883 C C . TYR A 1 733 ? 4.979 27.851 -26.183 1.00 35.44 733 TYR A C 1
ATOM 5885 O O . TYR A 1 733 ? 4.947 27.439 -25.024 1.00 35.44 733 TYR A O 1
ATOM 5893 N N . ASN A 1 734 ? 6.123 27.957 -26.873 1.00 32.94 734 ASN A N 1
ATOM 5894 C CA . ASN A 1 734 ? 7.477 27.601 -26.409 1.00 32.94 734 ASN A CA 1
ATOM 5895 C C . ASN A 1 734 ? 7.804 26.099 -26.206 1.00 32.94 734 ASN A C 1
ATOM 5897 O O . ASN A 1 734 ? 8.770 25.787 -25.502 1.00 32.94 734 ASN A O 1
ATOM 5901 N N . LYS A 1 735 ? 7.094 25.156 -26.842 1.00 37.56 735 LYS A N 1
ATOM 5902 C CA . LYS A 1 735 ? 7.471 23.723 -26.866 1.00 37.56 735 LYS A CA 1
ATOM 5903 C C . LYS A 1 735 ? 7.433 23.138 -28.285 1.00 37.56 735 LYS A C 1
ATOM 5905 O O . LYS A 1 735 ? 6.815 23.699 -29.177 1.00 37.56 735 LYS A O 1
ATOM 5910 N N . LEU A 1 736 ? 8.126 22.011 -28.488 1.00 35.38 736 LEU A N 1
ATOM 5911 C CA . LEU A 1 736 ? 7.996 21.177 -29.695 1.00 35.38 736 LEU A CA 1
ATOM 5912 C C . LEU A 1 736 ? 6.548 20.676 -29.824 1.00 35.38 736 LEU A C 1
ATOM 5914 O O . LEU A 1 736 ? 5.960 20.297 -28.811 1.00 35.38 736 LEU A O 1
ATOM 5918 N N . ASN A 1 737 ? 6.013 20.648 -31.050 1.00 38.22 737 ASN A N 1
ATOM 5919 C CA . ASN A 1 737 ? 4.653 20.196 -31.363 1.00 38.22 737 ASN A CA 1
ATOM 5920 C C . ASN A 1 737 ? 4.362 18.826 -30.728 1.00 38.22 737 ASN A C 1
ATOM 5922 O O . ASN A 1 737 ? 5.120 17.871 -30.916 1.00 38.22 737 ASN A O 1
ATOM 5926 N N . VAL A 1 738 ? 3.270 18.729 -29.965 1.00 39.91 738 VAL A N 1
ATOM 5927 C CA . VAL A 1 738 ? 2.841 17.482 -29.312 1.00 39.91 738 VAL A CA 1
ATOM 5928 C C . VAL A 1 738 ? 1.680 16.890 -30.108 1.00 39.91 738 VAL A C 1
ATOM 5930 O O . VAL A 1 738 ? 0.682 17.566 -30.352 1.00 39.91 738 VAL A O 1
ATOM 5933 N N . LEU A 1 739 ? 1.804 15.625 -30.516 1.00 42.12 739 LEU A N 1
ATOM 5934 C CA . LEU A 1 739 ? 0.781 14.904 -31.278 1.00 42.12 739 LEU A CA 1
ATOM 5935 C C . LEU A 1 739 ? -0.102 14.075 -30.341 1.00 42.12 739 LEU A C 1
ATOM 5937 O O . LEU A 1 739 ? 0.391 13.208 -29.624 1.00 42.12 739 LEU A O 1
ATOM 5941 N N . TYR A 1 740 ? -1.413 14.287 -30.382 1.00 44.81 740 TYR A N 1
ATOM 5942 C CA . TYR A 1 740 ? -2.399 13.464 -29.682 1.00 44.81 740 TYR A CA 1
ATOM 5943 C C . TYR A 1 740 ? -3.088 12.525 -30.671 1.00 44.81 740 TYR A C 1
ATOM 5945 O O . TYR A 1 740 ? -3.518 12.960 -31.736 1.00 44.81 740 TYR A O 1
ATOM 5953 N N . CYS A 1 741 ? -3.216 11.242 -30.325 1.00 40.34 741 CYS A N 1
ATOM 5954 C CA . CYS A 1 741 ? -3.804 10.223 -31.194 1.00 40.34 741 CYS A CA 1
ATOM 5955 C C . CYS A 1 741 ? -5.011 9.548 -30.527 1.00 40.34 741 CYS A C 1
ATOM 5957 O O . CYS A 1 741 ? -4.882 8.967 -29.450 1.00 40.34 741 CYS A O 1
ATOM 5959 N N . ALA A 1 742 ? -6.168 9.565 -31.193 1.00 43.31 742 ALA A N 1
ATOM 5960 C CA . ALA A 1 742 ? -7.350 8.790 -30.810 1.00 43.31 742 ALA A CA 1
ATOM 5961 C C . ALA A 1 742 ? -7.592 7.681 -31.845 1.00 43.31 742 ALA A C 1
ATOM 5963 O O . ALA A 1 742 ? -7.814 7.974 -33.019 1.00 43.31 742 ALA A O 1
ATOM 5964 N N . SER A 1 743 ? -7.519 6.411 -31.427 1.00 40.06 743 SER A N 1
ATOM 5965 C CA . SER A 1 743 ? -7.721 5.248 -32.307 1.00 40.06 743 SER A CA 1
ATOM 5966 C C . SER A 1 743 ? -9.161 4.728 -32.261 1.00 40.06 743 SER A C 1
ATOM 5968 O O . SER A 1 743 ? -9.765 4.668 -31.193 1.00 40.06 743 SER A O 1
ATOM 5970 N N . PHE A 1 744 ? -9.684 4.290 -33.403 1.00 43.00 744 PHE A N 1
ATOM 5971 C CA . PHE A 1 744 ? -10.984 3.632 -33.541 1.00 43.00 744 PHE A CA 1
ATOM 5972 C C . PHE A 1 744 ? -10.908 2.525 -34.602 1.00 43.00 744 PHE A C 1
ATOM 5974 O O . PHE A 1 744 ? -10.086 2.587 -35.515 1.00 43.00 744 PHE A O 1
ATOM 5981 N N . THR A 1 745 ? -11.757 1.504 -34.496 1.00 40.09 745 THR A N 1
ATOM 5982 C CA . THR A 1 745 ? -11.751 0.352 -35.413 1.00 40.09 745 THR A CA 1
ATOM 5983 C C . THR A 1 745 ? -13.049 0.314 -36.205 1.00 40.09 745 THR A C 1
ATOM 5985 O O . THR A 1 745 ? -14.126 0.341 -35.614 1.00 40.09 745 THR A O 1
ATOM 5988 N N . ILE A 1 746 ? -12.954 0.247 -37.536 1.00 46.12 746 ILE A N 1
ATOM 5989 C CA . ILE A 1 746 ? -14.121 0.104 -38.417 1.00 46.12 746 ILE A CA 1
ATOM 5990 C C . ILE A 1 746 ? -14.333 -1.382 -38.724 1.00 46.12 746 ILE A C 1
ATOM 5992 O O . ILE A 1 746 ? -13.438 -2.054 -39.248 1.00 46.12 746 ILE A O 1
ATOM 5996 N N . HIS A 1 747 ? -15.533 -1.881 -38.420 1.00 40.91 747 HIS A N 1
ATOM 5997 C CA . HIS A 1 747 ? -15.992 -3.223 -38.771 1.00 40.91 747 HIS A CA 1
ATOM 5998 C C . HIS A 1 747 ? -17.175 -3.127 -39.747 1.00 40.91 747 HIS A C 1
ATOM 6000 O O . HIS A 1 747 ? -18.320 -3.013 -39.322 1.00 40.91 747 HIS A O 1
ATOM 6006 N N . GLY A 1 748 ? -16.908 -3.198 -41.054 1.00 46.12 748 GLY A N 1
ATOM 6007 C CA . GLY A 1 748 ? -17.957 -3.176 -42.083 1.00 46.12 748 GLY A CA 1
ATOM 6008 C C . GLY A 1 748 ? -18.572 -1.793 -42.351 1.00 46.12 748 GLY A C 1
ATOM 6009 O O . GLY A 1 748 ? -18.048 -0.768 -41.921 1.00 46.12 748 GLY A O 1
ATOM 6010 N N . SER A 1 749 ? -19.678 -1.778 -43.103 1.00 35.84 749 SER A N 1
ATOM 6011 C CA . SER A 1 749 ? -20.204 -0.633 -43.867 1.00 35.84 749 SER A CA 1
ATOM 6012 C C . SER A 1 749 ? -20.912 0.482 -43.074 1.00 35.84 749 SER A C 1
ATOM 6014 O O . SER A 1 749 ? -21.623 1.285 -43.673 1.00 35.84 749 SER A O 1
ATOM 6016 N N . GLU A 1 750 ? -20.738 0.577 -41.756 1.00 38.06 750 GLU A N 1
ATOM 6017 C CA . GLU A 1 750 ? -21.304 1.669 -40.948 1.00 38.06 750 GLU A CA 1
ATOM 6018 C C . GLU A 1 750 ? -20.180 2.533 -40.362 1.00 38.06 750 GLU A C 1
ATOM 6020 O O . GLU A 1 750 ? -19.614 2.248 -39.308 1.00 38.06 750 GLU A O 1
ATOM 6025 N N . ALA A 1 751 ? -19.830 3.610 -41.069 1.00 37.00 751 ALA A N 1
ATOM 6026 C CA . ALA A 1 751 ? -18.958 4.646 -40.527 1.00 37.00 751 ALA A CA 1
ATOM 6027 C C . ALA A 1 751 ? -19.745 5.522 -39.529 1.00 37.00 751 ALA A C 1
ATOM 6029 O O . ALA A 1 751 ? -20.859 5.942 -39.851 1.00 37.00 751 ALA A O 1
ATOM 6030 N N . PRO A 1 752 ? -19.191 5.867 -38.352 1.00 35.97 752 PRO A N 1
ATOM 6031 C CA . PRO A 1 752 ? -19.838 6.813 -37.451 1.00 35.97 752 PRO A CA 1
ATOM 6032 C C . PRO A 1 752 ? -19.866 8.211 -38.090 1.00 35.97 752 PRO A C 1
ATOM 6034 O O . PRO A 1 752 ? -18.822 8.778 -38.421 1.00 35.97 752 PRO A O 1
ATOM 6037 N N . ILE A 1 753 ? -21.068 8.760 -38.277 1.00 34.34 753 ILE A N 1
ATOM 6038 C CA . ILE A 1 753 ? -21.294 10.139 -38.724 1.00 34.34 753 ILE A CA 1
ATOM 6039 C C . ILE A 1 753 ? -21.253 11.031 -37.478 1.00 34.34 753 ILE A C 1
ATOM 6041 O O . ILE A 1 753 ? -22.148 10.962 -36.640 1.00 34.34 753 ILE A O 1
ATOM 6045 N N . VAL A 1 754 ? -20.216 11.859 -37.345 1.00 36.84 754 VAL A N 1
ATOM 6046 C CA . VAL A 1 754 ? -20.168 12.936 -36.343 1.00 36.84 754 VAL A CA 1
ATOM 6047 C C . VAL A 1 754 ? -20.649 14.214 -37.035 1.00 36.84 754 VAL A C 1
ATOM 6049 O O . VAL A 1 754 ? -20.041 14.639 -38.015 1.00 36.84 754 VAL A O 1
ATOM 6052 N N . SER A 1 755 ? -21.773 14.784 -36.592 1.00 32.59 755 SER A N 1
ATOM 6053 C CA . SER A 1 755 ? -22.383 15.982 -37.189 1.00 32.59 755 SER A CA 1
ATOM 6054 C C . SER A 1 755 ? -21.591 17.261 -36.881 1.00 32.59 755 SER A C 1
ATOM 6056 O O . SER A 1 755 ? -21.173 17.466 -35.746 1.00 32.59 755 SER A O 1
ATOM 6058 N N . GLU A 1 756 ? -21.456 18.150 -37.870 1.00 34.09 756 GLU A N 1
ATOM 6059 C CA . GLU A 1 756 ? -20.636 19.381 -37.847 1.00 34.09 756 GLU A CA 1
ATOM 6060 C C . GLU A 1 756 ? -21.106 20.500 -36.889 1.00 34.09 756 GLU A C 1
ATOM 6062 O O . GLU A 1 756 ? -20.436 21.525 -36.778 1.00 34.09 756 GLU A O 1
ATOM 6067 N N . SER A 1 757 ? -22.250 20.364 -36.211 1.00 29.34 757 SER A N 1
ATOM 6068 C CA . SER A 1 757 ? -22.896 21.494 -35.520 1.00 29.34 757 SER A CA 1
ATOM 6069 C C . SER A 1 757 ? -22.566 21.667 -34.036 1.00 29.34 757 SER A C 1
ATOM 6071 O O . SER A 1 757 ? -22.982 22.670 -33.460 1.00 29.34 757 SER A O 1
ATOM 6073 N N . ASP A 1 758 ? -21.821 20.756 -33.408 1.00 27.38 758 ASP A N 1
ATOM 6074 C CA . ASP A 1 758 ? -21.532 20.837 -31.974 1.00 27.38 758 ASP A CA 1
ATOM 6075 C C . ASP A 1 758 ? -20.063 21.175 -31.717 1.00 27.38 758 ASP A C 1
ATOM 6077 O O . ASP A 1 758 ? -19.141 20.558 -32.247 1.00 27.38 758 ASP A O 1
ATOM 6081 N N . SER A 1 759 ? -19.835 22.181 -30.871 1.00 29.95 759 SER A N 1
ATOM 6082 C CA . SER A 1 759 ? -18.501 22.521 -30.373 1.00 29.95 759 SER A CA 1
ATOM 6083 C C . SER A 1 759 ? -17.964 21.344 -29.556 1.00 29.95 759 SER A C 1
ATOM 6085 O O . SER A 1 759 ? -18.275 21.211 -28.374 1.00 29.95 759 SER A O 1
ATOM 6087 N N . LEU A 1 760 ? -17.188 20.458 -30.182 1.00 32.69 760 LEU A N 1
ATOM 6088 C CA . LEU A 1 760 ? -16.648 19.279 -29.516 1.00 32.69 760 LEU A CA 1
ATOM 6089 C C . LEU A 1 760 ? -15.480 19.694 -28.606 1.00 32.69 760 LEU A C 1
ATOM 6091 O O . LEU A 1 760 ? -14.352 19.891 -29.058 1.00 32.69 760 LEU A O 1
ATOM 6095 N N . ALA A 1 761 ? -15.743 19.844 -27.310 1.00 30.97 761 ALA A N 1
ATOM 6096 C CA . ALA A 1 761 ? -14.685 19.945 -26.312 1.00 30.97 761 ALA A CA 1
ATOM 6097 C C . ALA A 1 761 ? -14.149 18.534 -26.023 1.00 30.97 761 ALA A C 1
ATOM 6099 O O . ALA A 1 761 ? -14.817 17.729 -25.375 1.00 30.97 761 ALA A O 1
ATOM 6100 N N . VAL A 1 762 ? -12.950 18.214 -26.515 1.00 37.41 762 VAL A N 1
ATOM 6101 C CA . VAL A 1 762 ? -12.267 16.960 -26.169 1.00 37.41 762 VAL A CA 1
ATOM 6102 C C . VAL A 1 762 ? -11.545 17.164 -24.841 1.00 37.41 762 VAL A C 1
ATOM 6104 O O . VAL A 1 762 ? -10.502 17.812 -24.780 1.00 37.41 762 VAL A O 1
ATOM 6107 N N . LEU A 1 763 ? -12.113 16.625 -23.763 1.00 34.41 763 LEU A N 1
ATOM 6108 C CA . LEU A 1 763 ? -11.463 16.604 -22.457 1.00 34.41 763 LEU A CA 1
ATOM 6109 C C . LEU A 1 763 ? -10.460 15.440 -22.439 1.00 34.41 763 LEU A C 1
ATOM 6111 O O . LEU A 1 763 ? -10.838 14.280 -22.275 1.00 34.41 763 LEU A O 1
ATOM 6115 N N . LEU A 1 764 ? -9.183 15.738 -22.667 1.00 39.09 764 LEU A N 1
ATOM 6116 C CA . LEU A 1 764 ? -8.117 14.740 -22.604 1.00 39.09 764 LEU A CA 1
ATOM 6117 C C . LEU A 1 764 ? -7.861 14.387 -21.136 1.00 39.09 764 LEU A C 1
ATOM 6119 O O . LEU A 1 764 ? -7.459 15.238 -20.346 1.00 39.09 764 LEU A O 1
ATOM 6123 N N . GLN A 1 765 ? -8.119 13.134 -20.759 1.00 34.50 765 GLN A N 1
ATOM 6124 C CA . GLN A 1 765 ? -7.819 12.647 -19.417 1.00 34.50 765 GLN A CA 1
ATOM 6125 C C . GLN A 1 765 ? -6.300 12.727 -19.182 1.00 34.50 765 GLN A C 1
ATOM 6127 O O . GLN A 1 765 ? -5.538 12.163 -19.973 1.00 34.50 765 GLN A O 1
ATOM 6132 N N . PRO A 1 766 ? -5.825 13.349 -18.090 1.00 32.09 766 PRO A N 1
ATOM 6133 C CA . PRO A 1 766 ? -4.426 13.271 -17.691 1.00 32.09 766 PRO A CA 1
ATOM 6134 C C . PRO A 1 766 ? -4.162 11.892 -17.070 1.00 32.09 766 PRO A C 1
ATOM 6136 O O . PRO A 1 766 ? -3.987 11.741 -15.865 1.00 32.09 766 PRO A O 1
ATOM 6139 N N . SER A 1 767 ? -4.198 10.834 -17.875 1.00 27.72 767 SER A N 1
ATOM 6140 C CA . SER A 1 767 ? -3.659 9.536 -17.479 1.00 27.72 767 SER A CA 1
ATOM 6141 C C . SER A 1 767 ? -3.124 8.783 -18.692 1.00 27.72 767 SER A C 1
ATOM 6143 O O . SER A 1 767 ? -3.867 8.357 -19.573 1.00 27.72 767 SER A O 1
ATOM 6145 N N . THR A 1 768 ? -1.799 8.627 -18.684 1.00 29.05 768 THR A N 1
ATOM 6146 C CA . THR A 1 768 ? -1.021 7.492 -19.217 1.00 29.05 768 THR A CA 1
ATOM 6147 C C . THR A 1 768 ? -1.059 7.141 -20.703 1.00 29.05 768 THR A C 1
ATOM 6149 O O . THR A 1 768 ? -0.239 6.320 -21.114 1.00 29.05 768 THR A O 1
ATOM 6152 N N . VAL A 1 769 ? -1.833 7.808 -21.558 1.00 26.55 769 VAL A N 1
ATOM 6153 C CA . VAL A 1 769 ? -1.589 7.731 -23.009 1.00 26.55 769 VAL A CA 1
ATOM 6154 C C . VAL A 1 769 ? -0.571 8.802 -23.385 1.00 26.55 769 VAL A C 1
ATOM 6156 O O . VAL A 1 769 ? -0.896 9.918 -23.778 1.00 26.55 769 VAL A O 1
ATOM 6159 N N . LYS A 1 770 ? 0.702 8.451 -23.183 1.00 30.66 770 LYS A N 1
ATOM 6160 C CA . LYS A 1 770 ? 1.844 9.211 -23.690 1.00 30.66 770 LYS A CA 1
ATOM 6161 C C . LYS A 1 770 ? 1.709 9.358 -25.208 1.00 30.66 770 LYS A C 1
ATOM 6163 O O . LYS A 1 770 ? 1.658 8.357 -25.920 1.00 30.66 770 LYS A O 1
ATOM 6168 N N . ALA A 1 771 ? 1.740 10.603 -25.671 1.00 26.23 771 ALA A N 1
ATOM 6169 C CA . ALA A 1 771 ? 2.236 10.980 -26.986 1.00 26.23 771 ALA A CA 1
ATOM 6170 C C . ALA A 1 771 ? 3.721 10.584 -27.081 1.00 26.23 771 ALA A C 1
ATOM 6172 O O . ALA A 1 771 ? 4.620 11.397 -26.896 1.00 26.23 771 ALA A O 1
ATOM 6173 N N . THR A 1 772 ? 3.986 9.294 -27.254 1.00 26.41 772 THR A N 1
ATOM 6174 C CA . THR A 1 772 ? 5.316 8.753 -27.553 1.00 26.41 772 THR A CA 1
ATOM 6175 C C . THR A 1 772 ? 5.174 7.747 -28.680 1.00 26.41 772 THR A C 1
ATOM 6177 O O . THR A 1 772 ? 5.541 6.593 -28.512 1.00 26.41 772 THR A O 1
ATOM 6180 N N . ASP A 1 773 ? 4.600 8.182 -29.792 1.00 22.89 773 ASP A N 1
ATOM 6181 C CA . ASP A 1 773 ? 5.029 7.700 -31.096 1.00 22.89 773 ASP A CA 1
ATOM 6182 C C . ASP A 1 773 ? 5.680 8.941 -31.720 1.00 22.89 773 ASP A C 1
ATOM 6184 O O . ASP A 1 773 ? 5.000 9.899 -32.095 1.00 22.89 773 ASP A O 1
ATOM 6188 N N . ARG A 1 774 ? 7.018 9.014 -31.660 1.00 21.83 774 ARG A N 1
ATOM 6189 C CA . ARG A 1 774 ? 7.752 9.979 -32.486 1.00 21.83 774 ARG A CA 1
ATOM 6190 C C . ARG A 1 774 ? 7.421 9.625 -33.940 1.00 21.83 774 ARG A C 1
ATOM 6192 O O . ARG A 1 774 ? 7.478 8.447 -34.278 1.00 21.83 774 ARG A O 1
ATOM 6199 N N . LEU A 1 775 ? 7.040 10.639 -34.721 1.00 22.08 775 LEU A N 1
ATOM 6200 C CA . LEU A 1 775 ? 6.889 10.569 -36.179 1.00 22.08 775 LEU A CA 1
ATOM 6201 C C . LEU A 1 775 ? 8.079 9.887 -36.856 1.00 22.08 775 LEU A C 1
ATOM 6203 O O . LEU A 1 775 ? 9.224 10.155 -36.411 1.00 22.08 775 LEU A O 1
#

pLDDT: mean 78.09, std 19.98, range [21.59, 97.81]

Solvent-accessible surface area (backbone atoms only — not comparable to full-atom values): 44982 Å² total; per-residue (Å²): 94,60,71,55,87,76,65,98,65,48,73,49,78,80,77,79,34,74,66,60,44,86,92,57,71,63,74,81,42,59,65,90,48,32,50,50,76,73,44,30,38,58,69,31,37,49,45,14,45,62,69,62,37,60,69,38,38,30,45,14,41,65,97,43,88,63,53,62,45,58,59,43,32,22,48,46,44,36,45,57,39,50,17,44,51,27,52,61,55,72,45,83,71,66,68,67,67,34,48,44,72,46,73,98,80,60,41,56,23,52,40,35,68,48,48,65,60,54,51,50,50,38,49,59,57,40,69,77,43,60,67,71,57,37,48,51,52,50,49,54,29,47,54,52,44,51,50,46,51,55,45,52,53,42,39,50,49,55,54,45,90,64,74,65,94,62,93,80,74,90,74,80,84,76,83,91,82,79,87,80,80,48,100,84,76,57,86,83,87,72,88,45,52,62,56,48,52,51,52,46,68,75,56,69,86,66,84,90,68,75,58,60,56,57,50,52,54,35,52,53,52,45,27,69,71,42,33,56,44,31,52,33,70,55,55,51,49,50,37,51,49,50,45,48,51,50,50,50,38,50,53,30,49,43,57,38,68,65,43,66,90,80,53,89,84,88,76,80,83,56,77,73,53,66,68,42,55,50,40,30,48,76,58,68,48,41,43,24,56,56,47,48,40,63,77,51,27,46,37,69,34,47,47,56,55,36,24,49,69,59,73,75,68,76,87,61,95,55,69,53,81,82,28,36,64,90,42,58,54,58,84,49,82,57,86,93,68,80,66,69,50,64,72,48,91,89,64,83,68,59,75,37,64,56,77,66,49,57,51,50,37,50,56,33,40,75,72,74,45,54,43,29,37,33,77,50,61,56,90,95,49,94,60,66,46,74,46,73,44,56,44,93,86,39,75,31,33,28,50,49,66,41,51,95,70,12,72,44,43,91,80,42,51,46,46,37,50,54,38,56,54,48,53,43,52,53,46,38,49,53,39,56,77,67,68,50,100,66,72,60,26,32,32,45,62,39,59,58,35,49,40,57,63,64,101,59,36,67,65,28,34,53,46,22,52,52,39,60,66,39,45,63,56,52,32,39,71,20,68,29,35,40,36,47,36,77,80,36,38,84,42,54,83,89,55,52,74,65,59,50,38,46,54,52,52,69,26,65,49,63,37,32,39,69,49,44,58,48,34,26,49,20,80,36,47,32,38,47,37,59,78,55,69,46,52,48,64,60,52,51,48,60,49,53,45,35,46,55,43,28,35,36,80,86,45,96,57,54,64,75,27,62,56,40,63,29,33,42,61,60,44,55,75,42,40,57,49,71,80,89,42,56,25,61,44,50,42,45,47,58,44,54,44,75,63,24,49,67,92,52,73,63,53,55,53,20,52,43,30,44,75,73,74,43,74,22,69,61,42,74,75,44,87,48,72,49,56,43,49,48,54,53,66,73,74,48,73,44,37,49,49,48,49,66,75,38,54,71,63,51,32,84,52,88,35,37,59,69,39,64,45,59,79,84,60,48,65,56,64,86,71,81,90,58,54,62,16,41,70,53,84,79,25,75,46,70,69,75,88,76,76,80,75,92,58,83,77,63,77,71,57,32,20,45,58,50,96,94,45,73,49,82,39,88,70,85,58,70,79,65,64,48,44,34,30,42,75,46,78,43,85,49,94,95,54,80,72,47,54,45,76,53,74,51,71,45,81,58,79,71,76,89,83,81,72,92,85,62,90,80,79,72,80,73,73,97,66,90,78,72,72,74,76,80,130

Secondary structure (DSSP, 8-state):
-TTSPPPSSBSSPPPP-B---TT--TTSS-TTTHHHHTTB-HHHHHHHHHH--HHHHHH-BTT-SS--HHHHHHHHIIIIIIIHHHHHHTS---GGGGEEEETTTTEEEE--TTHHHHHHHHHHHHHTS-HHHHHHHHHHHHHHHHHHHHHHHHHHHHSS----S-TT-----------PPPTTS-----STHHHHHHHHHHHTTS--SSHHHHHHHHHHHHHHHHHHHHS-HHHHHHHHHHHHHHHHHHHHHHHHTTGGGG---PPPPPP--HHHHHHHHHTT--HHHHHHHHTT--HHHHHHHHHB-PPP-SS-S--STT--SS--STT---TT-PPP--SSTT--PPEE--HHHHHHHHHHHHTTPPEEEEEEE-TT-S-EEEEEEEGGG---EEEEE-GGGTT--SSSS-EEHHHHHHHHHHHHHHHHHTT--S--EEEEHHHHS--S-STTHHHHHHHHHHHHHTHHHHHHS-SEEEEE-GGGTT--TTS-HHHHHHHHHTSSGGGBHHHHHHHHS-SSEEEE-SSSEEEHHHHHHHHHHHHHHHHSTT-S-SSTTHHHHHHHTTTGGGSS---S-HHHHHHHHHHHHHTSB-SSTHHHHHHHHHHTTS-GGGGGT--SHHHHHHHHHHS-SEE-GGGGG--S-B--STT-TTSBS-SSS------SSPPPEEE-SS-EE-----PPPSS---TT-EEEEETTEEEEES---TT--EEEEEEEEE--TTSPPEEEEEEEEE-SS------TTS-------SSS-------

Mean predicted aligned error: 12.35 Å

InterPro domains:
  IPR010730 Heterokaryon incompatibility [PF06985] (396-484)

Sequence (775 aa):
MDHLPTPAEPIYRPVEVPYLCDQFSVNDAGFWQFPDSQGWDSALLECGLSSGDIISLIRAKKGALTTPPNHFAALLQAWWYFGLLREVLGRDIEVCDFLKRSGPLNSRVITTENLETHLMRLVTQLQGLPPNEAYKRLRNAMDCVDYVHKSVERLAGCLGEHCLFEESNARMRRPISGMRRSADGRISVSDSALDTILNIAETAHDDNRGLSDVFRDSQSQFWARNGREILPEDLELSIGMLGHTLSHAIQMIYRRLGLQAQGPINVSGWYIPDLVRKRLLSSGFCPRVVYRLSMTMKLVGAYLSSLLHFPPEVPSSVSHVDCTMSRCHADYMVDGSYIRSHAETGCSCEVMPEFETSKHVQKILQQGEIPVLRVKKAPNSQEFKIEVLSSRNTSYVAISHVWSDGLGNPDANELFKCQWLRLHHLVDNLVRESKLPTSSTFWIDTICVPVGRGRDTSLRKELRDVAIERMRDTYRQARMVLILDSSLWPLTSDMTDLEFAFRFSYSKWMRRLWTMHEGAVAETIFARIKDGYVPMEILKHKLLQFICDDESILNGRILRSLCVTESITSWSSCMQISFESPQHLFRFVWNESRNRGTKYEEDRYVVIASLLGLRGQQMYAFQRPEDRLKYLFENIAELPSMILFTQGPRIQEPGLRWAPASMDTSMIQFNGDLKPAIRNTAGLMVEFEGVRLLSHPDWGKRFRRSRGWTEKVNSVTADDSGTFAWVVEVEEYNKLNVLYCASFTIHGSEAPIVSESDSLAVLLQPSTVKATDRL